Protein AF-A0AAD6X4V3-F1 (afdb_monomer_lite)

Structure (mmCIF, N/CA/C/O backbone):
data_AF-A0AAD6X4V3-F1
#
_entry.id   AF-A0AAD6X4V3-F1
#
loop_
_atom_site.group_PDB
_atom_site.id
_atom_site.type_symbol
_atom_site.label_atom_id
_atom_site.label_alt_id
_atom_site.label_comp_id
_atom_site.label_asym_id
_atom_site.label_entity_id
_atom_site.label_seq_id
_atom_site.pdbx_PDB_ins_code
_atom_site.Cartn_x
_atom_site.Cartn_y
_atom_site.Cartn_z
_atom_site.occupancy
_atom_site.B_iso_or_equiv
_atom_site.auth_seq_id
_atom_site.auth_comp_id
_atom_site.auth_asym_id
_atom_site.auth_atom_id
_atom_site.pdbx_PDB_model_num
ATOM 1 N N . MET A 1 1 ? 60.561 18.346 -1.976 1.00 30.02 1 MET A N 1
ATOM 2 C CA . MET A 1 1 ? 61.930 18.776 -1.607 1.00 30.02 1 MET A CA 1
ATOM 3 C C . MET A 1 1 ? 62.400 17.960 -0.408 1.00 30.02 1 MET A C 1
ATOM 5 O O . MET A 1 1 ? 61.565 17.385 0.275 1.00 30.02 1 MET A O 1
ATOM 9 N N . ASN A 1 2 ? 63.717 17.895 -0.213 1.00 27.02 2 ASN A N 1
ATOM 10 C CA . ASN A 1 2 ? 64.456 17.201 0.859 1.00 27.02 2 ASN A CA 1
ATOM 11 C C . ASN A 1 2 ? 64.181 17.833 2.267 1.00 27.02 2 ASN A C 1
ATOM 13 O O . ASN A 1 2 ? 63.636 18.933 2.294 1.00 27.02 2 ASN A O 1
ATOM 17 N N . VAL A 1 3 ? 64.532 17.274 3.449 1.00 28.23 3 VAL A N 1
ATOM 18 C CA . VAL A 1 3 ? 65.328 16.065 3.810 1.00 28.23 3 VAL A CA 1
ATOM 19 C C . VAL A 1 3 ? 65.101 15.593 5.278 1.00 28.23 3 VAL A C 1
ATOM 21 O O . VAL A 1 3 ? 64.844 16.445 6.117 1.00 28.23 3 VAL A O 1
ATOM 24 N N . ALA A 1 4 ? 65.333 14.290 5.559 1.00 31.70 4 ALA A N 1
ATOM 25 C CA . ALA A 1 4 ? 65.673 13.610 6.851 1.00 31.70 4 ALA A CA 1
ATOM 26 C C . ALA A 1 4 ? 64.777 13.818 8.113 1.00 31.70 4 ALA A C 1
ATOM 28 O O . ALA A 1 4 ? 63.951 14.718 8.149 1.00 31.70 4 ALA A O 1
ATOM 29 N N . SER A 1 5 ? 64.843 13.009 9.189 1.00 30.28 5 SER A N 1
ATOM 30 C CA . SER A 1 5 ? 65.692 11.854 9.600 1.00 30.28 5 SER A CA 1
ATOM 31 C C . SER A 1 5 ? 64.804 10.715 10.186 1.00 30.28 5 SER A C 1
ATOM 33 O O . SER A 1 5 ? 63.726 11.019 10.682 1.00 30.28 5 SER A O 1
ATOM 35 N N . VAL A 1 6 ? 65.068 9.394 10.088 1.00 31.92 6 VAL A N 1
ATOM 36 C CA . VAL A 1 6 ? 66.269 8.582 10.457 1.00 31.92 6 VAL A CA 1
ATOM 37 C C . VAL A 1 6 ? 66.492 8.622 11.988 1.00 31.92 6 VAL A C 1
ATOM 39 O O . VAL A 1 6 ? 66.452 9.714 12.542 1.00 31.92 6 VAL A O 1
ATOM 42 N N . ASP A 1 7 ? 66.666 7.538 12.768 1.00 31.48 7 ASP A N 1
ATOM 43 C CA . ASP A 1 7 ? 67.098 6.119 12.579 1.00 31.48 7 ASP A CA 1
ATOM 44 C C . ASP A 1 7 ? 66.450 5.221 13.703 1.00 31.48 7 ASP A C 1
ATOM 46 O O . ASP A 1 7 ? 65.829 5.797 14.591 1.00 31.48 7 ASP A O 1
ATOM 50 N N . LYS A 1 8 ? 66.530 3.873 13.859 1.00 29.19 8 LYS A N 1
ATOM 51 C CA . LYS A 1 8 ? 67.075 2.702 13.112 1.00 29.19 8 LYS A CA 1
ATOM 52 C C . LYS A 1 8 ? 66.494 1.368 13.673 1.00 29.19 8 LYS A C 1
ATOM 54 O O . LYS A 1 8 ? 66.186 1.312 14.858 1.00 29.19 8 LYS A O 1
ATOM 59 N N . GLY A 1 9 ? 66.543 0.267 12.902 1.00 25.58 9 GLY A N 1
ATOM 60 C CA . GLY A 1 9 ? 66.731 -1.115 13.419 1.00 25.58 9 GLY A CA 1
ATOM 61 C C . GLY A 1 9 ? 65.509 -2.061 13.418 1.00 25.58 9 GLY A C 1
ATOM 62 O O . GLY A 1 9 ? 64.401 -1.619 13.684 1.00 25.58 9 GLY A O 1
ATOM 63 N N . VAL A 1 10 ? 65.632 -3.373 13.144 1.00 26.92 10 VAL A N 1
ATOM 64 C CA . VAL A 1 10 ? 66.782 -4.207 12.699 1.00 26.92 10 VAL A CA 1
ATOM 65 C C . VAL A 1 10 ? 66.276 -5.271 11.698 1.00 26.92 10 VAL A C 1
ATOM 67 O O . VAL A 1 10 ? 65.112 -5.655 11.747 1.00 26.92 10 VAL A O 1
ATOM 70 N N . LEU A 1 11 ? 67.132 -5.716 10.768 1.00 25.59 11 LEU A N 1
ATOM 71 C CA . LEU A 1 11 ? 66.815 -6.730 9.750 1.00 25.59 11 LEU A CA 1
ATOM 72 C C . LEU A 1 11 ? 66.770 -8.157 10.328 1.00 25.59 11 LEU A C 1
ATOM 74 O O . LEU A 1 11 ? 67.469 -8.450 11.294 1.00 25.59 11 LEU A O 1
ATOM 78 N N . ASN A 1 12 ? 66.104 -9.066 9.610 1.00 26.00 12 ASN A N 1
ATOM 79 C CA . ASN A 1 12 ? 66.789 -10.253 9.086 1.00 26.00 12 ASN A CA 1
ATOM 80 C C . ASN A 1 12 ? 66.119 -10.778 7.799 1.00 26.00 12 ASN A C 1
ATOM 82 O O . ASN A 1 12 ? 64.951 -10.503 7.539 1.00 26.00 12 ASN A O 1
ATOM 86 N N . ASP A 1 13 ? 66.908 -11.511 7.012 1.00 26.05 13 ASP A N 1
ATOM 87 C CA . ASP A 1 13 ? 66.514 -12.488 5.986 1.00 26.05 13 ASP A CA 1
ATOM 88 C C . ASP A 1 13 ? 65.626 -12.032 4.808 1.00 26.05 13 ASP A C 1
ATOM 90 O O . ASP A 1 13 ? 64.474 -12.431 4.651 1.00 26.05 13 ASP A O 1
ATOM 94 N N . VAL A 1 14 ? 66.253 -11.322 3.858 1.00 25.69 14 VAL A N 1
ATOM 95 C CA . VAL A 1 14 ? 65.893 -11.405 2.428 1.00 25.69 14 VAL A CA 1
ATOM 96 C C . VAL A 1 14 ? 67.115 -11.854 1.629 1.00 25.69 14 VAL A C 1
ATOM 98 O O . VAL A 1 14 ? 67.981 -11.045 1.301 1.00 25.69 14 VAL A O 1
ATOM 101 N N . ALA A 1 15 ? 67.169 -13.145 1.293 1.00 25.55 15 ALA A N 1
ATOM 102 C CA . ALA A 1 15 ? 68.081 -13.684 0.287 1.00 25.55 15 ALA A CA 1
ATOM 103 C C . ALA A 1 15 ? 67.607 -15.058 -0.224 1.00 25.55 15 ALA A C 1
ATOM 105 O O . ALA A 1 15 ? 67.936 -16.072 0.380 1.00 25.55 15 ALA A O 1
ATOM 106 N N . LEU A 1 16 ? 66.893 -15.097 -1.358 1.00 26.66 16 LEU A N 1
ATOM 107 C CA . LEU A 1 16 ? 67.333 -15.863 -2.539 1.00 26.66 16 LEU A CA 1
ATOM 108 C C . LEU A 1 16 ? 66.459 -15.589 -3.787 1.00 26.66 16 LEU A C 1
ATOM 110 O O . LEU A 1 16 ? 65.265 -15.860 -3.790 1.00 26.66 16 LEU A O 1
ATOM 114 N N . LEU A 1 17 ? 67.143 -15.185 -4.865 1.00 27.05 17 LEU A N 1
ATOM 115 C CA . LEU A 1 17 ? 66.803 -15.358 -6.289 1.00 27.05 17 LEU A CA 1
ATOM 116 C C . LEU A 1 17 ? 65.582 -14.647 -6.908 1.00 27.05 17 LEU A C 1
ATOM 118 O O . LEU A 1 17 ? 64.655 -14.178 -6.259 1.00 27.05 17 LEU A O 1
ATOM 122 N N . ALA A 1 18 ? 65.668 -14.541 -8.236 1.00 29.20 18 ALA A N 1
ATOM 123 C CA . ALA A 1 18 ? 64.743 -13.860 -9.133 1.00 29.20 18 ALA A CA 1
ATOM 124 C C . ALA A 1 18 ? 64.279 -14.799 -10.272 1.00 29.20 18 ALA A C 1
ATOM 126 O O . ALA A 1 18 ? 64.683 -15.957 -10.347 1.00 29.20 18 ALA A O 1
ATOM 127 N N . ALA A 1 19 ? 63.427 -14.253 -11.143 1.00 28.80 19 ALA A N 1
ATOM 128 C CA . ALA A 1 19 ? 62.859 -14.807 -12.380 1.00 28.80 19 ALA A CA 1
ATOM 129 C C . ALA A 1 19 ? 63.896 -15.456 -13.353 1.00 28.80 19 ALA A C 1
ATOM 131 O O . ALA A 1 19 ? 65.084 -15.149 -13.220 1.00 28.80 19 ALA A O 1
ATOM 132 N N . PRO A 1 20 ? 63.490 -16.257 -14.380 1.00 41.62 20 PRO A N 1
ATOM 133 C CA . PRO A 1 20 ? 62.175 -16.214 -15.040 1.00 41.62 20 PRO A CA 1
ATOM 134 C C . PRO A 1 20 ? 61.508 -17.555 -15.430 1.00 41.62 20 PRO A C 1
ATOM 136 O O . PRO A 1 20 ? 61.985 -18.645 -15.140 1.00 41.62 20 PRO A O 1
ATOM 139 N N . ALA A 1 21 ? 60.353 -17.420 -16.090 1.00 37.34 21 ALA A N 1
ATOM 140 C CA . ALA A 1 21 ? 59.446 -18.478 -16.526 1.00 37.34 21 ALA A CA 1
ATOM 141 C C . ALA A 1 21 ? 60.021 -19.458 -17.569 1.00 37.34 21 ALA A C 1
ATOM 143 O O . ALA A 1 21 ? 60.767 -19.050 -18.458 1.00 37.34 21 ALA A O 1
ATOM 144 N N . ASN A 1 22 ? 59.541 -20.712 -17.522 1.00 30.36 22 ASN A N 1
ATOM 145 C CA . ASN A 1 22 ? 59.370 -21.564 -18.714 1.00 30.36 22 ASN A CA 1
ATOM 146 C C . ASN A 1 22 ? 58.399 -22.763 -18.543 1.00 30.36 22 ASN A C 1
ATOM 148 O O . ASN A 1 22 ? 57.960 -23.326 -19.542 1.00 30.36 22 ASN A O 1
ATOM 152 N N . ASP A 1 23 ? 57.995 -23.135 -17.321 1.00 29.81 23 ASP A N 1
ATOM 153 C CA . ASP A 1 23 ? 57.206 -24.358 -17.062 1.00 29.81 23 ASP A CA 1
ATOM 154 C C . ASP A 1 23 ? 55.689 -24.132 -16.880 1.00 29.81 23 ASP A C 1
ATOM 156 O O . ASP A 1 23 ? 55.131 -24.386 -15.814 1.00 29.81 23 ASP A O 1
ATOM 160 N N . PHE A 1 24 ? 54.990 -23.670 -17.927 1.00 28.22 24 PHE A N 1
ATOM 161 C CA . PHE A 1 24 ? 53.508 -23.658 -17.941 1.00 28.22 24 PHE A CA 1
ATOM 162 C C . PHE A 1 24 ? 52.859 -24.135 -19.256 1.00 28.22 24 PHE A C 1
ATOM 164 O O . PHE A 1 24 ? 51.661 -23.962 -19.461 1.00 28.22 24 PHE A O 1
ATOM 171 N N . ILE A 1 25 ? 53.625 -24.781 -20.146 1.00 30.27 25 ILE A N 1
ATOM 172 C CA . ILE A 1 25 ? 53.113 -25.398 -21.387 1.00 30.27 25 ILE A CA 1
ATOM 173 C C . ILE A 1 25 ? 53.470 -26.894 -21.406 1.00 30.27 25 ILE A C 1
ATOM 175 O O . ILE A 1 25 ? 54.191 -27.369 -22.283 1.00 30.27 25 ILE A O 1
ATOM 179 N N . ARG A 1 26 ? 53.004 -27.650 -20.395 1.00 29.88 26 ARG A N 1
ATOM 180 C CA . ARG A 1 26 ? 53.090 -29.127 -20.408 1.00 29.88 26 ARG A CA 1
ATOM 181 C C . ARG A 1 26 ? 52.125 -29.883 -19.476 1.00 29.88 26 ARG A C 1
ATOM 183 O O . ARG A 1 26 ? 52.500 -30.897 -18.898 1.00 29.88 26 ARG A O 1
ATOM 190 N N . ALA A 1 27 ? 50.886 -29.407 -19.333 1.00 29.30 27 ALA A N 1
ATOM 191 C CA . ALA A 1 27 ? 49.867 -30.044 -18.482 1.00 29.30 27 ALA A CA 1
ATOM 192 C C . ALA A 1 27 ? 48.422 -29.865 -19.011 1.00 29.30 27 ALA A C 1
ATOM 194 O O . ALA A 1 27 ? 47.518 -29.556 -18.240 1.00 29.30 27 ALA A O 1
ATOM 195 N N . ALA A 1 28 ? 48.209 -29.992 -20.329 1.00 28.55 28 ALA A N 1
ATOM 196 C CA . ALA A 1 28 ? 46.936 -29.629 -20.976 1.00 28.55 28 ALA A CA 1
ATOM 197 C C . ALA A 1 28 ? 46.446 -30.591 -22.088 1.00 28.55 28 ALA A C 1
ATOM 199 O O . ALA A 1 28 ? 45.557 -30.212 -22.841 1.00 28.55 28 ALA A O 1
ATOM 200 N N . ASP A 1 29 ? 46.997 -31.810 -22.194 1.00 32.09 29 ASP A N 1
ATOM 201 C CA . ASP A 1 29 ? 46.751 -32.730 -23.332 1.00 32.09 29 ASP A CA 1
ATOM 202 C C . ASP A 1 29 ? 46.179 -34.120 -22.961 1.00 32.09 29 ASP A C 1
ATOM 204 O O . ASP A 1 29 ? 45.909 -34.930 -23.843 1.00 32.09 29 ASP A O 1
ATOM 208 N N . GLU A 1 30 ? 45.932 -34.417 -21.679 1.00 31.09 30 GLU A N 1
ATOM 209 C CA . GLU A 1 30 ? 45.280 -35.671 -21.258 1.00 31.09 30 GLU A CA 1
ATOM 210 C C . GLU A 1 30 ? 44.139 -35.409 -20.266 1.00 31.09 30 GLU A C 1
ATOM 212 O O . GLU A 1 30 ? 44.394 -35.227 -19.081 1.00 31.09 30 GLU A O 1
ATOM 217 N N . PHE A 1 31 ? 42.887 -35.395 -20.753 1.00 28.67 31 PHE A N 1
ATOM 218 C CA . PHE A 1 31 ? 41.691 -35.960 -20.084 1.00 28.67 31 PHE A CA 1
ATOM 219 C C . PHE A 1 31 ? 40.414 -35.809 -20.951 1.00 28.67 31 PHE A C 1
ATOM 221 O O . PHE A 1 31 ? 39.407 -35.237 -20.534 1.00 28.67 31 PHE A O 1
ATOM 228 N N . ILE A 1 32 ? 40.417 -36.360 -22.171 1.00 31.22 32 ILE A N 1
ATOM 229 C CA . ILE A 1 32 ? 39.181 -36.525 -22.960 1.00 31.22 32 ILE A CA 1
ATOM 230 C C . ILE A 1 32 ? 38.590 -37.907 -22.656 1.00 31.22 32 ILE A C 1
ATOM 232 O O . ILE A 1 32 ? 39.078 -38.912 -23.160 1.00 31.22 32 ILE A O 1
ATOM 236 N N . TRP A 1 33 ? 37.521 -37.956 -21.856 1.00 37.94 33 TRP A N 1
ATOM 237 C CA . TRP A 1 33 ? 36.667 -39.147 -21.755 1.00 37.94 33 TRP A CA 1
ATOM 238 C C . TRP A 1 33 ? 35.661 -39.142 -22.900 1.00 37.94 33 TRP A C 1
ATOM 240 O O . TRP A 1 33 ? 34.906 -38.179 -23.062 1.00 37.94 33 TRP A O 1
ATOM 250 N N . THR A 1 34 ? 35.600 -40.216 -23.687 1.00 47.25 34 THR A N 1
ATOM 251 C CA . THR A 1 34 ? 34.557 -40.326 -24.709 1.00 47.25 34 THR A CA 1
ATOM 252 C C . THR A 1 34 ? 33.222 -40.699 -24.064 1.00 47.25 34 THR A C 1
ATOM 254 O O . THR A 1 34 ? 33.147 -41.437 -23.079 1.00 47.25 34 THR A O 1
ATOM 257 N N . ARG A 1 35 ? 32.117 -40.230 -24.660 1.00 32.88 35 ARG A N 1
ATOM 258 C CA . ARG A 1 35 ? 30.742 -40.435 -24.155 1.00 32.88 35 ARG A CA 1
ATOM 259 C C . ARG A 1 35 ? 30.341 -41.918 -24.011 1.00 32.88 35 ARG A C 1
ATOM 261 O O . ARG A 1 35 ? 29.328 -42.217 -23.390 1.00 32.88 35 ARG A O 1
ATOM 268 N N . LYS A 1 36 ? 31.133 -42.840 -24.576 1.00 34.53 36 LYS A N 1
ATOM 269 C CA . LYS A 1 36 ? 30.945 -44.296 -24.526 1.00 34.53 36 LYS A CA 1
ATOM 270 C C . LYS A 1 36 ? 31.571 -44.940 -23.280 1.00 34.53 36 LYS A C 1
ATOM 272 O O . LYS A 1 36 ? 31.006 -45.883 -22.737 1.00 34.53 36 LYS A O 1
ATOM 277 N N . GLU A 1 37 ? 32.690 -44.407 -22.794 1.00 44.19 37 GLU A N 1
ATOM 278 C CA . GLU A 1 37 ? 33.415 -44.940 -21.628 1.00 44.19 37 GLU A CA 1
ATOM 279 C C . GLU A 1 37 ? 32.732 -44.564 -20.306 1.00 44.19 37 GLU A C 1
ATOM 281 O O . GLU A 1 37 ? 32.749 -45.337 -19.349 1.00 44.19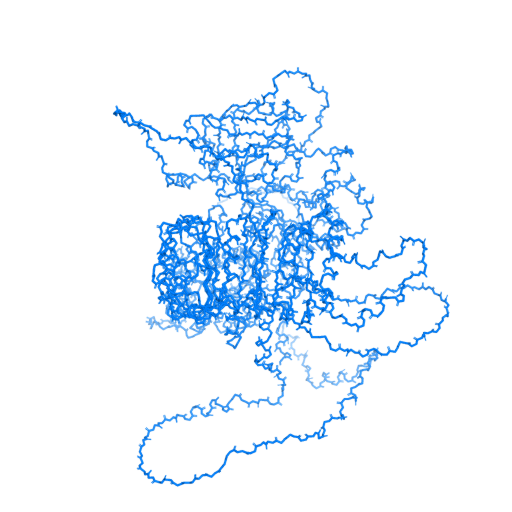 37 GLU A O 1
ATOM 286 N N . PHE A 1 38 ? 32.063 -43.405 -20.265 1.00 42.31 38 PHE A N 1
ATOM 287 C CA . PHE A 1 38 ? 31.224 -43.011 -19.129 1.00 42.31 38 PHE A CA 1
ATOM 288 C C . PHE A 1 38 ? 30.013 -43.946 -18.961 1.00 42.31 38 PHE A C 1
ATOM 290 O O . PHE A 1 38 ? 29.677 -44.321 -17.841 1.00 42.31 38 PHE A O 1
ATOM 297 N N . ALA A 1 39 ? 29.405 -44.393 -20.069 1.00 40.53 39 ALA A N 1
ATOM 298 C CA . ALA A 1 39 ? 28.301 -45.354 -20.042 1.00 40.53 39 ALA A CA 1
ATOM 299 C C . ALA A 1 39 ? 28.742 -46.721 -19.487 1.00 40.53 39 ALA A C 1
ATOM 301 O O . ALA A 1 39 ? 28.115 -47.236 -18.565 1.00 40.53 39 ALA A O 1
ATOM 302 N N . GLN A 1 40 ? 29.874 -47.261 -19.959 1.00 43.62 40 GLN A N 1
ATOM 303 C CA . GLN A 1 40 ? 30.394 -48.553 -19.480 1.00 43.62 40 GLN A CA 1
ATOM 304 C C . GLN A 1 40 ? 30.818 -48.549 -18.000 1.00 43.62 40 GLN A C 1
ATOM 306 O O . GLN A 1 40 ? 30.882 -49.611 -17.387 1.00 43.62 40 GLN A O 1
ATOM 311 N N . LYS A 1 41 ? 31.093 -47.381 -17.402 1.00 40.59 41 LYS A N 1
ATOM 312 C CA . LYS A 1 41 ? 31.338 -47.270 -15.954 1.00 40.59 41 LYS A CA 1
ATOM 313 C C . LYS A 1 41 ? 30.067 -47.163 -15.108 1.00 40.59 41 LYS A C 1
ATOM 315 O O . LYS A 1 41 ? 30.135 -47.481 -13.925 1.00 40.59 41 LYS A O 1
ATOM 320 N N . LEU A 1 42 ? 28.928 -46.769 -15.683 1.00 41.00 42 LEU A N 1
ATOM 321 C CA . LEU A 1 42 ? 27.644 -46.781 -14.971 1.00 41.00 42 LEU A CA 1
ATOM 322 C C . LEU A 1 42 ? 27.111 -48.210 -14.778 1.00 41.00 42 LEU A C 1
ATOM 324 O O . LEU A 1 42 ? 26.548 -48.516 -13.733 1.00 41.00 42 LEU A O 1
ATOM 328 N N . GLU A 1 43 ? 27.344 -49.099 -15.747 1.00 38.88 43 GLU A N 1
ATOM 329 C CA . GLU A 1 43 ? 26.911 -50.508 -15.707 1.00 38.88 43 GLU A CA 1
ATOM 330 C C . GLU A 1 43 ? 27.737 -51.395 -14.746 1.00 38.88 43 GLU A C 1
ATOM 332 O O . GLU A 1 43 ? 27.412 -52.564 -14.561 1.00 38.88 43 GLU A O 1
ATOM 337 N N . ALA A 1 44 ? 28.795 -50.858 -14.125 1.00 36.25 44 ALA A N 1
ATOM 338 C CA . ALA A 1 44 ? 29.760 -51.608 -13.309 1.00 36.25 44 ALA A CA 1
ATOM 339 C C . ALA A 1 44 ? 29.737 -51.246 -11.804 1.00 36.25 44 ALA A C 1
ATOM 341 O O . ALA A 1 44 ? 30.704 -51.516 -11.090 1.00 36.25 44 ALA A O 1
ATOM 342 N N . SER A 1 45 ? 28.670 -50.598 -11.319 1.00 31.36 45 SER A N 1
ATOM 343 C CA . SER A 1 45 ? 28.572 -50.069 -9.948 1.00 31.36 45 SER A CA 1
ATOM 344 C C . SER A 1 45 ? 27.559 -50.838 -9.085 1.00 31.36 45 SER A C 1
ATOM 346 O O . SER A 1 45 ? 26.449 -50.371 -8.841 1.00 31.36 45 SER A O 1
ATOM 348 N N . ASP A 1 46 ? 27.959 -52.007 -8.577 1.00 31.83 46 ASP A N 1
ATOM 349 C CA . ASP A 1 46 ? 27.192 -52.745 -7.562 1.00 31.83 46 ASP A CA 1
ATOM 350 C C . ASP A 1 46 ? 27.184 -51.992 -6.215 1.00 31.83 46 ASP A C 1
ATOM 352 O O . ASP A 1 46 ? 28.094 -52.132 -5.393 1.00 31.83 46 ASP A O 1
ATOM 356 N N . VAL A 1 47 ? 26.137 -51.197 -5.967 1.00 31.67 47 VAL A N 1
ATOM 357 C CA . VAL A 1 47 ? 25.856 -50.575 -4.660 1.00 31.67 47 VAL A CA 1
ATOM 358 C C . VAL A 1 47 ? 24.390 -50.805 -4.284 1.00 31.67 47 VAL A C 1
ATOM 360 O O . VAL A 1 47 ? 23.472 -50.271 -4.901 1.00 31.67 47 VAL A O 1
ATOM 363 N N . LEU A 1 48 ? 24.171 -51.621 -3.251 1.00 30.09 48 LEU A N 1
ATOM 364 C CA . LEU A 1 48 ? 22.852 -52.072 -2.798 1.00 30.09 48 LEU A CA 1
ATOM 365 C C . LEU A 1 48 ? 22.155 -51.046 -1.889 1.00 30.09 48 LEU A C 1
ATOM 367 O O . LEU A 1 48 ? 22.640 -50.778 -0.792 1.00 30.09 48 LEU A O 1
ATOM 371 N N . LEU A 1 49 ? 20.962 -50.583 -2.278 1.00 27.52 49 LEU A N 1
ATOM 372 C CA . LEU A 1 49 ? 19.962 -49.969 -1.387 1.00 27.52 49 LEU A CA 1
ATOM 373 C C . LEU A 1 49 ? 18.526 -50.414 -1.779 1.00 27.52 49 LEU A C 1
ATOM 375 O O . LEU A 1 49 ? 18.335 -50.944 -2.875 1.00 27.52 49 LEU A O 1
ATOM 379 N N . PRO A 1 50 ? 17.536 -50.339 -0.860 1.00 29.34 50 PRO A N 1
ATOM 380 C CA . PRO A 1 50 ? 16.405 -51.277 -0.845 1.00 29.34 50 PRO A CA 1
ATOM 381 C C . PRO A 1 50 ? 15.198 -50.896 -1.732 1.00 29.34 50 PRO A C 1
ATOM 383 O O . PRO A 1 50 ? 15.019 -49.731 -2.083 1.00 29.34 50 PRO A O 1
ATOM 386 N N . PRO A 1 51 ? 14.324 -51.871 -2.066 1.00 30.36 51 PRO A N 1
ATOM 387 C CA . PRO A 1 51 ? 13.236 -51.675 -3.020 1.00 30.36 51 PRO A CA 1
ATOM 388 C C . PRO A 1 51 ? 11.935 -51.156 -2.388 1.00 30.36 51 PRO A C 1
ATOM 390 O O . PRO A 1 51 ? 11.407 -51.752 -1.452 1.00 30.36 51 PRO A O 1
ATOM 393 N N . TYR A 1 52 ? 11.324 -50.159 -3.030 1.00 26.27 52 TYR A N 1
ATOM 394 C CA . TYR A 1 52 ? 9.873 -49.953 -2.997 1.00 26.27 52 TYR A CA 1
ATOM 395 C C . TYR A 1 52 ? 9.300 -50.193 -4.397 1.00 26.27 52 TYR A C 1
ATOM 397 O O . TYR A 1 52 ? 9.602 -49.464 -5.340 1.00 26.27 52 TYR A O 1
ATOM 405 N N . ARG A 1 53 ? 8.478 -51.239 -4.539 1.00 26.95 53 ARG A N 1
ATOM 406 C CA . ARG A 1 53 ? 7.667 -51.476 -5.741 1.00 26.95 53 ARG A CA 1
ATOM 407 C C . ARG A 1 53 ? 6.301 -50.822 -5.559 1.00 26.95 53 ARG A C 1
ATOM 409 O O . ARG A 1 53 ? 5.580 -51.200 -4.642 1.00 26.95 53 ARG A O 1
ATOM 416 N N . CYS A 1 54 ? 5.911 -49.961 -6.493 1.00 25.97 54 CYS A N 1
ATOM 417 C CA . CYS A 1 54 ? 4.502 -49.673 -6.758 1.00 25.97 54 CYS A CA 1
ATOM 418 C C . CYS A 1 54 ? 4.108 -50.406 -8.044 1.00 25.97 54 CYS A C 1
ATOM 420 O O . CYS A 1 54 ? 4.722 -50.193 -9.089 1.00 25.97 54 CYS A O 1
ATOM 422 N N . ASP A 1 55 ? 3.130 -51.306 -7.958 1.00 26.28 55 ASP A N 1
ATOM 423 C CA . ASP A 1 55 ? 2.693 -52.128 -9.089 1.00 26.28 55 ASP A CA 1
ATOM 424 C C . ASP A 1 55 ? 1.600 -51.401 -9.888 1.00 26.28 55 ASP A C 1
ATOM 426 O O . ASP A 1 55 ? 0.532 -51.092 -9.363 1.00 26.28 55 ASP A O 1
ATOM 430 N N . PHE A 1 56 ? 1.877 -51.109 -11.160 1.00 28.42 56 PHE A N 1
ATOM 431 C CA . PHE A 1 56 ? 0.996 -50.338 -12.046 1.00 28.42 56 PHE A CA 1
ATOM 432 C C . PHE A 1 56 ? 0.173 -51.211 -13.016 1.00 28.42 56 PHE A C 1
ATOM 434 O O . PHE A 1 56 ? -0.367 -50.716 -14.006 1.00 28.42 56 PHE A O 1
ATOM 441 N N . SER A 1 57 ? 0.058 -52.518 -12.753 1.00 26.05 57 SER A N 1
ATOM 442 C CA . SER A 1 57 ? -0.622 -53.476 -13.645 1.00 26.05 57 SER A CA 1
ATOM 443 C C . SER A 1 57 ? -2.163 -53.475 -13.580 1.00 26.05 57 SER A C 1
ATOM 445 O O . SER A 1 57 ? -2.808 -54.107 -14.418 1.00 26.05 57 SER A O 1
ATOM 447 N N . ALA A 1 58 ? -2.777 -52.745 -12.642 1.00 29.48 58 ALA A N 1
ATOM 448 C CA . ALA A 1 58 ? -4.192 -52.896 -12.274 1.00 29.48 58 ALA A CA 1
ATOM 449 C C . ALA A 1 58 ? -5.171 -51.817 -12.809 1.00 29.48 58 ALA A C 1
ATOM 451 O O . ALA A 1 58 ? -6.202 -51.574 -12.185 1.00 29.48 58 ALA A O 1
ATOM 452 N N . LEU A 1 59 ? -4.908 -51.172 -13.959 1.00 26.81 59 LEU A N 1
ATOM 453 C CA . LEU A 1 59 ? -5.850 -50.187 -14.539 1.00 26.81 59 LEU A CA 1
ATOM 454 C C . LEU A 1 59 ? -5.953 -50.202 -16.081 1.00 26.81 59 LEU A C 1
ATOM 456 O O . LEU A 1 59 ? -5.875 -49.159 -16.730 1.00 26.81 59 LEU A O 1
ATOM 460 N N . LYS A 1 60 ? -6.134 -51.379 -16.703 1.00 27.34 60 LYS A N 1
ATOM 461 C CA . LYS A 1 60 ? -6.278 -51.475 -18.175 1.00 27.34 60 LYS A CA 1
ATOM 462 C C . LYS A 1 60 ? -7.327 -52.478 -18.681 1.00 27.34 60 LYS A C 1
ATOM 464 O O . LYS A 1 60 ? -7.086 -53.186 -19.654 1.00 27.34 60 LYS A O 1
ATOM 469 N N . ALA A 1 61 ? -8.503 -52.524 -18.048 1.00 29.38 61 ALA A N 1
ATOM 470 C CA . ALA A 1 61 ? -9.616 -53.371 -18.498 1.00 29.38 61 ALA A CA 1
ATOM 471 C C . ALA A 1 61 ? -11.014 -52.848 -18.089 1.00 29.38 61 ALA A C 1
ATOM 473 O O . ALA A 1 61 ? -11.596 -53.394 -17.156 1.00 29.38 61 ALA A O 1
ATOM 474 N N . ARG A 1 62 ? -11.551 -51.815 -18.780 1.00 26.98 62 ARG A N 1
ATOM 475 C CA . ARG A 1 62 ? -13.007 -51.495 -18.911 1.00 26.98 62 ARG A CA 1
ATOM 476 C C . ARG A 1 62 ? -13.301 -50.178 -19.676 1.00 26.98 62 ARG A C 1
ATOM 478 O O . ARG A 1 62 ? -13.767 -49.219 -19.080 1.00 26.98 62 ARG A O 1
ATOM 485 N N . VAL A 1 63 ? -13.076 -50.133 -20.997 1.00 25.36 63 VAL A N 1
ATOM 486 C CA . VAL A 1 63 ? -13.784 -49.199 -21.916 1.00 25.36 63 VAL A CA 1
ATOM 487 C C . VAL A 1 63 ? -13.914 -49.841 -23.309 1.00 25.36 63 VAL A C 1
ATOM 489 O O . VAL A 1 63 ? -13.070 -49.624 -24.174 1.00 25.36 63 VAL A O 1
ATOM 492 N N . VAL A 1 64 ? -14.954 -50.651 -23.524 1.00 28.00 64 VAL A N 1
ATOM 493 C CA . VAL A 1 64 ? -15.470 -51.039 -24.854 1.00 28.00 64 VAL A CA 1
ATOM 494 C C . VAL A 1 64 ? -16.979 -51.243 -24.700 1.00 28.00 64 VAL A C 1
ATOM 496 O O . VAL A 1 64 ? -17.374 -51.958 -23.785 1.00 28.00 64 VAL A O 1
ATOM 499 N N . SER A 1 65 ? -17.766 -50.645 -25.606 1.00 26.69 65 SER A N 1
ATOM 500 C CA . SER A 1 65 ? -19.223 -50.417 -25.500 1.00 26.69 65 SER A CA 1
ATOM 501 C C . SER A 1 65 ? -19.598 -49.415 -24.380 1.00 26.69 65 SER A C 1
ATOM 503 O O . SER A 1 65 ? -18.878 -49.282 -23.394 1.00 26.69 65 SER A O 1
ATOM 505 N N . ASP A 1 66 ? -20.621 -48.564 -24.519 1.00 25.25 66 ASP A N 1
ATOM 506 C CA . ASP A 1 66 ? -21.782 -48.611 -25.426 1.00 25.25 66 ASP A CA 1
ATOM 507 C C . ASP A 1 66 ? -21.907 -47.437 -26.428 1.00 25.25 66 ASP A C 1
ATOM 509 O O . ASP A 1 66 ? -21.032 -46.583 -26.562 1.00 25.25 66 ASP A O 1
ATOM 513 N N . GLN A 1 67 ? -22.999 -47.458 -27.200 1.00 27.81 67 GLN A N 1
ATOM 514 C CA . GLN A 1 67 ? -23.329 -46.540 -28.293 1.00 27.81 67 GLN A CA 1
ATOM 515 C C . GLN A 1 67 ? -24.063 -45.282 -27.797 1.00 27.81 67 GLN A C 1
ATOM 517 O O . GLN A 1 67 ? -24.888 -45.361 -26.890 1.00 27.81 67 GLN A O 1
ATOM 522 N N . LEU A 1 68 ? -23.883 -44.153 -28.493 1.00 24.19 68 LEU A N 1
ATOM 523 C CA . LEU A 1 68 ? -24.842 -43.044 -28.478 1.00 24.19 68 LEU A CA 1
ATOM 524 C C . LEU A 1 68 ? -25.281 -42.704 -29.905 1.00 24.19 68 LEU A C 1
ATOM 526 O O . LEU A 1 68 ? -24.482 -42.698 -30.841 1.00 24.19 68 LEU A O 1
ATOM 530 N N . ILE A 1 69 ? -26.584 -42.475 -30.056 1.00 25.81 69 ILE A N 1
ATOM 531 C CA . ILE A 1 69 ? -27.284 -42.366 -31.338 1.00 25.81 69 ILE A CA 1
ATOM 532 C C . ILE A 1 69 ? -27.485 -40.886 -31.677 1.00 25.81 69 ILE A C 1
ATOM 534 O O . ILE A 1 69 ? -28.041 -40.137 -30.876 1.00 25.81 69 ILE A O 1
ATOM 538 N N . PHE A 1 70 ? -27.087 -40.475 -32.882 1.00 24.55 70 PHE A N 1
ATOM 539 C CA . PHE A 1 70 ? -27.455 -39.170 -33.435 1.00 24.55 70 PHE A CA 1
ATOM 540 C C . PHE A 1 70 ? -28.872 -39.211 -34.034 1.00 24.55 70 PHE A C 1
ATOM 542 O O . PHE A 1 70 ? -29.148 -40.096 -34.848 1.00 24.55 70 PHE A O 1
ATOM 549 N N . PRO A 1 71 ? -29.750 -38.237 -33.733 1.00 29.44 71 PRO A N 1
ATOM 550 C CA . PRO A 1 71 ? -30.935 -37.976 -34.538 1.00 29.44 71 PRO A CA 1
ATOM 551 C C . PRO A 1 71 ? -30.523 -37.253 -35.827 1.00 29.44 71 PRO A C 1
ATOM 553 O O . PRO A 1 71 ? -29.973 -36.154 -35.790 1.00 29.44 71 PRO A O 1
ATOM 556 N N . SER A 1 72 ? -30.803 -37.860 -36.975 1.00 25.39 72 SER A N 1
ATOM 557 C CA . SER A 1 72 ? -30.668 -37.222 -38.287 1.00 25.39 72 SER A CA 1
ATOM 558 C C . SER A 1 72 ? -31.821 -36.251 -38.564 1.00 25.39 72 SER A C 1
ATOM 560 O O . SER A 1 72 ? -32.963 -36.672 -38.427 1.00 25.39 72 SER A O 1
ATOM 562 N N . TRP A 1 73 ? -31.512 -35.042 -39.043 1.00 28.36 73 TRP A N 1
ATOM 563 C CA . TRP A 1 73 ? -32.249 -34.133 -39.956 1.00 28.36 73 TRP A CA 1
ATOM 564 C C . TRP A 1 73 ? -31.199 -33.064 -40.357 1.00 28.36 73 TRP A C 1
ATOM 566 O O . TRP A 1 73 ? -30.389 -32.693 -39.514 1.00 28.36 73 TRP A O 1
ATOM 576 N N . PHE A 1 74 ? -31.065 -32.548 -41.580 1.00 26.75 74 PHE A N 1
ATOM 577 C CA . PHE A 1 74 ? -31.911 -32.516 -42.780 1.00 26.75 74 PHE A CA 1
ATOM 578 C C . PHE A 1 74 ? -31.107 -32.962 -44.017 1.00 26.75 74 PHE A C 1
ATOM 580 O O . PHE A 1 74 ? -29.897 -32.759 -44.051 1.00 26.75 74 PHE A O 1
ATOM 587 N N . ASP A 1 75 ? -31.783 -33.441 -45.064 1.00 27.27 75 ASP A N 1
ATOM 588 C CA . ASP A 1 75 ? -31.258 -33.414 -46.440 1.00 27.27 75 ASP A CA 1
ATOM 589 C C . ASP A 1 75 ? -32.424 -33.354 -47.457 1.00 27.27 75 ASP A C 1
ATOM 591 O O . ASP A 1 75 ? -33.550 -33.728 -47.116 1.00 27.27 75 ASP A O 1
ATOM 595 N N . SER A 1 76 ? -32.142 -32.920 -48.693 1.00 31.44 76 SER A N 1
ATOM 596 C CA . SER A 1 76 ? -33.016 -32.716 -49.875 1.00 31.44 76 SER A CA 1
ATOM 597 C C . SER A 1 76 ? -33.657 -31.327 -50.109 1.00 31.44 76 SER A C 1
ATOM 599 O O . SER A 1 76 ? -34.694 -30.981 -49.552 1.00 31.44 76 SER A O 1
ATOM 601 N N . GLN A 1 77 ? -33.093 -30.569 -51.062 1.00 30.66 77 GLN A N 1
ATOM 602 C CA . GLN A 1 77 ? -33.674 -30.280 -52.397 1.00 30.66 77 GLN A CA 1
ATOM 603 C C . GLN A 1 77 ? -32.636 -29.515 -53.273 1.00 30.66 77 GLN A C 1
ATOM 605 O O . GLN A 1 77 ? -31.747 -28.881 -52.702 1.00 30.66 77 GLN A O 1
ATOM 610 N N . PRO A 1 78 ? -32.680 -29.594 -54.624 1.00 44.16 78 PRO A N 1
ATOM 611 C CA . PRO A 1 78 ? -31.566 -29.171 -55.488 1.00 44.16 78 PRO A CA 1
ATOM 612 C C . PRO A 1 78 ? -31.849 -27.942 -56.390 1.00 44.16 78 PRO A C 1
ATOM 614 O O . PRO A 1 78 ? -32.925 -27.354 -56.366 1.00 44.16 78 PRO A O 1
ATOM 617 N N . ASP A 1 79 ? -30.861 -27.639 -57.241 1.00 31.78 79 ASP A N 1
ATOM 618 C CA . ASP A 1 79 ? -30.941 -26.942 -58.538 1.00 31.78 79 ASP A CA 1
ATOM 619 C C . ASP A 1 79 ? -31.389 -25.466 -58.614 1.00 31.78 79 ASP A C 1
ATOM 621 O O . ASP A 1 79 ? -32.555 -25.131 -58.811 1.00 31.78 79 ASP A O 1
ATOM 625 N N . ALA A 1 80 ? -30.388 -24.580 -58.710 1.00 30.84 80 ALA A N 1
ATOM 626 C CA . ALA A 1 80 ? -30.463 -23.362 -59.522 1.00 30.84 80 ALA A CA 1
ATOM 627 C C . ALA A 1 80 ? -29.075 -23.005 -60.096 1.00 30.84 80 ALA A C 1
ATOM 629 O O . ALA A 1 80 ? -28.155 -22.668 -59.353 1.00 30.84 80 ALA A O 1
ATOM 630 N N . GLN A 1 81 ? -28.911 -23.060 -61.422 1.00 35.28 81 GLN A N 1
ATOM 631 C CA . GLN A 1 81 ? -27.710 -22.568 -62.114 1.00 35.28 81 GLN A CA 1
ATOM 632 C C . GLN A 1 81 ? -27.934 -21.144 -62.634 1.00 35.28 81 GLN A C 1
ATOM 634 O O . GLN A 1 81 ? -28.957 -20.905 -63.270 1.00 35.28 81 GLN A O 1
ATOM 639 N N . LEU A 1 82 ? -26.947 -20.251 -62.470 1.00 29.14 82 LEU A N 1
ATOM 640 C CA . LEU A 1 82 ? -26.499 -19.280 -63.489 1.00 29.14 82 LEU A CA 1
ATOM 641 C C . LEU A 1 82 ? -25.213 -18.544 -63.040 1.00 29.14 82 LEU A C 1
ATOM 643 O O . LEU A 1 82 ? -24.814 -18.598 -61.881 1.00 29.14 82 LEU A O 1
ATOM 647 N N . MET A 1 83 ? -24.524 -17.927 -64.001 1.00 26.86 83 MET A N 1
ATOM 648 C CA . MET A 1 83 ? -23.140 -17.409 -63.939 1.00 26.86 83 MET A CA 1
ATOM 649 C C . MET A 1 83 ? -23.094 -15.857 -63.929 1.00 26.86 83 MET A C 1
ATOM 651 O O . MET A 1 83 ? -24.127 -15.250 -64.206 1.00 26.86 83 MET A O 1
ATOM 655 N N . PRO A 1 84 ? -21.920 -15.182 -63.860 1.00 46.28 84 PRO A N 1
ATOM 656 C CA . PRO A 1 84 ? -20.721 -15.375 -63.020 1.00 46.28 84 PRO A CA 1
ATOM 657 C C . PRO A 1 84 ? -20.233 -14.022 -62.394 1.00 46.28 84 PRO A C 1
ATOM 659 O O . PRO A 1 84 ? -20.980 -13.051 -62.351 1.00 46.28 84 PRO A O 1
ATOM 662 N N . ASN A 1 85 ? -18.939 -13.938 -62.030 1.00 29.17 85 ASN A N 1
ATOM 663 C CA . ASN A 1 85 ? -18.116 -12.740 -61.725 1.00 29.17 85 ASN A CA 1
ATOM 664 C C . ASN A 1 85 ? -18.096 -12.196 -60.280 1.00 29.17 85 ASN A C 1
ATOM 666 O O . ASN A 1 85 ? -18.945 -11.399 -59.900 1.00 29.17 85 ASN A O 1
ATOM 670 N N . ALA A 1 86 ? -16.989 -12.451 -59.568 1.00 27.02 86 ALA A N 1
ATOM 671 C CA . ALA A 1 86 ? -16.146 -11.403 -58.962 1.00 27.02 86 ALA A CA 1
ATOM 672 C C . ALA A 1 86 ? -14.799 -11.993 -58.495 1.00 27.02 86 ALA A C 1
ATOM 674 O O . ALA A 1 86 ? -14.762 -13.031 -57.841 1.00 27.02 86 ALA A O 1
ATOM 675 N N . THR A 1 87 ? -13.683 -11.332 -58.810 1.00 30.48 87 THR A N 1
ATOM 676 C CA . THR A 1 87 ? -12.346 -11.697 -58.310 1.00 30.48 87 THR A CA 1
ATOM 677 C C . THR A 1 87 ? -12.052 -11.054 -56.958 1.00 30.48 87 THR A C 1
ATOM 679 O O . THR A 1 87 ? -12.091 -9.828 -56.850 1.00 30.48 87 THR A O 1
ATOM 682 N N . SER A 1 88 ? -11.599 -11.837 -55.979 1.00 31.41 88 SER A N 1
ATOM 683 C CA . SER A 1 88 ? -10.767 -11.334 -54.881 1.00 31.41 88 SER A CA 1
ATOM 684 C C . SER A 1 88 ? -9.663 -12.340 -54.543 1.00 31.41 88 SER A C 1
ATOM 686 O O . SER A 1 88 ? -9.884 -13.547 -54.480 1.00 31.41 88 SER A O 1
ATOM 688 N N . LEU A 1 89 ? -8.437 -11.838 -54.391 1.00 32.28 89 LEU A N 1
ATOM 689 C CA . LEU A 1 89 ? -7.269 -12.635 -54.022 1.00 32.28 89 LEU A CA 1
ATOM 690 C C . LEU A 1 89 ? -7.188 -12.734 -52.495 1.00 32.28 89 LEU A C 1
ATOM 692 O O . LEU A 1 89 ? -7.115 -11.709 -51.820 1.00 32.28 89 LEU A O 1
ATOM 696 N N . LEU A 1 90 ? -7.109 -13.955 -51.967 1.00 33.16 90 LEU A N 1
ATOM 697 C CA . LEU A 1 90 ? -6.570 -14.222 -50.633 1.00 33.16 90 LEU A CA 1
ATOM 698 C C . LEU A 1 90 ? -5.269 -15.014 -50.783 1.00 33.16 90 LEU A C 1
ATOM 700 O O . LEU A 1 90 ? -5.165 -15.919 -51.611 1.00 33.16 90 LEU A O 1
ATOM 704 N N . SER A 1 91 ? -4.245 -14.619 -50.033 1.00 35.91 91 SER A N 1
ATOM 705 C CA . SER A 1 91 ? -2.872 -15.085 -50.225 1.00 35.91 91 SER A CA 1
ATOM 706 C C . SER A 1 91 ? -2.596 -16.437 -49.561 1.00 35.91 91 SER A C 1
ATOM 708 O O . SER A 1 91 ? -3.066 -16.718 -48.458 1.00 35.91 91 SER A O 1
ATOM 710 N N . LEU A 1 92 ? -1.722 -17.238 -50.187 1.00 32.62 92 LEU A N 1
ATOM 711 C CA . LEU A 1 92 ? -1.250 -18.534 -49.664 1.00 32.62 92 LEU A CA 1
ATOM 712 C C . LEU A 1 92 ? -0.656 -18.465 -48.242 1.00 32.62 92 LEU A C 1
ATOM 714 O O . LEU A 1 92 ? -0.600 -19.483 -47.556 1.00 32.62 92 LEU A O 1
ATOM 718 N N . SER A 1 93 ? -0.242 -17.281 -47.780 1.00 33.19 93 SER A N 1
ATOM 719 C CA . SER A 1 93 ? 0.275 -17.054 -46.425 1.00 33.19 93 SER A CA 1
ATOM 720 C C . SER A 1 93 ? -0.685 -17.514 -45.321 1.00 33.19 93 SER A C 1
ATOM 722 O O . SER A 1 93 ? -0.223 -18.038 -44.312 1.00 33.19 93 SER A O 1
ATOM 724 N N . ALA A 1 94 ? -2.002 -17.377 -45.520 1.00 42.28 94 ALA A N 1
ATOM 725 C CA . ALA A 1 94 ? -3.001 -17.793 -44.532 1.00 42.28 94 ALA A CA 1
ATOM 726 C C . ALA A 1 94 ? -3.054 -19.321 -44.342 1.00 42.28 94 ALA A C 1
ATOM 728 O O . ALA A 1 94 ? -3.270 -19.795 -43.232 1.00 42.28 94 ALA A O 1
ATOM 729 N N . VAL A 1 95 ? -2.813 -20.092 -45.409 1.00 38.12 95 VAL A N 1
ATOM 730 C CA . VAL A 1 95 ? -2.810 -21.566 -45.365 1.00 38.12 95 VAL A CA 1
ATOM 731 C C . VAL A 1 95 ? -1.491 -22.095 -44.790 1.00 38.12 95 VAL A C 1
ATOM 733 O O . VAL A 1 95 ? -1.482 -23.083 -44.059 1.00 38.12 95 VAL A O 1
ATOM 736 N N . ILE A 1 96 ? -0.374 -21.416 -45.074 1.00 40.84 96 ILE A N 1
ATOM 737 C CA . ILE A 1 96 ? 0.955 -21.815 -44.590 1.00 40.84 96 ILE A CA 1
ATOM 738 C C . ILE A 1 96 ? 1.086 -21.597 -43.072 1.00 40.84 96 ILE A C 1
ATOM 740 O O . ILE A 1 96 ? 1.530 -22.512 -42.380 1.00 40.84 96 ILE A O 1
ATOM 744 N N . ASP A 1 97 ? 0.643 -20.455 -42.526 1.00 37.38 97 ASP A N 1
ATOM 745 C CA . ASP A 1 97 ? 0.743 -20.192 -41.073 1.00 37.38 97 ASP A CA 1
ATOM 746 C C . ASP A 1 97 ? -0.243 -21.021 -40.221 1.00 37.38 97 ASP A C 1
ATOM 748 O O . ASP A 1 97 ? -0.094 -21.127 -39.002 1.00 37.38 97 ASP A O 1
ATOM 752 N N . GLN A 1 98 ? -1.237 -21.654 -40.857 1.00 39.47 98 GLN A N 1
ATOM 753 C CA . GLN A 1 98 ? -2.163 -22.576 -40.194 1.00 39.47 98 GLN A CA 1
ATOM 754 C C . GLN A 1 98 ? -1.604 -24.010 -40.100 1.00 39.47 98 GLN A C 1
ATOM 756 O O . GLN A 1 98 ? -1.961 -24.741 -39.176 1.00 39.47 98 GLN A O 1
ATOM 761 N N . PHE A 1 99 ? -0.684 -24.404 -40.992 1.00 33.28 99 PHE A N 1
ATOM 762 C CA . PHE A 1 99 ? -0.036 -25.725 -40.970 1.00 33.28 99 PHE A CA 1
ATOM 763 C C . PHE A 1 99 ? 1.203 -25.800 -40.061 1.00 33.28 99 PHE A C 1
ATOM 765 O O . PHE A 1 99 ? 1.526 -26.873 -39.557 1.00 33.28 99 PHE A O 1
ATOM 772 N N . THR A 1 100 ? 1.888 -24.684 -39.801 1.00 39.25 100 THR A N 1
ATOM 773 C CA . THR A 1 100 ? 3.126 -24.645 -38.993 1.00 39.25 100 THR A CA 1
ATOM 774 C C . THR A 1 100 ? 2.912 -24.748 -37.478 1.00 39.25 100 THR A C 1
ATOM 776 O O . THR A 1 100 ? 3.883 -24.883 -36.737 1.00 39.25 100 THR A O 1
ATOM 779 N N . ARG A 1 101 ? 1.665 -24.692 -36.986 1.00 39.97 101 ARG A N 1
ATOM 780 C CA . ARG A 1 101 ? 1.346 -24.587 -35.545 1.00 39.97 101 ARG A CA 1
ATOM 781 C C . ARG A 1 101 ? 0.732 -25.848 -34.922 1.00 39.97 101 ARG A C 1
ATOM 783 O O . ARG A 1 101 ? 0.052 -25.748 -33.900 1.00 39.97 101 ARG A O 1
ATOM 790 N N . CYS A 1 102 ? 0.938 -27.031 -35.508 1.00 34.19 102 CYS A N 1
ATOM 791 C CA . CYS A 1 102 ? 0.325 -28.271 -35.020 1.00 34.19 102 CYS A CA 1
ATOM 792 C C . CYS A 1 102 ? 1.260 -29.497 -35.026 1.00 34.19 102 CYS A C 1
ATOM 794 O O . CYS A 1 102 ? 1.530 -30.079 -36.068 1.00 34.19 102 CYS A O 1
ATOM 796 N N . HIS A 1 103 ? 1.601 -29.943 -33.809 1.00 38.72 103 HIS A N 1
ATOM 797 C CA . HIS A 1 103 ? 2.112 -31.272 -33.430 1.00 38.72 103 HIS A CA 1
ATOM 798 C C . HIS A 1 103 ? 3.566 -31.650 -33.781 1.00 38.72 103 HIS A C 1
ATOM 800 O O . HIS A 1 103 ? 3.827 -32.393 -34.723 1.00 38.72 103 HIS A O 1
ATOM 806 N N . SER A 1 104 ? 4.478 -31.346 -32.849 1.00 35.03 104 SER A N 1
ATOM 807 C CA . SER A 1 104 ? 5.463 -32.351 -32.408 1.00 35.03 104 SER A CA 1
ATOM 808 C C . SER A 1 104 ? 4.748 -33.353 -31.479 1.00 35.03 104 SER A C 1
ATOM 810 O O . SER A 1 104 ? 4.231 -32.928 -30.442 1.00 35.03 104 SER A O 1
ATOM 812 N N . PRO A 1 105 ? 4.654 -34.655 -31.809 1.00 47.44 105 PRO A N 1
ATOM 813 C CA . PRO A 1 105 ? 3.767 -35.592 -31.112 1.00 47.44 105 PRO A CA 1
ATOM 814 C C . PRO A 1 105 ? 4.434 -36.301 -29.914 1.00 47.44 105 PRO A C 1
ATOM 816 O O . PRO A 1 105 ? 4.510 -37.528 -29.873 1.00 47.44 105 PRO A O 1
ATOM 819 N N . SER A 1 106 ? 4.899 -35.547 -28.913 1.00 47.94 106 SER A N 1
ATOM 820 C CA . SER A 1 106 ? 5.413 -36.113 -27.652 1.00 47.94 106 SER A CA 1
ATOM 821 C C . SER A 1 106 ? 5.340 -35.107 -26.496 1.00 47.94 106 SER A C 1
ATOM 823 O O . SER A 1 106 ? 6.302 -34.399 -26.214 1.00 47.94 106 SER A O 1
ATOM 825 N N . GLY A 1 107 ? 4.183 -35.031 -25.835 1.00 40.78 107 GLY A N 1
ATOM 826 C CA . GLY A 1 107 ? 3.950 -34.131 -24.700 1.00 40.78 107 GLY A CA 1
ATOM 827 C C . GLY A 1 107 ? 2.479 -33.745 -24.586 1.00 40.78 107 GLY A C 1
ATOM 828 O O . GLY A 1 107 ? 2.026 -32.808 -25.242 1.00 40.78 107 GLY A O 1
ATOM 829 N N . VAL A 1 108 ? 1.714 -34.476 -23.769 1.00 42.47 108 VAL A N 1
ATOM 830 C CA . VAL A 1 108 ? 0.281 -34.205 -23.562 1.00 42.47 108 VAL A CA 1
ATOM 831 C C . VAL A 1 108 ? 0.123 -33.017 -22.613 1.00 42.47 108 VAL A C 1
ATOM 833 O O . VAL A 1 108 ? -0.130 -33.173 -21.421 1.00 42.47 108 VAL A O 1
ATOM 836 N N . ASN A 1 109 ? 0.274 -31.811 -23.160 1.00 42.50 109 ASN A N 1
ATOM 837 C CA . ASN A 1 109 ? -0.111 -30.576 -22.488 1.00 42.50 109 ASN A CA 1
ATOM 838 C C . ASN A 1 109 ? -1.626 -30.594 -22.239 1.00 42.50 109 ASN A C 1
ATOM 840 O O . ASN A 1 109 ? -2.410 -30.290 -23.141 1.00 42.50 109 ASN A O 1
ATOM 844 N N . MET A 1 110 ? -2.033 -30.956 -21.018 1.00 43.81 110 MET A N 1
ATOM 845 C CA . MET A 1 110 ? -3.426 -30.910 -20.572 1.00 43.81 110 MET A CA 1
ATOM 846 C C . MET A 1 110 ? -3.912 -29.457 -20.528 1.00 43.81 110 MET A C 1
ATOM 848 O O . MET A 1 110 ? -3.837 -28.781 -19.504 1.00 43.81 110 MET A O 1
ATOM 852 N N . ARG A 1 111 ? -4.419 -28.960 -21.659 1.00 74.31 111 ARG A N 1
ATOM 853 C CA . ARG A 1 111 ? -5.147 -27.693 -21.697 1.00 74.31 111 ARG A CA 1
ATOM 854 C C . ARG A 1 111 ? -6.486 -27.888 -21.000 1.00 74.31 111 ARG A C 1
ATOM 856 O O . ARG A 1 111 ? -7.356 -28.585 -21.515 1.00 74.31 111 ARG A O 1
ATOM 863 N N . VAL A 1 112 ? -6.625 -27.271 -19.832 1.00 81.12 112 VAL A N 1
ATOM 864 C CA . VAL A 1 112 ? -7.895 -27.181 -19.108 1.00 81.12 112 VAL A CA 1
ATOM 865 C C . VAL A 1 112 ? -8.928 -26.496 -20.023 1.00 81.12 112 VAL A C 1
ATOM 867 O O . VAL A 1 112 ? -8.613 -25.431 -20.562 1.00 81.12 112 VAL A O 1
ATOM 870 N N . PRO A 1 113 ? -10.124 -27.081 -20.233 1.00 90.12 113 PRO A N 1
ATOM 871 C CA . PRO A 1 113 ? -11.205 -26.444 -20.985 1.00 90.12 113 PRO A CA 1
ATOM 872 C C . PRO A 1 113 ? -11.545 -25.054 -20.432 1.00 90.12 113 PRO A C 1
ATOM 874 O O . PRO A 1 113 ? -11.486 -24.831 -19.217 1.00 90.12 113 PRO A O 1
ATOM 877 N N . ILE A 1 114 ? -11.892 -24.113 -21.314 1.00 91.31 114 ILE A N 1
ATOM 878 C CA . ILE A 1 114 ? -12.121 -22.710 -20.932 1.00 91.31 114 ILE A CA 1
ATOM 879 C C . ILE A 1 114 ? -13.294 -22.580 -19.954 1.00 91.31 114 ILE A C 1
ATOM 881 O O . ILE A 1 114 ? -13.259 -21.758 -19.050 1.00 91.31 114 ILE A O 1
ATOM 885 N N . GLU A 1 115 ? -14.268 -23.476 -20.052 1.00 91.88 115 GLU A N 1
ATOM 886 C CA . GLU A 1 115 ? -15.427 -23.584 -19.176 1.00 91.88 115 GLU A CA 1
ATOM 887 C C . GLU A 1 115 ? -15.010 -23.913 -17.734 1.00 91.88 115 GLU A C 1
ATOM 889 O O . GLU A 1 115 ? -15.569 -23.368 -16.785 1.00 91.88 115 GLU A O 1
ATOM 894 N N . LEU A 1 116 ? -14.000 -24.770 -17.534 1.00 91.94 116 LEU A N 1
ATOM 895 C CA . LEU A 1 116 ? -13.472 -25.062 -16.194 1.00 91.94 116 LEU A CA 1
ATOM 896 C C . LEU A 1 116 ? -12.636 -23.896 -15.652 1.00 91.94 116 LEU A C 1
ATOM 898 O O . LEU A 1 116 ? -12.720 -23.589 -14.465 1.00 91.94 116 LEU A O 1
ATOM 902 N N . VAL A 1 117 ? -11.880 -23.214 -16.517 1.00 93.06 117 VAL A N 1
ATOM 903 C CA . VAL A 1 117 ? -11.163 -21.975 -16.169 1.00 93.06 117 VAL A CA 1
ATOM 904 C C . VAL A 1 117 ? -12.138 -20.884 -15.718 1.00 93.06 117 VAL A C 1
ATOM 906 O O . VAL A 1 117 ? -11.929 -20.275 -14.670 1.00 93.06 117 VAL A O 1
ATOM 909 N N . GLU A 1 118 ? -13.224 -20.657 -16.458 1.00 94.75 118 GLU A N 1
ATOM 910 C CA . GLU A 1 118 ? -14.240 -19.670 -16.092 1.00 94.75 118 GLU A CA 1
ATOM 911 C C . GLU A 1 118 ? -14.955 -20.056 -14.792 1.00 94.75 118 GLU A C 1
ATOM 913 O O . GLU A 1 118 ? -15.115 -19.195 -13.934 1.00 94.75 118 GLU A O 1
ATOM 918 N N . ASN A 1 119 ? -15.265 -21.338 -14.560 1.00 94.69 119 ASN A N 1
ATOM 919 C CA . ASN A 1 119 ? -15.809 -21.798 -13.273 1.00 94.69 119 ASN A CA 1
ATOM 920 C C . ASN A 1 119 ? -14.853 -21.558 -12.079 1.00 94.69 119 ASN A C 1
ATOM 922 O O . ASN A 1 119 ? -15.316 -21.253 -10.978 1.00 94.69 119 ASN A O 1
ATOM 926 N N . ILE A 1 120 ? -13.531 -21.655 -12.269 1.00 94.50 120 ILE A N 1
ATOM 927 C CA . ILE A 1 120 ? -12.527 -21.347 -11.227 1.00 94.50 120 ILE A CA 1
ATOM 928 C C . ILE A 1 120 ? -12.464 -19.833 -10.948 1.00 94.50 120 ILE A C 1
ATOM 930 O O . ILE A 1 120 ? -12.391 -19.407 -9.790 1.00 94.50 120 ILE A O 1
ATOM 934 N N . ILE A 1 121 ? -12.536 -19.011 -11.999 1.00 96.38 121 ILE A N 1
ATOM 935 C CA . ILE A 1 121 ? -12.595 -17.546 -11.887 1.00 96.38 121 ILE A CA 1
ATOM 936 C C . ILE A 1 121 ? -13.912 -17.114 -11.210 1.00 96.38 121 ILE A C 1
ATOM 938 O O . ILE A 1 121 ? -13.896 -16.253 -10.332 1.00 96.38 121 ILE A O 1
ATOM 942 N N . ASP A 1 122 ? -15.032 -17.763 -11.533 1.00 95.75 122 ASP A N 1
ATOM 943 C CA . ASP A 1 122 ? -16.350 -17.536 -10.927 1.00 95.75 122 ASP A CA 1
ATOM 944 C C . ASP A 1 122 ? -16.393 -17.931 -9.447 1.00 95.75 122 ASP A C 1
ATOM 946 O O . ASP A 1 122 ? -16.958 -17.205 -8.631 1.00 95.75 122 ASP A O 1
ATOM 950 N N . ALA A 1 123 ? -15.752 -19.039 -9.064 1.00 93.94 123 ALA A N 1
ATOM 951 C CA . ALA A 1 123 ? -15.570 -19.400 -7.656 1.00 93.94 123 ALA A CA 1
ATOM 952 C C . ALA A 1 123 ? -14.740 -18.354 -6.880 1.00 93.94 123 ALA A C 1
ATOM 954 O O . ALA A 1 123 ? -14.849 -18.260 -5.658 1.00 93.94 123 ALA A O 1
ATOM 955 N N . SER A 1 124 ? -13.954 -17.542 -7.593 1.00 92.19 124 SER A N 1
ATOM 956 C CA . SER A 1 124 ? -13.119 -16.463 -7.053 1.00 92.19 124 SER A CA 1
ATOM 957 C C . SER A 1 124 ? -13.782 -15.076 -7.120 1.00 92.19 124 SER A C 1
ATOM 959 O O . SER A 1 124 ? -13.120 -14.084 -6.817 1.00 92.19 124 SER A O 1
ATOM 961 N N . CYS A 1 125 ? -15.068 -14.969 -7.492 1.00 92.88 125 CYS A N 1
ATOM 962 C CA . CYS A 1 125 ? -15.737 -13.691 -7.791 1.00 92.88 125 CYS A CA 1
ATOM 963 C C . CYS A 1 125 ? -15.735 -12.658 -6.641 1.00 92.88 125 CYS A C 1
ATOM 965 O O . CYS A 1 125 ? -15.863 -11.464 -6.890 1.00 92.88 125 CYS A O 1
ATOM 967 N N . SER A 1 126 ? -15.572 -13.095 -5.388 1.00 90.06 126 SER A N 1
ATOM 968 C CA . SER A 1 126 ? -15.483 -12.236 -4.194 1.00 90.06 126 SER A CA 1
ATOM 969 C C . SER A 1 126 ? -14.055 -11.800 -3.827 1.00 90.06 126 SER A C 1
ATOM 971 O O . SER A 1 126 ? -13.876 -11.014 -2.897 1.00 90.06 126 SER A O 1
ATOM 973 N N . ASN A 1 127 ? -13.029 -12.301 -4.522 1.00 92.19 127 ASN A N 1
ATOM 974 C CA . ASN A 1 127 ? -11.620 -12.102 -4.182 1.00 92.19 127 ASN A CA 1
ATOM 975 C C . ASN A 1 127 ? -10.920 -11.239 -5.245 1.00 92.19 127 ASN A C 1
ATOM 977 O O . ASN A 1 127 ? -10.207 -11.737 -6.119 1.00 92.19 127 ASN A O 1
ATOM 981 N N . SER A 1 128 ? -11.117 -9.919 -5.162 1.00 90.56 128 SER A N 1
ATOM 982 C CA . SER A 1 128 ? -10.571 -8.952 -6.126 1.00 90.56 128 SER A CA 1
ATOM 983 C C . SER A 1 128 ? -9.051 -9.056 -6.344 1.00 90.56 128 SER A C 1
ATOM 985 O O . SER A 1 128 ? -8.644 -8.977 -7.500 1.00 90.56 128 SER A O 1
ATOM 987 N N . PRO A 1 129 ? -8.192 -9.296 -5.327 1.00 91.88 129 PRO A N 1
ATOM 988 C CA . PRO A 1 129 ? -6.766 -9.555 -5.554 1.00 91.88 129 PRO A CA 1
ATOM 989 C C . PRO A 1 129 ? -6.495 -10.785 -6.435 1.00 91.88 129 PRO A C 1
ATOM 991 O O . PRO A 1 129 ? -5.668 -10.721 -7.345 1.00 91.88 129 PRO A O 1
ATOM 994 N N . THR A 1 130 ? -7.224 -11.886 -6.220 1.00 92.00 130 THR A N 1
ATOM 995 C CA . THR A 1 130 ? -7.080 -13.115 -7.023 1.00 92.00 130 THR A CA 1
ATOM 996 C C . THR A 1 130 ? -7.577 -12.905 -8.450 1.00 92.00 130 THR A C 1
ATOM 998 O O . THR A 1 130 ? -6.897 -13.292 -9.399 1.00 92.00 130 THR A O 1
ATOM 1001 N N . LEU A 1 131 ? -8.714 -12.227 -8.629 1.00 94.50 131 LEU A N 1
ATOM 1002 C CA . LEU A 1 131 ? -9.226 -11.864 -9.953 1.00 94.50 131 LEU A CA 1
ATOM 1003 C C . LEU A 1 131 ? -8.278 -10.905 -10.694 1.00 94.50 131 LEU A C 1
ATOM 1005 O O . LEU A 1 131 ? -8.081 -11.043 -11.901 1.00 94.50 131 LEU A O 1
ATOM 1009 N N . ALA A 1 132 ? -7.658 -9.955 -9.985 1.00 92.25 132 ALA A N 1
ATOM 1010 C CA . ALA A 1 132 ? -6.670 -9.040 -10.549 1.00 92.25 132 ALA A CA 1
ATOM 1011 C C . ALA A 1 132 ? -5.445 -9.807 -11.059 1.00 92.25 132 ALA A C 1
ATOM 1013 O O . ALA A 1 132 ? -5.061 -9.616 -12.214 1.00 92.25 132 ALA A O 1
ATOM 1014 N N . ALA A 1 133 ? -4.910 -10.741 -10.265 1.00 93.38 133 ALA A N 1
ATOM 1015 C CA . ALA A 1 133 ? -3.853 -11.648 -10.708 1.00 93.38 133 ALA A CA 1
ATOM 1016 C C . ALA A 1 133 ? -4.291 -12.481 -11.930 1.00 93.38 133 ALA A C 1
ATOM 1018 O O . ALA A 1 133 ? -3.603 -12.471 -12.949 1.00 93.38 133 ALA A O 1
ATOM 1019 N N . CYS A 1 134 ? -5.474 -13.110 -11.893 1.00 93.75 134 CYS A N 1
ATOM 1020 C CA . CYS A 1 134 ? -6.029 -13.882 -13.017 1.00 93.75 134 CYS A CA 1
ATOM 1021 C C . CYS A 1 134 ? -6.158 -13.053 -14.307 1.00 93.75 134 CYS A C 1
ATOM 1023 O O . CYS A 1 134 ? -5.898 -13.563 -15.398 1.00 93.75 134 CYS A O 1
ATOM 1025 N N . SER A 1 135 ? -6.483 -11.761 -14.191 1.00 93.69 135 SER A N 1
ATOM 1026 C CA . SER A 1 135 ? -6.561 -10.841 -15.332 1.00 93.69 135 SER A CA 1
ATOM 1027 C C . SER A 1 135 ? -5.201 -10.560 -15.992 1.00 93.69 135 SER A C 1
ATOM 1029 O O . SER A 1 135 ? -5.165 -10.163 -17.155 1.00 93.69 135 SER A O 1
ATOM 1031 N N . LEU A 1 136 ? -4.090 -10.794 -15.284 1.00 92.00 136 LEU A N 1
ATOM 1032 C CA . LEU A 1 136 ? -2.726 -10.631 -15.795 1.00 92.00 136 LEU A CA 1
ATOM 1033 C C . LEU A 1 136 ? -2.125 -11.937 -16.347 1.00 92.00 136 LEU A C 1
ATOM 1035 O O . LEU A 1 136 ? -1.205 -11.864 -17.156 1.00 92.00 136 LEU A O 1
ATOM 1039 N N . VAL A 1 137 ? -2.656 -13.114 -15.975 1.00 92.00 137 VAL A N 1
ATOM 1040 C CA . VAL A 1 137 ? -2.121 -14.430 -16.393 1.00 92.00 137 VAL A CA 1
ATOM 1041 C C . VAL A 1 137 ? -2.145 -14.609 -17.914 1.00 92.00 137 VAL A C 1
ATOM 1043 O O . VAL A 1 137 ? -1.123 -14.937 -18.512 1.00 92.00 137 VAL A O 1
ATOM 1046 N N . CYS A 1 138 ? -3.300 -14.427 -18.568 1.00 91.12 138 CYS A N 1
ATOM 1047 C CA . CYS A 1 138 ? -3.374 -14.519 -20.029 1.00 91.12 138 CYS A CA 1
ATOM 1048 C C . CYS A 1 138 ? -4.609 -13.834 -20.641 1.00 91.12 138 CYS A C 1
ATOM 1050 O O . CYS A 1 138 ? -5.627 -13.596 -19.988 1.00 91.12 138 CYS A O 1
ATOM 1052 N N . LYS A 1 139 ? -4.553 -13.598 -21.960 1.00 90.56 139 LYS A N 1
ATOM 1053 C CA . LYS A 1 139 ? -5.628 -12.950 -22.737 1.00 90.56 139 LYS A CA 1
ATOM 1054 C C . LYS A 1 139 ? -6.969 -13.699 -22.719 1.00 90.56 139 LYS A C 1
ATOM 1056 O O . LYS A 1 139 ? -7.990 -13.060 -22.941 1.00 90.56 139 LYS A O 1
ATOM 1061 N N . GLN A 1 140 ? -6.982 -15.013 -22.474 1.00 92.50 140 GLN A N 1
ATOM 1062 C CA . GLN A 1 140 ? -8.220 -15.806 -22.400 1.00 92.50 140 GLN A CA 1
ATOM 1063 C C . GLN A 1 140 ? -8.953 -15.624 -21.064 1.00 92.50 140 GLN A C 1
ATOM 1065 O O . GLN A 1 140 ? -10.175 -15.639 -21.039 1.00 92.50 140 GLN A O 1
ATOM 1070 N N . TRP A 1 141 ? -8.224 -15.411 -19.964 1.00 94.06 141 TRP A N 1
ATOM 1071 C CA . TRP A 1 141 ? -8.805 -15.222 -18.627 1.00 94.06 141 TRP A CA 1
ATOM 1072 C C . TRP A 1 141 ? -9.274 -13.776 -18.404 1.00 94.06 141 TRP A C 1
ATOM 1074 O O . TRP A 1 141 ? -10.113 -13.505 -17.541 1.00 94.06 141 TRP A O 1
ATOM 1084 N N . LEU A 1 142 ? -8.730 -12.845 -19.197 1.00 93.38 142 LEU A N 1
ATOM 1085 C CA . LEU A 1 142 ? -8.968 -11.406 -19.120 1.00 93.38 142 LEU A CA 1
ATOM 1086 C C . LEU A 1 142 ? -10.462 -11.011 -19.133 1.00 93.38 142 LEU A C 1
ATOM 1088 O O . LEU A 1 142 ? -10.825 -10.206 -18.276 1.00 93.38 142 LEU A O 1
ATOM 1092 N N . PRO A 1 143 ? -11.348 -11.538 -20.011 1.00 95.25 143 PRO A N 1
ATOM 1093 C CA . PRO A 1 143 ? -12.749 -11.110 -20.052 1.00 95.25 143 PRO A CA 1
ATOM 1094 C C . PRO A 1 143 ? -13.525 -11.532 -18.801 1.00 95.25 143 PRO A C 1
ATOM 1096 O O . PRO A 1 143 ? -14.184 -10.699 -18.183 1.00 95.25 143 PRO A O 1
ATOM 1099 N N . ARG A 1 144 ? -13.400 -12.799 -18.374 1.00 96.25 144 ARG A N 1
ATOM 1100 C CA . ARG A 1 144 ? -14.111 -13.320 -17.195 1.00 96.25 144 ARG A CA 1
ATOM 1101 C C . ARG A 1 144 ? -13.599 -12.699 -15.896 1.00 96.25 144 ARG A C 1
ATOM 1103 O O . ARG A 1 144 ? -14.395 -12.279 -15.062 1.00 96.25 144 ARG A O 1
ATOM 1110 N N . SER A 1 145 ? -12.281 -12.536 -15.766 1.00 96.31 145 SER A N 1
ATOM 1111 C CA . SER A 1 145 ? -11.681 -11.853 -14.611 1.00 96.31 145 SER A CA 1
ATOM 1112 C C . SER A 1 145 ? -12.144 -10.394 -14.522 1.00 96.31 145 SER A C 1
ATOM 1114 O O . SER A 1 145 ? -12.484 -9.919 -13.441 1.00 96.31 145 SER A O 1
ATOM 1116 N N . ARG A 1 146 ? -12.217 -9.684 -15.660 1.00 94.12 146 ARG A N 1
ATOM 1117 C CA . ARG A 1 146 ? -12.705 -8.296 -15.715 1.00 94.12 146 ARG A CA 1
ATOM 1118 C C . ARG A 1 146 ? -14.196 -8.161 -15.457 1.00 94.12 146 ARG A C 1
ATOM 1120 O O . ARG A 1 146 ? -14.579 -7.195 -14.807 1.00 94.12 146 ARG A O 1
ATOM 1127 N N . HIS A 1 147 ? -15.008 -9.114 -15.912 1.00 95.19 147 HIS A N 1
ATOM 1128 C CA . HIS A 1 147 ? -16.427 -9.159 -15.578 1.00 95.19 147 HIS A CA 1
ATOM 1129 C C . HIS A 1 147 ? -16.617 -9.109 -14.059 1.00 95.19 147 HIS A C 1
ATOM 1131 O O . HIS A 1 147 ? -17.295 -8.215 -13.573 1.00 95.19 147 HIS A O 1
ATOM 1137 N N . HIS A 1 148 ? -15.937 -9.964 -13.291 1.00 94.81 148 HIS A N 1
ATOM 1138 C CA . HIS A 1 148 ? -16.070 -9.933 -11.829 1.00 94.81 148 HIS A CA 1
ATOM 1139 C C . HIS A 1 148 ? -15.437 -8.690 -11.192 1.00 94.81 148 HIS A C 1
ATOM 1141 O O . HIS A 1 148 ? -16.105 -8.031 -10.400 1.00 94.81 148 HIS A O 1
ATOM 1147 N N . LEU A 1 149 ? -14.214 -8.306 -11.591 1.00 93.31 149 LEU A N 1
ATOM 1148 C CA . LEU A 1 149 ? -13.509 -7.122 -11.057 1.00 93.31 149 LEU A CA 1
ATOM 1149 C C . LEU A 1 149 ? -14.272 -5.803 -11.219 1.00 93.31 149 LEU A C 1
ATOM 1151 O O . LEU A 1 149 ? -14.145 -4.925 -10.369 1.00 93.31 149 LEU A O 1
ATOM 1155 N N . PHE A 1 150 ? -14.986 -5.639 -12.334 1.00 93.94 150 PHE A N 1
ATOM 1156 C CA . PHE A 1 150 ? -15.571 -4.361 -12.745 1.00 93.94 150 PHE A CA 1
ATOM 1157 C C . PHE A 1 150 ? -17.097 -4.414 -12.903 1.00 93.94 150 PHE A C 1
ATOM 1159 O O . PHE A 1 150 ? -17.688 -3.402 -13.272 1.00 93.94 150 PHE A O 1
ATOM 1166 N N . SER A 1 151 ? -17.740 -5.544 -12.569 1.00 95.00 151 SER A N 1
ATOM 1167 C CA . SER A 1 151 ? -19.206 -5.707 -12.558 1.00 95.00 151 SER A CA 1
ATOM 1168 C C . SER A 1 151 ? -19.911 -4.612 -11.765 1.00 95.00 151 SER A C 1
ATOM 1170 O O . SER A 1 151 ? -20.940 -4.112 -12.217 1.00 95.00 151 SER A O 1
ATOM 1172 N N . SER A 1 152 ? -19.348 -4.228 -10.617 1.00 94.12 152 SER A N 1
ATOM 1173 C CA . SER A 1 152 ? -19.832 -3.164 -9.741 1.00 94.12 152 SER A CA 1
ATOM 1174 C C . SER A 1 152 ? -18.731 -2.132 -9.505 1.00 94.12 152 SER A C 1
ATOM 1176 O O . SER A 1 152 ? -17.733 -2.414 -8.844 1.00 94.12 152 SER A O 1
ATOM 1178 N N . LEU A 1 153 ? -18.927 -0.922 -10.023 1.00 92.31 153 LEU A N 1
ATOM 1179 C CA . LEU A 1 153 ? -18.040 0.221 -9.832 1.00 92.31 153 LEU A CA 1
ATOM 1180 C C . LEU A 1 153 ? -18.475 1.025 -8.598 1.00 92.31 153 LEU A C 1
ATOM 1182 O O . LEU A 1 153 ? -19.472 1.742 -8.664 1.00 92.31 153 LEU A O 1
ATOM 1186 N N . ASP A 1 154 ? -17.726 0.945 -7.497 1.00 91.38 154 ASP A N 1
ATOM 1187 C CA . ASP A 1 154 ? -17.941 1.810 -6.329 1.00 91.38 154 ASP A CA 1
ATOM 1188 C C . ASP A 1 154 ? -17.076 3.080 -6.395 1.00 91.38 154 ASP A C 1
ATOM 1190 O O . ASP A 1 154 ? -15.854 3.022 -6.547 1.00 91.38 154 ASP A O 1
ATOM 1194 N N . LEU A 1 155 ? -17.726 4.240 -6.278 1.00 88.12 155 LEU A N 1
ATOM 1195 C CA . LEU A 1 155 ? -17.124 5.576 -6.268 1.00 88.12 155 LEU A CA 1
ATOM 1196 C C . LEU A 1 155 ? -17.201 6.229 -4.868 1.00 88.12 155 LEU A C 1
ATOM 1198 O O . LEU A 1 155 ? -17.269 7.458 -4.751 1.00 88.12 155 LEU A O 1
ATOM 1202 N N . SER A 1 156 ? -17.157 5.406 -3.810 1.00 77.06 156 SER A N 1
ATOM 1203 C CA . SER A 1 156 ? -17.151 5.736 -2.369 1.00 77.06 156 SER A CA 1
ATOM 1204 C C . SER A 1 156 ? -15.935 6.534 -1.849 1.00 77.06 156 SER A C 1
ATOM 1206 O O . SER A 1 156 ? -15.434 6.284 -0.747 1.00 77.06 156 SER A O 1
ATOM 1208 N N . ALA A 1 157 ? -15.406 7.470 -2.634 1.00 63.28 157 ALA A N 1
ATOM 1209 C CA . ALA A 1 157 ? -14.328 8.366 -2.222 1.00 63.28 157 ALA A CA 1
ATOM 1210 C C . ALA A 1 157 ? -14.860 9.585 -1.440 1.00 63.28 157 ALA A C 1
ATOM 1212 O O . ALA A 1 157 ? -16.027 9.959 -1.550 1.00 63.28 157 ALA A O 1
ATOM 1213 N N . ASP A 1 158 ? -13.987 10.276 -0.705 1.00 61.38 158 ASP A N 1
ATOM 1214 C CA . ASP A 1 158 ? -14.276 11.636 -0.242 1.00 61.38 158 ASP A CA 1
ATOM 1215 C C . ASP A 1 158 ? -14.122 12.610 -1.421 1.00 61.38 158 ASP A C 1
ATOM 1217 O O . ASP A 1 158 ? -13.016 12.850 -1.897 1.00 61.38 158 ASP A O 1
ATOM 1221 N N . TRP A 1 159 ? -15.235 13.158 -1.928 1.00 61.84 159 TRP A N 1
ATOM 1222 C CA . TRP A 1 159 ? -15.267 14.013 -3.130 1.00 61.84 159 TRP A CA 1
ATOM 1223 C C . TRP A 1 159 ? -14.783 15.457 -2.848 1.00 61.84 159 TRP A C 1
ATOM 1225 O O . TRP A 1 159 ? -15.512 16.430 -3.060 1.00 61.84 159 TRP A O 1
ATOM 1235 N N . THR A 1 160 ? -13.560 15.597 -2.334 1.00 54.94 160 THR A N 1
ATOM 1236 C CA . THR A 1 160 ? -12.855 16.877 -2.124 1.00 54.94 160 THR A CA 1
ATOM 1237 C C . THR A 1 160 ? -12.439 17.551 -3.457 1.00 54.94 160 THR A C 1
ATOM 1239 O O . THR A 1 160 ? -12.627 16.966 -4.527 1.00 54.94 160 THR A O 1
ATOM 1242 N N . PRO A 1 161 ? -11.897 18.789 -3.440 1.00 48.50 161 PRO A N 1
ATOM 1243 C CA . PRO A 1 161 ? -11.475 19.500 -4.661 1.00 48.50 161 PRO A CA 1
ATOM 1244 C C . PRO A 1 161 ? -10.078 19.133 -5.203 1.00 48.50 161 PRO A C 1
ATOM 1246 O O . PRO A 1 161 ? -9.699 19.617 -6.266 1.00 48.50 161 PRO A O 1
ATOM 1249 N N . GLU A 1 162 ? -9.299 18.331 -4.472 1.00 57.53 162 GLU A N 1
ATOM 1250 C CA . GLU A 1 162 ? -7.982 17.827 -4.896 1.00 57.53 162 GLU A CA 1
ATOM 1251 C C . GLU A 1 162 ? -8.103 16.828 -6.076 1.00 57.53 162 GLU A C 1
ATOM 1253 O O . GLU A 1 162 ? -9.216 16.377 -6.367 1.00 57.53 162 GLU A O 1
ATOM 1258 N N . PRO A 1 163 ? -7.003 16.481 -6.790 1.00 54.12 163 PRO A N 1
ATOM 1259 C CA . PRO A 1 163 ? -7.016 15.510 -7.895 1.00 54.12 163 PRO A CA 1
ATOM 1260 C C . PRO A 1 163 ? -7.407 14.104 -7.413 1.00 54.12 163 PRO A C 1
ATOM 1262 O O . PRO A 1 163 ? -6.578 13.254 -7.093 1.00 54.12 163 PRO A O 1
ATOM 1265 N N . ASN A 1 164 ? -8.714 13.882 -7.333 1.00 62.97 164 ASN A N 1
ATOM 1266 C CA . ASN A 1 164 ? -9.308 12.733 -6.676 1.00 62.97 164 ASN A CA 1
ATOM 1267 C C . ASN A 1 164 ? -9.391 11.506 -7.576 1.00 62.97 164 ASN A C 1
ATOM 1269 O O . ASN A 1 164 ? -9.499 11.609 -8.801 1.00 62.97 164 ASN A O 1
ATOM 1273 N N . SER A 1 165 ? -9.458 10.337 -6.938 1.00 69.00 165 SER A N 1
ATOM 1274 C CA . SER A 1 165 ? -9.587 9.031 -7.595 1.00 69.00 165 SER A CA 1
ATOM 1275 C C . SER A 1 165 ? -10.724 8.977 -8.618 1.00 69.00 165 SER A C 1
ATOM 1277 O O . SER A 1 165 ? -10.538 8.402 -9.683 1.00 69.00 165 SER A O 1
ATOM 1279 N N . VAL A 1 166 ? -11.863 9.627 -8.354 1.00 79.62 166 VAL A N 1
ATOM 1280 C CA . VAL A 1 166 ? -13.003 9.706 -9.288 1.00 79.62 166 VAL A CA 1
ATOM 1281 C C . VAL A 1 166 ? -12.658 10.520 -10.546 1.00 79.62 166 VAL A C 1
ATOM 1283 O O . VAL A 1 166 ? -12.994 10.116 -11.655 1.00 79.62 166 VAL A O 1
ATOM 1286 N N . THR A 1 167 ? -11.948 11.643 -10.408 1.00 79.19 167 THR A N 1
ATOM 1287 C CA . THR A 1 167 ? -11.500 12.463 -11.549 1.00 79.19 167 THR A CA 1
ATOM 1288 C C . THR A 1 167 ? -10.378 11.808 -12.351 1.00 79.19 167 THR A C 1
ATOM 1290 O O . THR A 1 167 ? -10.393 11.898 -13.577 1.00 79.19 167 THR A O 1
ATOM 1293 N N . GLU A 1 168 ? -9.446 11.105 -11.704 1.00 83.06 168 GLU A N 1
ATOM 1294 C CA . GLU A 1 168 ? -8.429 10.314 -12.410 1.00 83.06 168 GLU A CA 1
ATOM 1295 C C . GLU A 1 168 ? -9.049 9.084 -13.094 1.00 83.06 168 GLU A C 1
ATOM 1297 O O . GLU A 1 168 ? -8.734 8.797 -14.247 1.00 83.06 168 GLU A O 1
ATOM 1302 N N . PHE A 1 169 ? -10.016 8.417 -12.452 1.00 86.06 169 PHE A N 1
ATOM 1303 C CA . PHE A 1 169 ? -10.812 7.352 -13.067 1.00 86.06 169 PHE A CA 1
ATOM 1304 C C . PHE A 1 169 ? -11.562 7.845 -14.312 1.00 86.06 169 PHE A C 1
ATOM 1306 O O . PHE A 1 169 ? -11.550 7.159 -15.332 1.00 86.06 169 PHE A O 1
ATOM 1313 N N . PHE A 1 170 ? -12.137 9.054 -14.284 1.00 88.12 170 PHE A N 1
ATOM 1314 C CA . PHE A 1 170 ? -12.741 9.652 -15.478 1.00 88.12 170 PHE A CA 1
ATOM 1315 C C . PHE A 1 170 ? -11.736 9.878 -16.611 1.00 88.12 170 PHE A C 1
ATOM 1317 O O . PHE A 1 170 ? -12.060 9.554 -17.750 1.00 88.12 170 PHE A O 1
ATOM 1324 N N . LYS A 1 171 ? -10.496 10.310 -16.329 1.00 88.06 171 LYS A N 1
ATOM 1325 C CA . LYS A 1 171 ? -9.444 10.359 -17.365 1.00 88.06 171 LYS A CA 1
ATOM 1326 C C . LYS A 1 171 ? -9.133 8.973 -17.937 1.00 88.06 171 LYS A C 1
ATOM 1328 O O . LYS A 1 171 ? -8.868 8.873 -19.128 1.00 88.06 171 LYS A O 1
ATOM 1333 N N . VAL A 1 172 ? -9.166 7.918 -17.114 1.00 88.56 172 VAL A N 1
ATOM 1334 C CA . VAL A 1 172 ? -8.933 6.531 -17.556 1.00 88.56 172 VAL A CA 1
ATOM 1335 C C . VAL A 1 172 ? -10.073 6.025 -18.446 1.00 88.56 172 VAL A C 1
ATOM 1337 O O . VAL A 1 172 ? -9.790 5.470 -19.510 1.00 88.56 172 VAL A O 1
ATOM 1340 N N . ILE A 1 173 ? -11.344 6.225 -18.069 1.00 90.81 173 ILE A N 1
ATOM 1341 C CA . ILE A 1 173 ? -12.470 5.742 -18.888 1.00 90.81 173 ILE A CA 1
ATOM 1342 C C . ILE A 1 173 ? -12.732 6.586 -20.138 1.00 90.81 173 ILE A C 1
ATOM 1344 O O . ILE A 1 173 ? -13.145 6.015 -21.141 1.00 90.81 173 ILE A O 1
ATOM 1348 N N . ASP A 1 174 ? -12.412 7.885 -20.130 1.00 88.75 174 ASP A N 1
ATOM 1349 C CA . ASP A 1 174 ? -12.457 8.734 -21.331 1.00 88.75 174 ASP A CA 1
ATOM 1350 C C . ASP A 1 174 ? -11.288 8.446 -22.309 1.00 88.75 174 ASP A C 1
ATOM 1352 O O . ASP A 1 174 ? -11.216 9.054 -23.380 1.00 88.75 174 ASP A O 1
ATOM 1356 N N . THR A 1 175 ? -10.377 7.502 -22.009 1.00 88.06 175 THR A N 1
ATOM 1357 C CA . THR A 1 175 ? -9.417 7.023 -23.021 1.00 88.06 175 THR A CA 1
ATOM 1358 C C . THR A 1 175 ? -10.110 6.149 -24.080 1.00 88.06 175 THR A C 1
ATOM 1360 O O . THR A 1 175 ? -10.864 5.237 -23.732 1.00 88.06 175 THR A O 1
ATOM 1363 N N . PRO A 1 176 ? -9.779 6.294 -25.381 1.00 85.94 176 PRO A N 1
ATOM 1364 C CA . PRO A 1 176 ? -10.360 5.484 -26.465 1.00 85.94 176 PRO A CA 1
ATOM 1365 C C . PRO A 1 176 ? -9.919 4.005 -26.446 1.00 85.94 176 PRO A C 1
ATOM 1367 O O . PRO A 1 176 ? -10.228 3.241 -27.360 1.00 85.94 176 PRO A O 1
ATOM 1370 N N . HIS A 1 177 ? -9.162 3.594 -25.427 1.00 84.88 177 HIS A N 1
ATOM 1371 C CA . HIS A 1 177 ? -8.692 2.226 -25.201 1.00 84.88 177 HIS A CA 1
ATOM 1372 C C . HIS A 1 177 ? -9.165 1.670 -23.844 1.00 84.88 177 HIS A C 1
ATOM 1374 O O . HIS A 1 177 ? -8.718 0.598 -23.419 1.00 84.88 177 HIS A O 1
ATOM 1380 N N . SER A 1 178 ? -10.088 2.372 -23.172 1.00 89.06 178 SER A N 1
ATOM 1381 C CA . SER A 1 178 ? -10.756 1.895 -21.964 1.00 89.06 178 SER A CA 1
ATOM 1382 C C . SER A 1 178 ? -11.517 0.603 -22.257 1.00 89.06 178 SER A C 1
ATOM 1384 O O . SER A 1 178 ? -12.579 0.576 -22.872 1.00 89.06 178 SER A O 1
ATOM 1386 N N . THR A 1 179 ? -10.954 -0.505 -21.788 1.00 90.12 179 THR A N 1
ATOM 1387 C CA . THR A 1 179 ? -11.510 -1.857 -21.945 1.00 90.12 179 THR A CA 1
ATOM 1388 C C . THR A 1 179 ? -12.206 -2.331 -20.663 1.00 90.12 179 THR A C 1
ATOM 1390 O O . THR A 1 179 ? -12.283 -3.533 -20.400 1.00 90.12 179 THR A O 1
ATOM 1393 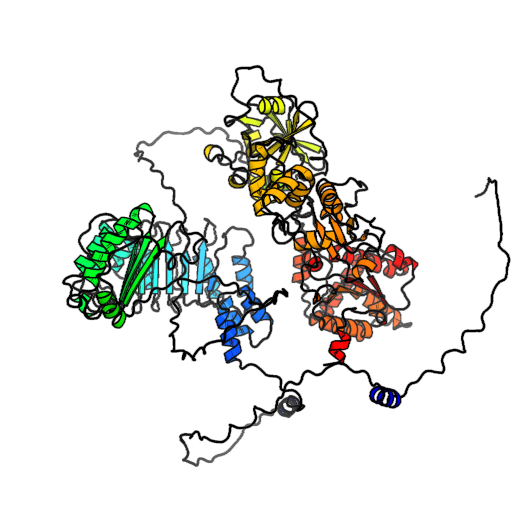N N . LEU A 1 180 ? -12.686 -1.370 -19.862 1.00 90.81 180 LEU A N 1
ATOM 1394 C CA . LEU A 1 180 ? -13.471 -1.568 -18.638 1.00 90.81 180 LEU A CA 1
ATOM 1395 C C . LEU A 1 180 ? -14.972 -1.351 -18.882 1.00 90.81 180 LEU A C 1
ATOM 1397 O O . LEU A 1 180 ? -15.783 -2.102 -18.353 1.00 90.81 180 LEU A O 1
ATOM 1401 N N . ILE A 1 181 ? -15.326 -0.365 -19.718 1.00 93.94 181 ILE A N 1
ATOM 1402 C CA . ILE A 1 181 ? -16.703 0.105 -19.964 1.00 93.94 181 ILE A CA 1
ATOM 1403 C C . ILE A 1 181 ? -17.720 -1.036 -20.193 1.00 93.94 181 ILE A C 1
ATOM 1405 O O . ILE A 1 181 ? -18.744 -1.023 -19.513 1.00 93.94 181 ILE A O 1
ATOM 1409 N N . PRO A 1 182 ? -17.463 -2.061 -21.041 1.00 93.69 182 PRO A N 1
ATOM 1410 C CA . PRO A 1 182 ? -18.451 -3.113 -21.320 1.00 93.69 182 PRO A CA 1
ATOM 1411 C C . PRO A 1 182 ? -18.756 -4.051 -20.142 1.00 93.69 182 PRO A C 1
ATOM 1413 O O . PRO A 1 182 ? -19.666 -4.868 -20.243 1.00 93.69 182 PRO A O 1
ATOM 1416 N N . TYR A 1 183 ? -17.979 -3.981 -19.057 1.00 94.88 183 TYR A N 1
ATOM 1417 C CA . TYR A 1 183 ? -18.124 -4.846 -17.885 1.00 94.88 183 TYR A CA 1
ATOM 1418 C C . TYR A 1 183 ? -18.862 -4.163 -16.722 1.00 94.88 183 TYR A C 1
ATOM 1420 O O . TYR A 1 183 ? -19.256 -4.852 -15.787 1.00 94.88 183 TYR A O 1
ATOM 1428 N N . VAL A 1 184 ? -19.080 -2.840 -16.768 1.00 95.50 184 VAL A N 1
ATOM 1429 C CA . VAL A 1 184 ? -19.684 -2.076 -15.659 1.00 95.50 184 VAL A CA 1
ATOM 1430 C C . VAL A 1 184 ? -21.209 -2.207 -15.667 1.00 95.50 184 VAL A C 1
ATOM 1432 O O . VAL A 1 184 ? -21.929 -1.387 -16.235 1.00 95.50 184 VAL A O 1
ATOM 1435 N N . THR A 1 185 ? -21.707 -3.262 -15.020 1.00 95.88 185 THR A N 1
ATOM 1436 C CA . THR A 1 185 ? -23.149 -3.551 -14.893 1.00 95.88 185 THR A CA 1
ATOM 1437 C C . THR A 1 185 ? -23.829 -2.814 -13.737 1.00 95.88 185 THR A C 1
ATOM 1439 O O . THR A 1 185 ? -25.039 -2.594 -13.774 1.00 95.88 185 THR A O 1
ATOM 1442 N N . GLY A 1 186 ? -23.066 -2.415 -12.721 1.00 96.31 186 GLY A N 1
ATOM 1443 C CA . GLY A 1 186 ? -23.535 -1.742 -11.519 1.00 96.31 186 GLY A CA 1
ATOM 1444 C C . GLY A 1 186 ? -22.657 -0.548 -11.160 1.00 96.31 186 GLY A C 1
ATOM 1445 O O . GLY A 1 186 ? -21.443 -0.581 -11.363 1.00 96.31 186 GLY A O 1
ATOM 1446 N N . VAL A 1 187 ? -23.265 0.503 -10.613 1.00 94.88 187 VAL A N 1
ATOM 1447 C CA . VAL A 1 187 ? -22.564 1.678 -10.079 1.00 94.88 187 VAL A CA 1
ATOM 1448 C C . VAL A 1 187 ? -23.058 1.956 -8.664 1.00 94.88 187 VAL A C 1
ATOM 1450 O O . VAL A 1 187 ? -24.259 2.119 -8.445 1.00 94.88 187 VAL A O 1
ATOM 1453 N N . VAL A 1 188 ? -22.128 2.057 -7.718 1.00 93.38 188 VAL A N 1
ATOM 1454 C CA . VAL A 1 188 ? -22.376 2.514 -6.349 1.00 93.38 188 VAL A CA 1
ATOM 1455 C C . VAL A 1 188 ? -21.763 3.902 -6.191 1.00 93.38 188 VAL A C 1
ATOM 1457 O O . VAL A 1 188 ? -20.577 4.116 -6.430 1.00 93.38 188 VAL A O 1
ATOM 1460 N N . LEU A 1 189 ? -22.582 4.870 -5.796 1.00 90.25 189 LEU A N 1
ATOM 1461 C CA . LEU A 1 189 ? -22.157 6.200 -5.388 1.00 90.25 189 LEU A CA 1
ATOM 1462 C C . LEU A 1 189 ? -22.412 6.334 -3.892 1.00 90.25 189 LEU A C 1
ATOM 1464 O O . LEU A 1 189 ? -23.566 6.376 -3.471 1.00 90.25 189 LEU A O 1
ATOM 1468 N N . SER A 1 190 ? -21.366 6.475 -3.082 1.00 86.75 190 SER A N 1
ATOM 1469 C CA . SER A 1 190 ? -21.527 6.948 -1.706 1.00 86.75 190 SER A CA 1
ATOM 1470 C C . SER A 1 190 ? -20.650 8.164 -1.428 1.00 86.75 190 SER A C 1
ATOM 1472 O O . SER A 1 190 ? -19.529 8.267 -1.918 1.00 86.75 190 SER A O 1
ATOM 1474 N N . LYS A 1 191 ? -21.197 9.133 -0.686 1.00 77.75 191 LYS A N 1
ATOM 1475 C CA . LYS A 1 191 ? -20.588 10.458 -0.492 1.00 77.75 191 LYS A CA 1
ATOM 1476 C C . LYS A 1 191 ? -20.647 10.831 0.987 1.00 77.75 191 LYS A C 1
ATOM 1478 O O . LYS A 1 191 ? -21.706 11.182 1.492 1.00 77.75 191 LYS A O 1
ATOM 1483 N N . ARG A 1 192 ? -19.514 10.748 1.691 1.00 69.69 192 ARG A N 1
ATOM 1484 C CA . ARG A 1 192 ? -19.440 10.972 3.153 1.00 69.69 192 ARG A CA 1
ATOM 1485 C C . ARG A 1 192 ? -19.448 12.445 3.565 1.00 69.69 192 ARG A C 1
ATOM 1487 O O . ARG A 1 192 ? -19.724 12.761 4.717 1.00 69.69 192 ARG A O 1
ATOM 1494 N N . SER A 1 193 ? -19.119 13.341 2.640 1.00 66.38 193 SER A N 1
ATOM 1495 C CA . SER A 1 193 ? -18.805 14.744 2.912 1.00 66.38 193 SER A CA 1
ATOM 1496 C C . SER A 1 193 ? -19.433 15.680 1.869 1.00 66.38 193 SER A C 1
ATOM 1498 O O . SER A 1 193 ? -19.717 15.290 0.733 1.00 66.38 193 SER A O 1
ATOM 1500 N N . TRP A 1 194 ? -19.689 16.934 2.254 1.00 54.84 194 TRP A N 1
ATOM 1501 C CA . TRP A 1 194 ? -20.412 17.929 1.444 1.00 54.84 194 TRP A CA 1
ATOM 1502 C C . TRP A 1 194 ? -19.503 18.561 0.363 1.00 54.84 194 TRP A C 1
ATOM 1504 O O . TRP A 1 194 ? -19.288 19.769 0.326 1.00 54.84 194 TRP A O 1
ATOM 1514 N N . GLY A 1 195 ? -18.922 17.724 -0.500 1.00 57.31 195 GLY A N 1
ATOM 1515 C CA . GLY A 1 195 ? -18.039 18.133 -1.597 1.00 57.31 195 GLY A CA 1
ATOM 1516 C C . GLY A 1 195 ? -18.774 18.717 -2.811 1.00 57.31 195 GLY A C 1
ATOM 1517 O O . GLY A 1 195 ? -19.913 18.337 -3.098 1.00 57.31 195 GLY A O 1
ATOM 1518 N N . MET A 1 196 ? -18.098 19.601 -3.555 1.00 52.66 196 MET A N 1
ATOM 1519 C CA . MET A 1 196 ? -18.667 20.380 -4.673 1.00 52.66 196 MET A CA 1
ATOM 1520 C C . MET A 1 196 ? -19.016 19.565 -5.929 1.00 52.66 196 MET A C 1
ATOM 1522 O O . MET A 1 196 ? -19.690 20.077 -6.820 1.00 52.66 196 MET A O 1
ATOM 1526 N N . THR A 1 197 ? -18.555 18.317 -6.050 1.00 62.12 197 THR A N 1
ATOM 1527 C CA . THR A 1 197 ? -18.874 17.482 -7.215 1.00 62.12 197 THR A CA 1
ATOM 1528 C C . THR A 1 197 ? -20.324 17.011 -7.143 1.00 62.12 197 THR A C 1
ATOM 1530 O O . THR A 1 197 ? -20.721 16.338 -6.183 1.00 62.12 197 THR A O 1
ATOM 1533 N N . SER A 1 198 ? -21.106 17.355 -8.165 1.00 77.75 198 SER A N 1
ATOM 1534 C CA . SER A 1 198 ? -22.503 16.948 -8.277 1.00 77.75 198 SER A CA 1
ATOM 1535 C C . SER A 1 198 ? -22.638 15.471 -8.648 1.00 77.75 198 SER A C 1
ATOM 1537 O O . SER A 1 198 ? -21.904 14.956 -9.499 1.00 77.75 198 SER A O 1
ATOM 1539 N N . VAL A 1 199 ? -23.615 14.794 -8.039 1.00 83.81 199 VAL A N 1
ATOM 1540 C CA . VAL A 1 199 ? -24.034 13.427 -8.399 1.00 83.81 199 VAL A CA 1
ATOM 1541 C C . VAL A 1 199 ? -24.413 13.413 -9.880 1.00 83.81 199 VAL A C 1
ATOM 1543 O O . VAL A 1 199 ? -23.963 12.558 -10.642 1.00 83.81 199 VAL A O 1
ATOM 1546 N N . HIS A 1 200 ? -25.146 14.442 -10.314 1.00 84.50 200 HIS A N 1
ATOM 1547 C CA . HIS A 1 200 ? -25.523 14.645 -11.709 1.00 84.50 200 HIS A CA 1
ATOM 1548 C C . HIS A 1 200 ? -24.318 14.663 -12.676 1.00 84.50 200 HIS A C 1
ATOM 1550 O O . HIS A 1 200 ? -24.361 14.007 -13.721 1.00 84.50 200 HIS A O 1
ATOM 1556 N N . LYS A 1 201 ? -23.225 15.371 -12.343 1.00 85.44 201 LYS A N 1
ATOM 1557 C CA . LYS A 1 201 ? -22.022 15.434 -13.197 1.00 85.44 201 LYS A CA 1
ATOM 1558 C C . LYS A 1 201 ? -21.330 14.077 -13.298 1.00 85.44 201 LYS A C 1
ATOM 1560 O O . LYS A 1 201 ? -20.857 13.735 -14.379 1.00 85.44 201 LYS A O 1
ATOM 1565 N N . ILE A 1 202 ? -21.293 13.302 -12.214 1.00 88.25 202 ILE A N 1
ATOM 1566 C CA . ILE A 1 202 ? -20.740 11.939 -12.215 1.00 88.25 202 ILE A CA 1
ATOM 1567 C C . ILE A 1 202 ? -21.553 11.031 -13.144 1.00 88.25 202 ILE A C 1
ATOM 1569 O O . ILE A 1 202 ? -20.981 10.441 -14.058 1.00 88.25 202 ILE A O 1
ATOM 1573 N N . LEU A 1 203 ? -22.880 10.994 -12.992 1.00 89.94 203 LEU A N 1
ATOM 1574 C CA . LEU A 1 203 ? -23.754 10.161 -13.828 1.00 89.94 203 LEU A CA 1
ATOM 1575 C C . LEU A 1 203 ? -23.708 10.560 -15.313 1.00 89.94 203 LEU A C 1
ATOM 1577 O O . LEU A 1 203 ? -23.585 9.701 -16.184 1.00 89.94 203 LEU A O 1
ATOM 1581 N N . THR A 1 204 ? -23.720 11.862 -15.607 1.00 90.06 204 THR A N 1
ATOM 1582 C CA . THR A 1 204 ? -23.606 12.379 -16.982 1.00 90.06 204 THR A CA 1
ATOM 1583 C C . THR A 1 204 ? -22.234 12.092 -17.598 1.00 90.06 204 THR A C 1
ATOM 1585 O O . THR A 1 204 ? -22.146 11.850 -18.800 1.00 90.06 204 THR A O 1
ATOM 1588 N N . THR A 1 205 ? -21.163 12.072 -16.794 1.00 90.44 205 THR A N 1
ATOM 1589 C CA . THR A 1 205 ? -19.825 11.686 -17.274 1.00 90.44 205 THR A CA 1
ATOM 1590 C C . THR A 1 205 ? -19.788 10.197 -17.609 1.00 90.44 205 THR A C 1
ATOM 1592 O O . THR A 1 205 ? -19.455 9.865 -18.740 1.00 90.44 205 THR A O 1
ATOM 1595 N N . LEU A 1 206 ? -20.227 9.319 -16.696 1.00 92.38 206 LEU A N 1
ATOM 1596 C CA . LEU A 1 206 ? -20.285 7.865 -16.920 1.00 92.38 206 LEU A CA 1
ATOM 1597 C C . LEU A 1 206 ? -21.025 7.507 -18.221 1.00 92.38 206 LEU A C 1
ATOM 1599 O O . LEU A 1 206 ? -20.503 6.752 -19.040 1.00 92.38 206 LEU A O 1
ATOM 1603 N N . ALA A 1 207 ? -22.196 8.106 -18.450 1.00 93.00 207 ALA A N 1
ATOM 1604 C CA . ALA A 1 207 ? -22.983 7.873 -19.660 1.00 93.00 207 ALA A CA 1
ATOM 1605 C C . ALA A 1 207 ? -22.322 8.414 -20.936 1.00 93.00 207 ALA A C 1
ATOM 1607 O O . ALA A 1 207 ? -22.399 7.780 -21.986 1.00 93.00 207 ALA A O 1
ATOM 1608 N N . ARG A 1 208 ? -21.633 9.562 -20.858 1.00 93.00 208 ARG A N 1
ATOM 1609 C CA . ARG A 1 208 ? -20.838 10.099 -21.976 1.00 93.00 208 ARG A CA 1
ATOM 1610 C C . ARG A 1 208 ? -19.667 9.177 -22.328 1.00 93.00 208 ARG A C 1
ATOM 1612 O O . ARG A 1 208 ? -19.347 9.041 -23.504 1.00 93.00 208 ARG A O 1
ATOM 1619 N N . SER A 1 209 ? -19.072 8.521 -21.333 1.00 92.19 209 SER A N 1
ATOM 1620 C CA . SER A 1 209 ? -18.057 7.473 -21.507 1.00 92.19 209 SER A CA 1
ATOM 1621 C C . SER A 1 209 ? -18.655 6.105 -21.899 1.00 92.19 209 SER A C 1
ATOM 1623 O O . SER A 1 209 ? -17.936 5.110 -21.915 1.00 92.19 209 SER A O 1
ATOM 1625 N N . GLY A 1 210 ? -19.960 6.017 -22.197 1.00 93.75 210 GLY A N 1
ATOM 1626 C CA . GLY A 1 210 ? -20.636 4.794 -22.650 1.00 93.75 210 GLY A CA 1
ATOM 1627 C C . GLY A 1 210 ? -20.967 3.769 -21.557 1.00 93.75 210 GLY A C 1
ATOM 1628 O O . GLY A 1 210 ? -21.328 2.637 -21.878 1.00 93.75 210 GLY A O 1
ATOM 1629 N N . ILE A 1 211 ? -20.846 4.125 -20.273 1.00 94.69 211 ILE A N 1
ATOM 1630 C CA . ILE A 1 211 ? -21.230 3.253 -19.154 1.00 94.69 211 ILE A CA 1
ATOM 1631 C C . ILE A 1 211 ? -22.737 3.396 -18.914 1.00 94.69 211 ILE A C 1
ATOM 1633 O O . ILE A 1 211 ? -23.205 4.439 -18.460 1.00 94.69 211 ILE A O 1
ATOM 1637 N N . HIS A 1 212 ? -23.486 2.328 -19.192 1.00 94.25 212 HIS A N 1
ATOM 1638 C CA . HIS A 1 212 ? -24.940 2.249 -19.026 1.00 94.25 212 HIS A CA 1
ATOM 1639 C C . HIS A 1 212 ? -25.293 1.104 -18.059 1.00 94.25 212 HIS A C 1
ATOM 1641 O O . HIS A 1 212 ? -25.553 -0.015 -18.506 1.00 94.25 212 HIS A O 1
ATOM 1647 N N . PRO A 1 213 ? -25.257 1.336 -16.734 1.00 95.62 213 PRO A N 1
ATOM 1648 C CA . PRO A 1 213 ? -25.447 0.275 -15.759 1.00 95.62 213 PRO A CA 1
ATOM 1649 C C . PRO A 1 213 ? -26.903 -0.207 -15.721 1.00 95.62 213 PRO A C 1
ATOM 1651 O O . PRO A 1 213 ? -27.845 0.555 -15.967 1.00 95.62 213 PRO A O 1
ATOM 1654 N N . ALA A 1 214 ? -27.066 -1.476 -15.353 1.00 96.62 214 ALA A N 1
ATOM 1655 C CA . ALA A 1 214 ? -28.342 -2.093 -15.010 1.00 96.62 214 ALA A CA 1
ATOM 1656 C C . ALA A 1 214 ? -28.705 -1.889 -13.529 1.00 96.62 214 ALA A C 1
ATOM 1658 O O . ALA A 1 214 ? -29.885 -1.896 -13.188 1.00 96.62 214 ALA A O 1
ATOM 1659 N N . SER A 1 215 ? -27.713 -1.670 -12.656 1.00 96.81 215 SER A N 1
ATOM 1660 C CA . SER A 1 215 ? -27.904 -1.381 -11.229 1.00 96.81 215 SER A CA 1
ATO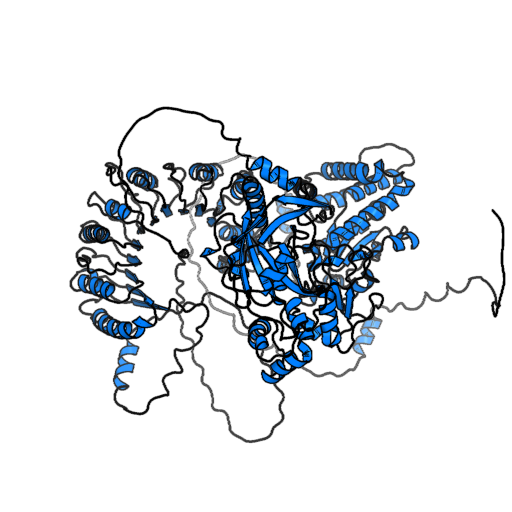M 1661 C C . SER A 1 215 ? -27.275 -0.042 -10.830 1.00 96.81 215 SER A C 1
ATOM 1663 O O . SER A 1 215 ? -26.112 0.216 -11.141 1.00 96.81 215 SER A O 1
ATOM 1665 N N . LEU A 1 216 ? -28.016 0.813 -10.125 1.00 94.94 216 LEU A N 1
ATOM 1666 C CA . LEU A 1 216 ? -27.524 2.100 -9.625 1.00 94.94 216 LEU A CA 1
ATOM 1667 C C . LEU A 1 216 ? -27.890 2.273 -8.152 1.00 94.94 216 LEU A C 1
ATOM 1669 O O . LEU A 1 216 ? -29.064 2.320 -7.793 1.00 94.94 216 LEU A O 1
ATOM 1673 N N . HIS A 1 217 ? -26.875 2.415 -7.305 1.00 93.88 217 HIS A N 1
ATOM 1674 C CA . HIS A 1 217 ? -27.009 2.641 -5.869 1.00 93.88 217 HIS A CA 1
ATOM 1675 C C . HIS A 1 217 ? -26.456 4.021 -5.520 1.00 93.88 217 HIS A C 1
ATOM 1677 O O . HIS A 1 217 ? -25.307 4.323 -5.823 1.00 93.88 217 HIS A O 1
ATOM 1683 N N . ILE A 1 218 ? -27.267 4.877 -4.900 1.00 90.94 218 ILE A N 1
ATOM 1684 C CA . ILE A 1 218 ? -26.897 6.239 -4.506 1.00 90.94 218 ILE A CA 1
ATOM 1685 C C . ILE A 1 218 ? -27.125 6.393 -3.005 1.00 90.94 218 ILE A C 1
ATOM 1687 O O . ILE A 1 218 ? -28.249 6.290 -2.522 1.00 90.94 218 ILE A O 1
ATOM 1691 N N . ASN A 1 219 ? -26.054 6.673 -2.270 1.00 89.62 219 ASN A N 1
ATOM 1692 C CA . ASN A 1 219 ? -26.033 6.934 -0.837 1.00 89.62 219 ASN A CA 1
ATOM 1693 C C . ASN A 1 219 ? -25.314 8.267 -0.588 1.00 89.62 219 ASN A C 1
ATOM 1695 O O . ASN A 1 219 ? -24.129 8.324 -0.242 1.00 89.62 219 ASN A O 1
ATOM 1699 N N . CYS A 1 220 ? -26.026 9.361 -0.860 1.00 77.75 220 CYS A N 1
ATOM 1700 C CA . CYS A 1 220 ? -25.480 10.714 -0.846 1.00 77.75 220 CYS A CA 1
ATOM 1701 C C . CYS A 1 220 ? -26.360 11.641 0.009 1.00 77.75 220 CYS A C 1
ATOM 1703 O O . CYS A 1 220 ? -27.582 11.609 -0.125 1.00 77.75 220 CYS A O 1
ATOM 1705 N N . PRO A 1 221 ? -25.770 12.512 0.848 1.00 69.56 221 PRO A N 1
ATOM 1706 C CA . PRO A 1 221 ? -26.530 13.460 1.655 1.00 69.56 221 PRO A CA 1
ATOM 1707 C C . PRO A 1 221 ? -26.981 14.696 0.865 1.00 69.56 221 PRO A C 1
ATOM 1709 O O . PRO A 1 221 ? -27.808 15.448 1.352 1.00 69.56 221 PRO A O 1
ATOM 1712 N N . THR A 1 222 ? -26.428 14.972 -0.321 1.00 61.41 222 THR A N 1
ATOM 1713 C CA . THR A 1 222 ? -26.594 16.277 -0.981 1.00 61.41 222 THR A CA 1
ATOM 1714 C C . THR A 1 222 ? -27.919 16.441 -1.728 1.00 61.41 222 THR A C 1
ATOM 1716 O O . THR A 1 222 ? -28.262 15.624 -2.580 1.00 61.41 222 THR A O 1
ATOM 1719 N N . TYR A 1 223 ? -28.592 17.569 -1.480 1.00 56.22 223 TYR A N 1
ATOM 1720 C CA . TYR A 1 223 ? -29.762 18.051 -2.218 1.00 56.22 223 TYR A CA 1
ATOM 1721 C C . TYR A 1 223 ? -29.394 18.403 -3.670 1.00 56.22 223 TYR A C 1
ATOM 1723 O O . TYR A 1 223 ? -28.979 19.519 -3.971 1.00 56.22 223 TYR A O 1
ATOM 1731 N N . GLU A 1 224 ? -29.545 17.443 -4.582 1.00 62.00 224 GLU A N 1
ATOM 1732 C CA . GLU A 1 224 ? -29.468 17.668 -6.029 1.00 62.00 224 GLU A CA 1
ATOM 1733 C C . GLU A 1 224 ? -30.657 16.981 -6.718 1.00 62.00 224 GLU A C 1
ATOM 1735 O O . GLU A 1 224 ? -30.602 15.782 -6.997 1.00 62.00 224 GLU A O 1
ATOM 1740 N N . PRO A 1 225 ? -31.753 17.712 -6.994 1.00 55.47 225 PRO A N 1
ATOM 1741 C CA . PRO A 1 225 ? -33.009 17.149 -7.495 1.00 55.47 225 PRO A CA 1
ATOM 1742 C C . PRO A 1 225 ? -32.959 16.782 -8.993 1.00 55.47 225 PRO A C 1
ATOM 1744 O O . PRO A 1 225 ? -33.912 17.030 -9.723 1.00 55.47 225 PRO A O 1
ATOM 1747 N N . VAL A 1 226 ? -31.854 16.207 -9.488 1.00 62.84 226 VAL A N 1
ATOM 1748 C CA . VAL A 1 226 ? -31.574 16.118 -10.936 1.00 62.84 226 VAL A CA 1
ATOM 1749 C C . VAL A 1 226 ? -30.937 14.785 -11.376 1.00 62.84 226 VAL A C 1
ATOM 1751 O O . VAL A 1 226 ? -29.906 14.744 -12.059 1.00 62.84 226 VAL A O 1
ATOM 1754 N N . LEU A 1 227 ? -31.593 13.668 -11.042 1.00 61.66 227 LEU A N 1
ATOM 1755 C CA . LEU A 1 227 ? -31.419 12.424 -11.797 1.00 61.66 227 LEU A CA 1
ATOM 1756 C C . LEU A 1 227 ? -32.192 12.561 -13.119 1.00 61.66 227 LEU A C 1
ATOM 1758 O O . LEU A 1 227 ? -33.349 12.171 -13.220 1.00 61.66 227 LEU A O 1
ATOM 1762 N N . PHE A 1 228 ? -31.560 13.141 -14.143 1.00 65.44 228 PHE A N 1
ATOM 1763 C CA . PHE A 1 228 ? -32.089 13.041 -15.508 1.00 65.44 228 PHE A CA 1
ATOM 1764 C C . PHE A 1 228 ? -32.239 11.553 -15.912 1.00 65.44 228 PHE A C 1
ATOM 1766 O O . PHE A 1 228 ? -31.501 10.709 -15.391 1.00 65.44 228 PHE A O 1
ATOM 1773 N N . PRO A 1 229 ? -33.093 11.223 -16.903 1.00 77.44 229 PRO A N 1
ATOM 1774 C CA . PRO A 1 229 ? -33.271 9.871 -17.463 1.00 77.44 229 PRO A CA 1
ATOM 1775 C C . PRO A 1 229 ? -32.053 9.326 -18.249 1.00 77.44 229 PRO A C 1
ATOM 1777 O O . PRO A 1 229 ? -32.207 8.591 -19.223 1.00 77.44 229 PRO A O 1
ATOM 1780 N N . VAL A 1 230 ? -30.830 9.647 -17.815 1.00 85.56 230 VAL A N 1
ATOM 1781 C CA . VAL A 1 230 ? -29.531 9.270 -18.403 1.00 85.56 230 VAL A CA 1
ATOM 1782 C C . VAL A 1 230 ? -29.399 7.752 -18.611 1.00 85.56 230 VAL A C 1
ATOM 1784 O O . VAL A 1 230 ? -28.794 7.312 -19.585 1.00 85.56 230 VAL A O 1
ATOM 1787 N N . PHE A 1 231 ? -30.010 6.958 -17.727 1.00 91.25 231 PHE A N 1
ATOM 1788 C CA . PHE A 1 231 ? -30.017 5.488 -17.770 1.00 91.25 231 PHE A CA 1
ATOM 1789 C C . PHE A 1 231 ? -31.425 4.896 -17.945 1.00 91.25 231 PHE A C 1
ATOM 1791 O O . PHE A 1 231 ? -31.644 3.721 -17.671 1.00 91.25 231 PHE A O 1
ATOM 1798 N N . SER A 1 232 ? -32.398 5.690 -18.409 1.00 91.75 232 SER A N 1
ATOM 1799 C CA . SER A 1 232 ? -33.792 5.246 -18.625 1.00 91.75 232 SER A CA 1
ATOM 1800 C C . SER A 1 232 ? -33.915 4.002 -19.516 1.00 91.75 232 SER A C 1
ATOM 1802 O O . SER A 1 232 ? -34.819 3.193 -19.321 1.00 91.75 232 SER A O 1
ATOM 1804 N N . ALA A 1 233 ? -32.981 3.827 -20.455 1.00 93.88 233 ALA A N 1
ATOM 1805 C CA . ALA A 1 233 ? -32.917 2.697 -21.377 1.00 93.88 233 ALA A CA 1
ATOM 1806 C C . ALA A 1 233 ? -32.068 1.500 -20.889 1.00 93.88 233 ALA A C 1
ATOM 1808 O O . ALA A 1 233 ? -31.971 0.516 -21.618 1.00 93.88 233 ALA A O 1
ATOM 1809 N N . SER A 1 234 ? -31.452 1.558 -19.699 1.00 95.50 234 SER A N 1
ATOM 1810 C CA . SER A 1 234 ? -30.623 0.461 -19.158 1.00 95.50 234 SER A CA 1
ATOM 1811 C C . SER A 1 234 ? -30.963 0.040 -17.729 1.00 95.50 234 SER A C 1
ATOM 1813 O O . SER A 1 234 ? -30.656 -1.089 -17.359 1.00 95.50 234 SER A O 1
ATOM 1815 N N . LEU A 1 235 ? -31.559 0.917 -16.915 1.00 96.12 235 LEU A N 1
ATOM 1816 C CA . LEU A 1 235 ? -31.653 0.698 -15.475 1.00 96.12 235 LEU A CA 1
ATOM 1817 C C . LEU A 1 235 ? -32.785 -0.265 -15.083 1.00 96.12 235 LEU A C 1
ATOM 1819 O O . LEU A 1 235 ? -33.959 -0.001 -15.340 1.00 96.12 235 LEU A O 1
ATOM 1823 N N . VAL A 1 236 ? -32.405 -1.348 -14.403 1.00 97.19 236 VAL A N 1
ATOM 1824 C CA . VAL A 1 236 ? -33.273 -2.442 -13.937 1.00 97.19 236 VAL A CA 1
ATOM 1825 C C . VAL A 1 236 ? -33.407 -2.431 -12.408 1.00 97.19 236 VAL A C 1
ATOM 1827 O O . VAL A 1 236 ? -34.486 -2.704 -11.879 1.00 97.19 236 VAL A O 1
ATOM 1830 N N . HIS A 1 237 ? -32.348 -2.046 -11.689 1.00 97.00 237 HIS A N 1
ATOM 1831 C CA . HIS A 1 237 ? -32.338 -1.917 -10.232 1.00 97.00 237 HIS A CA 1
ATOM 1832 C C . HIS A 1 237 ? -31.887 -0.508 -9.811 1.00 97.00 237 HIS A C 1
ATOM 1834 O O . HIS A 1 237 ? -30.828 -0.038 -10.226 1.00 97.00 237 HIS A O 1
ATOM 1840 N N . LEU A 1 238 ? -32.665 0.159 -8.957 1.00 95.12 238 LEU A N 1
ATOM 1841 C CA . LEU A 1 238 ? -32.357 1.485 -8.410 1.00 95.12 238 LEU A CA 1
ATOM 1842 C C . LEU A 1 238 ? -32.429 1.440 -6.886 1.00 95.12 238 LEU A C 1
ATOM 1844 O O . LEU A 1 238 ? -33.452 1.048 -6.333 1.00 95.12 238 LEU A O 1
ATOM 1848 N N . ALA A 1 239 ? -31.371 1.877 -6.207 1.00 94.38 239 ALA A N 1
ATOM 1849 C CA . ALA A 1 239 ? -31.319 1.982 -4.755 1.00 94.38 239 ALA A CA 1
ATOM 1850 C C . ALA A 1 239 ? -30.938 3.399 -4.316 1.00 94.38 239 ALA A C 1
ATOM 1852 O O . ALA A 1 239 ? -29.871 3.898 -4.666 1.00 94.38 239 ALA A O 1
ATOM 1853 N N . LEU A 1 240 ? -31.794 4.044 -3.526 1.00 91.94 240 LEU A N 1
ATOM 1854 C CA . LEU A 1 240 ? -31.622 5.414 -3.044 1.00 91.94 240 LEU A CA 1
ATOM 1855 C C . LEU A 1 240 ? -31.589 5.440 -1.510 1.00 91.94 240 LEU A C 1
ATOM 1857 O O . LEU A 1 240 ? -32.549 5.037 -0.860 1.00 91.94 240 LEU A O 1
ATOM 1861 N N . HIS A 1 241 ? -30.504 5.943 -0.922 1.00 89.88 241 HIS A N 1
ATOM 1862 C CA . HIS A 1 241 ? -30.418 6.308 0.493 1.00 89.88 241 HIS A CA 1
ATOM 1863 C C . HIS A 1 241 ? -30.297 7.829 0.581 1.00 89.88 241 HIS A C 1
ATOM 1865 O O . HIS A 1 241 ? -29.259 8.401 0.236 1.00 89.88 241 HIS A O 1
ATOM 1871 N N . LEU A 1 242 ? -31.381 8.474 1.006 1.00 83.25 242 LEU A N 1
ATOM 1872 C CA . LEU A 1 242 ? -31.536 9.925 1.009 1.00 83.25 242 LEU A CA 1
ATOM 1873 C C . LEU A 1 242 ? -31.572 10.431 2.455 1.00 83.25 242 LEU A C 1
ATOM 1875 O O . LEU A 1 242 ? -32.428 10.032 3.244 1.00 83.25 242 LEU A O 1
ATOM 1879 N N . HIS A 1 243 ? -30.626 11.307 2.798 1.00 79.06 243 HIS A N 1
ATOM 1880 C CA . HIS A 1 243 ? -30.421 11.824 4.164 1.00 79.06 243 HIS A CA 1
ATOM 1881 C C . HIS A 1 243 ? -30.806 13.304 4.327 1.00 79.06 243 HIS A C 1
ATOM 1883 O O . HIS A 1 243 ? -30.625 13.869 5.399 1.00 79.06 243 HIS A O 1
ATOM 1889 N N . ILE A 1 244 ? -31.314 13.942 3.266 1.00 73.19 244 ILE A N 1
ATOM 1890 C CA . ILE A 1 244 ? -31.844 15.313 3.276 1.00 73.19 244 ILE A CA 1
ATOM 1891 C C . ILE A 1 244 ? -33.197 15.346 2.566 1.00 73.19 244 ILE A C 1
ATOM 1893 O O . ILE A 1 244 ? -33.419 14.643 1.579 1.00 73.19 244 ILE A O 1
ATOM 1897 N N . ASP A 1 245 ? -34.073 16.194 3.093 1.00 73.31 245 ASP A N 1
ATOM 1898 C CA . ASP A 1 245 ? -35.444 16.492 2.688 1.00 73.31 245 ASP A CA 1
ATOM 1899 C C . ASP A 1 245 ? -35.570 16.805 1.181 1.00 73.31 245 ASP A C 1
ATOM 1901 O O . ASP A 1 245 ? -35.462 17.949 0.731 1.00 73.31 245 ASP A O 1
ATOM 1905 N N . MET A 1 246 ? -35.820 15.769 0.377 1.00 75.62 246 MET A N 1
ATOM 1906 C CA . MET A 1 246 ? -36.175 15.906 -1.036 1.00 75.62 246 MET A CA 1
ATOM 1907 C C . MET A 1 246 ? -37.695 16.125 -1.169 1.00 75.62 246 MET A C 1
ATOM 1909 O O . MET A 1 246 ? -38.468 15.394 -0.545 1.00 75.62 246 MET A O 1
ATOM 1913 N N . PRO A 1 247 ? -38.171 17.077 -1.995 1.00 82.62 247 PRO A N 1
ATOM 1914 C CA . PRO A 1 247 ? -39.595 17.213 -2.288 1.00 82.62 247 PRO A CA 1
ATOM 1915 C C . PRO A 1 247 ? -40.138 15.933 -2.927 1.00 82.62 247 PRO A C 1
ATOM 1917 O O . PRO A 1 247 ? -39.636 15.485 -3.958 1.00 82.62 247 PRO A O 1
ATOM 1920 N N . MET A 1 248 ? -41.182 15.355 -2.330 1.00 81.44 248 MET A N 1
ATOM 1921 C CA . MET A 1 248 ? -41.665 14.015 -2.680 1.00 81.44 248 MET A CA 1
ATOM 1922 C C . MET A 1 248 ? -42.040 13.861 -4.165 1.00 81.44 248 MET A C 1
ATOM 1924 O O . MET A 1 248 ? -41.733 12.841 -4.773 1.00 81.44 248 MET A O 1
ATOM 1928 N N . ALA A 1 249 ? -42.630 14.894 -4.778 1.00 82.50 249 ALA A N 1
ATOM 1929 C CA . ALA A 1 249 ? -42.951 14.896 -6.206 1.00 82.50 249 ALA A CA 1
ATOM 1930 C C . ALA A 1 249 ? -41.718 14.650 -7.100 1.00 82.50 249 ALA A C 1
ATOM 1932 O O . ALA A 1 249 ? -41.792 13.858 -8.029 1.00 82.50 249 ALA A O 1
ATOM 1933 N N . ILE A 1 250 ? -40.566 15.240 -6.764 1.00 82.94 250 ILE A N 1
ATOM 1934 C CA . ILE A 1 250 ? -39.323 15.091 -7.536 1.00 82.94 250 ILE A CA 1
ATOM 1935 C C . ILE A 1 250 ? -38.811 13.649 -7.461 1.00 82.94 250 ILE A C 1
ATOM 1937 O O . ILE A 1 250 ? -38.405 13.081 -8.470 1.00 82.94 250 ILE A O 1
ATOM 1941 N N . LEU A 1 251 ? -38.856 13.033 -6.275 1.00 85.94 251 LEU A N 1
ATOM 1942 C CA . LEU A 1 251 ? -38.451 11.636 -6.105 1.00 85.94 251 LEU A CA 1
ATOM 1943 C C . LEU A 1 251 ? -39.333 10.689 -6.934 1.00 85.94 251 LEU A C 1
ATOM 1945 O O . LEU A 1 251 ? -38.827 9.755 -7.555 1.00 85.94 251 LEU A O 1
ATOM 1949 N N . VAL A 1 252 ? -40.641 10.953 -6.967 1.00 86.50 252 VAL A N 1
ATOM 1950 C CA . VAL A 1 252 ? -41.608 10.208 -7.783 1.00 86.50 252 VAL A CA 1
ATOM 1951 C C . VAL A 1 252 ? -41.321 10.366 -9.274 1.00 86.50 252 VAL A C 1
ATOM 1953 O O . VAL A 1 252 ? -41.229 9.357 -9.974 1.00 86.50 252 VAL A O 1
ATOM 1956 N N . ASP A 1 253 ? -41.140 11.599 -9.751 1.00 85.56 253 ASP A N 1
ATOM 1957 C CA . ASP A 1 253 ? -40.846 11.891 -11.158 1.00 85.56 253 ASP A CA 1
ATOM 1958 C C . ASP A 1 253 ? -39.559 11.179 -11.612 1.00 85.56 253 ASP A C 1
ATOM 1960 O O . ASP A 1 253 ? -39.532 10.564 -12.681 1.00 85.56 253 ASP A O 1
ATOM 1964 N N . HIS A 1 254 ? -38.525 11.166 -10.759 1.00 86.31 254 HIS A N 1
ATOM 1965 C CA . HIS A 1 254 ? -37.270 10.450 -11.010 1.00 86.31 254 HIS A CA 1
ATOM 1966 C C . HIS A 1 254 ? -37.469 8.934 -11.077 1.00 86.31 254 HIS A C 1
ATOM 1968 O O . HIS A 1 254 ? -36.973 8.306 -12.007 1.00 86.31 254 HIS A O 1
ATOM 1974 N N . VAL A 1 255 ? -38.204 8.326 -10.138 1.00 89.62 255 VAL A N 1
ATOM 1975 C CA . VAL A 1 255 ? -38.490 6.874 -10.152 1.00 89.62 255 VAL A CA 1
ATOM 1976 C C . VAL A 1 255 ? -39.278 6.471 -11.402 1.00 89.62 255 VAL A C 1
ATOM 1978 O O . VAL A 1 255 ? -38.968 5.457 -12.030 1.00 89.62 255 VAL A O 1
ATOM 1981 N N . CYS A 1 256 ? -40.269 7.271 -11.800 1.00 90.06 256 CYS A N 1
ATOM 1982 C CA . CYS A 1 256 ? -41.117 6.982 -12.959 1.00 90.06 256 CYS A CA 1
ATOM 1983 C C . CYS A 1 256 ? -40.388 7.176 -14.306 1.00 90.06 256 CYS A C 1
ATOM 1985 O O . CYS A 1 256 ? -40.853 6.678 -15.330 1.00 90.06 256 CYS A O 1
ATOM 1987 N N . ALA A 1 257 ? -39.223 7.835 -14.318 1.00 91.19 257 ALA A N 1
ATOM 1988 C CA . ALA A 1 257 ? -38.402 8.045 -15.512 1.00 91.19 257 ALA A CA 1
ATOM 1989 C C . ALA A 1 257 ? -37.601 6.802 -15.974 1.00 91.19 257 ALA A C 1
ATOM 1991 O O . ALA A 1 257 ? -36.933 6.857 -17.011 1.00 91.19 257 ALA A O 1
ATOM 1992 N N . PHE A 1 258 ? -37.663 5.683 -15.239 1.00 93.88 258 PHE A N 1
ATOM 1993 C CA . PHE A 1 258 ? -36.966 4.428 -15.554 1.00 93.88 258 PHE A CA 1
ATOM 1994 C C . PHE A 1 258 ? -37.962 3.320 -15.961 1.00 93.88 258 PHE A C 1
ATOM 1996 O O . PHE A 1 258 ? -38.340 2.495 -15.130 1.00 93.88 258 PHE A O 1
ATOM 2003 N N . PRO A 1 259 ? -38.407 3.250 -17.233 1.00 94.44 259 PRO A N 1
ATOM 2004 C CA . PRO A 1 259 ? -39.447 2.307 -17.672 1.00 94.44 259 PRO A CA 1
ATOM 2005 C C . PRO A 1 259 ? -39.044 0.824 -17.600 1.00 94.44 259 PRO A C 1
ATOM 2007 O O . PRO A 1 259 ? -39.917 -0.042 -17.651 1.00 94.44 259 PRO A O 1
ATOM 2010 N N . LEU A 1 260 ? -37.745 0.523 -17.488 1.00 95.81 260 LEU A N 1
ATOM 2011 C CA . LEU A 1 260 ? -37.212 -0.836 -17.345 1.00 95.81 260 LEU A CA 1
ATOM 2012 C C . LEU A 1 260 ? -37.025 -1.285 -15.885 1.00 95.81 260 LEU A C 1
ATOM 2014 O O . LEU A 1 260 ? -36.561 -2.401 -15.665 1.00 95.81 260 LEU A O 1
ATOM 2018 N N . LEU A 1 261 ? -37.382 -0.449 -14.906 1.00 95.88 261 LEU A N 1
ATOM 2019 C CA . LEU A 1 261 ? -37.115 -0.709 -13.496 1.00 95.88 261 LEU A CA 1
ATOM 2020 C C . LEU A 1 261 ? -37.932 -1.898 -12.965 1.00 95.88 261 LEU A C 1
ATOM 2022 O O . LEU A 1 261 ? -39.158 -1.844 -12.901 1.00 95.88 261 LEU A O 1
ATOM 2026 N N . GLU A 1 262 ? -37.231 -2.947 -12.543 1.00 96.44 262 GLU A N 1
ATOM 2027 C CA . GLU A 1 262 ? -37.777 -4.186 -11.971 1.00 96.44 262 GLU A CA 1
ATOM 2028 C C . GLU A 1 262 ? -37.612 -4.216 -10.437 1.00 96.44 262 GLU A C 1
ATOM 2030 O O . GLU A 1 262 ? -38.420 -4.820 -9.728 1.00 96.44 262 GLU A O 1
ATOM 2035 N N . THR A 1 263 ? -36.599 -3.521 -9.895 1.00 96.38 263 THR A N 1
ATOM 2036 C CA . THR A 1 263 ? -36.346 -3.402 -8.446 1.00 96.38 263 THR A CA 1
ATOM 2037 C C . THR A 1 263 ? -36.102 -1.960 -8.007 1.00 96.38 263 THR A C 1
ATOM 2039 O O . THR A 1 263 ? -35.196 -1.300 -8.516 1.00 96.38 263 THR A O 1
ATOM 2042 N N . LEU A 1 264 ? -36.836 -1.504 -6.990 1.00 95.00 264 LEU A N 1
ATOM 2043 C CA . LEU A 1 264 ? -36.651 -0.200 -6.352 1.00 95.00 264 LEU A CA 1
ATOM 2044 C C . LEU A 1 264 ? -36.357 -0.363 -4.857 1.00 95.00 264 LEU A C 1
ATOM 2046 O O . LEU A 1 264 ? -37.154 -0.960 -4.141 1.00 95.00 264 LEU A O 1
ATOM 2050 N N . TYR A 1 265 ? -35.263 0.223 -4.376 1.00 94.62 265 TYR A N 1
ATOM 2051 C CA . TYR A 1 265 ? -34.975 0.437 -2.958 1.00 94.62 265 TYR A CA 1
ATOM 2052 C C . TYR A 1 265 ? -34.995 1.938 -2.649 1.00 94.62 265 TYR A C 1
ATOM 2054 O O . TYR A 1 265 ? -34.293 2.702 -3.314 1.00 94.62 265 TYR A O 1
ATOM 2062 N N . ILE A 1 266 ? -35.722 2.365 -1.611 1.00 92.06 266 ILE A N 1
ATOM 2063 C CA . ILE A 1 266 ? -35.649 3.734 -1.069 1.00 92.06 266 ILE A CA 1
ATOM 2064 C C . ILE A 1 266 ? -35.567 3.713 0.457 1.00 92.06 266 ILE A C 1
ATOM 2066 O O . ILE A 1 266 ? -36.447 3.186 1.133 1.00 92.06 266 ILE A O 1
ATOM 2070 N N . GLY A 1 267 ? -34.538 4.349 1.010 1.00 89.88 267 GLY A N 1
ATOM 2071 C CA . GLY A 1 267 ? -34.305 4.492 2.444 1.00 89.88 267 GLY A CA 1
ATOM 2072 C C . GLY A 1 267 ? -33.562 5.778 2.806 1.00 89.88 267 GLY A C 1
ATOM 2073 O O . GLY A 1 267 ? -33.445 6.697 1.996 1.00 89.88 267 GLY A O 1
ATOM 2074 N N . GLY A 1 268 ? -33.033 5.827 4.030 1.00 85.00 268 GLY A N 1
ATOM 2075 C CA . GLY A 1 268 ? -32.376 7.012 4.592 1.00 85.00 268 GLY A CA 1
ATOM 2076 C C . GLY A 1 268 ? -33.321 7.909 5.402 1.00 85.00 268 GLY A C 1
ATOM 2077 O O . GLY A 1 268 ? -34.543 7.729 5.401 1.00 85.00 268 GLY A O 1
ATOM 2078 N N . SER A 1 269 ? -32.726 8.850 6.136 1.00 77.12 269 SER A N 1
ATOM 2079 C CA . SER A 1 269 ? -33.355 9.649 7.200 1.00 77.12 269 SER A CA 1
ATOM 2080 C C . SER A 1 269 ? -34.111 10.905 6.738 1.00 77.12 269 SER A C 1
ATOM 2082 O O . SER A 1 269 ? -34.660 11.616 7.581 1.00 77.12 269 SER A O 1
ATOM 2084 N N . ALA A 1 270 ? -34.166 11.186 5.431 1.00 66.81 270 ALA A N 1
ATOM 2085 C CA . ALA A 1 270 ? -34.819 12.375 4.874 1.00 66.81 270 ALA A CA 1
ATOM 2086 C C . ALA A 1 270 ? -36.275 12.568 5.351 1.00 66.81 270 ALA A C 1
ATOM 2088 O O . ALA A 1 270 ? -37.080 11.625 5.353 1.00 66.81 270 ALA A O 1
ATOM 2089 N N . ARG A 1 271 ? -36.631 13.816 5.695 1.00 68.94 271 ARG A N 1
ATOM 2090 C CA . ARG A 1 271 ? -37.982 14.225 6.103 1.00 68.94 271 ARG A CA 1
ATOM 2091 C C . ARG A 1 271 ? -38.709 14.814 4.892 1.00 68.94 271 ARG A C 1
ATOM 2093 O O . ARG A 1 271 ? -38.527 15.964 4.512 1.00 68.94 271 ARG A O 1
ATOM 2100 N N . TYR A 1 272 ? -39.544 14.009 4.249 1.00 65.38 272 TYR A N 1
ATOM 2101 C CA . TYR A 1 272 ? -40.268 14.421 3.046 1.00 65.38 272 TYR A CA 1
ATOM 2102 C C . TYR A 1 272 ? -41.428 15.358 3.395 1.00 65.38 272 TYR A C 1
ATOM 2104 O O . TYR A 1 272 ? -42.338 14.993 4.140 1.00 65.38 272 TYR A O 1
ATOM 2112 N N . SER A 1 273 ? -41.439 16.562 2.823 1.00 64.56 273 SER A N 1
ATOM 2113 C CA . SER A 1 273 ? -42.544 17.500 3.005 1.00 64.56 273 SER A CA 1
ATOM 2114 C C . SER A 1 273 ? -43.726 17.126 2.096 1.00 64.56 273 SER A C 1
ATOM 2116 O O . SER A 1 273 ? -43.637 17.146 0.867 1.00 64.56 273 SER A O 1
ATOM 2118 N N . ILE A 1 274 ? -44.868 16.778 2.702 1.00 61.47 274 ILE A N 1
ATOM 2119 C CA . ILE A 1 274 ? -46.075 16.261 2.019 1.00 61.47 274 ILE A CA 1
ATOM 2120 C C . ILE A 1 274 ? -46.898 17.407 1.378 1.00 61.47 274 ILE A C 1
ATOM 2122 O O . ILE A 1 274 ? -48.124 17.437 1.426 1.00 61.47 274 ILE A O 1
ATOM 2126 N N . ILE A 1 275 ? -46.220 18.409 0.809 1.00 56.16 275 ILE A N 1
ATOM 2127 C CA . ILE A 1 275 ? -46.830 19.687 0.394 1.00 56.16 275 ILE A CA 1
ATOM 2128 C C . ILE A 1 275 ? -47.683 19.531 -0.878 1.00 56.16 275 ILE A C 1
ATOM 2130 O O . ILE A 1 275 ? -48.629 20.289 -1.088 1.00 56.16 275 ILE A O 1
ATOM 2134 N N . SER A 1 276 ? -47.411 18.523 -1.714 1.00 64.06 276 SER A N 1
ATOM 2135 C CA . SER A 1 276 ? -48.334 18.098 -2.775 1.00 64.06 276 SER A CA 1
ATOM 2136 C C . SER A 1 276 ? -48.096 16.647 -3.203 1.00 64.06 276 SER A C 1
ATOM 2138 O O . SER A 1 276 ? -46.958 16.183 -3.256 1.00 64.06 276 SER A O 1
ATOM 2140 N N . ARG A 1 277 ? -49.179 15.932 -3.540 1.00 64.44 277 ARG A N 1
ATOM 2141 C CA . ARG A 1 277 ? -49.101 14.668 -4.290 1.00 64.44 277 ARG A CA 1
ATOM 2142 C C . ARG A 1 277 ? -48.822 14.981 -5.772 1.00 64.44 277 ARG A C 1
ATOM 2144 O O . ARG A 1 277 ? -49.590 15.768 -6.336 1.00 64.44 277 ARG A O 1
ATOM 2151 N N . PRO A 1 278 ? -47.819 14.364 -6.426 1.00 66.44 278 PRO A N 1
ATOM 2152 C CA . PRO A 1 278 ? -47.692 14.413 -7.884 1.00 66.44 278 PRO A CA 1
ATOM 2153 C C . PRO A 1 278 ? -48.916 13.729 -8.515 1.00 66.44 278 PRO A C 1
ATOM 2155 O O . PRO A 1 278 ? -49.271 12.613 -8.143 1.00 66.44 278 PRO A O 1
ATOM 2158 N N . ARG A 1 279 ? -49.611 14.417 -9.430 1.00 63.16 279 ARG A N 1
ATOM 2159 C CA . ARG A 1 279 ? -50.956 14.018 -9.907 1.00 63.16 279 ARG A CA 1
ATOM 2160 C C . ARG A 1 279 ? -50.975 13.201 -11.207 1.00 63.16 279 ARG A C 1
ATOM 2162 O O . ARG A 1 279 ? -52.052 12.976 -11.748 1.00 63.16 279 ARG A O 1
ATOM 2169 N N . SER A 1 280 ? -49.818 12.811 -11.741 1.00 74.31 280 SER A N 1
ATOM 2170 C CA . SER A 1 280 ? -49.701 12.329 -13.130 1.00 74.31 280 SER A CA 1
ATOM 2171 C C . SER A 1 280 ? -48.709 11.185 -13.358 1.00 74.31 280 SER A C 1
ATOM 2173 O O . SER A 1 280 ? -48.542 10.766 -14.499 1.00 74.31 280 SER A O 1
ATOM 2175 N N . CYS A 1 281 ? -48.032 10.695 -12.318 1.00 77.56 281 CYS A N 1
ATOM 2176 C CA . CYS A 1 281 ? -46.875 9.813 -12.477 1.00 77.56 281 CYS A CA 1
ATOM 2177 C C . CYS A 1 281 ? -47.199 8.390 -12.014 1.00 77.56 281 CYS A C 1
ATOM 2179 O O . CYS A 1 281 ? -47.404 8.142 -10.827 1.00 77.56 281 CYS A O 1
ATOM 2181 N N . THR A 1 282 ? -47.261 7.464 -12.971 1.00 85.19 282 THR A N 1
ATOM 2182 C CA . THR A 1 282 ? -47.440 6.026 -12.737 1.00 85.19 282 THR A CA 1
ATOM 2183 C C . THR A 1 282 ? -46.091 5.350 -12.528 1.00 85.19 282 THR A C 1
ATOM 2185 O O . THR A 1 282 ? -45.178 5.558 -13.330 1.00 85.19 282 THR A O 1
ATOM 2188 N N . LEU A 1 283 ? -45.989 4.487 -11.514 1.00 88.19 283 LEU A N 1
ATOM 2189 C CA . LEU A 1 283 ? -44.801 3.662 -11.280 1.00 88.19 283 LEU A CA 1
ATOM 2190 C C . LEU A 1 283 ? -44.428 2.818 -12.521 1.00 88.19 283 LEU A C 1
ATOM 2192 O O . LEU A 1 283 ? -45.323 2.425 -13.277 1.00 88.19 283 LEU A O 1
ATOM 2196 N N . PRO A 1 284 ? -43.131 2.506 -12.734 1.00 91.94 284 PRO A N 1
ATOM 2197 C CA . PRO A 1 284 ? -42.684 1.712 -13.876 1.00 91.94 284 PRO A CA 1
ATOM 2198 C C . PRO A 1 284 ? -43.427 0.379 -13.994 1.00 91.94 284 PRO A C 1
ATOM 2200 O O . PRO A 1 284 ? -43.504 -0.389 -13.039 1.00 91.94 284 PRO A O 1
ATOM 2203 N N . SER A 1 285 ? -43.945 0.081 -15.189 1.00 91.56 285 SER A N 1
ATOM 2204 C CA . SER A 1 285 ? -44.823 -1.082 -15.417 1.00 91.56 285 SER A CA 1
ATOM 2205 C C . SER A 1 285 ? -44.193 -2.448 -15.116 1.00 91.56 285 SER A C 1
ATOM 2207 O O . SER A 1 285 ? -44.926 -3.413 -14.943 1.00 91.56 285 SER A O 1
ATOM 2209 N N . LYS A 1 286 ? -42.859 -2.523 -15.047 1.00 94.31 286 LYS A N 1
ATOM 2210 C CA . LYS A 1 286 ? -42.085 -3.723 -14.708 1.00 94.31 286 LYS A CA 1
ATOM 2211 C C . LYS A 1 286 ? -41.780 -3.892 -13.214 1.00 94.31 286 LYS A C 1
ATOM 2213 O O . LYS A 1 286 ? -41.214 -4.916 -12.833 1.00 94.31 286 LYS A O 1
ATOM 2218 N N . LEU A 1 287 ? -42.082 -2.896 -12.379 1.00 94.19 287 LEU A N 1
ATOM 2219 C CA . LEU A 1 287 ? -41.623 -2.859 -10.993 1.00 94.19 287 LEU A CA 1
ATOM 2220 C C . LEU A 1 287 ? -42.295 -3.965 -10.173 1.00 94.19 287 LEU A C 1
ATOM 2222 O O . LEU A 1 287 ? -43.452 -3.836 -9.778 1.00 94.19 287 LEU A O 1
ATOM 2226 N N . HIS A 1 288 ? -41.549 -5.037 -9.899 1.00 94.06 288 HIS A N 1
ATOM 2227 C CA . HIS A 1 288 ? -42.057 -6.212 -9.193 1.00 94.06 288 HIS A CA 1
ATOM 2228 C C . HIS A 1 288 ? -41.454 -6.410 -7.798 1.00 94.06 288 HIS A C 1
ATOM 2230 O O . HIS A 1 288 ? -42.008 -7.178 -7.009 1.00 94.06 288 HIS A O 1
ATOM 2236 N N . THR A 1 289 ? -40.340 -5.738 -7.485 1.00 95.25 289 THR A N 1
ATOM 2237 C CA . THR A 1 289 ? -39.686 -5.785 -6.169 1.00 95.25 289 THR A CA 1
ATOM 2238 C C . THR A 1 289 ? -39.493 -4.380 -5.609 1.00 95.25 289 THR A C 1
ATOM 2240 O O . THR A 1 289 ? -38.820 -3.541 -6.208 1.00 95.25 289 THR A O 1
ATOM 2243 N N . LEU A 1 290 ? -40.054 -4.142 -4.428 1.00 94.06 290 LEU A N 1
ATOM 2244 C CA . LEU A 1 290 ? -40.092 -2.847 -3.760 1.00 94.06 290 LEU A CA 1
ATOM 2245 C C . LEU A 1 290 ? -39.514 -2.969 -2.347 1.00 94.06 290 LEU A C 1
ATOM 2247 O O . LEU A 1 290 ? -40.007 -3.740 -1.528 1.00 94.06 290 LEU A O 1
ATOM 2251 N N . ILE A 1 291 ? -38.477 -2.192 -2.046 1.00 94.62 291 ILE A N 1
ATOM 2252 C CA . ILE A 1 291 ? -37.819 -2.159 -0.740 1.00 94.62 291 ILE A CA 1
ATOM 2253 C C . ILE A 1 291 ? -37.919 -0.743 -0.180 1.00 94.62 291 ILE A C 1
ATOM 2255 O O . ILE A 1 291 ? -37.428 0.207 -0.787 1.00 94.62 291 ILE A O 1
ATOM 2259 N N . ILE A 1 292 ? -38.564 -0.586 0.972 1.00 92.44 292 ILE A N 1
ATOM 2260 C CA . ILE A 1 292 ? -38.825 0.722 1.569 1.00 92.44 292 ILE A CA 1
ATOM 2261 C C . ILE A 1 292 ? -38.308 0.750 3.003 1.00 92.44 292 ILE A C 1
ATOM 2263 O O . ILE A 1 292 ? -38.861 0.103 3.890 1.00 92.44 292 ILE A O 1
ATOM 2267 N N . SER A 1 293 ? -37.281 1.568 3.220 1.00 89.94 293 SER A N 1
ATOM 2268 C CA . SER A 1 293 ? -36.791 1.971 4.541 1.00 89.94 293 SER A CA 1
ATOM 2269 C C . SER A 1 293 ? -37.229 3.387 4.936 1.00 89.94 293 SER A C 1
ATOM 2271 O O . SER A 1 293 ? -36.866 3.847 6.014 1.00 89.94 293 SER A O 1
ATOM 2273 N N . ASN A 1 294 ? -37.952 4.117 4.068 1.00 83.19 294 ASN A N 1
ATOM 2274 C CA . ASN A 1 294 ? -38.478 5.445 4.394 1.00 83.19 294 ASN A CA 1
ATOM 2275 C C . ASN A 1 294 ? -40.025 5.500 4.389 1.00 83.19 294 ASN A C 1
ATOM 2277 O O . ASN A 1 294 ? -40.661 5.227 3.369 1.00 83.19 294 ASN A O 1
ATOM 2281 N N . PRO A 1 295 ? -40.649 5.917 5.501 1.00 71.75 295 PRO A N 1
ATOM 2282 C CA . PRO A 1 295 ? -42.089 5.792 5.720 1.00 71.75 295 PRO A CA 1
ATOM 2283 C C . PRO A 1 295 ? -42.978 6.714 4.880 1.00 71.75 295 PRO A C 1
ATOM 2285 O O . PRO A 1 295 ? -44.131 6.373 4.626 1.00 71.75 295 PRO A O 1
ATOM 2288 N N . ILE A 1 296 ? -42.487 7.885 4.466 1.00 77.44 296 ILE A N 1
ATOM 2289 C CA . ILE A 1 296 ? -43.315 8.846 3.716 1.00 77.44 296 ILE A CA 1
ATOM 2290 C C . ILE A 1 296 ? -43.356 8.451 2.235 1.00 77.44 296 ILE A C 1
ATOM 2292 O O . ILE A 1 296 ? -44.381 8.614 1.574 1.00 77.44 296 ILE A O 1
ATOM 2296 N N . PHE A 1 297 ? -42.280 7.828 1.736 1.00 80.06 297 PHE A N 1
ATOM 2297 C CA . PHE A 1 297 ? -42.314 7.153 0.442 1.00 80.06 297 PHE A CA 1
ATOM 2298 C C . PHE A 1 297 ? -43.294 5.972 0.452 1.00 80.06 297 PHE A C 1
ATOM 2300 O O . PHE A 1 297 ? -44.030 5.796 -0.518 1.00 80.06 297 PHE A O 1
ATOM 2307 N N . ALA A 1 298 ? -43.364 5.225 1.567 1.00 78.62 298 ALA A N 1
ATOM 2308 C CA . ALA A 1 298 ? -44.336 4.148 1.734 1.00 78.62 298 ALA A CA 1
ATOM 2309 C C . ALA A 1 298 ? -45.768 4.644 1.494 1.00 78.62 298 ALA A C 1
ATOM 2311 O O . ALA A 1 298 ? -46.398 4.158 0.563 1.00 78.62 298 ALA A O 1
ATOM 2312 N N . GLU A 1 299 ? -46.259 5.647 2.239 1.00 79.56 299 GLU A N 1
ATOM 2313 C CA . GLU A 1 299 ? -47.651 6.127 2.110 1.00 79.56 299 GLU A CA 1
ATOM 2314 C C . GLU A 1 299 ? -48.032 6.588 0.689 1.00 79.56 299 GLU A C 1
ATOM 2316 O O . GLU A 1 299 ? -49.193 6.457 0.299 1.00 79.56 299 GLU A O 1
ATOM 2321 N N . TRP A 1 300 ? -47.087 7.089 -0.113 1.00 81.00 300 TRP A N 1
ATOM 2322 C CA . TRP A 1 300 ? -47.375 7.422 -1.510 1.00 81.00 300 TRP A CA 1
ATOM 2323 C C . TRP A 1 300 ? -47.517 6.184 -2.402 1.00 81.00 300 TRP A C 1
ATOM 2325 O O . TRP A 1 300 ? -48.534 6.077 -3.084 1.00 81.00 300 TRP A O 1
ATOM 2335 N N . VAL A 1 301 ? -46.556 5.248 -2.378 1.00 75.56 301 VAL A N 1
ATOM 2336 C CA . VAL A 1 301 ? -46.633 4.002 -3.179 1.00 75.56 301 VAL A CA 1
ATOM 2337 C C . VAL A 1 301 ? -47.858 3.167 -2.802 1.00 75.56 301 VAL A C 1
ATOM 2339 O O . VAL A 1 301 ? -48.387 2.425 -3.617 1.00 75.56 301 VAL A O 1
ATOM 2342 N N . ILE A 1 302 ? -48.298 3.305 -1.555 1.00 71.88 302 ILE A N 1
ATOM 2343 C CA . ILE A 1 302 ? -49.407 2.584 -0.930 1.00 71.88 302 ILE A CA 1
ATOM 2344 C C . ILE A 1 302 ? -50.756 3.308 -1.094 1.00 71.88 302 ILE A C 1
ATOM 2346 O O . ILE A 1 302 ? -51.807 2.753 -0.772 1.00 71.88 302 ILE A O 1
ATOM 2350 N N . SER A 1 303 ? -50.761 4.547 -1.595 1.00 72.94 303 SER A N 1
ATOM 2351 C CA . SER A 1 303 ? -52.001 5.286 -1.840 1.00 72.94 303 SER A CA 1
ATOM 2352 C C . SER A 1 303 ? -52.896 4.522 -2.826 1.00 72.94 303 SER A C 1
ATOM 2354 O O . SER A 1 303 ? -52.387 4.073 -3.846 1.00 72.94 303 SER A O 1
ATOM 2356 N N . PRO A 1 304 ? -54.224 4.432 -2.612 1.00 59.59 304 PRO A N 1
ATOM 2357 C CA . PRO A 1 304 ? -55.140 3.654 -3.461 1.00 59.59 304 PRO A CA 1
ATOM 2358 C C . PRO A 1 304 ? -55.397 4.240 -4.870 1.00 59.59 304 PRO A C 1
ATOM 2360 O O . PRO A 1 304 ? -56.343 3.838 -5.544 1.00 59.59 304 PRO A O 1
ATOM 2363 N N . ASP A 1 305 ? -54.567 5.179 -5.325 1.00 65.12 305 ASP A N 1
ATOM 2364 C CA . ASP A 1 305 ? -54.486 5.596 -6.728 1.00 65.12 305 ASP A CA 1
ATOM 2365 C C . ASP A 1 305 ? -53.602 4.564 -7.465 1.00 65.12 305 ASP A C 1
ATOM 2367 O O . ASP A 1 305 ? -52.636 4.093 -6.871 1.00 65.12 305 ASP A O 1
ATOM 2371 N N . PRO A 1 306 ? -53.908 4.150 -8.709 1.00 58.38 306 PRO A N 1
ATOM 2372 C CA . PRO A 1 306 ? -53.624 2.795 -9.201 1.00 58.38 306 PRO A CA 1
ATOM 2373 C C . PRO A 1 306 ? -52.145 2.370 -9.152 1.00 58.38 306 PRO A C 1
ATOM 2375 O O . PRO A 1 306 ? -51.370 2.589 -10.086 1.00 58.38 306 PRO A O 1
ATOM 2378 N N . VAL A 1 307 ? -51.793 1.685 -8.064 1.00 62.34 307 VAL A N 1
ATOM 2379 C CA . VAL A 1 307 ? -50.523 0.982 -7.871 1.00 62.34 307 VAL A CA 1
ATOM 2380 C C . VAL A 1 307 ? -50.443 -0.173 -8.878 1.00 62.34 307 VAL A C 1
ATOM 2382 O O . VAL A 1 307 ? -51.446 -0.869 -9.065 1.00 62.34 307 VAL A O 1
ATOM 2385 N N . PRO A 1 308 ? -49.300 -0.413 -9.553 1.00 66.25 308 PRO A N 1
ATOM 2386 C CA . PRO A 1 308 ? -49.189 -1.514 -10.502 1.00 66.25 308 PRO A CA 1
ATOM 2387 C C . PRO A 1 308 ? -49.477 -2.861 -9.834 1.00 66.25 308 PRO A C 1
ATOM 2389 O O . PRO A 1 308 ? -48.816 -3.234 -8.866 1.00 66.25 308 PRO A O 1
ATOM 2392 N N . SER A 1 309 ? -50.396 -3.639 -10.409 1.00 69.25 309 SER A N 1
ATOM 2393 C CA . SER A 1 309 ? -50.774 -4.988 -9.957 1.00 69.25 309 SER A CA 1
ATOM 2394 C C . SER A 1 309 ? -49.700 -6.053 -10.257 1.00 69.25 309 SER A C 1
ATOM 2396 O O . SER A 1 309 ? -50.016 -7.164 -10.675 1.00 69.25 309 SER A O 1
ATOM 2398 N N . GLN A 1 310 ? -48.424 -5.677 -10.148 1.00 82.62 310 GLN A N 1
ATOM 2399 C CA . GLN A 1 310 ? -47.245 -6.478 -10.496 1.00 82.62 310 GLN A CA 1
ATOM 2400 C C . GLN A 1 310 ? -46.193 -6.499 -9.372 1.00 82.62 310 GLN A C 1
ATOM 2402 O O . GLN A 1 310 ? -45.198 -7.213 -9.488 1.00 82.62 310 GLN A O 1
ATOM 2407 N N . ILE A 1 311 ? -46.405 -5.761 -8.270 1.00 91.38 311 ILE A N 1
ATOM 2408 C CA . ILE A 1 311 ? -45.491 -5.731 -7.117 1.00 91.38 311 ILE A CA 1
ATOM 2409 C C . ILE A 1 311 ? -45.596 -7.051 -6.336 1.00 91.38 311 ILE A C 1
ATOM 2411 O O . ILE A 1 311 ? -46.354 -7.185 -5.380 1.00 91.38 311 ILE A O 1
ATOM 2415 N N . SER A 1 312 ? -44.804 -8.030 -6.770 1.00 94.31 312 SER A N 1
ATOM 2416 C CA . SER A 1 312 ? -44.746 -9.383 -6.206 1.00 94.31 312 SER A CA 1
ATOM 2417 C C . SER A 1 312 ? -43.932 -9.513 -4.916 1.00 94.31 312 SER A C 1
ATOM 2419 O O . SER A 1 312 ? -44.101 -10.487 -4.188 1.00 94.31 312 SER A O 1
ATOM 2421 N N . THR A 1 313 ? -43.023 -8.577 -4.634 1.00 95.25 313 THR A N 1
ATOM 2422 C CA . THR A 1 313 ? -42.125 -8.645 -3.474 1.00 95.25 313 THR A CA 1
ATOM 2423 C C . THR A 1 313 ? -42.046 -7.288 -2.785 1.00 95.25 313 THR A C 1
ATOM 2425 O O . THR A 1 313 ? -41.687 -6.295 -3.423 1.00 95.25 313 THR A O 1
ATOM 2428 N N . ILE A 1 314 ? -42.336 -7.247 -1.482 1.00 93.75 314 ILE A N 1
ATOM 2429 C CA . ILE A 1 314 ? -42.257 -6.035 -0.658 1.00 93.75 314 ILE A CA 1
ATOM 2430 C C . ILE A 1 314 ? -41.369 -6.289 0.560 1.00 93.75 314 ILE A C 1
ATOM 2432 O O . ILE A 1 314 ? -41.584 -7.231 1.318 1.00 93.75 314 ILE A O 1
ATOM 2436 N N . VAL A 1 315 ? -40.376 -5.425 0.764 1.00 94.38 315 VAL A N 1
ATOM 2437 C CA . VAL A 1 315 ? -39.427 -5.488 1.882 1.00 94.38 315 VAL A CA 1
ATOM 2438 C C . VAL A 1 315 ? -39.462 -4.162 2.638 1.00 94.38 315 VAL A C 1
ATOM 2440 O O . VAL A 1 315 ? -39.072 -3.121 2.116 1.00 94.38 315 VAL A O 1
ATOM 2443 N N . LEU A 1 316 ? -39.926 -4.187 3.879 1.00 92.31 316 LEU A N 1
ATOM 2444 C CA . LEU A 1 316 ? -40.132 -3.015 4.726 1.00 92.31 316 LEU A CA 1
ATOM 2445 C C . LEU A 1 316 ? -39.041 -2.955 5.796 1.00 92.31 316 LEU A C 1
ATOM 2447 O O . LEU A 1 316 ? -38.756 -3.964 6.435 1.00 92.31 316 LEU A O 1
ATOM 2451 N N . ARG A 1 317 ? -38.402 -1.797 5.978 1.00 91.31 317 ARG A N 1
ATOM 2452 C CA . ARG A 1 317 ? -37.248 -1.601 6.875 1.00 91.31 317 ARG A CA 1
ATOM 2453 C C . ARG A 1 317 ? -37.444 -0.371 7.761 1.00 91.31 317 ARG A C 1
ATOM 2455 O O . ARG A 1 317 ? -37.982 0.630 7.307 1.00 91.31 317 ARG A O 1
ATOM 2462 N N . ASP A 1 318 ? -36.998 -0.433 9.014 1.00 84.31 318 ASP A N 1
ATOM 2463 C CA . ASP A 1 318 ? -36.929 0.721 9.933 1.00 84.31 318 ASP A CA 1
ATOM 2464 C C . ASP A 1 318 ? -38.244 1.510 10.126 1.00 84.31 318 ASP A C 1
ATOM 2466 O O . ASP A 1 318 ? -38.245 2.710 10.420 1.00 84.31 318 ASP A O 1
ATOM 2470 N N . ILE A 1 319 ? -39.392 0.837 10.015 1.00 82.06 319 ILE A N 1
ATOM 2471 C CA . ILE A 1 319 ? -40.716 1.474 10.073 1.00 82.06 319 ILE A CA 1
ATOM 2472 C C . ILE A 1 319 ? -41.150 1.660 11.535 1.00 82.06 319 ILE A C 1
ATOM 2474 O O . ILE A 1 319 ? -41.928 0.893 12.101 1.00 82.06 319 ILE A O 1
ATOM 2478 N N . ARG A 1 320 ? -40.580 2.682 12.178 1.00 81.38 320 ARG A N 1
ATOM 2479 C CA . ARG A 1 320 ? -40.608 2.875 13.639 1.00 81.38 320 ARG A CA 1
ATOM 2480 C C . ARG A 1 320 ? -41.842 3.606 14.201 1.00 81.38 320 ARG A C 1
ATOM 2482 O O . ARG A 1 320 ? -42.021 3.556 15.414 1.00 81.38 320 ARG A O 1
ATOM 2489 N N . GLN A 1 321 ? -42.668 4.300 13.402 1.00 82.19 321 GLN A N 1
ATOM 2490 C CA . GLN A 1 321 ? -43.747 5.175 13.927 1.00 82.19 321 GLN A CA 1
ATOM 2491 C C . GLN A 1 321 ? -45.180 4.671 13.630 1.00 82.19 321 GLN A C 1
ATOM 2493 O O . GLN A 1 321 ? -45.433 4.166 12.535 1.00 82.19 321 GLN A O 1
ATOM 2498 N N . PRO A 1 322 ? -46.159 4.915 14.529 1.00 79.00 322 PRO A N 1
ATOM 2499 C CA . PRO A 1 322 ? -47.551 4.457 14.405 1.00 79.00 322 PRO A CA 1
ATOM 2500 C C . PRO A 1 322 ? -48.262 4.703 13.067 1.00 79.00 322 PRO A C 1
ATOM 2502 O O . PRO A 1 322 ? -48.855 3.794 12.489 1.00 79.00 322 PRO A O 1
ATOM 2505 N N . TYR A 1 323 ? -48.212 5.934 12.552 1.00 78.88 323 TYR A N 1
ATOM 2506 C CA . TYR A 1 323 ? -48.968 6.335 11.357 1.00 78.88 323 TYR A CA 1
ATOM 2507 C C . TYR A 1 323 ? -48.515 5.596 10.086 1.00 78.88 323 TYR A C 1
ATOM 2509 O O . TYR A 1 323 ? -49.290 5.446 9.144 1.00 78.88 323 TYR A O 1
ATOM 2517 N N . GLN A 1 324 ? -47.286 5.087 10.081 1.00 78.25 324 GLN A N 1
ATOM 2518 C CA . GLN A 1 324 ? -46.645 4.420 8.949 1.00 78.25 324 GLN A CA 1
ATOM 2519 C C . GLN A 1 324 ? -47.309 3.059 8.692 1.00 78.25 324 GLN A C 1
ATOM 2521 O O . GLN A 1 324 ? -47.669 2.730 7.564 1.00 78.25 324 GLN A O 1
ATOM 2526 N N . TRP A 1 325 ? -47.599 2.330 9.771 1.00 81.69 325 TRP A N 1
ATOM 2527 C CA . TRP A 1 325 ? -48.357 1.080 9.746 1.00 81.69 325 TRP A CA 1
ATOM 2528 C C . TRP A 1 325 ? -49.820 1.293 9.354 1.00 81.69 325 TRP A C 1
ATOM 2530 O O . TRP A 1 325 ? -50.386 0.470 8.645 1.00 81.69 325 TRP A O 1
ATOM 2540 N N . SER A 1 326 ? -50.410 2.449 9.679 1.00 84.06 326 SER A N 1
ATOM 2541 C CA . SER A 1 326 ? -51.750 2.799 9.177 1.00 84.06 326 SER A CA 1
ATOM 2542 C C . SER A 1 326 ? -51.797 3.006 7.657 1.00 84.06 326 SER A C 1
ATOM 2544 O O . SER A 1 326 ? -52.858 2.852 7.055 1.00 84.06 326 SER A O 1
ATOM 2546 N N . ALA A 1 327 ? -50.677 3.358 7.012 1.00 81.50 327 ALA A N 1
ATOM 2547 C CA . ALA A 1 327 ? -50.572 3.314 5.556 1.00 81.50 327 ALA A CA 1
ATOM 2548 C C . ALA A 1 327 ? -50.421 1.863 5.085 1.00 81.50 327 ALA A C 1
ATOM 2550 O O . ALA A 1 327 ? -51.234 1.407 4.292 1.00 81.50 327 ALA A O 1
ATOM 2551 N N . ILE A 1 328 ? -49.459 1.112 5.626 1.00 85.62 328 ILE A N 1
ATOM 2552 C CA . ILE A 1 328 ? -49.185 -0.280 5.223 1.00 85.62 328 ILE A CA 1
ATOM 2553 C C . ILE A 1 328 ? -50.432 -1.167 5.321 1.00 85.62 328 ILE A C 1
ATOM 2555 O O . ILE A 1 328 ? -50.755 -1.847 4.353 1.00 85.62 328 ILE A O 1
ATOM 2559 N N . ASN A 1 329 ? -51.207 -1.089 6.403 1.00 86.25 329 ASN A N 1
ATOM 2560 C CA . ASN A 1 329 ? -52.448 -1.860 6.524 1.00 86.25 329 ASN A CA 1
ATOM 2561 C C . ASN A 1 329 ? -53.492 -1.434 5.474 1.00 86.25 329 ASN A C 1
ATOM 2563 O O . ASN A 1 329 ? -54.166 -2.293 4.921 1.00 86.25 329 ASN A O 1
ATOM 2567 N N . ARG A 1 330 ? -53.577 -0.140 5.112 1.00 85.00 330 ARG A N 1
ATOM 2568 C CA . ARG A 1 330 ? -54.401 0.319 3.972 1.00 85.00 330 ARG A CA 1
ATOM 2569 C C . ARG A 1 330 ? -53.907 -0.225 2.625 1.00 85.00 330 ARG A C 1
ATOM 2571 O O . ARG A 1 330 ? -54.726 -0.329 1.719 1.00 85.00 330 ARG A O 1
ATOM 2578 N N . TYR A 1 331 ? -52.624 -0.577 2.484 1.00 84.38 331 TYR A N 1
ATOM 2579 C CA . TYR A 1 331 ? -52.135 -1.284 1.296 1.00 84.38 331 TYR A CA 1
ATOM 2580 C C . TYR A 1 331 ? -52.624 -2.724 1.266 1.00 84.38 331 TYR A C 1
ATOM 2582 O O . TYR A 1 331 ? -53.227 -3.142 0.284 1.00 84.38 331 TYR A O 1
ATOM 2590 N N . LEU A 1 332 ? -52.358 -3.472 2.340 1.00 86.00 332 LEU A N 1
ATOM 2591 C CA . LEU A 1 332 ? -52.605 -4.914 2.403 1.00 86.00 332 LEU A CA 1
ATOM 2592 C C . LEU A 1 332 ? -54.113 -5.237 2.418 1.00 86.00 332 LEU A C 1
ATOM 2594 O O . LEU A 1 332 ? -54.519 -6.274 1.907 1.00 86.00 332 LEU A O 1
ATOM 2598 N N . ALA A 1 333 ? -54.940 -4.295 2.885 1.00 85.56 333 ALA A N 1
ATOM 2599 C CA . ALA A 1 333 ? -56.400 -4.296 2.768 1.00 85.56 333 ALA A CA 1
ATOM 2600 C C . ALA A 1 333 ? -56.943 -3.851 1.385 1.00 85.56 333 ALA A C 1
ATOM 2602 O O . ALA A 1 333 ? -58.155 -3.705 1.216 1.00 85.56 333 ALA A O 1
ATOM 2603 N N . SER A 1 334 ? -56.083 -3.546 0.403 1.00 84.56 334 SER A N 1
ATOM 2604 C CA . SER A 1 334 ? -56.499 -3.022 -0.908 1.00 84.56 334 SER A CA 1
ATOM 2605 C C . SER A 1 334 ? -56.528 -4.090 -2.001 1.00 84.56 334 SER A C 1
ATOM 2607 O O . SER A 1 334 ? -55.717 -5.013 -2.027 1.00 84.56 334 SER A O 1
ATOM 2609 N N . ALA A 1 335 ? -57.389 -3.888 -3.001 1.00 76.25 335 ALA A N 1
ATOM 2610 C CA . ALA A 1 335 ? -57.498 -4.761 -4.172 1.00 76.25 335 ALA A CA 1
ATOM 2611 C C . ALA A 1 335 ? -56.253 -4.775 -5.096 1.00 76.25 335 ALA A C 1
ATOM 2613 O O . ALA A 1 335 ? -56.245 -5.503 -6.085 1.00 76.25 335 ALA A O 1
ATOM 2614 N N . ALA A 1 336 ? -55.208 -3.987 -4.802 1.00 72.69 336 ALA A N 1
ATOM 2615 C CA . ALA A 1 336 ? -53.912 -4.056 -5.490 1.00 72.69 336 ALA A CA 1
ATOM 2616 C C . ALA A 1 336 ? -52.934 -5.055 -4.834 1.00 72.69 336 ALA A C 1
ATOM 2618 O O . ALA A 1 336 ? -51.965 -5.476 -5.466 1.00 72.69 336 ALA A O 1
ATOM 2619 N N . ALA A 1 337 ? -53.193 -5.455 -3.586 1.00 77.69 337 ALA A N 1
ATOM 2620 C CA . ALA A 1 337 ? -52.336 -6.337 -2.800 1.00 77.69 337 ALA A CA 1
ATOM 2621 C C . ALA A 1 337 ? -52.331 -7.846 -3.157 1.00 77.69 337 ALA A C 1
ATOM 2623 O O . ALA A 1 337 ? -51.326 -8.482 -2.832 1.00 77.69 337 ALA A O 1
ATOM 2624 N N . PRO A 1 338 ? -53.334 -8.447 -3.846 1.00 76.25 338 PRO A N 1
ATOM 2625 C CA . PRO A 1 338 ? -53.331 -9.888 -4.136 1.00 76.25 338 PRO A CA 1
ATOM 2626 C C . PRO A 1 338 ? -52.105 -10.419 -4.886 1.00 76.25 338 PRO A C 1
ATOM 2628 O O . PRO A 1 338 ? -51.801 -11.598 -4.771 1.00 76.25 338 PRO A O 1
ATOM 2631 N N . ALA A 1 339 ? -51.377 -9.570 -5.621 1.00 86.00 339 ALA A N 1
ATOM 2632 C CA . ALA A 1 339 ? -50.180 -9.962 -6.368 1.00 86.00 339 ALA A CA 1
ATOM 2633 C C . ALA A 1 339 ? -48.915 -10.173 -5.501 1.00 86.00 339 ALA A C 1
ATOM 2635 O O . ALA A 1 339 ? -47.894 -10.621 -6.029 1.00 86.00 339 ALA A O 1
ATOM 2636 N N . ILE A 1 340 ? -48.934 -9.832 -4.204 1.00 92.88 340 ILE A N 1
ATOM 2637 C CA . ILE A 1 340 ? -47.759 -9.947 -3.322 1.00 92.88 340 ILE A CA 1
ATOM 2638 C C . ILE A 1 340 ? -47.499 -11.424 -2.995 1.00 92.88 340 ILE A C 1
ATOM 2640 O O . ILE A 1 340 ? -48.293 -12.068 -2.318 1.00 92.88 340 ILE A O 1
ATOM 2644 N N . ARG A 1 341 ? -46.335 -11.936 -3.410 1.00 95.31 341 ARG A N 1
ATOM 2645 C CA . ARG A 1 341 ? -45.871 -13.313 -3.166 1.00 95.31 341 ARG A CA 1
ATOM 2646 C C . ARG A 1 341 ? -44.845 -13.423 -2.046 1.00 95.31 341 ARG A C 1
ATOM 2648 O O . ARG A 1 341 ? -44.813 -14.447 -1.369 1.00 95.31 341 ARG A O 1
ATOM 2655 N N . SER A 1 342 ? -44.031 -12.390 -1.833 1.00 96.31 342 SER A N 1
ATOM 2656 C CA . SER A 1 342 ? -43.062 -12.322 -0.731 1.00 96.31 342 SER A CA 1
ATOM 2657 C C . SER A 1 342 ? -43.180 -10.996 0.021 1.00 96.31 342 SER A C 1
ATOM 2659 O O . SER A 1 342 ? -43.148 -9.918 -0.580 1.00 96.31 342 SER A O 1
ATOM 2661 N N . LEU A 1 343 ? -43.330 -11.075 1.343 1.00 94.50 343 LEU A N 1
ATOM 2662 C CA . LEU A 1 343 ? -43.456 -9.927 2.238 1.00 94.50 343 LEU A CA 1
ATOM 2663 C C . LEU A 1 343 ? -42.426 -10.047 3.363 1.00 94.50 343 LEU A C 1
ATOM 2665 O O . LEU A 1 343 ? -42.429 -11.008 4.127 1.00 94.50 343 LEU A O 1
ATOM 2669 N N . THR A 1 344 ? -41.528 -9.072 3.469 1.00 94.00 344 THR A N 1
ATOM 2670 C CA . THR A 1 344 ? -40.464 -9.040 4.479 1.00 94.00 344 THR A CA 1
ATOM 2671 C C . THR A 1 344 ? -40.582 -7.795 5.348 1.00 94.00 344 THR A C 1
ATOM 2673 O O . THR A 1 344 ? -40.707 -6.687 4.832 1.00 94.00 344 THR A O 1
ATOM 2676 N N . PHE A 1 345 ? -40.464 -7.957 6.662 1.00 91.31 345 PHE A N 1
ATOM 2677 C CA . PHE A 1 345 ? -40.394 -6.871 7.638 1.00 91.31 345 PHE A CA 1
ATOM 2678 C C . PHE A 1 345 ? -39.053 -6.919 8.376 1.00 91.31 345 PHE A C 1
ATOM 2680 O O . PHE A 1 345 ? -38.716 -7.949 8.946 1.00 91.31 345 PHE A O 1
ATOM 2687 N N . HIS A 1 346 ? -38.319 -5.808 8.432 1.00 89.19 346 HIS A N 1
ATOM 2688 C CA . HIS A 1 346 ? -37.151 -5.626 9.294 1.00 89.19 346 HIS A CA 1
ATOM 2689 C C . HIS A 1 346 ? -37.411 -4.463 10.265 1.00 89.19 346 HIS A C 1
ATOM 2691 O O . HIS A 1 346 ? -37.576 -3.317 9.840 1.00 89.19 346 HIS A O 1
ATOM 2697 N N . GLY A 1 347 ? -37.412 -4.732 11.573 1.00 77.50 347 GLY A N 1
ATOM 2698 C CA . GLY A 1 347 ? -37.552 -3.683 12.593 1.00 77.50 347 GLY A CA 1
ATOM 2699 C C . GLY A 1 347 ? -38.992 -3.208 12.826 1.00 77.50 347 GLY A C 1
ATOM 2700 O O . GLY A 1 347 ? -39.270 -2.014 12.735 1.00 77.50 347 GLY A O 1
ATOM 2701 N N . TYR A 1 348 ? -39.895 -4.142 13.142 1.00 73.75 348 TYR A N 1
ATOM 2702 C CA . TYR A 1 348 ? -41.253 -3.851 13.626 1.00 73.75 348 TYR A CA 1
ATOM 2703 C C . TYR A 1 348 ? -41.224 -2.932 14.883 1.00 73.75 348 TYR A C 1
ATOM 2705 O O . TYR A 1 348 ? -40.269 -2.973 15.661 1.00 73.75 348 TYR A O 1
ATOM 2713 N N . PRO A 1 349 ? -42.226 -2.068 15.112 1.00 72.81 349 PRO A N 1
ATOM 2714 C CA . PRO A 1 349 ? -42.298 -1.202 16.297 1.00 72.81 349 PRO A CA 1
ATOM 2715 C C . PRO A 1 349 ? -42.727 -1.953 17.577 1.00 72.81 349 PRO A C 1
ATOM 2717 O O . PRO A 1 349 ? -43.363 -2.997 17.523 1.00 72.81 349 PRO A O 1
ATOM 2720 N N . GLN A 1 350 ? -42.417 -1.413 18.764 1.00 67.19 350 GLN A N 1
ATOM 2721 C CA . GLN A 1 350 ? -42.681 -2.097 20.051 1.00 67.19 350 GLN A CA 1
ATOM 2722 C C . GLN A 1 350 ? -44.057 -1.824 20.693 1.00 67.19 350 GLN A C 1
ATOM 2724 O O . GLN A 1 350 ? -44.357 -2.392 21.742 1.00 67.19 350 GLN A O 1
ATOM 2729 N N . GLN A 1 351 ? -44.873 -0.935 20.128 1.00 69.38 351 GLN A N 1
ATOM 2730 C CA . GLN A 1 351 ? -46.221 -0.649 20.640 1.00 69.38 351 GLN A CA 1
ATOM 2731 C C . GLN A 1 351 ? -47.260 -1.583 19.989 1.00 69.38 351 GLN A C 1
ATOM 2733 O O . GLN A 1 351 ? -47.006 -2.081 18.895 1.00 69.38 351 GLN A O 1
ATOM 2738 N N . PRO A 1 352 ? -48.418 -1.836 20.627 1.00 55.34 352 PRO A N 1
ATOM 2739 C CA . PRO A 1 352 ? -49.507 -2.570 19.991 1.00 55.34 352 PRO A CA 1
ATOM 2740 C C . PRO A 1 352 ? -50.165 -1.708 18.907 1.00 55.34 352 PRO A C 1
ATOM 2742 O O . PRO A 1 352 ? -50.517 -0.550 19.152 1.00 55.34 352 PRO A O 1
ATOM 2745 N N . PHE A 1 353 ? -50.361 -2.282 17.723 1.00 68.94 353 PHE A N 1
ATOM 2746 C CA . PHE A 1 353 ? -51.011 -1.625 16.585 1.00 68.94 353 PHE A CA 1
ATOM 2747 C C . PHE A 1 353 ? -52.328 -2.303 16.221 1.00 68.94 353 PHE A C 1
ATOM 2749 O O . PHE A 1 353 ? -52.664 -3.369 16.733 1.00 68.94 353 PHE A O 1
ATOM 2756 N N . SER A 1 354 ? -53.090 -1.685 15.316 1.00 76.69 354 SER A N 1
ATOM 2757 C CA . SER A 1 354 ? -54.105 -2.429 14.570 1.00 76.69 354 SER A CA 1
ATOM 2758 C C . SER A 1 354 ? -53.417 -3.626 13.897 1.00 76.69 354 SER A C 1
ATOM 2760 O O . SER A 1 354 ? -52.384 -3.406 13.254 1.00 76.69 354 SER A O 1
ATOM 2762 N N . PRO A 1 355 ? -53.938 -4.860 14.039 1.00 80.88 355 PRO A N 1
ATOM 2763 C CA . PRO A 1 355 ? -53.316 -6.035 13.439 1.00 80.88 355 PRO A CA 1
ATOM 2764 C C . PRO A 1 355 ? -53.160 -5.831 11.932 1.00 80.88 355 PRO A C 1
ATOM 2766 O O . PRO A 1 355 ? -53.960 -5.124 11.309 1.00 80.88 355 PRO A O 1
ATOM 2769 N N . LEU A 1 356 ? -52.107 -6.416 11.359 1.00 84.88 356 LEU A N 1
ATOM 2770 C CA . LEU A 1 356 ? -51.904 -6.378 9.915 1.00 84.88 356 LEU A CA 1
ATOM 2771 C C . LEU A 1 356 ? -53.096 -7.055 9.234 1.00 84.88 356 LEU A C 1
ATOM 2773 O O . LEU A 1 356 ? -53.445 -8.186 9.572 1.00 84.88 356 LEU A O 1
ATOM 2777 N N . ASP A 1 357 ? -53.710 -6.351 8.288 1.00 86.94 357 ASP A N 1
ATOM 2778 C CA . ASP A 1 357 ? -54.766 -6.917 7.461 1.00 86.94 357 ASP A CA 1
ATOM 2779 C C . ASP A 1 357 ? -54.124 -7.834 6.416 1.00 86.94 357 ASP A C 1
ATOM 2781 O O . ASP A 1 357 ? -53.328 -7.391 5.588 1.00 86.94 357 ASP A O 1
ATOM 2785 N N . PHE A 1 358 ? -54.440 -9.123 6.498 1.00 90.25 358 PHE A N 1
ATOM 2786 C CA . PHE A 1 358 ? -53.990 -10.140 5.557 1.00 90.25 358 PHE A CA 1
ATOM 2787 C C . PHE A 1 358 ? -55.133 -10.642 4.663 1.00 90.25 358 PHE A C 1
ATOM 2789 O O . PHE A 1 358 ? -54.925 -11.622 3.950 1.00 90.25 358 PHE A O 1
ATOM 2796 N N . GLU A 1 359 ? -56.344 -10.075 4.703 1.00 88.75 359 GLU A N 1
ATOM 2797 C CA . GLU A 1 359 ? -57.517 -10.666 4.032 1.00 88.75 359 GLU A CA 1
ATOM 2798 C C . GLU A 1 359 ? -57.385 -10.722 2.502 1.00 88.75 359 GLU A C 1
ATOM 2800 O O . GLU A 1 359 ? -57.953 -11.616 1.885 1.00 88.75 359 GLU A O 1
ATOM 2805 N N . ASN A 1 360 ? -56.587 -9.836 1.893 1.00 88.50 360 ASN A N 1
ATOM 2806 C CA . ASN A 1 360 ? -56.466 -9.715 0.435 1.00 88.50 360 ASN A CA 1
ATOM 2807 C C . ASN A 1 360 ? -55.140 -10.262 -0.143 1.00 88.50 360 ASN A C 1
ATOM 2809 O O . ASN A 1 360 ? -54.873 -10.045 -1.322 1.00 88.50 360 ASN A O 1
ATOM 2813 N N . LEU A 1 361 ? -54.283 -10.944 0.633 1.00 91.44 361 LEU A N 1
ATOM 2814 C CA . LEU A 1 361 ? -52.953 -11.394 0.162 1.00 91.44 361 LEU A CA 1
ATOM 2815 C C . LEU A 1 361 ? -52.955 -12.826 -0.410 1.00 91.44 361 LEU A C 1
ATOM 2817 O O . LEU A 1 361 ? -52.106 -13.647 -0.065 1.00 91.44 361 LEU A O 1
ATOM 2821 N N . GLU A 1 362 ? -53.910 -13.129 -1.294 1.00 90.88 362 GLU A N 1
ATOM 2822 C CA . GLU A 1 362 ? -54.179 -14.497 -1.772 1.00 90.88 362 GLU A CA 1
ATOM 2823 C C . GLU A 1 362 ? -53.010 -15.196 -2.498 1.00 90.88 362 GLU A C 1
ATOM 2825 O O . GLU A 1 362 ? -53.009 -16.421 -2.548 1.00 90.88 362 GLU A O 1
ATOM 2830 N N . GLU A 1 363 ? -52.008 -14.486 -3.040 1.00 93.62 363 GLU A N 1
ATOM 2831 C CA . GLU A 1 363 ? -50.807 -15.124 -3.617 1.00 93.62 363 GLU A CA 1
ATOM 2832 C C . GLU A 1 363 ? -49.589 -15.194 -2.669 1.00 93.62 363 GLU A C 1
ATOM 2834 O O . GLU A 1 363 ? -48.522 -15.645 -3.100 1.00 93.62 363 GLU A O 1
ATOM 2839 N N . LEU A 1 364 ? -49.691 -14.790 -1.394 1.00 95.38 364 LEU A N 1
ATOM 2840 C CA . LEU A 1 364 ? -48.522 -14.752 -0.502 1.00 95.38 364 LEU A CA 1
ATOM 2841 C C . LEU A 1 364 ? -47.986 -16.166 -0.234 1.00 95.38 364 LEU A C 1
ATOM 2843 O O . LEU A 1 364 ? -48.672 -17.014 0.337 1.00 95.38 364 LEU A O 1
ATOM 2847 N N . GLN A 1 365 ? -46.733 -16.394 -0.625 1.00 96.31 365 GLN A N 1
ATOM 2848 C CA . GLN A 1 365 ? -45.999 -17.658 -0.505 1.00 96.31 365 GLN A CA 1
ATOM 2849 C C . GLN A 1 365 ? -44.870 -17.576 0.530 1.00 96.31 365 GLN A C 1
ATOM 2851 O O . GLN A 1 365 ? -44.482 -18.601 1.093 1.00 96.31 365 GLN A O 1
ATOM 2856 N N . GLU A 1 366 ? -44.348 -16.380 0.801 1.00 96.00 366 GLU A N 1
ATOM 2857 C CA . GLU A 1 366 ? -43.235 -16.148 1.720 1.00 96.00 366 GLU A CA 1
ATOM 2858 C C . GLU A 1 366 ? -43.504 -14.949 2.641 1.00 96.00 366 GLU A C 1
ATOM 2860 O O . GLU A 1 366 ? -43.790 -13.842 2.184 1.00 96.00 366 GLU A O 1
ATOM 2865 N N . LEU A 1 367 ? -43.366 -15.165 3.950 1.00 94.81 367 LEU A N 1
ATOM 2866 C CA . LEU A 1 367 ? -43.398 -14.117 4.969 1.00 94.81 367 LEU A CA 1
ATOM 2867 C C . LEU A 1 367 ? -42.115 -14.168 5.799 1.00 94.81 367 LEU A C 1
ATOM 2869 O O . LEU A 1 367 ? -41.831 -15.176 6.446 1.00 94.81 367 LEU A O 1
ATOM 2873 N N . ILE A 1 368 ? -41.356 -13.075 5.827 1.00 93.50 368 ILE A N 1
ATOM 2874 C CA . ILE A 1 368 ? -40.138 -12.951 6.634 1.00 93.50 368 ILE A CA 1
ATOM 2875 C C . ILE A 1 368 ? -40.307 -11.824 7.654 1.00 93.50 368 ILE A C 1
ATOM 2877 O O . ILE A 1 368 ? -40.712 -10.714 7.315 1.00 93.50 368 ILE A O 1
ATOM 2881 N N . VAL A 1 369 ? -39.961 -12.092 8.912 1.00 90.75 369 VAL A N 1
ATOM 2882 C CA . VAL A 1 369 ? -39.920 -11.093 9.984 1.00 90.75 369 VAL A CA 1
ATOM 2883 C C . VAL A 1 369 ? -38.548 -11.131 10.653 1.00 90.75 369 VAL A C 1
ATOM 2885 O O . VAL A 1 369 ? -38.200 -12.095 11.335 1.00 90.75 369 VAL A O 1
ATOM 2888 N N . GLU A 1 370 ? -37.773 -10.067 10.460 1.00 88.94 370 GLU A N 1
ATOM 2889 C CA . GLU A 1 370 ? -36.529 -9.778 11.166 1.00 88.94 370 GLU A CA 1
ATOM 2890 C C . GLU A 1 370 ? -36.769 -8.723 12.250 1.00 88.94 370 GLU A C 1
ATOM 2892 O O . GLU A 1 370 ? -37.252 -7.617 11.981 1.00 88.94 370 GLU A O 1
ATOM 2897 N N . HIS A 1 371 ? -36.436 -9.043 13.501 1.00 83.56 371 HIS A N 1
ATOM 2898 C CA . HIS A 1 371 ? -36.756 -8.157 14.610 1.00 83.56 371 HIS A CA 1
ATOM 2899 C C . HIS A 1 371 ? -35.765 -8.198 15.785 1.00 83.56 371 HIS A C 1
ATOM 2901 O O . HIS A 1 371 ? -35.208 -9.234 16.140 1.00 83.56 371 HIS A O 1
ATOM 2907 N N . ARG A 1 372 ? -35.571 -7.034 16.426 1.00 78.88 372 ARG A N 1
ATOM 2908 C CA . ARG A 1 372 ? -34.668 -6.829 17.576 1.00 78.88 372 ARG A CA 1
ATOM 2909 C C . ARG A 1 372 ? -35.369 -6.957 18.947 1.00 78.88 372 ARG A C 1
ATOM 2911 O O . ARG A 1 372 ? -34.727 -6.731 19.966 1.00 78.88 372 ARG A O 1
ATOM 2918 N N . SER A 1 373 ? -36.670 -7.286 19.002 1.00 74.56 373 SER A N 1
ATOM 2919 C CA . SER A 1 373 ? -37.422 -7.494 20.260 1.00 74.56 373 SER A CA 1
ATOM 2920 C C . SER A 1 373 ? -38.456 -8.639 20.132 1.00 74.56 373 SER A C 1
ATOM 2922 O O . SER A 1 373 ? -39.473 -8.467 19.467 1.00 74.56 373 SER A O 1
ATOM 2924 N N . PRO A 1 374 ? -38.240 -9.832 20.719 1.00 60.31 374 PRO A N 1
ATOM 2925 C CA . PRO A 1 374 ? -38.801 -11.084 20.185 1.00 60.31 374 PRO A CA 1
ATOM 2926 C C . PRO A 1 374 ? -40.325 -11.254 20.125 1.00 60.31 374 PRO A C 1
ATOM 2928 O O . PRO A 1 374 ? -40.800 -12.010 19.288 1.00 60.31 374 PRO A O 1
ATOM 2931 N N . ALA A 1 375 ? -41.075 -10.667 21.061 1.00 66.19 375 ALA A N 1
ATOM 2932 C CA . ALA A 1 375 ? -42.375 -11.213 21.459 1.00 66.19 375 ALA A CA 1
ATOM 2933 C C . ALA A 1 375 ? -43.576 -10.614 20.706 1.00 66.19 375 ALA A C 1
ATOM 2935 O O . ALA A 1 375 ? -44.004 -11.165 19.697 1.00 66.19 375 ALA A O 1
ATOM 2936 N N . VAL A 1 376 ? -44.125 -9.502 21.213 1.00 68.81 376 VAL A N 1
ATOM 2937 C CA . VAL A 1 376 ? -45.462 -8.970 20.866 1.00 68.81 376 VAL A CA 1
ATOM 2938 C C . VAL A 1 376 ? -45.687 -8.878 19.352 1.00 68.81 376 VAL A C 1
ATOM 2940 O O . VAL A 1 376 ? -46.664 -9.417 18.846 1.00 68.81 376 VAL A O 1
ATOM 2943 N N . ALA A 1 377 ? -44.712 -8.320 18.628 1.00 70.00 377 ALA A N 1
ATOM 2944 C CA . ALA A 1 377 ? -44.718 -8.191 17.172 1.00 70.00 377 ALA A CA 1
ATOM 2945 C C . ALA A 1 377 ? -45.042 -9.497 16.419 1.00 70.00 377 ALA A C 1
ATOM 2947 O O . ALA A 1 377 ? -45.801 -9.480 15.455 1.00 70.00 377 ALA A O 1
ATOM 2948 N N . LEU A 1 378 ? -44.477 -10.634 16.845 1.00 77.94 378 LEU A N 1
ATOM 2949 C CA . LEU A 1 378 ? -44.705 -11.916 16.174 1.00 77.94 378 LEU A CA 1
ATOM 2950 C C . LEU A 1 378 ? -46.104 -12.468 16.457 1.00 77.94 378 LEU A C 1
ATOM 2952 O O . LEU A 1 378 ? -46.702 -13.071 15.569 1.00 77.94 378 LEU A O 1
ATOM 2956 N N . PHE A 1 379 ? -46.645 -12.230 17.654 1.00 81.62 379 PHE A N 1
ATOM 2957 C CA . PHE A 1 379 ? -48.014 -12.627 17.981 1.00 81.62 379 PHE A CA 1
ATOM 2958 C C . PHE A 1 379 ? -49.038 -11.781 17.232 1.00 81.62 379 PHE A C 1
ATOM 2960 O O . PHE A 1 379 ? -49.953 -12.360 16.659 1.00 81.62 379 PHE A O 1
ATOM 2967 N N . ASP A 1 380 ? -48.861 -10.460 17.142 1.00 80.56 380 ASP A N 1
ATOM 2968 C CA . ASP A 1 380 ? -49.766 -9.586 16.380 1.00 80.56 380 ASP A CA 1
ATOM 2969 C C . ASP A 1 380 ? -49.839 -10.002 14.896 1.00 80.56 380 ASP A C 1
ATOM 2971 O O . ASP A 1 380 ? -50.926 -10.108 14.324 1.00 80.56 380 ASP A O 1
ATOM 2975 N N . ILE A 1 381 ? -48.686 -10.318 14.289 1.00 85.50 381 ILE A N 1
ATOM 2976 C CA . ILE A 1 381 ? -48.586 -10.806 12.903 1.00 85.50 381 ILE A CA 1
ATOM 2977 C C . ILE A 1 381 ? -49.273 -12.174 12.742 1.00 85.50 381 ILE A C 1
ATOM 2979 O O . ILE A 1 381 ? -50.081 -12.357 11.830 1.00 85.50 381 ILE A O 1
ATOM 2983 N N . LEU A 1 382 ? -48.994 -13.137 13.628 1.00 83.81 382 LEU A N 1
ATOM 2984 C CA . LEU A 1 382 ? -49.579 -14.483 13.553 1.00 83.81 382 LEU A CA 1
ATOM 2985 C C . LEU A 1 382 ? -51.078 -14.508 13.893 1.00 83.81 382 LEU A C 1
ATOM 2987 O O . LEU A 1 382 ? -51.812 -15.327 13.340 1.00 83.81 382 LEU A O 1
ATOM 2991 N N . HIS A 1 383 ? -51.555 -13.603 14.749 1.00 84.12 383 HIS A N 1
ATOM 2992 C CA . HIS A 1 383 ? -52.982 -13.420 15.010 1.00 84.12 383 HIS A CA 1
ATOM 2993 C C . HIS A 1 383 ? -53.710 -12.778 13.826 1.00 84.12 383 HIS A C 1
ATOM 2995 O O . HIS A 1 383 ? -54.813 -13.221 13.520 1.00 84.12 383 HIS A O 1
ATOM 3001 N N . GLY A 1 384 ? -53.099 -11.809 13.130 1.00 83.44 384 GLY A N 1
ATOM 3002 C CA . GLY A 1 384 ? -53.651 -11.250 11.886 1.00 83.44 384 GLY A CA 1
ATOM 3003 C C . GLY A 1 384 ? -53.755 -12.284 10.758 1.00 83.44 384 GLY A C 1
ATOM 3004 O O . GLY A 1 384 ? -54.722 -12.291 10.001 1.00 83.44 384 GLY A O 1
ATOM 3005 N N . LEU A 1 385 ? -52.797 -13.214 10.678 1.00 87.00 385 LEU A N 1
ATOM 3006 C CA . LEU A 1 385 ? -52.870 -14.352 9.755 1.00 87.00 385 LEU A CA 1
ATOM 3007 C C . LEU A 1 385 ? -53.994 -15.338 10.116 1.00 87.00 385 LEU A C 1
ATOM 3009 O O . LEU A 1 385 ? -54.636 -15.890 9.221 1.00 87.00 385 LEU A O 1
ATOM 3013 N N . ARG A 1 386 ? -54.252 -15.580 11.410 1.00 84.94 386 ARG A N 1
ATOM 3014 C CA . ARG A 1 386 ? -55.149 -16.647 11.888 1.00 84.94 386 ARG A CA 1
ATOM 3015 C C . ARG A 1 386 ? -56.631 -16.380 11.580 1.00 84.94 386 ARG A C 1
ATOM 3017 O O . ARG A 1 386 ? -57.396 -15.945 12.437 1.00 84.94 386 ARG A O 1
ATOM 3024 N N . GLY A 1 387 ? -57.038 -16.746 10.369 1.00 83.38 387 GLY A N 1
ATOM 3025 C CA . GLY A 1 387 ? -58.393 -16.576 9.833 1.00 83.38 387 GLY A CA 1
ATOM 3026 C C . GLY A 1 387 ? -58.411 -15.991 8.419 1.00 83.38 387 GLY A C 1
ATOM 3027 O O . GLY A 1 387 ? -59.418 -16.113 7.730 1.00 83.38 387 GLY A O 1
ATOM 3028 N N . SER A 1 388 ? -57.292 -15.418 7.968 1.00 88.88 388 SER A N 1
ATOM 3029 C CA . SER A 1 388 ? -57.121 -14.912 6.606 1.00 88.88 388 SER A CA 1
ATOM 3030 C C . SER A 1 388 ? -56.994 -16.055 5.576 1.00 88.88 388 SER A C 1
ATOM 3032 O O . SER A 1 388 ? -56.347 -17.071 5.867 1.00 88.88 388 SER A O 1
ATOM 3034 N N . PRO A 1 389 ? -57.524 -15.889 4.342 1.00 86.06 389 PRO A N 1
ATOM 3035 C CA . PRO A 1 389 ? -57.328 -16.841 3.245 1.00 86.06 389 PRO A CA 1
ATOM 3036 C C . PRO A 1 389 ? -55.849 -17.052 2.882 1.00 86.06 389 PRO A C 1
ATOM 3038 O O . PRO A 1 389 ? -55.494 -18.137 2.423 1.00 86.06 389 PRO A O 1
ATOM 3041 N N . THR A 1 390 ? -54.984 -16.075 3.163 1.00 85.75 390 THR A N 1
ATOM 3042 C CA . THR A 1 390 ? -53.531 -16.074 2.917 1.00 85.75 390 THR A CA 1
ATOM 3043 C C . THR A 1 390 ? -52.797 -17.282 3.511 1.00 85.75 390 THR A C 1
ATOM 3045 O O . THR A 1 390 ? -51.806 -17.758 2.955 1.00 85.75 390 THR A O 1
ATOM 3048 N N . CYS A 1 391 ? -53.291 -17.859 4.612 1.00 86.81 391 CYS A N 1
ATOM 3049 C CA . CYS A 1 391 ? -52.659 -19.046 5.198 1.00 86.81 391 CYS A CA 1
ATOM 3050 C C . CYS A 1 391 ? -52.745 -20.295 4.296 1.00 86.81 391 CYS A C 1
ATOM 3052 O O . CYS A 1 391 ? -51.975 -21.240 4.482 1.00 86.81 391 CYS A O 1
ATOM 3054 N N . ASN A 1 392 ? -53.632 -20.295 3.291 1.00 88.81 392 ASN A N 1
ATOM 3055 C CA . ASN A 1 392 ? -53.772 -21.391 2.331 1.00 88.81 392 ASN A CA 1
ATOM 3056 C C . ASN A 1 392 ? -52.646 -21.450 1.287 1.00 88.81 392 ASN A C 1
ATOM 3058 O O . ASN A 1 392 ? -52.452 -22.510 0.695 1.00 88.81 392 ASN A O 1
ATOM 3062 N N . THR A 1 393 ? -51.907 -20.360 1.056 1.00 93.00 393 THR A N 1
ATOM 3063 C CA . THR A 1 393 ? -50.841 -20.265 0.034 1.00 93.00 393 THR A CA 1
ATOM 3064 C C . THR A 1 393 ? -49.439 -20.090 0.608 1.00 93.00 393 THR A C 1
ATOM 3066 O O . THR A 1 393 ? -48.458 -20.337 -0.094 1.00 93.00 393 THR A O 1
ATOM 3069 N N . LEU A 1 394 ? -49.336 -19.714 1.883 1.00 94.62 394 LEU A N 1
ATOM 3070 C CA . LEU A 1 394 ? -48.081 -19.416 2.566 1.00 94.62 394 LEU A CA 1
ATOM 3071 C C . LEU A 1 394 ? -47.195 -20.670 2.717 1.00 94.62 394 LEU A C 1
ATOM 3073 O O . LEU A 1 394 ? -47.405 -21.498 3.604 1.00 94.62 394 LEU A O 1
ATOM 3077 N N . GLU A 1 395 ? -46.184 -20.812 1.853 1.00 95.62 395 GLU A N 1
ATOM 3078 C CA . GLU A 1 395 ? -45.255 -21.951 1.845 1.00 95.62 395 GLU A CA 1
ATOM 3079 C C . GLU A 1 395 ? -44.069 -21.786 2.809 1.00 95.62 395 GLU A C 1
ATOM 3081 O O . GLU A 1 395 ? -43.553 -22.788 3.319 1.00 95.62 395 GLU A O 1
ATOM 3086 N N . THR A 1 396 ? -43.617 -20.550 3.048 1.00 95.06 396 THR A N 1
ATOM 3087 C CA . THR A 1 396 ? -42.421 -20.236 3.849 1.00 95.06 396 THR A CA 1
ATOM 3088 C C . THR A 1 396 ? -42.685 -19.141 4.881 1.00 95.06 396 THR A C 1
ATOM 3090 O O . THR A 1 396 ? -43.156 -18.059 4.542 1.00 95.06 396 THR A O 1
ATOM 3093 N N . ILE A 1 397 ? -42.289 -19.393 6.133 1.00 93.94 397 ILE A N 1
ATOM 3094 C CA . ILE A 1 397 ? -42.212 -18.382 7.197 1.00 93.94 397 ILE A CA 1
ATOM 3095 C C . ILE A 1 397 ? -40.770 -18.307 7.716 1.00 93.94 397 ILE A C 1
ATOM 3097 O O . ILE A 1 397 ? -40.214 -19.308 8.172 1.00 93.94 397 ILE A O 1
ATOM 3101 N N . GLY A 1 398 ? -40.149 -17.129 7.646 1.00 92.12 398 GLY A N 1
ATOM 3102 C CA . GLY A 1 398 ? -38.794 -16.868 8.138 1.00 92.12 398 GLY A CA 1
ATOM 3103 C C . GLY A 1 398 ? -38.792 -15.939 9.348 1.00 92.12 398 GLY A C 1
ATOM 3104 O O . GLY A 1 398 ? -39.250 -14.808 9.253 1.00 92.12 398 GLY A O 1
ATOM 3105 N N . LEU A 1 399 ? -38.258 -16.396 10.481 1.00 90.00 399 LEU A N 1
ATOM 3106 C CA . LEU A 1 399 ? -38.234 -15.646 11.738 1.00 90.00 399 LEU A CA 1
ATOM 3107 C C . LEU A 1 399 ? -36.790 -15.426 12.199 1.00 90.00 399 LEU A C 1
ATOM 3109 O O . LEU A 1 399 ? -36.107 -16.351 12.645 1.00 90.00 399 LEU A O 1
ATOM 3113 N N . TYR A 1 400 ? -36.335 -14.183 12.082 1.00 88.38 400 TYR A N 1
ATOM 3114 C CA . TYR A 1 400 ? -34.976 -13.752 12.391 1.00 88.38 400 TYR A CA 1
ATOM 3115 C C . TYR A 1 400 ? -35.032 -12.846 13.620 1.00 88.38 400 TYR A C 1
ATOM 3117 O O . TYR A 1 400 ? -35.655 -11.787 13.597 1.00 88.38 400 TYR A O 1
ATOM 3125 N N . VAL A 1 401 ? -34.428 -13.272 14.727 1.00 83.50 401 VAL A N 1
ATOM 3126 C CA . VAL A 1 401 ? -34.556 -12.579 16.013 1.00 83.50 401 VAL A CA 1
ATOM 3127 C C . VAL A 1 401 ? -33.177 -12.292 16.589 1.00 83.50 401 VAL A C 1
ATOM 3129 O O . VAL A 1 401 ? -32.439 -13.207 16.952 1.00 83.50 401 VAL A O 1
ATOM 3132 N N . CYS A 1 402 ? -32.834 -11.012 16.710 1.00 80.56 402 CYS A N 1
ATOM 3133 C CA . CYS A 1 402 ? -31.615 -10.592 17.396 1.00 80.56 402 CYS A CA 1
ATOM 3134 C C . CYS A 1 402 ? -31.876 -10.553 18.904 1.00 80.56 402 CYS A C 1
ATOM 3136 O O . CYS A 1 402 ? -32.831 -9.919 19.360 1.00 80.56 402 CYS A O 1
ATOM 3138 N N . THR A 1 403 ? -31.045 -11.250 19.678 1.00 72.88 403 THR A N 1
ATOM 3139 C CA . THR A 1 403 ? -31.300 -11.544 21.092 1.00 72.88 403 THR A CA 1
ATOM 3140 C C . THR A 1 403 ? -30.205 -10.997 22.004 1.00 72.88 403 THR A C 1
ATOM 3142 O O . THR A 1 403 ? -29.018 -10.995 21.675 1.00 72.88 403 THR A O 1
ATOM 3145 N N . CYS A 1 404 ? -30.620 -10.522 23.180 1.00 69.06 404 CYS A N 1
ATOM 3146 C CA . CYS A 1 404 ? -29.747 -10.229 24.312 1.00 69.06 404 CYS A CA 1
ATOM 3147 C C . CYS A 1 404 ? -30.035 -11.221 25.449 1.00 69.06 404 CYS A C 1
ATOM 3149 O O . CYS A 1 404 ? -31.166 -11.693 25.603 1.00 69.06 404 CYS A O 1
ATOM 3151 N N . ASP A 1 405 ? -29.018 -11.545 26.252 1.00 66.56 405 ASP A N 1
ATOM 3152 C CA . ASP A 1 405 ? -29.073 -12.668 27.201 1.00 66.56 405 ASP A CA 1
ATOM 3153 C C . ASP A 1 405 ? -30.208 -12.577 28.231 1.00 66.56 405 ASP A C 1
ATOM 3155 O O . ASP A 1 405 ? -30.760 -13.598 28.642 1.00 66.56 405 ASP A O 1
ATOM 3159 N N . SER A 1 406 ? -30.622 -11.361 28.600 1.00 66.56 406 SER A N 1
ATOM 3160 C CA . SER A 1 406 ? -31.723 -11.117 29.540 1.00 66.56 406 SER A CA 1
ATOM 3161 C C . SER A 1 406 ? -33.099 -11.572 29.036 1.00 66.56 406 SER A C 1
ATOM 3163 O O . SER A 1 406 ? -33.993 -11.783 29.853 1.00 66.56 406 SER A O 1
ATOM 3165 N N . LEU A 1 407 ? -33.288 -11.754 27.724 1.00 66.19 407 LEU A N 1
ATOM 3166 C CA . LEU A 1 407 ? -34.564 -12.190 27.136 1.00 66.19 407 LEU A CA 1
ATOM 3167 C C . LEU A 1 407 ? -34.634 -13.701 26.871 1.00 66.19 407 LEU A C 1
ATOM 3169 O O . LEU A 1 407 ? -35.716 -14.220 26.584 1.00 66.19 407 LEU A O 1
ATOM 3173 N N . ARG A 1 408 ? -33.505 -14.418 26.969 1.00 73.19 408 ARG A N 1
ATOM 3174 C CA . ARG A 1 408 ? -33.328 -15.803 26.486 1.00 73.19 408 ARG A CA 1
ATOM 3175 C C . ARG A 1 408 ? -34.331 -16.802 27.080 1.00 73.19 408 ARG A C 1
ATOM 3177 O O . ARG A 1 408 ? -34.784 -17.707 26.387 1.00 73.19 408 ARG A O 1
ATOM 3184 N N . GLN A 1 409 ? -34.730 -16.612 28.340 1.00 71.50 409 GLN A N 1
ATOM 3185 C CA . GLN A 1 409 ? -35.733 -17.457 29.004 1.00 71.50 409 GLN A CA 1
ATOM 3186 C C . GLN A 1 409 ? -37.161 -17.178 28.508 1.00 71.50 409 GLN A C 1
ATOM 3188 O O . GLN A 1 409 ? -37.890 -18.116 28.190 1.00 71.50 409 GLN A O 1
ATOM 3193 N N . SER A 1 410 ? -37.546 -15.904 28.372 1.00 71.81 410 SER A N 1
ATOM 3194 C CA . SER A 1 410 ? -38.860 -15.504 27.848 1.00 71.81 410 SER A CA 1
ATOM 3195 C C . SER A 1 410 ? -39.049 -15.953 26.396 1.00 71.81 410 SER A C 1
ATOM 3197 O O . SER A 1 410 ? -40.108 -16.461 26.039 1.00 71.81 410 SER A O 1
ATOM 3199 N N . LEU A 1 411 ? -37.993 -15.851 25.580 1.00 76.88 411 LEU A N 1
ATOM 3200 C CA . LEU A 1 411 ? -37.932 -16.402 24.220 1.00 76.88 411 LEU A CA 1
ATOM 3201 C C . LEU A 1 411 ? -38.358 -17.874 24.163 1.00 76.88 411 LEU A C 1
ATOM 3203 O O . LEU A 1 411 ? -39.180 -18.227 23.327 1.00 76.88 411 LEU A O 1
ATOM 3207 N N . HIS A 1 412 ? -37.849 -18.732 25.052 1.00 78.88 412 HIS A N 1
ATOM 3208 C CA . HIS A 1 412 ? -38.207 -20.156 25.054 1.00 78.88 412 HIS A CA 1
ATOM 3209 C C . HIS A 1 412 ? -39.674 -20.434 25.411 1.00 78.88 412 HIS A C 1
ATOM 3211 O O . HIS A 1 412 ? -40.200 -21.465 24.990 1.00 78.88 412 HIS A O 1
ATOM 3217 N N . ALA A 1 413 ? -40.343 -19.550 26.159 1.00 78.75 413 ALA A N 1
ATOM 3218 C CA . ALA A 1 413 ? -41.787 -19.645 26.369 1.00 78.75 413 ALA A CA 1
ATOM 3219 C C . ALA A 1 413 ? -42.545 -19.277 25.084 1.00 78.75 413 ALA A C 1
ATOM 3221 O O . ALA A 1 413 ? -43.319 -20.091 24.584 1.00 78.75 413 ALA A O 1
ATOM 3222 N N . TYR A 1 414 ? -42.243 -18.112 24.500 1.00 79.62 414 TYR A N 1
ATOM 3223 C CA . TYR A 1 414 ? -42.891 -17.644 23.272 1.00 79.62 414 TYR A CA 1
ATOM 3224 C C . TYR A 1 414 ? -42.674 -18.588 22.083 1.00 79.62 414 TYR A C 1
ATOM 3226 O O . TYR A 1 414 ? -43.621 -18.864 21.353 1.00 79.62 414 TYR A O 1
ATOM 3234 N N . TRP A 1 415 ? -41.472 -19.156 21.916 1.00 83.88 415 TRP A N 1
ATOM 3235 C CA . TRP A 1 415 ? -41.199 -20.122 20.846 1.00 83.88 415 TRP A CA 1
ATOM 3236 C C . TRP A 1 415 ? -42.116 -21.349 20.902 1.00 83.88 415 TRP A C 1
ATOM 3238 O O . TRP A 1 415 ? -42.543 -21.800 19.849 1.00 83.88 415 TRP A O 1
ATOM 3248 N N . ARG A 1 416 ? -42.489 -21.851 22.089 1.00 83.88 416 ARG A N 1
ATOM 3249 C CA . ARG A 1 416 ? -43.418 -22.995 22.216 1.00 83.88 416 ARG A CA 1
ATOM 3250 C C . ARG A 1 416 ? -44.848 -22.657 21.794 1.00 83.88 416 ARG A C 1
ATOM 3252 O O . ARG A 1 416 ? -45.571 -23.528 21.322 1.00 83.88 416 ARG A O 1
ATOM 3259 N N . GLU A 1 417 ? -45.265 -21.411 21.985 1.00 82.75 417 GLU A N 1
ATOM 3260 C CA . GLU A 1 417 ? -46.591 -20.935 21.587 1.00 82.75 417 GLU A CA 1
ATOM 3261 C C . GLU A 1 417 ? -46.637 -20.649 20.077 1.00 82.75 417 GLU A C 1
ATOM 3263 O O . GLU A 1 417 ? -47.556 -21.095 19.391 1.00 82.75 417 GLU A O 1
ATOM 3268 N N . LEU A 1 418 ? -45.571 -20.045 19.537 1.00 82.50 418 LEU A N 1
ATOM 3269 C CA . LEU A 1 418 ? -45.291 -19.991 18.098 1.00 82.50 418 LEU A CA 1
ATOM 3270 C C . LEU A 1 418 ? -45.279 -21.391 17.459 1.00 82.50 418 LEU A C 1
ATOM 3272 O O . LEU A 1 418 ? -45.853 -21.568 16.389 1.00 82.50 418 LEU A O 1
ATOM 3276 N N . ASP A 1 419 ? -44.665 -22.387 18.104 1.00 83.88 419 ASP A N 1
ATOM 3277 C CA . ASP A 1 419 ? -44.633 -23.775 17.622 1.00 83.88 419 ASP A CA 1
ATOM 3278 C C . ASP A 1 419 ? -46.036 -24.376 17.534 1.00 83.88 419 ASP A C 1
ATOM 3280 O O . ASP A 1 419 ? -46.371 -24.988 16.523 1.00 83.88 419 ASP A O 1
ATOM 3284 N N . ALA A 1 420 ? -46.875 -24.162 18.551 1.00 86.62 420 ALA A N 1
ATOM 3285 C CA . ALA A 1 420 ? -48.260 -24.624 18.545 1.00 86.62 420 ALA A CA 1
ATOM 3286 C C . ALA A 1 420 ? -49.100 -23.960 17.436 1.00 86.62 420 ALA A C 1
ATOM 3288 O O . ALA A 1 420 ? -49.921 -24.631 16.814 1.00 86.62 420 ALA A O 1
ATOM 3289 N N . ILE A 1 421 ? -48.875 -22.670 17.157 1.00 83.81 421 ILE A N 1
ATOM 3290 C CA . ILE A 1 421 ? -49.556 -21.934 16.078 1.00 83.81 421 ILE A CA 1
ATOM 3291 C C . ILE A 1 421 ? -49.078 -22.411 14.696 1.00 83.81 421 ILE A C 1
ATOM 3293 O O . ILE A 1 421 ? -49.896 -22.689 13.823 1.00 83.81 421 ILE A O 1
ATOM 3297 N N . LEU A 1 422 ? -47.764 -22.533 14.489 1.00 85.00 422 LEU A N 1
ATOM 3298 C CA . LEU A 1 422 ? -47.168 -22.896 13.196 1.00 85.00 422 LEU A CA 1
ATOM 3299 C C . LEU A 1 422 ? -47.277 -24.396 12.864 1.00 85.00 422 LEU A C 1
ATOM 3301 O O . LEU A 1 422 ? -47.140 -24.776 11.701 1.00 85.00 422 LEU A O 1
ATOM 3305 N N . ALA A 1 423 ? -47.521 -25.251 13.860 1.00 86.44 423 ALA A N 1
ATOM 3306 C CA . ALA A 1 423 ? -47.824 -26.668 13.661 1.00 86.44 423 ALA A CA 1
ATOM 3307 C C . ALA A 1 423 ? -49.299 -26.933 13.300 1.00 86.44 423 ALA A C 1
ATOM 3309 O O . ALA A 1 423 ? -49.621 -28.048 12.878 1.00 86.44 423 ALA A O 1
ATOM 3310 N N . ASP A 1 424 ? -50.195 -25.947 13.440 1.00 89.25 424 ASP A N 1
ATOM 3311 C CA . ASP A 1 424 ? -51.612 -26.104 13.107 1.00 89.25 424 ASP A CA 1
ATOM 3312 C C . ASP A 1 424 ? -51.813 -26.181 11.584 1.00 89.25 424 ASP A C 1
ATOM 3314 O O . ASP A 1 424 ? -51.939 -25.181 10.875 1.00 89.25 424 ASP A O 1
ATOM 3318 N N . ARG A 1 425 ? -51.864 -27.416 11.077 1.00 86.31 425 ARG A N 1
ATOM 3319 C CA . ARG A 1 425 ? -52.103 -27.740 9.662 1.00 86.31 425 ARG A CA 1
ATOM 3320 C C . ARG A 1 425 ? -53.512 -27.415 9.168 1.00 86.31 425 ARG A C 1
ATOM 3322 O O . ARG A 1 425 ? -53.722 -27.454 7.958 1.00 86.31 425 ARG A O 1
ATOM 3329 N N . VAL A 1 426 ? -54.455 -27.104 10.061 1.00 85.56 426 VAL A N 1
ATOM 3330 C CA . VAL A 1 426 ? -55.785 -26.599 9.685 1.00 85.56 426 VAL A CA 1
ATOM 3331 C C . VAL A 1 426 ? -55.711 -25.104 9.372 1.00 85.56 426 VAL A C 1
ATOM 3333 O O . VAL A 1 426 ? -56.413 -24.641 8.479 1.00 85.56 426 VAL A O 1
ATOM 3336 N N . VAL A 1 427 ? -54.827 -24.363 10.053 1.00 84.19 427 VAL A N 1
ATOM 3337 C CA . VAL A 1 427 ? -54.535 -22.957 9.731 1.00 84.19 427 VAL A CA 1
ATOM 3338 C C . VAL A 1 427 ? -53.572 -22.856 8.543 1.00 84.19 427 VAL A C 1
ATOM 3340 O O . VAL A 1 427 ? -53.869 -22.138 7.597 1.00 84.19 427 VAL A O 1
ATOM 3343 N N . PHE A 1 428 ? -52.453 -23.590 8.557 1.00 90.94 428 PHE A N 1
ATOM 3344 C CA . PHE A 1 428 ? -51.364 -23.471 7.575 1.00 90.94 428 PHE A CA 1
ATOM 3345 C C . PHE A 1 428 ? -51.167 -24.753 6.728 1.00 90.94 428 PHE A C 1
ATOM 3347 O O . PHE A 1 428 ? -50.179 -25.481 6.908 1.00 90.94 428 PHE A O 1
ATOM 3354 N N . PRO A 1 429 ? -52.071 -25.071 5.780 1.00 89.88 429 PRO A N 1
ATOM 3355 C CA . PRO A 1 429 ? -51.993 -26.310 5.004 1.00 89.88 429 PRO A CA 1
ATOM 3356 C C . PRO A 1 429 ? -50.741 -26.395 4.112 1.00 89.88 429 PRO A C 1
ATOM 3358 O O . PRO A 1 429 ? -50.112 -27.453 4.067 1.00 89.88 429 PRO A O 1
ATOM 3361 N N . GLN A 1 430 ? -50.327 -25.304 3.450 1.00 93.00 430 GLN A N 1
ATOM 3362 C CA . GLN A 1 430 ? -49.197 -25.311 2.498 1.00 93.00 430 GLN A CA 1
ATOM 3363 C C . GLN A 1 430 ? -47.820 -24.997 3.106 1.00 93.00 430 GLN A C 1
ATOM 3365 O O . GLN A 1 430 ? -46.823 -25.086 2.393 1.00 93.00 430 GLN A O 1
ATOM 3370 N N . LEU A 1 431 ? -47.720 -24.690 4.405 1.00 92.94 431 LEU A N 1
ATOM 3371 C CA . LEU A 1 431 ? -46.464 -24.274 5.043 1.00 92.94 431 LEU A CA 1
ATOM 3372 C C . LEU A 1 431 ? -45.415 -25.401 5.037 1.00 92.94 431 LEU A C 1
ATOM 3374 O O . LEU A 1 431 ? -45.458 -26.328 5.851 1.00 92.94 431 LEU A O 1
ATOM 3378 N N . ARG A 1 432 ? -44.465 -25.344 4.103 1.00 91.31 432 ARG A N 1
ATOM 3379 C CA . ARG A 1 432 ? -43.410 -26.354 3.903 1.00 91.31 432 ARG A CA 1
ATOM 3380 C C . ARG A 1 432 ? -42.131 -26.017 4.655 1.00 91.31 432 ARG A C 1
ATOM 3382 O O . ARG A 1 432 ? -41.396 -26.933 5.020 1.00 91.31 432 ARG A O 1
ATOM 3389 N N . ARG A 1 433 ? -41.854 -24.729 4.879 1.00 89.25 433 ARG A N 1
ATOM 3390 C CA . ARG A 1 433 ? -40.582 -24.256 5.431 1.00 89.25 433 ARG A CA 1
ATOM 3391 C C . ARG A 1 433 ? -40.794 -23.248 6.556 1.00 89.25 433 ARG A C 1
ATOM 3393 O O . ARG A 1 433 ? -41.402 -22.204 6.361 1.00 89.25 433 ARG A O 1
ATOM 3400 N N . ILE A 1 434 ? -40.208 -23.535 7.715 1.00 88.56 434 ILE A N 1
ATOM 3401 C CA . ILE A 1 434 ? -40.047 -22.566 8.802 1.00 88.56 434 ILE A CA 1
ATOM 3402 C C . ILE A 1 434 ? -38.545 -22.349 8.983 1.00 88.56 434 ILE A C 1
ATOM 3404 O O . ILE A 1 434 ? -37.826 -23.289 9.323 1.00 88.56 434 ILE A O 1
ATOM 3408 N N . VAL A 1 435 ? -38.062 -21.133 8.731 1.00 87.94 435 VAL A N 1
ATOM 3409 C CA . VAL A 1 435 ? -36.665 -20.738 8.978 1.00 87.94 435 VAL A CA 1
ATOM 3410 C C . VAL A 1 435 ? -36.602 -19.988 10.301 1.00 87.94 435 VAL A C 1
ATOM 3412 O O . VAL A 1 435 ? -37.442 -19.131 10.566 1.00 87.94 435 VAL A O 1
ATOM 3415 N N . ARG A 1 436 ? -35.611 -20.306 11.138 1.00 84.81 436 ARG A N 1
ATOM 3416 C CA . ARG A 1 436 ? -35.373 -19.623 12.414 1.00 84.81 436 ARG A CA 1
ATOM 3417 C C . ARG A 1 436 ? -33.903 -19.293 12.551 1.00 84.81 436 ARG A C 1
ATOM 3419 O O . ARG A 1 436 ? -33.068 -20.181 12.398 1.00 84.81 436 ARG A O 1
ATOM 3426 N N . VAL A 1 437 ? -33.607 -18.042 12.876 1.00 82.25 437 VAL A N 1
ATOM 3427 C CA . VAL A 1 437 ? -32.251 -17.582 13.183 1.00 82.25 437 VAL A CA 1
ATOM 3428 C C . VAL A 1 437 ? -32.314 -16.729 14.443 1.00 82.25 437 VAL A C 1
ATOM 3430 O O . VAL A 1 437 ? -32.997 -15.710 14.470 1.00 82.25 437 VAL A O 1
ATOM 3433 N N . THR A 1 438 ? -31.605 -17.146 15.489 1.00 77.06 438 THR A N 1
ATOM 3434 C CA . THR A 1 438 ? -31.406 -16.357 16.713 1.00 77.06 438 THR A CA 1
ATOM 3435 C C . THR A 1 438 ? -29.973 -15.849 16.747 1.00 77.06 438 THR A C 1
ATOM 3437 O O . THR A 1 438 ? -29.050 -16.662 16.819 1.00 77.06 438 THR A O 1
ATOM 3440 N N . GLN A 1 439 ? -29.778 -14.532 16.683 1.00 71.69 439 GLN A N 1
ATOM 3441 C CA . GLN A 1 439 ? -28.447 -13.921 16.628 1.00 71.69 439 GLN A CA 1
ATOM 3442 C C . GLN A 1 439 ? -28.117 -13.209 17.947 1.00 71.69 439 GLN A C 1
ATOM 3444 O O . GLN A 1 439 ? -28.711 -12.181 18.275 1.00 71.69 439 GLN A O 1
ATOM 3449 N N . ASP A 1 440 ? -27.145 -13.738 18.693 1.00 64.62 440 ASP A N 1
ATOM 3450 C CA . ASP A 1 440 ? -26.686 -13.140 19.951 1.00 64.62 440 ASP A CA 1
ATOM 3451 C C . ASP A 1 440 ? -25.801 -11.913 19.684 1.00 64.62 440 ASP A C 1
ATOM 3453 O O . ASP A 1 440 ? -24.677 -12.025 19.187 1.00 64.62 440 ASP A O 1
ATOM 3457 N N . MET A 1 441 ? -26.285 -10.724 20.061 1.00 46.31 441 MET A N 1
ATOM 3458 C CA . MET A 1 441 ? -25.682 -9.437 19.661 1.00 46.31 441 MET A CA 1
ATOM 3459 C C . MET A 1 441 ? -24.289 -9.132 20.255 1.00 46.31 441 MET A C 1
ATOM 3461 O O . MET A 1 441 ? -23.702 -8.099 19.937 1.00 46.31 441 MET A O 1
ATOM 3465 N N . PHE A 1 442 ? -23.737 -10.013 21.094 1.00 43.56 442 PHE A N 1
ATOM 3466 C CA . PHE A 1 442 ? -22.404 -9.873 21.697 1.00 43.56 442 PHE A CA 1
ATOM 3467 C C . PHE A 1 442 ? -21.387 -10.934 21.220 1.00 43.56 442 PHE A C 1
ATOM 3469 O O . PHE A 1 442 ? -20.228 -10.900 21.634 1.00 43.56 442 PHE A O 1
ATOM 3476 N N . GLY A 1 443 ? -21.784 -11.853 20.328 1.00 36.75 443 GLY A N 1
ATOM 3477 C CA . GLY A 1 443 ? -21.014 -13.034 19.897 1.00 36.75 443 GLY A CA 1
ATOM 3478 C C . GLY A 1 443 ? -19.843 -12.793 18.928 1.00 36.75 443 GLY A C 1
ATOM 3479 O O . GLY A 1 443 ? -19.622 -13.592 18.019 1.00 36.75 443 GLY A O 1
ATOM 3480 N N . GLY A 1 444 ? -19.082 -11.707 19.084 1.00 38.84 444 GLY A N 1
ATOM 3481 C CA . GLY A 1 444 ? -17.968 -11.365 18.191 1.00 38.84 444 GLY A CA 1
ATOM 3482 C C . GLY A 1 444 ? -16.787 -12.347 18.253 1.00 38.84 444 GLY A C 1
ATOM 3483 O O . GLY A 1 444 ? -15.876 -12.164 19.057 1.00 38.84 444 GLY A O 1
ATOM 3484 N N . VAL A 1 445 ? -16.762 -13.332 17.344 1.00 35.53 445 VAL A N 1
ATOM 3485 C CA . VAL A 1 445 ? -15.641 -14.272 17.092 1.00 35.53 445 VAL A CA 1
ATOM 3486 C C . VAL A 1 445 ? -15.344 -15.243 18.257 1.00 35.53 445 VAL A C 1
ATOM 3488 O O . VAL A 1 445 ? -14.189 -15.560 18.537 1.00 35.53 445 VAL A O 1
ATOM 3491 N N . ALA A 1 446 ? -16.373 -15.748 18.954 1.00 33.09 446 ALA A N 1
ATOM 3492 C CA . ALA A 1 446 ? -16.173 -16.686 20.071 1.00 33.09 446 ALA A CA 1
ATOM 3493 C C . ALA A 1 446 ? -17.314 -17.703 20.309 1.00 33.09 446 ALA A C 1
ATOM 3495 O O . ALA A 1 446 ? -17.854 -17.785 21.413 1.00 33.09 446 ALA A O 1
ATOM 3496 N N . THR A 1 447 ? -17.667 -18.537 19.321 1.00 29.33 447 THR A N 1
ATOM 3497 C CA . THR A 1 447 ? -18.471 -19.753 19.586 1.00 29.33 447 THR A CA 1
ATOM 3498 C C . THR A 1 447 ? -18.140 -20.895 18.617 1.00 29.33 447 THR A C 1
ATOM 3500 O O . THR A 1 447 ? -18.687 -20.980 17.525 1.00 29.33 447 THR A O 1
ATOM 3503 N N . ARG A 1 448 ? -17.255 -21.812 19.032 1.00 29.48 448 ARG A N 1
ATOM 3504 C CA . ARG A 1 448 ? -17.200 -23.182 18.489 1.00 29.48 448 ARG A CA 1
ATOM 3505 C C . ARG A 1 448 ? -17.972 -24.102 19.435 1.00 29.48 448 ARG A C 1
ATOM 3507 O O . ARG A 1 448 ? -17.825 -23.945 20.640 1.00 29.48 448 ARG A O 1
ATOM 3514 N N . LEU A 1 449 ? -18.723 -25.053 18.871 1.00 32.31 449 LEU A N 1
ATOM 3515 C CA . LEU A 1 449 ? -19.204 -26.293 19.507 1.00 32.31 449 LEU A CA 1
ATOM 3516 C C . LEU A 1 449 ? -19.627 -26.171 20.988 1.00 32.31 449 LEU A C 1
ATOM 3518 O O . LEU A 1 449 ? -18.868 -26.496 21.892 1.00 32.31 449 LEU A O 1
ATOM 3522 N N . ALA A 1 450 ? -20.876 -25.757 21.221 1.00 29.52 450 ALA A N 1
ATOM 3523 C CA . ALA A 1 450 ? -21.503 -25.743 22.552 1.00 29.52 450 ALA A CA 1
ATOM 3524 C C . ALA A 1 450 ? -22.942 -26.313 22.557 1.00 29.52 450 ALA A C 1
ATOM 3526 O O . ALA A 1 450 ? -23.712 -26.054 23.475 1.00 29.52 450 ALA A O 1
ATOM 3527 N N . ALA A 1 451 ? -23.319 -27.067 21.515 1.00 28.42 451 ALA A N 1
ATOM 3528 C CA . ALA A 1 451 ? -24.683 -27.565 21.288 1.00 28.42 451 ALA A CA 1
ATOM 3529 C C . ALA A 1 451 ? -24.832 -29.098 21.414 1.00 28.42 451 ALA A C 1
ATOM 3531 O O . ALA A 1 451 ? -25.889 -29.631 21.089 1.00 28.42 451 ALA A O 1
ATOM 3532 N N . VAL A 1 452 ? -23.782 -29.804 21.855 1.00 30.17 452 VAL A N 1
ATOM 3533 C CA . VAL A 1 452 ? -23.751 -31.279 21.961 1.00 30.17 452 VAL A CA 1
ATOM 3534 C C . VAL A 1 452 ? -23.400 -31.731 23.387 1.00 30.17 452 VAL A C 1
ATOM 3536 O O . VAL A 1 452 ? -24.112 -32.548 23.964 1.00 30.17 452 VAL A O 1
ATOM 3539 N N . ASP A 1 453 ? -22.381 -31.133 24.007 1.00 26.56 453 ASP A N 1
ATOM 3540 C CA . ASP A 1 453 ? -21.762 -31.641 25.246 1.00 26.56 453 ASP A CA 1
ATOM 3541 C C . ASP A 1 453 ? -22.450 -31.195 26.560 1.00 26.56 453 ASP A C 1
ATOM 3543 O O . ASP A 1 453 ? -21.778 -30.903 27.549 1.00 26.56 453 ASP A O 1
ATOM 3547 N N . TYR A 1 454 ? -23.787 -31.095 26.593 1.00 25.98 454 TYR A N 1
ATOM 3548 C CA . TYR A 1 454 ? -24.528 -30.635 27.789 1.00 25.98 454 TYR A CA 1
ATOM 3549 C C . TYR A 1 454 ? -25.803 -31.434 28.131 1.00 25.98 454 TYR A C 1
ATOM 3551 O O . TYR A 1 454 ? -26.754 -30.892 28.695 1.00 25.98 454 TYR A O 1
ATOM 3559 N N . LEU A 1 455 ? -25.814 -32.739 27.834 1.00 27.66 455 LEU A N 1
ATOM 3560 C CA . LEU A 1 455 ? -26.882 -33.665 28.257 1.00 27.66 455 LEU A CA 1
ATOM 3561 C C . LEU A 1 455 ? -26.520 -34.568 29.456 1.00 27.66 455 LEU A C 1
ATOM 3563 O O . LEU A 1 455 ? -27.425 -35.083 30.109 1.00 27.66 455 LEU A O 1
ATOM 3567 N N . ASP A 1 456 ? -25.240 -34.696 29.820 1.00 27.44 456 ASP A N 1
ATOM 3568 C CA . ASP A 1 456 ? -24.766 -35.623 30.866 1.00 27.44 456 ASP A CA 1
ATOM 3569 C C . ASP A 1 456 ? -24.671 -35.015 32.285 1.00 27.44 456 ASP A C 1
ATOM 3571 O O . ASP A 1 456 ? -23.723 -35.280 33.023 1.00 27.44 456 ASP A O 1
ATOM 3575 N N . PHE A 1 457 ? -25.652 -34.210 32.721 1.00 29.14 457 PHE A N 1
ATOM 3576 C CA . PHE A 1 457 ? -25.753 -33.824 34.143 1.00 29.14 457 PHE A CA 1
ATOM 3577 C C . PHE A 1 457 ? -27.176 -33.466 34.620 1.00 29.14 457 PHE A C 1
ATOM 3579 O O . PHE A 1 457 ? -27.520 -32.295 34.750 1.00 29.14 457 PHE A O 1
ATOM 3586 N N . LEU A 1 458 ? -27.985 -34.484 34.953 1.00 25.50 458 LEU A N 1
ATOM 3587 C CA . LEU A 1 458 ? -28.910 -34.526 36.112 1.00 25.50 458 LEU A CA 1
ATOM 3588 C C . LEU A 1 458 ? -29.636 -35.897 36.165 1.00 25.50 458 LEU A C 1
ATOM 3590 O O . LEU A 1 458 ? -30.146 -36.346 35.139 1.00 25.50 458 LEU A O 1
ATOM 3594 N N . PRO A 1 459 ? -29.716 -36.591 37.320 1.00 29.67 459 PRO A N 1
ATOM 3595 C CA . PRO A 1 459 ? -30.225 -37.963 37.357 1.00 29.67 459 PRO A CA 1
ATOM 3596 C C . PRO A 1 459 ? -31.749 -38.077 37.569 1.00 29.67 459 PRO A C 1
ATOM 3598 O O . PRO A 1 459 ? -32.262 -37.742 38.634 1.00 29.67 459 PRO A O 1
ATOM 3601 N N . GLY A 1 460 ? -32.429 -38.719 36.610 1.00 29.41 460 GLY A N 1
ATOM 3602 C CA . GLY A 1 460 ? -33.572 -39.608 36.876 1.00 29.41 460 GLY A CA 1
ATOM 3603 C C . GLY A 1 460 ? -34.992 -39.103 36.578 1.00 29.41 460 GLY A C 1
ATOM 3604 O O . GLY A 1 460 ? -35.598 -38.448 37.418 1.00 29.41 460 GLY A O 1
ATOM 3605 N N . LEU A 1 461 ? -35.571 -39.559 35.452 1.00 26.08 461 LEU A N 1
ATOM 3606 C CA . LEU A 1 461 ? -36.985 -39.984 35.310 1.00 26.08 461 LEU A CA 1
ATOM 3607 C C . LEU A 1 461 ? -37.247 -40.574 33.895 1.00 26.08 461 LEU A C 1
ATOM 3609 O O . LEU A 1 461 ? -37.340 -39.817 32.930 1.00 26.08 461 LEU A O 1
ATOM 3613 N N . PRO A 1 462 ? -37.360 -41.908 33.721 1.00 27.86 462 PRO A N 1
ATOM 3614 C CA . PRO A 1 462 ? -37.324 -42.542 32.396 1.00 27.86 462 PRO A CA 1
ATOM 3615 C C . PRO A 1 462 ? -38.714 -42.791 31.769 1.00 27.86 462 PRO A C 1
ATOM 3617 O O . PRO A 1 462 ? -39.063 -43.931 31.472 1.00 27.86 462 PRO A O 1
ATOM 3620 N N . ILE A 1 463 ? -39.520 -41.744 31.541 1.00 31.91 463 ILE A N 1
ATOM 3621 C CA . ILE A 1 463 ? -40.770 -41.845 30.749 1.00 31.91 463 ILE A CA 1
ATOM 3622 C C . ILE A 1 463 ? -40.966 -40.588 29.880 1.00 31.91 463 ILE A C 1
ATOM 3624 O O . ILE A 1 463 ? -41.648 -39.665 30.310 1.00 31.91 463 ILE A O 1
ATOM 3628 N N . LEU A 1 464 ? -40.388 -40.557 28.663 1.00 28.09 464 LEU A N 1
ATOM 3629 C CA . LEU A 1 464 ? -40.884 -39.729 27.532 1.00 28.09 464 LEU A CA 1
ATOM 3630 C C . LEU A 1 464 ? -40.195 -39.936 26.160 1.00 28.09 464 LEU A C 1
ATOM 3632 O O . LEU A 1 464 ? -40.694 -39.418 25.164 1.00 28.09 464 LEU A O 1
ATOM 3636 N N . MET A 1 465 ? -39.101 -40.706 26.046 1.00 25.55 465 MET A N 1
ATOM 3637 C CA . MET A 1 465 ? -38.368 -40.828 24.764 1.00 25.55 465 MET A CA 1
ATOM 3638 C C . MET A 1 465 ? -39.198 -41.403 23.597 1.00 25.55 465 MET A C 1
ATOM 3640 O O . MET A 1 465 ? -38.994 -41.005 22.456 1.00 25.55 465 MET A O 1
ATOM 3644 N N . ALA A 1 466 ? -40.195 -42.252 23.870 1.00 28.02 466 ALA A N 1
ATOM 3645 C CA . ALA A 1 466 ? -41.022 -42.895 22.839 1.00 28.02 466 ALA A CA 1
ATOM 3646 C C . ALA A 1 466 ? -41.876 -41.931 21.982 1.00 28.02 466 ALA A C 1
ATOM 3648 O O . ALA A 1 466 ? -42.443 -42.354 20.979 1.00 28.02 466 ALA A O 1
ATOM 3649 N N . SER A 1 467 ? -42.008 -40.655 22.369 1.00 30.45 467 SER A N 1
ATOM 3650 C CA . SER A 1 467 ? -42.773 -39.650 21.607 1.00 30.45 467 SER A CA 1
ATOM 3651 C C . SER A 1 467 ? -41.920 -38.815 20.643 1.00 30.45 467 SER A C 1
ATOM 3653 O O . SER A 1 467 ? -42.482 -38.078 19.837 1.00 30.45 467 SER A O 1
ATOM 3655 N N . PHE A 1 468 ? -40.586 -38.897 20.713 1.00 27.55 468 PHE A N 1
ATOM 3656 C CA . PHE A 1 468 ? -39.701 -38.008 19.950 1.00 27.55 468 PHE A CA 1
ATOM 3657 C C . PHE A 1 468 ? -39.412 -38.539 18.537 1.00 27.55 468 PHE A C 1
ATOM 3659 O O . PHE A 1 468 ? -39.552 -37.808 17.554 1.00 27.55 468 PHE A O 1
ATOM 3666 N N . ASP A 1 469 ? -39.121 -39.839 18.421 1.00 29.47 469 ASP A N 1
ATOM 3667 C CA . ASP A 1 469 ? -38.777 -40.498 17.149 1.00 29.47 469 ASP A CA 1
ATOM 3668 C C . ASP A 1 469 ? -39.902 -40.419 16.099 1.00 29.47 469 ASP A C 1
ATOM 3670 O O . ASP A 1 469 ? -39.643 -40.448 14.896 1.00 29.47 469 ASP A O 1
ATOM 3674 N N . HIS A 1 470 ? -41.161 -40.272 16.532 1.00 29.73 470 HIS A N 1
ATOM 3675 C CA . HIS A 1 470 ? -42.304 -40.190 15.621 1.00 29.73 470 HIS A CA 1
ATOM 3676 C C . HIS A 1 470 ? -42.471 -38.810 14.955 1.00 29.73 470 HIS A C 1
ATOM 3678 O O . HIS A 1 470 ? -42.975 -38.749 13.835 1.00 29.73 470 HIS A O 1
ATOM 3684 N N . LEU A 1 471 ? -42.016 -37.713 15.585 1.00 31.06 471 LEU A N 1
ATOM 3685 C CA . LEU A 1 471 ? -42.046 -36.376 14.965 1.00 31.06 471 LEU A CA 1
ATOM 3686 C C . LEU A 1 471 ? -40.867 -36.146 14.011 1.00 31.06 471 LEU A C 1
ATOM 3688 O O . LEU A 1 471 ? -41.047 -35.580 12.931 1.00 31.06 471 LEU A O 1
ATOM 3692 N N . VAL A 1 472 ? -39.663 -36.602 14.373 1.00 34.31 472 VAL A N 1
ATOM 3693 C CA . VAL A 1 472 ? -38.457 -36.391 13.546 1.00 34.31 472 VAL A CA 1
ATOM 3694 C C . VAL A 1 472 ? -38.601 -37.053 12.165 1.00 34.31 472 VAL A C 1
ATOM 3696 O O . VAL A 1 472 ? -38.130 -36.511 11.167 1.00 34.31 472 VAL A O 1
ATOM 3699 N N . GLY A 1 473 ? -39.343 -38.162 12.073 1.00 30.52 473 GLY A N 1
ATOM 3700 C CA . GLY A 1 473 ? -39.619 -38.865 10.816 1.00 30.52 473 GLY A CA 1
ATOM 3701 C C . GLY A 1 473 ? -40.476 -38.115 9.780 1.00 30.52 473 GLY A C 1
ATOM 3702 O O . GLY A 1 473 ? -40.604 -38.614 8.663 1.00 30.52 473 GLY A O 1
ATOM 3703 N N . GLN A 1 474 ? -41.065 -36.952 10.100 1.00 30.69 474 GLN A N 1
ATOM 3704 C CA . GLN A 1 474 ? -41.962 -36.217 9.184 1.00 30.69 474 GLN A CA 1
ATOM 3705 C C . GLN A 1 474 ? -41.556 -34.761 8.888 1.00 30.69 474 GLN A C 1
ATOM 3707 O O . GLN A 1 474 ? -42.289 -34.061 8.183 1.00 30.69 474 GLN A O 1
ATOM 3712 N N . HIS A 1 475 ? -40.433 -34.252 9.408 1.00 35.72 475 HIS A N 1
ATOM 3713 C CA . HIS A 1 475 ? -40.153 -32.807 9.384 1.00 35.72 475 HIS A CA 1
ATOM 3714 C C . HIS A 1 475 ? -38.768 -32.449 8.816 1.00 35.72 475 HIS A C 1
ATOM 3716 O O . HIS A 1 475 ? -37.742 -32.643 9.462 1.00 35.72 475 HIS A O 1
ATOM 3722 N N . LYS A 1 476 ? -38.736 -31.816 7.629 1.00 30.66 476 LYS A N 1
ATOM 3723 C CA . LYS A 1 476 ? -37.536 -31.143 7.088 1.00 30.66 476 LYS A CA 1
ATOM 3724 C C . LYS A 1 476 ? -37.286 -29.806 7.809 1.00 30.66 476 LYS A C 1
ATOM 3726 O O . LYS A 1 476 ? -37.506 -28.736 7.245 1.00 30.66 476 LYS A O 1
ATOM 3731 N N . ILE A 1 477 ? -36.820 -29.858 9.057 1.00 32.06 477 ILE A N 1
ATOM 3732 C CA . ILE A 1 477 ? -36.343 -28.669 9.781 1.00 32.06 477 ILE A CA 1
ATOM 3733 C C . ILE A 1 477 ? -34.903 -28.380 9.340 1.00 32.06 477 ILE A C 1
ATOM 3735 O O . ILE A 1 477 ? -33.986 -29.129 9.662 1.00 32.06 477 ILE A O 1
ATOM 3739 N N . ALA A 1 478 ? -34.705 -27.290 8.598 1.00 29.94 478 ALA A N 1
ATOM 3740 C CA . ALA A 1 478 ? -33.388 -26.853 8.142 1.00 29.94 478 ALA A CA 1
ATOM 3741 C C . ALA A 1 478 ? -32.823 -25.775 9.080 1.00 29.94 478 ALA A C 1
ATOM 3743 O O . ALA A 1 478 ? -33.129 -24.591 8.930 1.00 29.94 478 ALA A O 1
ATOM 3744 N N . VAL A 1 479 ? -31.986 -26.184 10.037 1.00 29.25 479 VAL A N 1
ATOM 3745 C CA . VAL A 1 479 ? -31.152 -25.256 10.817 1.00 29.25 479 VAL A CA 1
ATOM 3746 C C . VAL A 1 479 ? -29.951 -24.869 9.958 1.00 29.25 479 VAL A C 1
ATOM 3748 O O . VAL A 1 479 ? -29.148 -25.726 9.599 1.00 29.25 479 VAL A O 1
ATOM 3751 N N . VAL A 1 480 ? -29.838 -23.587 9.612 1.00 30.00 480 VAL A N 1
ATOM 3752 C CA . VAL A 1 480 ? -28.706 -23.052 8.843 1.00 30.00 480 VAL A CA 1
ATOM 3753 C C . VAL A 1 480 ? -27.754 -22.351 9.806 1.00 30.00 480 VAL A C 1
ATOM 3755 O O . VAL A 1 480 ? -28.146 -21.402 10.481 1.00 30.00 480 VAL A O 1
ATOM 3758 N N . ILE A 1 481 ? -26.513 -22.829 9.860 1.00 28.45 481 ILE A N 1
ATOM 3759 C CA . ILE A 1 481 ? -25.393 -22.171 10.542 1.00 28.45 481 ILE A CA 1
ATOM 3760 C C . ILE A 1 481 ? -24.552 -21.495 9.455 1.00 28.45 481 ILE A C 1
ATOM 3762 O O . ILE A 1 481 ? -24.300 -22.097 8.413 1.00 28.45 481 ILE A O 1
ATOM 3766 N N . ASP A 1 482 ? -24.167 -20.241 9.677 1.00 24.84 482 ASP A N 1
ATOM 3767 C CA . ASP A 1 482 ? -23.433 -19.437 8.699 1.00 24.84 482 ASP A CA 1
ATOM 3768 C C . ASP A 1 482 ? -21.913 -19.604 8.875 1.00 24.84 482 ASP A C 1
ATOM 3770 O O . ASP A 1 482 ? -21.351 -19.213 9.899 1.00 24.84 482 ASP A O 1
ATOM 3774 N N . GLU A 1 483 ? -21.247 -20.201 7.882 1.00 27.55 483 GLU A N 1
ATOM 3775 C CA . GLU A 1 483 ? -19.794 -20.423 7.859 1.00 27.55 483 GLU A CA 1
ATOM 3776 C C . GLU A 1 483 ? -19.121 -19.692 6.683 1.00 27.55 483 GLU A C 1
ATOM 3778 O O . GLU A 1 483 ? -18.591 -20.305 5.753 1.00 27.55 483 GLU A O 1
ATOM 3783 N N . THR A 1 484 ? -19.075 -18.357 6.732 1.00 25.73 484 THR A N 1
ATOM 3784 C CA . THR A 1 484 ? -18.228 -17.558 5.827 1.00 25.73 484 THR A CA 1
ATOM 3785 C C . THR A 1 484 ? -17.022 -16.948 6.545 1.00 25.73 484 THR A C 1
ATOM 3787 O O . THR A 1 484 ? -17.073 -15.796 6.967 1.00 25.73 484 THR A O 1
ATOM 3790 N N . LEU A 1 485 ? -15.918 -17.702 6.653 1.00 25.72 485 LEU A N 1
ATOM 3791 C CA . LEU A 1 485 ? -14.530 -17.195 6.731 1.00 25.72 485 LEU A CA 1
ATOM 3792 C C . LEU A 1 485 ? -13.543 -18.380 6.703 1.00 25.72 485 LEU A C 1
ATOM 3794 O O . LEU A 1 485 ? -13.307 -19.038 7.714 1.00 25.72 485 LEU A O 1
ATOM 3798 N N . GLY A 1 486 ? -12.986 -18.683 5.528 1.00 25.28 486 GLY A N 1
ATOM 3799 C CA . GLY A 1 486 ? -12.161 -19.878 5.324 1.00 25.28 486 GLY A CA 1
ATOM 3800 C C . GLY A 1 486 ? -10.679 -19.698 5.668 1.00 25.28 486 GLY A C 1
ATOM 3801 O O . GLY A 1 486 ? -10.031 -18.781 5.171 1.00 25.28 486 GLY A O 1
ATOM 3802 N N . ILE A 1 487 ? -10.122 -20.648 6.426 1.00 24.94 487 ILE A N 1
ATOM 3803 C CA . ILE A 1 487 ? -8.690 -20.988 6.425 1.00 24.94 487 ILE A CA 1
ATOM 3804 C C . ILE A 1 487 ? -8.594 -22.515 6.349 1.00 24.94 487 ILE A C 1
ATOM 3806 O O . ILE A 1 487 ? -9.132 -23.213 7.208 1.00 24.94 487 ILE A O 1
ATOM 3810 N N . GLY A 1 488 ? -7.925 -23.040 5.321 1.00 27.61 488 GLY A N 1
ATOM 3811 C CA . GLY A 1 488 ? -7.694 -24.477 5.177 1.00 27.61 488 GLY A CA 1
ATOM 3812 C C . GLY A 1 488 ? -6.604 -24.967 6.132 1.00 27.61 488 GLY A C 1
ATOM 3813 O O . GLY A 1 488 ? -5.514 -24.402 6.159 1.00 27.61 488 GLY A O 1
ATOM 3814 N N . ALA A 1 489 ? -6.884 -26.029 6.888 1.00 23.31 489 ALA A N 1
ATOM 3815 C CA . ALA A 1 489 ? -5.911 -26.696 7.750 1.00 23.31 489 ALA A CA 1
ATOM 3816 C C . ALA A 1 489 ? -5.607 -28.100 7.209 1.00 23.31 489 ALA A C 1
ATOM 3818 O O . ALA A 1 489 ? -6.413 -29.020 7.346 1.00 23.31 489 ALA A O 1
ATOM 3819 N N . THR A 1 490 ? -4.441 -28.267 6.585 1.00 24.97 490 THR A N 1
ATOM 3820 C CA . THR A 1 490 ? -3.971 -29.568 6.092 1.00 24.97 490 THR A CA 1
ATOM 3821 C C . THR A 1 490 ? -3.573 -30.452 7.274 1.00 24.97 490 THR A C 1
ATOM 3823 O O . THR A 1 490 ? -2.622 -30.136 7.985 1.00 24.97 490 THR A O 1
ATOM 3826 N N . ILE A 1 491 ? -4.280 -31.564 7.492 1.00 23.36 491 ILE A N 1
ATOM 3827 C CA . ILE A 1 491 ? -3.959 -32.503 8.576 1.00 23.36 491 ILE A CA 1
ATOM 3828 C C . ILE A 1 491 ? -2.819 -33.425 8.127 1.00 23.36 491 ILE A C 1
ATOM 3830 O O . ILE A 1 491 ? -3.039 -34.397 7.406 1.00 23.36 491 ILE A O 1
ATOM 3834 N N . THR A 1 492 ? -1.597 -33.136 8.572 1.00 24.03 492 THR A N 1
ATOM 3835 C CA . THR A 1 492 ? -0.469 -34.074 8.512 1.00 24.03 492 THR A CA 1
ATOM 3836 C C . THR A 1 492 ? -0.482 -35.002 9.734 1.00 24.03 492 THR A C 1
ATOM 3838 O O . THR A 1 492 ? -0.491 -34.516 10.866 1.00 24.03 492 THR A O 1
ATOM 3841 N N . PRO A 1 493 ? -0.452 -36.336 9.559 1.00 25.47 493 PRO A N 1
ATOM 3842 C CA . PRO A 1 493 ? -0.323 -37.260 10.681 1.00 25.47 493 PRO A CA 1
ATOM 3843 C C . PRO A 1 493 ? 1.139 -37.329 11.146 1.00 25.47 493 PRO A C 1
ATOM 3845 O O . PRO A 1 493 ? 1.991 -37.880 10.449 1.00 25.47 493 PRO A O 1
ATOM 3848 N N . GLN A 1 494 ? 1.442 -36.798 12.333 1.00 25.80 494 GLN A N 1
ATOM 3849 C CA . GLN A 1 494 ? 2.704 -37.113 13.010 1.00 25.80 494 GLN A CA 1
ATOM 3850 C C . GLN A 1 494 ? 2.609 -38.494 13.672 1.00 25.80 494 GLN A C 1
ATOM 3852 O O . GLN A 1 494 ? 1.693 -38.765 14.445 1.00 25.80 494 GLN A O 1
ATOM 3857 N N . LEU A 1 495 ? 3.573 -39.359 13.359 1.00 26.00 495 LEU A N 1
ATOM 3858 C CA . LEU A 1 495 ? 3.800 -40.632 14.037 1.00 26.00 495 LEU A CA 1
ATOM 3859 C C . LEU A 1 495 ? 4.812 -40.417 15.167 1.00 26.00 495 LEU A C 1
ATOM 3861 O O . LEU A 1 495 ? 6.005 -40.276 14.900 1.00 26.00 495 LEU A O 1
ATOM 3865 N N . ASP A 1 496 ? 4.344 -40.418 16.415 1.00 26.86 496 ASP A N 1
ATOM 3866 C CA . ASP A 1 496 ? 5.228 -40.487 17.581 1.00 26.86 496 ASP A CA 1
ATOM 3867 C C . ASP A 1 496 ? 5.765 -41.914 17.769 1.00 26.86 496 ASP A C 1
ATOM 3869 O O . ASP A 1 496 ? 5.009 -42.888 17.806 1.00 26.86 496 ASP A O 1
ATOM 3873 N N . PHE A 1 497 ? 7.082 -42.037 17.935 1.00 30.12 497 PHE A N 1
ATOM 3874 C CA . PHE A 1 497 ? 7.731 -43.288 18.329 1.00 30.12 497 PHE A CA 1
ATOM 3875 C C . PHE A 1 497 ? 7.813 -43.382 19.858 1.00 30.12 497 PHE A C 1
ATOM 3877 O O . PHE A 1 497 ? 8.613 -42.692 20.487 1.00 30.12 497 PHE A O 1
ATOM 3884 N N . GLY A 1 498 ? 7.021 -44.282 20.448 1.00 27.31 498 GLY A N 1
ATOM 3885 C CA . GLY A 1 498 ? 7.097 -44.651 21.864 1.00 27.31 498 GLY A CA 1
ATOM 3886 C C . GLY A 1 498 ? 7.121 -46.171 22.050 1.00 27.31 498 GLY A C 1
ATOM 3887 O O . GLY A 1 498 ? 6.167 -46.859 21.693 1.00 27.31 498 GLY A O 1
ATOM 3888 N N . GLU A 1 499 ? 8.206 -46.707 22.609 1.00 28.88 499 GLU A N 1
ATOM 3889 C CA . GLU A 1 499 ? 8.342 -48.135 22.935 1.00 28.88 499 GLU A CA 1
ATOM 3890 C C . GLU A 1 499 ? 7.579 -48.475 24.234 1.00 28.88 499 GLU A C 1
ATOM 3892 O O . GLU A 1 499 ? 7.722 -47.747 25.217 1.00 28.88 499 GLU A O 1
ATOM 3897 N N . GLY A 1 500 ? 6.792 -49.569 24.298 1.00 27.39 500 GLY A N 1
ATOM 3898 C CA . GLY A 1 500 ? 5.983 -49.789 25.517 1.00 27.39 500 GLY A CA 1
ATOM 3899 C C . GLY A 1 500 ? 5.052 -51.005 25.700 1.00 27.39 500 GLY A C 1
ATOM 3900 O O . GLY A 1 500 ? 4.102 -50.863 26.449 1.00 27.39 500 GLY A O 1
ATOM 3901 N N . GLN A 1 501 ? 5.313 -52.176 25.099 1.00 27.58 501 GLN A N 1
ATOM 3902 C CA . GLN A 1 501 ? 4.846 -53.520 25.554 1.00 27.58 501 GLN A CA 1
ATOM 3903 C C . GLN A 1 501 ? 3.335 -53.825 25.843 1.00 27.58 501 GLN A C 1
ATOM 3905 O O . GLN A 1 501 ? 2.767 -53.360 26.818 1.00 27.58 501 GLN A O 1
ATOM 3910 N N . TYR A 1 502 ? 2.785 -54.810 25.102 1.00 29.72 502 TYR A N 1
ATOM 3911 C CA . TYR A 1 502 ? 1.777 -55.840 25.497 1.00 29.72 502 TYR A CA 1
ATOM 3912 C C . TYR A 1 502 ? 0.497 -55.419 26.288 1.00 29.72 502 TYR A C 1
ATOM 3914 O O . TYR A 1 502 ? 0.563 -55.057 27.454 1.00 29.72 502 TYR A O 1
ATOM 3922 N N . LEU A 1 503 ? -0.737 -55.610 25.780 1.00 29.36 503 LEU A N 1
ATOM 3923 C CA . LEU A 1 503 ? -1.374 -56.931 25.567 1.00 29.36 503 LEU A CA 1
ATOM 3924 C C . LEU A 1 503 ? -2.634 -56.900 24.652 1.00 29.36 503 LEU A C 1
ATOM 3926 O O . LEU A 1 503 ? -3.446 -55.985 24.714 1.00 29.36 503 LEU A O 1
ATOM 3930 N N . ASN A 1 504 ? -2.806 -57.984 23.887 1.00 27.81 504 ASN A N 1
ATOM 3931 C CA . ASN A 1 504 ? -3.967 -58.508 23.135 1.00 27.81 504 ASN A CA 1
ATOM 3932 C C . ASN A 1 504 ? -5.365 -57.836 23.227 1.00 27.81 504 ASN A C 1
ATOM 3934 O O . ASN A 1 504 ? -6.013 -57.890 24.270 1.00 27.81 504 ASN A O 1
ATOM 3938 N N . ASN A 1 505 ? -5.933 -57.481 22.061 1.00 28.20 505 ASN A N 1
ATOM 3939 C CA . ASN A 1 505 ? -7.301 -57.863 21.638 1.00 28.20 505 ASN A CA 1
ATOM 3940 C C . ASN A 1 505 ? -7.496 -57.660 20.109 1.00 28.20 505 ASN A C 1
ATOM 3942 O O . ASN A 1 505 ? -6.771 -56.857 19.520 1.00 28.20 505 ASN A O 1
ATOM 3946 N N . PRO A 1 506 ? -8.417 -58.387 19.436 1.00 30.59 506 PRO A N 1
ATOM 3947 C CA . PRO A 1 506 ? -8.609 -58.310 17.981 1.00 30.59 506 PRO A CA 1
ATOM 3948 C C . PRO A 1 506 ? -9.590 -57.195 17.549 1.00 30.59 506 PRO A C 1
ATOM 3950 O O . PRO A 1 506 ? -10.529 -56.893 18.288 1.00 30.59 506 PRO A O 1
ATOM 3953 N N . PRO A 1 507 ? -9.440 -56.616 16.340 1.00 32.94 507 PRO A N 1
ATOM 3954 C CA . PRO A 1 507 ? -10.345 -55.588 15.829 1.00 32.94 507 PRO A CA 1
ATOM 3955 C C . PRO A 1 507 ? -11.654 -56.172 15.271 1.00 32.94 507 PRO A C 1
ATOM 3957 O O . PRO A 1 507 ? -11.656 -57.180 14.563 1.00 32.94 507 PRO A O 1
ATOM 3960 N N . LEU A 1 508 ? -12.768 -55.486 15.539 1.00 27.58 508 LEU A N 1
ATOM 3961 C CA . LEU A 1 508 ? -14.043 -55.692 14.846 1.00 27.58 508 LEU A CA 1
ATOM 3962 C C . LEU A 1 508 ? -14.051 -54.953 13.497 1.00 27.58 508 LEU A C 1
ATOM 3964 O O . LEU A 1 508 ? -13.344 -53.964 13.312 1.00 27.58 508 LEU A O 1
ATOM 3968 N N . ARG A 1 509 ? -14.859 -55.441 12.550 1.00 26.81 509 ARG A N 1
ATOM 3969 C CA . ARG A 1 509 ? -15.035 -54.813 11.232 1.00 26.81 509 ARG A CA 1
ATOM 3970 C C . ARG A 1 509 ? -15.881 -53.544 11.349 1.00 26.81 509 ARG A C 1
ATOM 3972 O O . ARG A 1 509 ? -16.951 -53.585 11.947 1.00 26.81 509 ARG A O 1
ATOM 3979 N N . SER A 1 510 ? -15.443 -52.468 10.704 1.00 27.58 510 SER A N 1
ATOM 3980 C CA . SER A 1 510 ? -16.305 -51.352 10.308 1.00 27.58 510 SER A CA 1
ATOM 3981 C C . SER A 1 510 ? -16.931 -51.665 8.948 1.00 27.58 510 SER A C 1
ATOM 3983 O O . SER A 1 510 ? -16.197 -51.922 7.993 1.00 27.58 510 SER A O 1
ATOM 3985 N N . GLU A 1 511 ? -18.258 -51.652 8.858 1.00 25.83 511 GLU A N 1
ATOM 3986 C CA . GLU A 1 511 ? -18.978 -51.779 7.585 1.00 25.83 511 GLU A CA 1
ATOM 3987 C C . GLU A 1 511 ? -19.070 -50.424 6.862 1.00 25.83 511 GLU A C 1
ATOM 3989 O O . GLU A 1 511 ? -18.944 -49.361 7.473 1.00 25.83 511 GLU A O 1
ATOM 3994 N N . GLU A 1 512 ? -19.237 -50.469 5.542 1.00 25.98 512 GLU A N 1
ATOM 3995 C CA . GLU A 1 512 ? -19.262 -49.290 4.673 1.00 25.98 512 GLU A CA 1
ATOM 3996 C C . GLU A 1 512 ? -20.603 -48.548 4.794 1.00 25.98 512 GLU A C 1
ATOM 3998 O O . GLU A 1 512 ? -21.668 -49.161 4.734 1.00 25.98 512 GLU A O 1
ATOM 4003 N N . PHE A 1 513 ? -20.565 -47.217 4.925 1.00 25.56 513 PHE A N 1
ATOM 4004 C CA . PHE A 1 513 ? -21.763 -46.372 4.898 1.00 25.56 513 PHE A CA 1
ATOM 4005 C C . PHE A 1 513 ? -21.859 -45.626 3.563 1.00 25.56 513 PHE A C 1
ATOM 4007 O O . PHE A 1 513 ? -21.011 -44.792 3.246 1.00 25.56 513 PHE A O 1
ATOM 4014 N N . GLU A 1 514 ? -22.906 -45.913 2.788 1.00 25.06 514 GLU A N 1
ATOM 4015 C CA . GLU A 1 514 ? -23.176 -45.235 1.516 1.00 25.06 514 GLU A CA 1
ATOM 4016 C C . GLU A 1 514 ? -23.499 -43.747 1.725 1.00 25.06 514 GLU A C 1
ATOM 4018 O O . GLU A 1 514 ? -24.381 -43.381 2.509 1.00 25.06 514 GLU A O 1
ATOM 4023 N N . SER A 1 515 ? -22.838 -42.874 0.967 1.00 23.83 515 SER A N 1
ATOM 4024 C CA . SER A 1 515 ? -23.145 -41.446 0.940 1.00 23.83 515 SER A CA 1
ATOM 4025 C C . SER A 1 515 ? -24.429 -41.172 0.147 1.00 23.83 515 SER A C 1
ATOM 4027 O O . SER A 1 515 ? -24.536 -41.484 -1.039 1.00 23.83 515 SER A O 1
ATOM 4029 N N . ARG A 1 516 ? -25.418 -40.541 0.792 1.00 23.86 516 ARG A N 1
ATOM 4030 C CA . ARG A 1 516 ? -26.627 -40.028 0.125 1.00 23.86 516 ARG A CA 1
ATOM 4031 C C . ARG A 1 516 ? -26.508 -38.528 -0.132 1.00 23.86 516 ARG A C 1
ATOM 4033 O O . ARG A 1 516 ? -25.976 -37.792 0.694 1.00 23.86 516 ARG A O 1
ATOM 4040 N N . ASN A 1 517 ? -27.007 -38.095 -1.288 1.00 23.38 517 ASN A N 1
ATOM 4041 C CA . ASN A 1 517 ? -26.844 -36.732 -1.795 1.00 23.38 517 ASN A CA 1
ATOM 4042 C C . ASN A 1 517 ? -27.418 -35.664 -0.849 1.00 23.38 517 ASN A C 1
ATOM 4044 O O . ASN A 1 517 ? -28.558 -35.774 -0.397 1.00 23.38 517 ASN A O 1
ATOM 4048 N N . ILE A 1 518 ? -26.651 -34.591 -0.644 1.00 24.31 518 ILE A N 1
ATOM 4049 C CA . ILE A 1 518 ? -27.087 -33.349 0.005 1.00 24.31 518 ILE A CA 1
ATOM 4050 C C . ILE A 1 518 ? -27.185 -32.270 -1.079 1.00 24.31 518 ILE A C 1
ATOM 4052 O O . ILE A 1 518 ? -26.195 -31.969 -1.745 1.00 24.31 518 ILE A O 1
ATOM 4056 N N . GLU A 1 519 ? -28.365 -31.678 -1.260 1.00 22.19 519 GLU A N 1
ATOM 4057 C CA . GLU A 1 519 ? -28.548 -30.534 -2.159 1.00 22.19 519 GLU A CA 1
ATOM 4058 C C . GLU A 1 519 ? -28.001 -29.250 -1.515 1.00 22.19 519 GLU A C 1
ATOM 4060 O O . GLU A 1 519 ? -28.576 -28.719 -0.564 1.00 22.19 519 GLU A O 1
ATOM 4065 N N . TYR A 1 520 ? -26.900 -28.723 -2.055 1.00 22.69 520 TYR A N 1
ATOM 4066 C CA . TYR A 1 520 ? -26.371 -27.413 -1.670 1.00 22.69 520 TYR A CA 1
ATOM 4067 C C . TYR A 1 520 ? -27.172 -26.284 -2.335 1.00 22.69 520 TYR A C 1
ATOM 4069 O O . TYR A 1 520 ? -27.012 -26.006 -3.524 1.00 22.69 520 TYR A O 1
ATOM 4077 N N . VAL A 1 521 ? -27.994 -25.580 -1.555 1.00 24.91 521 VAL A N 1
ATOM 4078 C CA . VAL A 1 521 ? -28.701 -24.370 -2.004 1.00 24.91 521 VAL A CA 1
ATOM 4079 C C . VAL A 1 521 ? -27.903 -23.130 -1.593 1.00 24.91 521 VAL A C 1
ATOM 4081 O O . VAL A 1 521 ? -27.848 -22.788 -0.413 1.00 24.91 521 VAL A O 1
ATOM 4084 N N . LYS A 1 522 ? -27.295 -22.431 -2.562 1.00 22.42 522 LYS A N 1
ATOM 4085 C CA . LYS A 1 522 ? -26.630 -21.137 -2.317 1.00 22.42 522 LYS A CA 1
ATOM 4086 C C . LYS A 1 522 ? -27.656 -20.082 -1.857 1.00 22.42 522 LYS A C 1
ATOM 4088 O O . LYS A 1 522 ? -28.624 -19.854 -2.586 1.00 22.42 522 LYS A O 1
ATOM 4093 N N . PRO A 1 523 ? -27.439 -19.368 -0.736 1.00 24.55 523 PRO A N 1
ATOM 4094 C CA . PRO A 1 523 ? -28.180 -18.144 -0.459 1.00 24.55 523 PRO A CA 1
ATOM 4095 C C . PRO A 1 523 ? -27.768 -17.040 -1.448 1.00 24.55 523 PRO A C 1
ATOM 4097 O O . PRO A 1 523 ? -26.605 -16.941 -1.845 1.00 24.55 523 PRO A O 1
ATOM 4100 N N . ARG A 1 524 ? -28.718 -16.183 -1.845 1.00 27.48 524 ARG A N 1
ATOM 4101 C CA . ARG A 1 524 ? -28.402 -14.935 -2.558 1.00 27.48 524 ARG A CA 1
ATOM 4102 C C . ARG A 1 524 ? -27.790 -13.956 -1.554 1.00 27.48 524 ARG A C 1
ATOM 4104 O O . ARG A 1 524 ? -28.436 -13.630 -0.564 1.00 27.48 524 ARG A O 1
ATOM 4111 N N . LEU A 1 525 ? -26.567 -13.495 -1.805 1.00 25.55 525 LEU A N 1
ATOM 4112 C CA . LEU A 1 525 ? -25.896 -12.504 -0.960 1.00 25.55 525 LEU A CA 1
ATOM 4113 C C . LEU A 1 525 ? -26.513 -11.114 -1.171 1.00 25.55 525 LEU A C 1
ATOM 4115 O O . LEU A 1 525 ? -26.524 -10.604 -2.290 1.00 25.55 525 LEU A O 1
ATOM 4119 N N . TRP A 1 526 ? -26.978 -10.495 -0.085 1.00 33.75 526 TRP A N 1
ATOM 4120 C CA . TRP A 1 526 ? -27.367 -9.084 -0.028 1.00 33.75 526 TRP A CA 1
ATOM 4121 C C . TRP A 1 526 ? -26.441 -8.371 0.963 1.00 33.75 526 TRP A C 1
ATOM 4123 O O . TRP A 1 526 ? -26.161 -8.896 2.040 1.00 33.75 526 TRP A O 1
ATOM 4133 N N . TRP A 1 527 ? -25.949 -7.184 0.608 1.00 27.92 527 TRP A N 1
ATOM 4134 C CA . TRP A 1 527 ? -24.996 -6.449 1.440 1.00 27.92 527 TRP A CA 1
ATOM 4135 C C . TRP A 1 527 ? -25.701 -5.732 2.598 1.00 27.92 527 TRP A C 1
ATOM 4137 O O . TRP A 1 527 ? -26.480 -4.804 2.379 1.00 27.92 527 TRP A O 1
ATOM 4147 N N . ASN A 1 528 ? -25.375 -6.112 3.835 1.00 26.25 528 ASN A N 1
ATOM 4148 C CA . ASN A 1 528 ? -25.728 -5.332 5.018 1.00 26.25 528 ASN A CA 1
ATOM 4149 C C . ASN A 1 528 ? -24.694 -4.219 5.236 1.00 26.25 528 ASN A C 1
ATOM 4151 O O . ASN A 1 528 ? -23.506 -4.485 5.423 1.00 26.25 528 ASN A O 1
ATOM 4155 N N . ALA A 1 529 ? -25.150 -2.965 5.238 1.00 28.08 529 ALA A N 1
ATOM 4156 C CA . ALA A 1 529 ? -24.349 -1.842 5.711 1.00 28.08 529 ALA A CA 1
ATOM 4157 C C . ALA A 1 529 ? -24.215 -1.906 7.244 1.00 28.08 529 ALA A C 1
ATOM 4159 O O . ALA A 1 529 ? -25.153 -2.304 7.930 1.00 28.08 529 ALA A O 1
ATOM 4160 N N . MET A 1 530 ? -23.062 -1.508 7.789 1.00 24.23 530 MET A N 1
ATOM 4161 C CA . MET A 1 530 ? -22.886 -1.417 9.243 1.00 24.23 530 MET A CA 1
ATOM 4162 C C . MET A 1 530 ? -23.638 -0.207 9.810 1.00 24.23 530 MET A C 1
ATOM 4164 O O . MET A 1 530 ? -23.383 0.923 9.388 1.00 24.23 530 MET A O 1
ATOM 4168 N N . ASP A 1 531 ? -24.501 -0.447 10.800 1.00 29.23 531 ASP A N 1
ATOM 4169 C CA . ASP A 1 531 ? -25.143 0.597 11.606 1.00 29.23 531 ASP A CA 1
ATOM 4170 C C . ASP A 1 531 ? -24.077 1.488 12.274 1.00 29.23 531 ASP A C 1
ATOM 4172 O O . ASP A 1 531 ? -23.233 1.008 13.038 1.00 29.23 531 ASP A O 1
ATOM 4176 N N . PHE A 1 532 ? -24.149 2.800 12.044 1.00 28.66 532 PHE A N 1
ATOM 4177 C CA . PHE A 1 532 ? -23.496 3.790 12.901 1.00 28.66 532 PHE A CA 1
ATOM 4178 C C . PHE A 1 532 ? -24.480 4.256 13.979 1.00 28.66 532 PHE A C 1
ATOM 4180 O O . PHE A 1 532 ? -25.670 4.417 13.719 1.00 28.66 532 PHE A O 1
ATOM 4187 N N . VAL A 1 533 ? -23.982 4.468 15.200 1.00 26.83 533 VAL A N 1
ATOM 4188 C CA . VAL A 1 533 ? -24.794 4.961 16.322 1.00 26.83 533 VAL A CA 1
ATOM 4189 C C . VAL A 1 533 ? -25.051 6.457 16.147 1.00 26.83 533 VAL A C 1
ATOM 4191 O O . VAL A 1 533 ? -24.102 7.243 16.128 1.00 26.83 533 VAL A O 1
ATOM 4194 N N . ASP A 1 534 ? -26.325 6.825 16.040 1.00 28.98 534 ASP A N 1
ATOM 4195 C CA . ASP A 1 534 ? -26.789 8.198 15.830 1.00 28.98 534 ASP A CA 1
ATOM 4196 C C . ASP A 1 534 ? -26.965 8.944 17.176 1.00 28.98 534 ASP A C 1
ATOM 4198 O O . ASP A 1 534 ? -27.565 8.371 18.093 1.00 28.98 534 ASP A O 1
ATOM 4202 N N . PRO A 1 535 ? -26.442 10.176 17.346 1.00 30.16 535 PRO A N 1
ATOM 4203 C CA . PRO A 1 535 ? -26.566 10.945 18.584 1.00 30.16 535 PRO A CA 1
ATOM 4204 C C . PRO A 1 535 ? -27.497 12.168 18.434 1.00 30.16 535 PRO A C 1
ATOM 4206 O O . PRO A 1 535 ? -27.025 13.297 18.286 1.00 30.16 535 PRO A O 1
ATOM 4209 N N . ASP A 1 536 ? -28.812 11.958 18.528 1.00 30.75 536 ASP A N 1
ATOM 4210 C CA . ASP A 1 536 ? -29.784 13.049 18.705 1.00 30.75 536 ASP A CA 1
ATOM 4211 C C . ASP A 1 536 ? -29.774 13.553 20.168 1.00 30.75 536 ASP A C 1
ATOM 4213 O O . ASP A 1 536 ? -30.075 12.798 21.094 1.00 30.75 536 ASP A O 1
ATOM 4217 N N . GLU A 1 537 ? -29.486 14.844 20.378 1.00 29.09 537 GLU A N 1
ATOM 4218 C CA . GLU A 1 537 ? -29.837 15.589 21.601 1.00 29.09 537 GLU A CA 1
ATOM 4219 C C . GLU A 1 537 ? -30.852 16.689 21.251 1.00 29.09 537 GLU A C 1
ATOM 4221 O O . GLU A 1 537 ? -30.675 17.447 20.294 1.00 29.09 537 GLU A O 1
ATOM 4226 N N . GLU A 1 538 ? -31.935 16.776 22.026 1.00 30.33 538 GLU A N 1
ATOM 4227 C CA . GLU A 1 538 ? -33.053 17.686 21.764 1.00 30.33 538 GLU A CA 1
ATOM 4228 C C . GLU A 1 538 ? -32.714 19.149 22.107 1.00 30.33 538 GLU A C 1
ATOM 4230 O O . GLU A 1 538 ? -32.238 19.453 23.202 1.00 30.33 538 GLU A O 1
ATOM 4235 N N . PHE A 1 539 ? -33.061 20.082 21.212 1.00 27.41 539 PHE A N 1
ATOM 4236 C CA . PHE A 1 539 ? -33.100 21.519 21.507 1.00 27.41 539 PHE A CA 1
ATOM 4237 C C . PHE A 1 539 ? -34.551 22.037 21.509 1.00 27.41 539 PHE A C 1
ATOM 4239 O O . PHE A 1 539 ? -35.309 21.721 20.589 1.00 27.41 539 PHE A O 1
ATOM 4246 N N . PRO A 1 540 ? -34.958 22.855 22.501 1.00 31.52 540 PRO A N 1
ATOM 4247 C CA . PRO A 1 540 ? -36.304 23.419 22.566 1.00 31.52 540 PRO A CA 1
ATOM 4248 C C . PRO A 1 540 ? -36.491 24.588 21.575 1.00 31.52 540 PRO A C 1
ATOM 4250 O O . PRO A 1 540 ? -35.525 25.282 21.247 1.00 31.52 540 PRO A O 1
ATOM 4253 N N . PRO A 1 541 ? -37.729 24.868 21.126 1.00 33.12 541 PRO A N 1
ATOM 4254 C CA . PRO A 1 541 ? -37.998 25.939 20.171 1.00 33.12 541 PRO A CA 1
ATOM 4255 C C . PRO A 1 541 ? -37.956 27.330 20.827 1.00 33.12 541 PRO A C 1
ATOM 4257 O O . PRO A 1 541 ? -38.827 27.682 21.623 1.00 33.12 541 PRO A O 1
ATOM 4260 N N . SER A 1 542 ? -36.989 28.164 20.439 1.00 29.00 542 SER A N 1
ATOM 4261 C CA . SER A 1 542 ? -37.042 29.616 20.661 1.00 29.00 542 SER A CA 1
ATOM 4262 C C . SER A 1 542 ? -37.893 30.278 19.574 1.00 29.00 542 SER A C 1
ATOM 4264 O O . SER A 1 542 ? -37.597 30.125 18.389 1.00 29.00 542 SER A O 1
ATOM 4266 N N . GLY A 1 543 ? -38.947 30.997 19.965 1.00 27.98 543 GLY A N 1
ATOM 4267 C CA . GLY A 1 543 ? -39.872 31.642 19.028 1.00 27.98 543 GLY A CA 1
ATOM 4268 C C . GLY A 1 543 ? -39.290 32.855 18.293 1.00 27.98 543 GLY A C 1
ATOM 4269 O O . GLY A 1 543 ? -38.315 33.460 18.735 1.00 27.98 543 GLY A O 1
ATOM 4270 N N . ASN A 1 544 ? -39.937 33.228 17.185 1.00 33.03 544 ASN A N 1
ATOM 4271 C CA . ASN A 1 544 ? -39.722 34.517 16.526 1.00 33.03 544 ASN A CA 1
ATOM 4272 C C . ASN A 1 544 ? -40.175 35.659 17.445 1.00 33.03 544 ASN A C 1
ATOM 4274 O O . ASN A 1 544 ? -41.273 35.557 17.988 1.00 33.03 544 ASN A O 1
ATOM 4278 N N . ASP A 1 545 ? -39.422 36.763 17.500 1.00 29.83 545 ASP A N 1
ATOM 4279 C CA . ASP A 1 545 ? -40.014 38.103 17.379 1.00 29.83 545 ASP A CA 1
ATOM 4280 C C . ASP A 1 545 ? -38.970 39.227 17.180 1.00 29.83 545 ASP A C 1
ATOM 4282 O O . ASP A 1 545 ? -37.793 39.074 17.501 1.00 29.83 545 ASP A O 1
ATOM 4286 N N . PHE A 1 546 ? -39.469 40.369 16.690 1.00 27.92 546 PHE A N 1
ATOM 4287 C CA . PHE A 1 546 ? -38.828 41.686 16.498 1.00 27.92 546 PHE A CA 1
ATOM 4288 C C . PHE A 1 546 ? -37.833 41.944 15.343 1.00 27.92 546 PHE A C 1
ATOM 4290 O O . PHE A 1 546 ? -37.047 41.112 14.901 1.00 27.92 546 PHE A O 1
ATOM 4297 N N . LEU A 1 547 ? -37.932 43.188 14.854 1.00 31.41 547 LEU A N 1
ATOM 4298 C CA . LEU A 1 547 ? -37.209 43.841 13.757 1.00 31.41 547 LEU A CA 1
ATOM 4299 C C . LEU A 1 547 ? -36.626 45.174 14.261 1.00 31.41 547 LEU A C 1
ATOM 4301 O O . LEU A 1 547 ? -37.153 45.735 15.221 1.00 31.41 547 LEU A O 1
ATOM 4305 N N . HIS A 1 548 ? -35.651 45.722 13.521 1.00 29.19 548 HIS A N 1
ATOM 4306 C CA . HIS A 1 548 ? -34.909 46.966 13.814 1.00 29.19 548 HIS A CA 1
ATOM 4307 C C . HIS A 1 548 ? -33.979 46.856 15.054 1.00 29.19 548 HIS A C 1
ATOM 4309 O O . HIS A 1 548 ? -34.192 46.031 15.932 1.00 29.19 548 HIS A O 1
ATOM 4315 N N . GLU A 1 549 ? -32.866 47.593 15.159 1.00 27.38 549 GLU A N 1
ATOM 4316 C CA . GLU A 1 549 ? -32.503 48.839 14.463 1.00 27.38 549 GLU A CA 1
ATOM 4317 C C . GLU A 1 549 ? -31.020 48.896 14.001 1.00 27.38 549 GLU A C 1
ATOM 4319 O O . GLU A 1 549 ? -30.359 47.875 13.834 1.00 27.38 549 GLU A O 1
ATOM 4324 N N . SER A 1 550 ? -30.534 50.092 13.664 1.00 28.02 550 SER A N 1
ATOM 4325 C CA . SER A 1 550 ? -29.423 50.371 12.747 1.00 28.02 550 SER A CA 1
ATOM 4326 C C . SER A 1 550 ? -28.001 50.360 13.330 1.00 28.02 550 SER A C 1
ATOM 4328 O O . SER A 1 550 ? -27.770 50.850 14.428 1.00 28.02 550 SER A O 1
ATOM 4330 N N . SER A 1 551 ? -27.047 49.969 12.474 1.00 29.94 551 SER A N 1
ATOM 4331 C CA . SER A 1 551 ? -25.680 50.515 12.324 1.00 29.94 551 SER A CA 1
ATOM 4332 C C . SER A 1 551 ? -24.822 50.832 13.564 1.00 29.94 551 SER A C 1
ATOM 4334 O O . SER A 1 551 ? -25.025 51.840 14.236 1.00 29.94 551 SER A O 1
ATOM 4336 N N . ASN A 1 552 ? -23.679 50.150 13.657 1.00 27.14 552 ASN A N 1
ATOM 4337 C CA . ASN A 1 552 ? -22.378 50.816 13.506 1.00 27.14 552 ASN A CA 1
ATOM 4338 C C . ASN A 1 552 ? -21.329 49.810 13.007 1.00 27.14 552 ASN A C 1
ATOM 4340 O O . ASN A 1 552 ? -21.492 48.605 13.192 1.00 27.14 552 ASN A O 1
ATOM 4344 N N . ALA A 1 553 ? -20.285 50.307 12.344 1.00 33.44 553 ALA A N 1
ATOM 4345 C CA . ALA A 1 553 ? -19.159 49.507 11.877 1.00 33.44 553 ALA A CA 1
ATOM 4346 C C . ALA A 1 553 ? -17.884 49.955 12.599 1.00 33.44 553 ALA A C 1
ATOM 4348 O O . ALA A 1 553 ? -17.549 51.137 12.569 1.00 33.44 553 ALA A O 1
ATOM 4349 N N . GLU A 1 554 ? -17.181 49.004 13.209 1.00 28.36 554 GLU A N 1
ATOM 4350 C CA . GLU A 1 554 ? -15.802 49.150 13.682 1.00 28.36 554 GLU A CA 1
ATOM 4351 C C . GLU A 1 554 ? -14.988 47.953 13.168 1.00 28.36 554 GLU A C 1
ATOM 4353 O O . GLU A 1 554 ? -15.538 46.876 12.913 1.00 28.36 554 GLU A O 1
ATOM 4358 N N . ASP A 1 555 ? -13.692 48.163 12.941 1.00 29.64 555 ASP A N 1
ATOM 4359 C CA . ASP A 1 555 ? -12.866 47.262 12.138 1.00 29.64 555 ASP A CA 1
ATOM 4360 C C . ASP A 1 555 ? -12.555 45.925 12.831 1.00 29.64 555 ASP A C 1
ATOM 4362 O O . ASP A 1 555 ? -11.917 45.872 13.885 1.00 29.64 555 ASP A O 1
ATOM 4366 N N . PHE A 1 556 ? -12.910 44.819 12.173 1.00 26.11 556 PHE A N 1
ATOM 4367 C CA . PHE A 1 556 ? -12.369 43.498 12.497 1.00 26.11 556 PHE A CA 1
ATOM 4368 C C . PHE A 1 556 ? -11.068 43.251 11.715 1.00 26.11 556 PHE A C 1
ATOM 4370 O O . PHE A 1 556 ? -11.040 43.472 10.501 1.00 26.11 556 PHE A O 1
ATOM 4377 N N . PRO A 1 557 ? -9.996 42.742 12.356 1.00 31.81 557 PRO A N 1
ATOM 4378 C CA . PRO A 1 557 ? -8.777 42.365 11.649 1.00 31.81 557 PRO A CA 1
ATOM 4379 C C . PRO A 1 557 ? -9.048 41.201 10.690 1.00 31.81 557 PRO A C 1
ATOM 4381 O O . PRO A 1 557 ? -9.793 40.270 11.004 1.00 31.81 557 PRO A O 1
ATOM 4384 N N . THR A 1 558 ? -8.425 41.251 9.514 1.00 30.53 558 THR A N 1
ATOM 4385 C CA . THR A 1 558 ? -8.628 40.286 8.429 1.00 30.53 558 THR A CA 1
ATOM 4386 C C . THR A 1 558 ? -8.300 38.864 8.886 1.00 30.53 558 THR A C 1
ATOM 4388 O O . THR A 1 558 ? -7.208 38.591 9.383 1.00 30.53 558 THR A O 1
ATOM 4391 N N . THR A 1 559 ? -9.235 37.930 8.702 1.00 33.25 559 THR A N 1
ATOM 4392 C CA . THR A 1 559 ? -9.006 36.514 9.011 1.00 33.25 559 THR A CA 1
ATOM 4393 C C . THR A 1 559 ? -7.987 35.921 8.044 1.00 33.25 559 THR A C 1
ATOM 4395 O O . THR A 1 559 ? -8.297 35.777 6.860 1.00 33.25 559 THR A O 1
ATOM 4398 N N . ALA A 1 560 ? -6.815 35.532 8.553 1.00 36.19 560 ALA A N 1
ATOM 4399 C CA . ALA A 1 560 ? -5.815 34.793 7.785 1.00 36.19 560 ALA A CA 1
ATOM 4400 C C . ALA A 1 560 ? -6.442 33.549 7.133 1.00 36.19 560 ALA A C 1
ATOM 4402 O O . ALA A 1 560 ? -7.179 32.783 7.769 1.00 36.19 560 ALA A O 1
ATOM 4403 N N . THR A 1 561 ? -6.176 33.370 5.846 1.00 39.06 561 THR A N 1
ATOM 4404 C CA . THR A 1 561 ? -6.777 32.323 5.026 1.00 39.06 561 THR A CA 1
ATOM 4405 C C . THR A 1 561 ? -6.135 30.964 5.295 1.00 39.06 561 THR A C 1
ATOM 4407 O O . THR A 1 561 ? -5.002 30.848 5.758 1.00 39.06 561 THR A O 1
ATOM 4410 N N . ALA A 1 562 ? -6.849 29.885 4.961 1.00 41.47 562 ALA A N 1
ATOM 4411 C CA . ALA A 1 562 ? -6.300 28.532 5.077 1.00 41.47 562 ALA A CA 1
ATOM 4412 C C . ALA A 1 562 ? -5.076 28.291 4.164 1.00 41.47 562 ALA A C 1
ATOM 4414 O O . ALA A 1 562 ? -4.304 27.375 4.428 1.00 41.47 562 ALA A O 1
ATOM 4415 N N . ILE A 1 563 ? -4.900 29.116 3.124 1.00 41.41 563 ILE A N 1
ATOM 4416 C CA . ILE A 1 563 ? -3.784 29.045 2.173 1.00 41.41 563 ILE A CA 1
ATOM 4417 C C . ILE A 1 563 ? -2.504 29.561 2.837 1.00 41.41 563 ILE A C 1
ATOM 4419 O O . ILE A 1 563 ? -1.539 28.812 2.923 1.00 41.41 563 ILE A O 1
ATOM 4423 N N . GLU A 1 564 ? -2.534 30.769 3.414 1.00 45.06 564 GLU A N 1
ATOM 4424 C CA . GLU A 1 564 ? -1.403 31.356 4.160 1.00 45.06 564 GLU A CA 1
ATOM 4425 C C . GLU A 1 564 ? -0.942 30.456 5.324 1.00 45.06 564 GLU A C 1
ATOM 4427 O O . GLU A 1 564 ? 0.232 30.434 5.685 1.00 45.06 564 GLU A O 1
ATOM 4432 N N . VAL A 1 565 ? -1.864 29.678 5.904 1.00 47.22 565 VAL A N 1
ATOM 4433 C CA . VAL A 1 565 ? -1.587 28.720 6.985 1.00 47.22 565 VAL A CA 1
ATOM 4434 C C . VAL A 1 565 ? -0.816 27.485 6.507 1.00 47.22 565 VAL A C 1
ATOM 4436 O O . VAL A 1 565 ? 0.158 27.099 7.156 1.00 47.22 565 VAL A O 1
ATOM 4439 N N . ASP A 1 566 ? -1.237 26.844 5.411 1.00 44.72 566 ASP A N 1
ATOM 4440 C CA . ASP A 1 566 ? -0.484 25.719 4.835 1.00 44.72 566 ASP A CA 1
ATOM 4441 C C . ASP A 1 566 ? 0.828 26.212 4.185 1.00 44.72 566 ASP A C 1
ATOM 4443 O O . ASP A 1 566 ? 1.836 25.514 4.269 1.00 44.72 566 ASP A O 1
ATOM 4447 N N . GLU A 1 567 ? 0.863 27.431 3.631 1.00 48.34 567 GLU A N 1
ATOM 4448 C CA . GLU A 1 567 ? 2.078 28.073 3.109 1.00 48.34 567 GLU A CA 1
ATOM 4449 C C . GLU A 1 567 ? 3.106 28.315 4.227 1.00 48.34 567 GLU A C 1
ATOM 4451 O O . GLU A 1 567 ? 4.221 27.791 4.149 1.00 48.34 567 GLU A O 1
ATOM 4456 N N . PHE A 1 568 ? 2.715 28.982 5.322 1.00 52.12 568 PHE A N 1
ATOM 4457 C CA . PHE A 1 568 ? 3.563 29.171 6.506 1.00 52.12 568 PHE A CA 1
ATOM 4458 C C . PHE A 1 568 ? 4.108 27.835 7.028 1.00 52.12 568 PHE A C 1
ATOM 4460 O O . PHE A 1 568 ? 5.321 27.675 7.168 1.00 52.12 568 PHE A O 1
ATOM 4467 N N . LEU A 1 569 ? 3.240 26.838 7.233 1.00 53.06 569 LEU A N 1
ATOM 4468 C CA . LEU A 1 569 ? 3.648 25.516 7.723 1.00 53.06 569 LEU A CA 1
ATOM 4469 C C . LEU A 1 569 ? 4.472 24.693 6.718 1.00 53.06 569 LEU A C 1
ATOM 4471 O O . LEU A 1 569 ? 5.153 23.761 7.139 1.00 53.06 569 LEU A O 1
ATOM 4475 N N . SER A 1 570 ? 4.432 25.016 5.422 1.00 49.72 570 SER A N 1
ATOM 4476 C CA . SER A 1 570 ? 5.319 24.423 4.408 1.00 49.72 570 SER A CA 1
ATOM 4477 C C . SER A 1 570 ? 6.690 25.108 4.340 1.00 49.72 570 SER A C 1
ATOM 4479 O O . SER A 1 570 ? 7.680 24.456 4.019 1.00 49.72 570 SER A O 1
ATOM 4481 N N . SER A 1 571 ? 6.760 26.399 4.685 1.00 45.88 571 SER A N 1
ATOM 4482 C CA . SER A 1 571 ? 8.007 27.179 4.735 1.00 45.88 571 SER A CA 1
ATOM 4483 C C . SER A 1 571 ? 8.837 26.937 6.005 1.00 45.88 571 SER A C 1
ATOM 4485 O O . SER A 1 571 ? 10.043 27.181 6.022 1.00 45.88 571 SER A O 1
ATOM 4487 N N . VAL A 1 572 ? 8.204 26.436 7.070 1.00 47.59 572 VAL A N 1
ATOM 4488 C CA . VAL A 1 572 ? 8.850 26.086 8.341 1.00 47.59 572 VAL A CA 1
ATOM 4489 C C . VAL A 1 572 ? 9.349 24.637 8.279 1.00 47.59 572 VAL A C 1
ATOM 4491 O O . VAL A 1 572 ? 8.571 23.700 8.455 1.00 47.59 572 VAL A O 1
ATOM 4494 N N . GLU A 1 573 ? 10.656 24.430 8.074 1.00 47.44 573 GLU A N 1
ATOM 4495 C CA . GLU A 1 573 ? 11.277 23.096 8.166 1.00 47.44 573 GLU A CA 1
ATOM 4496 C C . GLU A 1 573 ? 11.277 22.570 9.613 1.00 47.44 573 GLU A C 1
ATOM 4498 O O . GLU A 1 573 ? 12.212 22.774 10.396 1.00 47.44 573 GLU A O 1
ATOM 4503 N N . LEU A 1 574 ? 10.191 21.877 9.958 1.00 51.66 574 LEU A N 1
ATOM 4504 C CA . LEU A 1 574 ? 9.955 21.250 11.257 1.00 51.66 574 LEU A CA 1
ATOM 4505 C C . LEU A 1 574 ? 11.037 20.217 11.630 1.00 51.66 574 LEU A C 1
ATOM 4507 O O . LEU A 1 574 ? 11.676 19.621 10.758 1.00 51.66 574 LEU A O 1
ATOM 4511 N N . PRO A 1 575 ? 11.261 19.972 12.934 1.00 42.06 575 PRO A N 1
ATOM 4512 C CA . PRO A 1 575 ? 12.511 19.394 13.385 1.00 42.06 575 PRO A CA 1
ATOM 4513 C C . PRO A 1 575 ? 12.486 17.869 13.332 1.00 42.06 575 PRO A C 1
ATOM 4515 O O . PRO A 1 575 ? 11.559 17.205 13.811 1.00 42.06 575 PRO A O 1
ATOM 4518 N N . LYS A 1 576 ? 13.560 17.316 12.773 1.00 44.12 576 LYS A N 1
ATOM 4519 C CA . LYS A 1 576 ? 13.749 15.876 12.593 1.00 44.12 576 LYS A CA 1
ATOM 4520 C C . LYS A 1 576 ? 14.148 15.229 13.942 1.00 44.12 576 LYS A C 1
ATOM 4522 O O . LYS A 1 576 ? 14.968 15.817 14.658 1.00 44.12 576 LYS A O 1
ATOM 4527 N N . PRO A 1 577 ? 13.532 14.107 14.370 1.00 39.78 577 PRO A N 1
ATOM 4528 C CA . PRO A 1 577 ? 13.842 13.423 15.632 1.00 39.78 577 PRO A CA 1
ATOM 4529 C C . PRO A 1 577 ? 15.314 13.007 15.846 1.00 39.78 577 PRO A C 1
ATOM 4531 O O . PRO A 1 577 ? 15.716 11.874 15.579 1.00 39.78 577 PRO A O 1
ATOM 4534 N N . THR A 1 578 ? 16.122 13.890 16.445 1.00 38.88 578 THR A N 1
ATOM 4535 C CA . THR A 1 578 ? 17.508 13.561 16.811 1.00 38.88 578 THR A CA 1
ATOM 4536 C C . THR A 1 578 ? 17.581 12.506 17.928 1.00 38.88 578 THR A C 1
ATOM 4538 O O . THR A 1 578 ? 16.729 12.428 18.815 1.00 38.88 578 THR A O 1
ATOM 4541 N N . LYS A 1 579 ? 18.627 11.667 17.885 1.00 43.56 579 LYS A N 1
ATOM 4542 C CA . LYS A 1 579 ? 18.712 10.381 18.611 1.00 43.56 579 LYS A CA 1
ATOM 4543 C C . LYS A 1 579 ? 18.558 10.448 20.143 1.00 43.56 579 LYS A C 1
ATOM 4545 O O . LYS A 1 579 ? 18.241 9.439 20.764 1.00 43.56 579 LYS A O 1
ATOM 4550 N N . HIS A 1 580 ? 18.812 11.594 20.772 1.00 44.97 580 HIS A N 1
ATOM 4551 C CA . HIS A 1 580 ? 19.187 11.655 22.194 1.00 44.97 580 HIS A CA 1
ATOM 4552 C C . HIS A 1 580 ? 18.029 11.738 23.196 1.00 44.97 580 HIS A C 1
ATOM 4554 O O . HIS A 1 580 ? 18.262 11.727 24.404 1.00 44.97 580 HIS A O 1
ATOM 4560 N N . ALA A 1 581 ? 16.774 11.776 22.740 1.00 44.31 581 ALA A N 1
ATOM 4561 C CA . ALA A 1 581 ? 15.612 11.964 23.614 1.00 44.31 581 ALA A CA 1
ATOM 4562 C C . ALA A 1 581 ? 15.346 10.818 24.622 1.00 44.31 581 ALA A C 1
ATOM 4564 O O . ALA A 1 581 ? 14.388 10.916 25.393 1.00 44.31 581 ALA A O 1
ATOM 4565 N N . PHE A 1 582 ? 16.135 9.729 24.631 1.00 50.75 582 PHE A N 1
ATOM 4566 C CA . PHE A 1 582 ? 15.915 8.536 25.470 1.00 50.75 582 PHE A CA 1
ATOM 4567 C C . PHE A 1 582 ? 17.153 7.960 26.203 1.00 50.75 582 PHE A C 1
ATOM 4569 O O . PHE A 1 582 ? 16.990 7.020 26.980 1.00 50.75 582 PHE A O 1
ATOM 4576 N N . ASP A 1 583 ? 18.351 8.542 26.075 1.00 42.50 583 ASP A N 1
ATOM 4577 C CA . ASP A 1 583 ? 19.633 7.925 26.499 1.00 42.50 583 ASP A CA 1
ATOM 4578 C C . ASP A 1 583 ? 19.940 7.897 28.026 1.00 42.50 583 ASP A C 1
ATOM 4580 O O . ASP A 1 583 ? 21.059 7.574 28.437 1.00 42.50 583 ASP A O 1
ATOM 4584 N N . HIS A 1 584 ? 18.991 8.223 28.911 1.00 44.16 584 HIS A N 1
ATOM 4585 C CA . HIS A 1 584 ? 19.247 8.347 30.358 1.00 44.16 584 HIS A CA 1
ATOM 4586 C C . HIS A 1 584 ? 18.674 7.195 31.198 1.00 44.16 584 HIS A C 1
ATOM 4588 O O . HIS A 1 584 ? 17.497 6.846 31.107 1.00 44.16 584 HIS A O 1
ATOM 4594 N N . ARG A 1 585 ? 19.521 6.623 32.068 1.00 39.78 585 ARG A N 1
ATOM 4595 C CA . ARG A 1 585 ? 19.121 5.619 33.069 1.00 39.78 585 ARG A CA 1
ATOM 4596 C C . ARG A 1 585 ? 18.369 6.297 34.226 1.00 39.78 585 ARG A C 1
ATOM 4598 O O . ARG A 1 585 ? 18.851 7.323 34.695 1.00 39.78 585 ARG A O 1
ATOM 4605 N N . PRO A 1 586 ? 17.270 5.719 34.739 1.00 39.38 586 PRO A N 1
ATOM 4606 C CA . PRO A 1 586 ? 16.672 6.154 35.998 1.00 39.38 586 PRO A CA 1
ATOM 4607 C C . PRO A 1 586 ? 17.438 5.573 37.198 1.00 39.38 586 PRO A C 1
ATOM 4609 O O . PRO A 1 586 ? 17.770 4.380 37.197 1.00 39.38 586 PRO A O 1
ATOM 4612 N N . SER A 1 587 ? 17.658 6.370 38.245 1.00 42.53 587 SER A N 1
ATOM 4613 C CA . SER A 1 587 ? 18.056 5.876 39.567 1.00 42.53 587 SER A CA 1
ATOM 4614 C C . SER A 1 587 ? 16.836 5.728 40.486 1.00 42.53 587 SER A C 1
ATOM 4616 O O . SER A 1 587 ? 15.676 5.801 40.076 1.00 42.53 587 SER A O 1
ATOM 4618 N N . ARG A 1 588 ? 17.088 5.406 41.759 1.00 46.59 588 ARG A N 1
ATOM 4619 C CA . ARG A 1 588 ? 16.046 5.074 42.736 1.00 46.59 588 ARG A CA 1
ATOM 4620 C C . ARG A 1 588 ? 15.554 6.321 43.466 1.00 46.59 588 ARG A C 1
ATOM 4622 O O . ARG A 1 588 ? 16.157 6.728 44.456 1.00 46.59 588 ARG A O 1
ATOM 4629 N N . LEU A 1 589 ? 14.408 6.853 43.041 1.00 47.59 589 LEU A N 1
ATOM 4630 C CA . LEU A 1 589 ? 13.635 7.814 43.835 1.00 47.59 589 LEU A CA 1
ATOM 4631 C C . LEU A 1 589 ? 13.320 7.219 45.221 1.00 47.59 589 LEU A C 1
ATOM 4633 O O . LEU A 1 589 ? 12.694 6.163 45.327 1.00 47.59 589 LEU A O 1
ATOM 4637 N N . ALA A 1 590 ? 13.747 7.890 46.292 1.00 40.88 590 ALA A N 1
ATOM 4638 C CA . ALA A 1 590 ? 13.484 7.439 47.656 1.00 40.88 590 ALA A CA 1
ATOM 4639 C C . ALA A 1 590 ? 12.050 7.784 48.102 1.00 40.88 590 ALA A C 1
ATOM 4641 O O . ALA A 1 590 ? 11.542 8.877 47.858 1.00 40.88 590 ALA A O 1
ATOM 4642 N N . SER A 1 591 ? 11.399 6.865 48.815 1.00 45.84 591 SER A N 1
ATOM 4643 C CA . SER A 1 591 ? 9.948 6.856 49.077 1.00 45.84 591 SER A CA 1
ATOM 4644 C C . SER A 1 591 ? 9.392 7.951 50.007 1.00 45.84 591 SER A C 1
ATOM 4646 O O . SER A 1 591 ? 8.189 7.979 50.257 1.00 45.84 591 SER A O 1
ATOM 4648 N N . ASN A 1 592 ? 10.226 8.835 50.562 1.00 41.88 592 ASN A N 1
ATOM 4649 C CA . ASN A 1 592 ? 9.917 9.527 51.825 1.00 41.88 592 ASN A CA 1
ATOM 4650 C C . ASN A 1 592 ? 9.546 11.025 51.693 1.00 41.88 592 ASN A C 1
ATOM 4652 O O . ASN A 1 592 ? 9.418 11.713 52.704 1.00 41.88 592 ASN A O 1
ATOM 4656 N N . PHE A 1 593 ? 9.373 11.559 50.478 1.00 46.81 593 PHE A N 1
ATOM 4657 C CA . PHE A 1 593 ? 9.434 13.012 50.224 1.00 46.81 59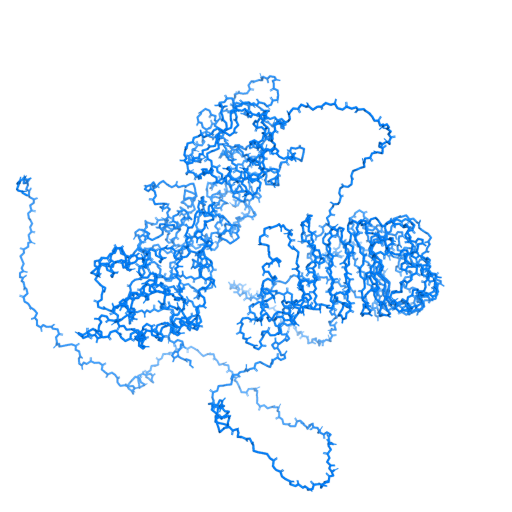3 PHE A CA 1
ATOM 4658 C C . PHE A 1 593 ? 8.103 13.806 50.210 1.00 46.81 593 PHE A C 1
ATOM 4660 O O . PHE A 1 593 ? 8.092 14.987 49.867 1.00 46.81 593 PHE A O 1
ATOM 4667 N N . PHE A 1 594 ? 6.965 13.230 50.613 1.00 45.53 594 PHE A N 1
ATOM 4668 C CA . PHE A 1 594 ? 5.638 13.816 50.330 1.00 45.53 594 PHE A CA 1
ATOM 4669 C C . PHE A 1 594 ? 4.902 14.509 51.505 1.00 45.53 594 PHE A C 1
ATOM 4671 O O . PHE A 1 594 ? 3.793 14.104 51.864 1.00 45.53 594 PHE A O 1
ATOM 4678 N N . ARG A 1 595 ? 5.390 15.658 52.007 1.00 43.41 595 ARG A N 1
ATOM 4679 C CA . ARG A 1 595 ? 4.597 16.538 52.916 1.00 43.41 595 ARG A CA 1
ATOM 4680 C C . ARG A 1 595 ? 3.466 17.315 52.193 1.00 43.41 595 ARG A C 1
ATOM 4682 O O . ARG A 1 595 ? 3.697 17.756 51.067 1.00 43.41 595 ARG A O 1
ATOM 4689 N N . PRO A 1 596 ? 2.261 17.491 52.786 1.00 38.03 596 PRO A N 1
ATOM 4690 C CA . PRO A 1 596 ? 1.134 18.185 52.141 1.00 38.03 596 PRO A CA 1
ATOM 4691 C C . PRO A 1 596 ? 1.338 19.683 51.868 1.00 38.03 596 PRO A C 1
ATOM 4693 O O . PRO A 1 596 ? 1.862 20.410 52.706 1.00 38.03 596 PRO A O 1
ATOM 4696 N N . VAL A 1 597 ? 0.818 20.129 50.720 1.00 46.72 597 VAL A N 1
ATOM 4697 C CA . VAL A 1 597 ? 0.548 21.524 50.324 1.00 46.72 597 VAL A CA 1
ATOM 4698 C C . VAL A 1 597 ? -0.825 21.513 49.628 1.00 46.72 597 VAL A C 1
ATOM 4700 O O . VAL A 1 597 ? -1.178 20.501 49.022 1.00 46.72 597 VAL A O 1
ATOM 4703 N N . SER A 1 598 ? -1.626 22.573 49.772 1.00 47.38 598 SER A N 1
ATOM 4704 C CA . SER A 1 598 ? -3.097 22.531 49.626 1.00 47.38 598 SER A CA 1
ATOM 4705 C C . SER A 1 598 ? -3.686 22.911 48.254 1.00 47.38 598 SER A C 1
ATOM 4707 O O . SER A 1 598 ? -4.904 22.866 48.086 1.00 47.38 598 SER A O 1
ATOM 4709 N N . SER A 1 599 ? -2.875 23.273 47.258 1.00 51.25 599 SER A N 1
ATOM 4710 C CA . SER A 1 599 ? -3.351 23.642 45.914 1.00 51.25 599 SER A CA 1
ATOM 4711 C C . SER A 1 599 ? -3.463 22.423 44.983 1.00 51.25 599 SER A C 1
ATOM 4713 O O . SER A 1 599 ? -2.518 22.085 44.274 1.00 51.25 599 SER A O 1
ATOM 4715 N N . ASN A 1 600 ? -4.633 21.774 44.957 1.00 57.50 600 ASN A N 1
ATOM 4716 C CA . ASN A 1 600 ? -4.874 20.543 44.179 1.00 57.50 600 ASN A CA 1
ATOM 4717 C C . ASN A 1 600 ? -4.995 20.726 42.648 1.00 57.50 600 ASN A C 1
ATOM 4719 O O . ASN A 1 600 ? -5.096 19.731 41.933 1.00 57.50 600 ASN A O 1
ATOM 4723 N N . LYS A 1 601 ? -5.017 21.959 42.120 1.00 65.12 601 LYS A N 1
ATOM 4724 C CA . LYS A 1 601 ? -5.222 22.219 40.683 1.00 65.12 601 LYS A CA 1
ATOM 4725 C C . LYS A 1 601 ? -3.890 22.463 39.971 1.00 65.12 601 LYS A C 1
ATOM 4727 O O . LYS A 1 601 ? -3.248 23.485 40.189 1.00 65.12 601 LYS A O 1
ATOM 4732 N N . TRP A 1 602 ? -3.500 21.516 39.117 1.00 70.62 602 TRP A N 1
ATOM 4733 C CA . TRP A 1 602 ? -2.335 21.619 38.234 1.00 70.62 602 TRP A CA 1
ATOM 4734 C C . TRP A 1 602 ? -2.610 22.681 37.161 1.00 70.62 602 TRP A C 1
ATOM 4736 O O . TRP A 1 602 ? -3.534 22.539 36.363 1.00 70.62 602 TRP A O 1
ATOM 4746 N N . ALA A 1 603 ? -1.832 23.761 37.192 1.00 80.75 603 ALA A N 1
ATOM 4747 C CA . ALA A 1 603 ? -1.868 24.841 36.216 1.00 80.75 603 ALA A CA 1
ATOM 4748 C C . ALA A 1 603 ? -0.438 25.339 35.980 1.00 80.75 603 ALA A C 1
ATOM 4750 O O . ALA A 1 603 ? 0.306 25.581 36.932 1.00 80.75 603 ALA A O 1
ATOM 4751 N N . TRP A 1 604 ? -0.055 25.493 34.717 1.00 92.94 604 TRP A N 1
ATOM 4752 C CA . TRP A 1 604 ? 1.265 25.976 34.306 1.00 92.94 604 TRP A CA 1
ATOM 4753 C C . TRP A 1 604 ? 1.116 26.978 33.165 1.00 92.94 604 TRP A C 1
ATOM 4755 O O . TRP A 1 604 ? 0.167 26.877 32.390 1.00 92.94 604 TRP A O 1
ATOM 4765 N N . ASN A 1 605 ? 2.039 27.936 33.075 1.00 93.81 605 ASN A N 1
ATOM 4766 C CA . ASN A 1 605 ? 2.084 28.961 32.034 1.00 93.81 605 ASN A CA 1
ATOM 4767 C C . ASN A 1 605 ? 3.529 29.142 31.553 1.00 93.81 605 ASN A C 1
ATOM 4769 O O . ASN A 1 605 ? 4.431 29.219 32.386 1.00 93.81 605 ASN A O 1
ATOM 4773 N N . GLY A 1 606 ? 3.727 29.297 30.245 1.00 95.44 606 GLY A N 1
ATOM 4774 C CA . GLY A 1 606 ? 5.032 29.577 29.640 1.00 95.44 606 GLY A CA 1
ATOM 4775 C C . GLY A 1 606 ? 4.943 29.689 28.119 1.00 95.44 606 GLY A C 1
ATOM 4776 O O . GLY A 1 606 ? 3.844 29.691 27.564 1.00 95.44 606 GLY A O 1
ATOM 4777 N N . GLY A 1 607 ? 6.083 29.788 27.438 1.00 96.12 607 GLY A N 1
ATOM 4778 C CA . GLY A 1 607 ? 6.124 29.827 25.972 1.00 96.12 607 GLY A CA 1
ATOM 4779 C C . GLY A 1 607 ? 5.993 28.442 25.332 1.00 96.12 607 GLY A C 1
ATOM 4780 O O . GLY A 1 607 ? 6.337 27.426 25.943 1.00 96.12 607 GLY A O 1
ATOM 4781 N N . LEU A 1 608 ? 5.534 28.399 24.080 1.00 96.44 608 LEU A N 1
ATOM 4782 C CA . LEU A 1 608 ? 5.600 27.220 23.212 1.00 96.44 608 LEU A CA 1
ATOM 4783 C C . LEU A 1 608 ? 6.642 27.480 22.123 1.00 96.44 608 LEU A C 1
ATOM 4785 O O . LEU A 1 608 ? 6.492 28.418 21.337 1.00 96.44 608 LEU A O 1
ATOM 4789 N N . ARG A 1 609 ? 7.688 26.658 22.064 1.00 96.31 609 ARG A N 1
ATOM 4790 C CA . ARG A 1 609 ? 8.774 26.780 21.083 1.00 96.31 609 ARG A CA 1
ATOM 4791 C C . ARG A 1 609 ? 8.893 25.521 20.255 1.00 96.31 609 ARG A C 1
ATOM 4793 O O . ARG A 1 609 ? 8.684 24.435 20.777 1.00 96.31 609 ARG A O 1
ATOM 4800 N N . ILE A 1 610 ? 9.277 25.657 18.996 1.00 93.31 610 ILE A N 1
ATOM 4801 C CA . ILE A 1 610 ? 9.540 24.544 18.088 1.00 93.31 610 ILE A CA 1
ATOM 4802 C C . ILE A 1 610 ? 10.932 24.710 17.499 1.00 93.31 610 ILE A C 1
ATOM 4804 O O . ILE A 1 610 ? 11.343 25.825 17.183 1.00 93.31 610 ILE A O 1
ATOM 4808 N N . SER A 1 611 ? 11.685 23.618 17.404 1.00 88.19 611 SER A N 1
ATOM 4809 C CA . SER A 1 611 ? 12.948 23.659 16.671 1.00 88.19 611 SER A CA 1
ATOM 4810 C C . SER A 1 611 ? 12.644 23.713 15.167 1.00 88.19 611 SER A C 1
ATOM 4812 O O . SER A 1 611 ? 11.743 23.026 14.699 1.00 88.19 611 SER A O 1
ATOM 4814 N N . VAL A 1 612 ? 13.353 24.549 14.416 1.00 82.81 612 VAL A N 1
ATOM 4815 C CA . VAL A 1 612 ? 13.207 24.734 12.965 1.00 82.81 612 VAL A CA 1
ATOM 4816 C C . VAL A 1 612 ? 14.613 24.811 12.397 1.00 82.81 612 VAL A C 1
ATOM 4818 O O . VAL A 1 612 ? 15.400 25.651 12.830 1.00 82.81 612 VAL A O 1
ATOM 4821 N N . SER A 1 613 ? 14.982 23.865 11.531 1.00 79.06 613 SER A N 1
ATOM 4822 C CA . SER A 1 613 ? 16.374 23.681 11.064 1.00 79.06 613 SER A CA 1
ATOM 4823 C C . SER A 1 613 ? 17.439 23.631 12.192 1.00 79.06 613 SER A C 1
ATOM 4825 O O . SER A 1 613 ? 18.622 23.848 11.943 1.00 79.06 613 SER A O 1
ATOM 4827 N N . GLY A 1 614 ? 17.037 23.323 13.435 1.00 80.12 614 GLY A N 1
ATOM 4828 C CA . GLY A 1 614 ? 17.886 23.302 14.635 1.00 80.12 614 GLY A CA 1
ATOM 4829 C C . GLY A 1 614 ? 17.723 24.503 15.582 1.00 80.12 614 GLY A C 1
ATOM 4830 O O . GLY A 1 614 ? 18.002 24.365 16.773 1.00 80.12 614 GLY A O 1
ATOM 4831 N N . GLU A 1 615 ? 17.202 25.644 15.124 1.00 88.94 615 GLU A N 1
ATOM 4832 C CA . GLU A 1 615 ? 16.985 26.841 15.955 1.00 88.94 615 GLU A CA 1
ATOM 4833 C C . GLU A 1 615 ? 15.614 26.825 16.649 1.00 88.94 615 GLU A C 1
ATOM 4835 O O . GLU A 1 615 ? 14.625 26.393 16.067 1.00 88.94 615 GLU A O 1
ATOM 4840 N N . LEU A 1 616 ? 15.515 27.299 17.897 1.00 92.06 616 LEU A N 1
ATOM 4841 C CA . LEU A 1 616 ? 14.253 27.316 18.654 1.00 92.06 616 LEU A CA 1
ATOM 4842 C C . LEU A 1 616 ? 13.422 28.576 18.362 1.00 92.06 616 LEU A C 1
ATOM 4844 O O . LEU A 1 616 ? 13.614 29.622 18.985 1.00 92.06 616 LEU A O 1
ATOM 4848 N N . GLN A 1 617 ? 12.447 28.455 17.464 1.00 94.69 617 GLN A N 1
ATOM 4849 C CA . GLN A 1 617 ? 11.470 29.503 17.160 1.00 94.69 617 GLN A CA 1
ATOM 4850 C C . GLN A 1 617 ? 10.289 29.459 18.144 1.00 94.69 617 GLN A C 1
ATOM 4852 O O . GLN A 1 617 ? 9.906 28.395 18.628 1.00 94.69 617 GLN A O 1
ATOM 4857 N N . THR A 1 618 ? 9.686 30.609 18.465 1.00 95.38 618 THR A N 1
ATOM 4858 C CA . THR A 1 618 ? 8.529 30.681 19.382 1.00 95.38 618 THR A CA 1
ATOM 4859 C C . THR A 1 618 ? 7.222 30.664 18.588 1.00 95.38 618 THR A C 1
ATOM 4861 O O . THR A 1 618 ? 6.977 31.571 17.802 1.00 95.38 618 THR A O 1
ATOM 4864 N N . VAL A 1 619 ? 6.391 29.639 18.803 1.00 94.25 619 VAL A N 1
ATOM 4865 C CA . VAL A 1 619 ? 5.091 29.433 18.127 1.00 94.25 619 VAL A CA 1
ATOM 4866 C C . VAL A 1 619 ? 3.961 30.154 18.860 1.00 94.25 619 VAL A C 1
ATOM 4868 O O . VAL A 1 619 ? 3.054 30.698 18.233 1.00 94.25 619 VAL A O 1
ATOM 4871 N N . CYS A 1 620 ? 4.024 30.148 20.194 1.00 96.19 620 CYS A N 1
ATOM 4872 C CA . CYS A 1 620 ? 3.106 30.875 21.061 1.00 96.19 620 CYS A CA 1
ATOM 4873 C C . CYS A 1 620 ? 3.904 31.554 22.175 1.00 96.19 620 CYS A C 1
ATOM 4875 O O . CYS A 1 620 ? 4.670 30.887 22.879 1.00 96.19 620 CYS A O 1
ATOM 4877 N N . SER A 1 621 ? 3.705 32.855 22.371 1.00 96.00 621 SER A N 1
ATOM 4878 C CA . SER A 1 621 ? 4.330 33.604 23.469 1.00 96.00 621 SER A CA 1
ATOM 4879 C C . SER A 1 621 ? 3.858 33.127 24.849 1.00 96.00 621 SER A C 1
ATOM 4881 O O . SER A 1 621 ? 4.649 33.078 25.794 1.00 96.00 621 SER A O 1
ATOM 4883 N N . LYS A 1 622 ? 2.581 32.736 24.957 1.00 95.88 622 LYS A N 1
ATOM 4884 C CA . LYS A 1 622 ? 1.949 32.288 26.196 1.00 95.88 622 LYS A CA 1
ATOM 4885 C C . LYS A 1 622 ? 0.915 31.189 25.945 1.00 95.88 622 LYS A C 1
ATOM 4887 O O . LYS A 1 622 ? -0.209 31.433 25.504 1.00 95.88 622 LYS A O 1
ATOM 4892 N N . VAL A 1 623 ? 1.283 29.979 26.346 1.00 96.31 623 VAL A N 1
ATOM 4893 C CA . VAL A 1 623 ? 0.379 28.840 26.524 1.00 96.31 623 VAL A CA 1
ATOM 4894 C C . VAL A 1 623 ? 0.151 28.547 28.004 1.00 96.31 623 VAL A C 1
ATOM 4896 O O . VAL A 1 623 ? 1.007 28.803 28.854 1.00 96.31 623 VAL A O 1
ATOM 4899 N N . THR A 1 624 ? -1.011 27.973 28.301 1.00 95.06 624 THR A N 1
ATOM 4900 C CA . THR A 1 624 ? -1.420 27.516 29.628 1.00 95.06 624 THR A CA 1
ATOM 4901 C C . THR A 1 624 ? -1.834 26.049 29.547 1.00 95.06 624 THR A C 1
ATOM 4903 O O . THR A 1 624 ? -2.523 25.643 28.612 1.00 95.06 624 THR A O 1
ATOM 4906 N N . LEU A 1 625 ? -1.447 25.250 30.541 1.00 94.75 625 LEU A N 1
ATOM 4907 C CA . LEU A 1 625 ? -2.021 23.920 30.757 1.00 94.75 625 LEU A CA 1
ATOM 4908 C C . LEU A 1 625 ? -3.169 24.029 31.765 1.00 94.75 625 LEU A C 1
ATOM 4910 O O . LEU A 1 625 ? -2.949 24.421 32.913 1.00 94.75 625 LEU A O 1
ATOM 4914 N N . THR A 1 626 ? -4.387 23.717 31.316 1.00 92.88 626 THR A N 1
ATOM 4915 C CA . THR A 1 626 ? -5.640 23.828 32.081 1.00 92.88 626 THR A CA 1
ATOM 4916 C C . THR A 1 626 ? -6.395 22.503 32.138 1.00 92.88 626 THR A C 1
ATOM 4918 O O . THR A 1 626 ? -6.012 21.515 31.512 1.00 92.88 626 THR A O 1
ATOM 4921 N N . ASP A 1 627 ? -7.494 22.487 32.901 1.00 91.50 627 ASP A N 1
ATOM 4922 C CA . ASP A 1 627 ? -8.452 21.370 32.946 1.00 91.50 627 ASP A CA 1
ATOM 4923 C C . ASP A 1 627 ? -7.809 20.032 33.331 1.00 91.50 627 ASP A C 1
ATOM 4925 O O . ASP A 1 627 ? -8.192 18.964 32.868 1.00 91.50 627 ASP A O 1
ATOM 4929 N N . ALA A 1 628 ? -6.796 20.117 34.189 1.00 91.62 628 ALA A N 1
ATOM 4930 C CA . ALA A 1 628 ? -6.100 18.982 34.751 1.00 91.62 628 ALA A CA 1
ATOM 4931 C C . ALA A 1 628 ? -7.073 17.964 35.363 1.00 91.62 628 ALA A C 1
ATOM 4933 O O . ALA A 1 628 ? -7.780 18.284 36.322 1.00 91.62 628 ALA A O 1
ATOM 4934 N N . THR A 1 629 ? -7.047 16.723 34.874 1.00 91.81 629 THR A N 1
ATOM 4935 C CA . THR A 1 629 ? -7.744 15.614 35.540 1.00 91.81 629 THR A CA 1
ATOM 4936 C C . THR A 1 629 ? -7.167 15.413 36.941 1.00 91.81 629 THR A C 1
ATOM 4938 O O . THR A 1 629 ? -5.980 15.678 37.172 1.00 91.81 629 THR A O 1
ATOM 4941 N N . GLU A 1 630 ? -7.962 14.908 37.883 1.00 85.81 630 GLU A N 1
ATOM 4942 C CA . GLU A 1 630 ? -7.440 14.577 39.211 1.00 85.81 630 GLU A CA 1
ATOM 4943 C C . GLU A 1 630 ? -6.361 13.492 39.098 1.00 85.81 630 GLU A C 1
ATOM 4945 O O . GLU A 1 630 ? -6.585 12.414 38.548 1.00 85.81 630 GLU A O 1
ATOM 4950 N N . ALA A 1 631 ? -5.156 13.798 39.576 1.00 72.31 631 ALA A N 1
ATOM 4951 C CA . ALA A 1 631 ? -4.028 12.881 39.514 1.00 72.31 631 ALA A CA 1
ATOM 4952 C C . ALA A 1 631 ? -3.978 11.983 40.747 1.00 72.31 631 ALA A C 1
ATOM 4954 O O . ALA A 1 631 ? -4.086 12.458 41.876 1.00 72.31 631 ALA A O 1
ATOM 4955 N N . ALA A 1 632 ? -3.627 10.713 40.541 1.00 68.62 632 ALA A N 1
ATOM 4956 C CA . ALA A 1 632 ? -3.277 9.801 41.632 1.00 68.62 632 ALA A CA 1
ATOM 4957 C C . ALA A 1 632 ? -2.031 10.254 42.437 1.00 68.62 632 ALA A C 1
ATOM 4959 O O . ALA A 1 632 ? -1.814 9.790 43.554 1.00 68.62 632 ALA A O 1
ATOM 4960 N N . ALA A 1 633 ? -1.207 11.160 41.887 1.00 69.12 633 ALA A N 1
ATOM 4961 C CA . ALA A 1 633 ? 0.008 11.694 42.514 1.00 69.12 633 ALA A CA 1
ATOM 4962 C C . ALA A 1 633 ? 0.212 13.202 42.197 1.00 69.12 633 ALA A C 1
ATOM 4964 O O . ALA A 1 633 ? 1.132 13.568 41.460 1.00 69.12 633 ALA A O 1
ATOM 4965 N N . PRO A 1 634 ? -0.625 14.112 42.736 1.00 62.12 634 PRO A N 1
ATOM 4966 C CA . PRO A 1 634 ? -0.820 15.459 42.178 1.00 62.12 634 PRO A CA 1
ATOM 4967 C C . PRO A 1 634 ? 0.375 16.420 42.277 1.00 62.12 634 PRO A C 1
ATOM 4969 O O . PRO A 1 634 ? 0.455 17.375 41.510 1.00 62.12 634 PRO A O 1
ATOM 4972 N N . ARG A 1 635 ? 1.332 16.193 43.186 1.00 71.75 635 ARG A N 1
ATOM 4973 C CA . ARG A 1 635 ? 2.469 17.121 43.372 1.00 71.75 635 ARG A CA 1
ATOM 4974 C C . ARG A 1 635 ? 3.550 16.977 42.303 1.00 71.75 635 ARG A C 1
ATOM 4976 O O . ARG A 1 635 ? 4.259 17.937 42.018 1.00 71.75 635 ARG A O 1
ATOM 4983 N N . LEU A 1 636 ? 3.684 15.787 41.719 1.00 73.81 636 LEU A N 1
ATOM 4984 C CA . LEU A 1 636 ? 4.832 15.442 40.882 1.00 73.81 636 LEU A CA 1
ATOM 4985 C C . LEU A 1 636 ? 4.726 16.102 39.493 1.00 73.81 636 LEU A C 1
ATOM 4987 O O . LEU A 1 636 ? 5.684 16.713 39.028 1.00 73.81 636 LEU A O 1
ATOM 4991 N N . ALA A 1 637 ? 3.524 16.112 38.905 1.00 77.62 637 ALA A N 1
ATOM 4992 C CA . ALA A 1 637 ? 3.213 16.850 37.676 1.00 77.62 637 ALA A CA 1
ATOM 4993 C C . ALA A 1 637 ? 3.460 18.365 37.806 1.00 77.62 637 ALA A C 1
ATOM 4995 O O . ALA A 1 637 ? 4.020 18.993 36.906 1.00 77.62 637 ALA A O 1
ATOM 4996 N N . SER A 1 638 ? 3.085 18.952 38.949 1.00 79.88 638 SER A N 1
ATOM 4997 C CA . SER A 1 638 ? 3.321 20.373 39.227 1.00 79.88 638 SER A CA 1
ATOM 4998 C C . SER A 1 638 ? 4.810 20.707 39.336 1.00 79.88 638 SER A C 1
ATOM 5000 O O . SER A 1 638 ? 5.217 21.777 38.894 1.00 79.88 638 SER A O 1
ATOM 5002 N N . PHE A 1 639 ? 5.622 19.810 39.904 1.00 82.19 639 PHE A N 1
ATOM 5003 C CA . PHE A 1 639 ? 7.059 20.036 40.059 1.00 82.19 639 PHE A CA 1
ATOM 5004 C C . PHE A 1 639 ? 7.808 19.939 38.724 1.00 82.19 639 PHE A C 1
ATOM 5006 O O . PHE A 1 639 ? 8.571 20.850 38.412 1.00 82.19 639 PHE A O 1
ATOM 5013 N N . ILE A 1 640 ? 7.528 18.910 37.904 1.00 84.25 640 ILE A N 1
ATOM 5014 C CA . ILE A 1 640 ? 8.100 18.765 36.547 1.00 84.25 640 ILE A CA 1
ATOM 5015 C C . ILE A 1 640 ? 7.890 20.054 35.747 1.00 84.25 640 ILE A C 1
ATOM 5017 O O . ILE A 1 640 ? 8.825 20.602 35.170 1.00 84.25 640 ILE A O 1
ATOM 5021 N N . LEU A 1 641 ? 6.657 20.568 35.737 1.00 84.94 641 LEU A N 1
ATOM 5022 C CA . LEU A 1 641 ? 6.357 21.788 34.996 1.00 84.94 641 LEU A CA 1
ATOM 5023 C C . LEU A 1 641 ? 6.954 23.046 35.638 1.00 84.94 641 LEU A C 1
ATOM 5025 O O . LEU A 1 641 ? 7.302 23.972 34.916 1.00 84.94 641 LEU A O 1
ATOM 5029 N N . SER A 1 642 ? 7.143 23.092 36.962 1.00 86.56 642 SER A N 1
ATOM 5030 C CA . SER A 1 642 ? 7.792 24.241 37.616 1.00 86.56 642 SER A CA 1
ATOM 5031 C C . SER A 1 642 ? 9.261 24.434 37.214 1.00 86.56 642 SER A C 1
ATOM 5033 O O . SER A 1 642 ? 9.769 25.547 37.322 1.00 86.56 642 SER A O 1
ATOM 5035 N N . THR A 1 643 ? 9.929 23.394 36.693 1.00 87.31 643 THR A N 1
ATOM 5036 C CA . THR A 1 643 ? 11.280 23.516 36.116 1.00 87.31 643 THR A CA 1
ATOM 5037 C C . THR A 1 643 ? 11.278 23.937 34.641 1.00 87.31 643 THR A C 1
ATOM 5039 O O . THR A 1 643 ? 12.330 24.272 34.104 1.00 87.31 643 THR A O 1
ATOM 5042 N N . MET A 1 644 ? 10.123 23.924 33.966 1.00 89.44 644 MET A N 1
ATOM 5043 C CA . MET A 1 644 ? 9.987 24.245 32.541 1.00 89.44 644 MET A CA 1
ATOM 5044 C C . MET A 1 644 ? 9.509 25.692 32.359 1.00 89.44 644 MET A C 1
ATOM 5046 O O . MET A 1 644 ? 8.372 26.019 32.685 1.00 89.44 644 MET A O 1
ATOM 5050 N N . GLN A 1 645 ? 10.355 26.566 31.803 1.00 91.81 645 GLN A N 1
ATOM 5051 C CA . GLN A 1 645 ? 9.947 27.933 31.423 1.00 91.81 645 GLN A CA 1
ATOM 5052 C C . GLN A 1 645 ? 9.216 27.975 30.071 1.00 91.81 645 GLN A C 1
ATOM 5054 O O . GLN A 1 645 ? 8.363 28.830 29.843 1.00 91.81 645 GLN A O 1
ATOM 5059 N N . ASN A 1 646 ? 9.550 27.044 29.176 1.00 94.88 646 ASN A N 1
ATOM 5060 C CA . ASN A 1 646 ? 8.943 26.879 27.860 1.00 94.88 646 ASN A CA 1
ATOM 5061 C C . ASN A 1 646 ? 8.712 25.384 27.609 1.00 94.88 646 ASN A C 1
ATOM 5063 O O . ASN A 1 646 ? 9.460 24.546 28.116 1.00 94.88 646 ASN A O 1
ATOM 5067 N N . LEU A 1 647 ? 7.703 25.059 26.806 1.00 94.88 647 LEU A N 1
ATOM 5068 C CA . LEU A 1 647 ? 7.539 23.735 26.212 1.00 94.88 647 LEU A CA 1
ATOM 5069 C C . LEU A 1 647 ? 8.253 23.746 24.859 1.00 94.88 647 LEU A C 1
ATOM 5071 O O . LEU A 1 647 ? 7.837 24.462 23.948 1.00 94.88 647 LEU A O 1
ATOM 5075 N N . GLU A 1 648 ? 9.339 22.985 24.746 1.00 94.62 648 GLU A N 1
ATOM 5076 C CA . GLU A 1 648 ? 10.210 22.989 23.568 1.00 94.62 648 GLU A CA 1
ATOM 5077 C C . GLU A 1 648 ? 9.980 21.712 22.740 1.00 94.62 648 GLU A C 1
ATOM 5079 O O . GLU A 1 648 ? 10.347 20.602 23.129 1.00 94.62 648 GLU A O 1
ATOM 5084 N N . LEU A 1 649 ? 9.311 21.874 21.596 1.00 90.81 649 LEU A N 1
ATOM 5085 C CA . LEU A 1 649 ? 9.040 20.839 20.605 1.00 90.81 649 LEU A CA 1
ATOM 5086 C C . LEU A 1 649 ? 10.310 20.584 19.790 1.00 90.81 649 LEU A C 1
ATOM 5088 O O . LEU A 1 649 ? 10.532 21.196 18.743 1.00 90.81 649 LEU A O 1
ATOM 5092 N N . THR A 1 650 ? 11.150 19.673 20.269 1.00 84.69 650 THR A N 1
ATOM 5093 C CA . THR A 1 650 ? 12.357 19.264 19.542 1.00 84.69 650 THR A CA 1
ATOM 5094 C C . THR A 1 650 ? 12.077 18.214 18.467 1.00 84.69 650 THR A C 1
ATOM 5096 O O . THR A 1 650 ? 12.819 18.160 17.493 1.00 84.69 650 THR A O 1
ATOM 5099 N N . HIS A 1 651 ? 11.046 17.369 18.620 1.00 82.69 651 HIS A N 1
ATOM 5100 C CA . HIS A 1 651 ? 10.815 16.195 17.761 1.00 82.69 651 HIS A CA 1
ATOM 5101 C C . HIS A 1 651 ? 9.317 15.885 17.570 1.00 82.69 651 HIS A C 1
ATOM 5103 O O . HIS A 1 651 ? 8.541 15.948 18.531 1.00 82.69 651 HIS A O 1
ATOM 5109 N N . LEU A 1 652 ? 8.931 15.463 16.359 1.00 86.81 652 LEU A N 1
ATOM 5110 C CA . LEU A 1 652 ? 7.582 14.987 16.012 1.00 86.81 652 LEU A CA 1
ATOM 5111 C C . LEU A 1 652 ? 7.577 13.477 15.708 1.00 86.81 652 LEU A C 1
ATOM 5113 O O . LEU A 1 652 ? 8.516 12.955 15.116 1.00 86.81 652 LEU A O 1
ATOM 5117 N N . TYR A 1 653 ? 6.501 12.780 16.078 1.00 85.88 653 TYR A N 1
ATOM 5118 C CA . TYR A 1 653 ? 6.348 11.322 15.958 1.00 85.88 653 TYR A CA 1
ATOM 5119 C C . TYR A 1 653 ? 4.977 10.986 15.351 1.00 85.88 653 TYR A C 1
ATOM 5121 O O . TYR A 1 653 ? 3.993 11.630 15.712 1.00 85.88 653 TYR A O 1
ATOM 5129 N N . ASP A 1 654 ? 4.864 9.978 14.474 1.00 84.56 654 ASP A N 1
ATOM 5130 C CA . ASP A 1 654 ? 3.548 9.485 14.018 1.00 84.56 654 ASP A CA 1
ATOM 5131 C C . ASP A 1 654 ? 2.801 8.825 15.197 1.00 84.56 654 ASP A C 1
ATOM 5133 O O . ASP A 1 654 ? 3.385 8.127 16.033 1.00 84.56 654 ASP A O 1
ATOM 5137 N N . ILE A 1 655 ? 1.486 9.025 15.270 1.00 85.44 655 ILE A N 1
ATOM 5138 C CA . ILE A 1 655 ? 0.607 8.420 16.283 1.00 85.44 655 ILE A CA 1
ATOM 5139 C C . ILE A 1 655 ? 0.638 6.876 16.209 1.00 85.44 655 ILE A C 1
ATOM 5141 O O . ILE A 1 655 ? 0.428 6.209 17.221 1.00 85.44 655 ILE A O 1
ATOM 5145 N N . ALA A 1 656 ? 0.958 6.286 15.054 1.00 77.25 656 ALA A N 1
ATOM 5146 C CA . ALA A 1 656 ? 1.216 4.851 14.924 1.00 77.25 656 ALA A CA 1
ATOM 5147 C C . ALA A 1 656 ? 2.462 4.396 15.711 1.00 77.25 656 ALA A C 1
ATOM 5149 O O . ALA A 1 656 ? 2.461 3.307 16.286 1.00 77.25 656 ALA A O 1
ATOM 5150 N N . ASP A 1 657 ? 3.500 5.231 15.782 1.00 74.62 657 ASP A N 1
ATOM 5151 C CA . ASP A 1 657 ? 4.758 4.917 16.465 1.00 74.62 657 ASP A CA 1
ATOM 5152 C C . ASP A 1 657 ? 4.703 5.173 17.970 1.00 74.62 657 ASP A C 1
ATOM 5154 O O . ASP A 1 657 ? 5.336 4.442 18.743 1.00 74.62 657 ASP A O 1
ATOM 5158 N N . LEU A 1 658 ? 3.864 6.129 18.398 1.00 82.75 658 LEU A N 1
ATOM 5159 C CA . LEU A 1 658 ? 3.554 6.360 19.809 1.00 82.75 658 LEU A CA 1
ATOM 5160 C C . LEU A 1 658 ? 3.211 5.059 20.544 1.00 82.75 658 LEU A C 1
ATOM 5162 O O . LEU A 1 658 ? 3.654 4.899 21.675 1.00 82.75 658 LEU A O 1
ATOM 5166 N N . HIS A 1 659 ? 2.474 4.116 19.936 1.00 79.06 659 HIS A N 1
ATOM 5167 C CA . HIS A 1 659 ? 2.059 2.877 20.612 1.00 79.06 659 HIS A CA 1
ATOM 5168 C C . HIS A 1 659 ? 3.228 2.153 21.297 1.00 79.06 659 HIS A C 1
ATOM 5170 O O . HIS A 1 659 ? 3.112 1.735 22.447 1.00 79.06 659 HIS A O 1
ATOM 5176 N N . THR A 1 660 ? 4.350 1.965 20.602 1.00 68.88 660 THR A N 1
ATOM 5177 C CA . THR A 1 660 ? 5.501 1.216 21.135 1.00 68.88 660 THR A CA 1
ATOM 5178 C C . THR A 1 660 ? 6.439 2.085 21.967 1.00 68.88 660 THR A C 1
ATOM 5180 O O . THR A 1 660 ? 7.026 1.563 22.911 1.00 68.88 660 THR A O 1
ATOM 5183 N N . VAL A 1 661 ? 6.479 3.406 21.751 1.00 75.94 661 VAL A N 1
ATOM 5184 C CA . VAL A 1 661 ? 7.074 4.325 22.741 1.00 75.94 661 VAL A CA 1
ATOM 5185 C C . VAL A 1 661 ? 6.340 4.176 24.082 1.00 75.94 661 VAL A C 1
ATOM 5187 O O . VAL A 1 661 ? 6.967 3.952 25.115 1.00 75.94 661 VAL A O 1
ATOM 5190 N N . LEU A 1 662 ? 5.003 4.186 24.054 1.00 82.56 662 LEU A N 1
ATOM 5191 C CA . LEU A 1 662 ? 4.118 4.041 25.214 1.00 82.56 662 LEU A CA 1
ATOM 5192 C C . LEU A 1 662 ? 4.243 2.683 25.930 1.00 82.56 662 LEU A C 1
ATOM 5194 O O . LEU A 1 662 ? 3.935 2.618 27.117 1.00 82.56 662 LEU A O 1
ATOM 5198 N N . LEU A 1 663 ? 4.750 1.621 25.282 1.00 76.75 663 LEU A N 1
ATOM 5199 C CA . LEU A 1 663 ? 4.999 0.325 25.941 1.00 76.75 663 LEU A CA 1
ATOM 5200 C C . LEU A 1 663 ? 6.060 0.400 27.052 1.00 76.75 663 LEU A C 1
ATOM 5202 O O . LEU A 1 663 ? 6.046 -0.454 27.937 1.00 76.75 663 LEU A O 1
ATOM 5206 N N . GLY A 1 664 ? 6.956 1.397 27.029 1.00 77.25 664 GLY A N 1
ATOM 5207 C CA . GLY A 1 664 ? 7.938 1.647 28.095 1.00 77.25 664 GLY A CA 1
ATOM 5208 C C . GLY A 1 664 ? 7.397 2.446 29.291 1.00 77.25 664 GLY A C 1
ATOM 5209 O O . GLY A 1 664 ? 8.070 2.558 30.318 1.00 77.25 664 GLY A O 1
ATOM 5210 N N . PHE A 1 665 ? 6.184 2.993 29.182 1.00 84.75 665 PHE A N 1
ATOM 5211 C CA . PHE A 1 665 ? 5.566 3.852 30.193 1.00 84.75 665 PHE A CA 1
ATOM 5212 C C . PHE A 1 665 ? 4.358 3.169 30.837 1.00 84.75 665 PHE A C 1
ATOM 5214 O O . PHE A 1 665 ? 3.806 2.189 30.331 1.00 84.75 665 PHE A O 1
ATOM 5221 N N . LYS A 1 666 ? 3.951 3.667 32.003 1.00 84.81 666 LYS A N 1
ATOM 5222 C CA . LYS A 1 666 ? 2.656 3.324 32.602 1.00 84.81 666 LYS A CA 1
ATOM 5223 C C . LYS A 1 666 ? 1.541 4.012 31.801 1.00 84.81 666 LYS A C 1
ATOM 5225 O O . LYS A 1 666 ? 1.807 4.934 31.034 1.00 84.81 666 LYS A O 1
ATOM 5230 N N . SER A 1 667 ? 0.282 3.614 32.000 1.00 85.88 667 SER A N 1
ATOM 5231 C CA . SER A 1 667 ? -0.864 4.370 31.467 1.00 85.88 667 SER A CA 1
ATOM 5232 C C . SER A 1 667 ? -0.804 5.840 31.897 1.00 85.88 667 SER A C 1
ATOM 5234 O O . SER A 1 667 ? -0.272 6.139 32.968 1.00 85.88 667 SER A O 1
ATOM 5236 N N . ALA A 1 668 ? -1.360 6.752 31.095 1.00 90.94 668 ALA A N 1
ATOM 5237 C CA . ALA A 1 668 ? -1.379 8.177 31.422 1.00 90.94 668 ALA A CA 1
ATOM 5238 C C . ALA A 1 668 ? -1.970 8.408 32.825 1.00 90.94 668 ALA A C 1
ATOM 5240 O O . ALA A 1 668 ? -3.057 7.926 33.137 1.00 90.94 668 ALA A O 1
ATOM 5241 N N . HIS A 1 669 ? -1.208 9.086 33.686 1.00 88.62 669 HIS A N 1
ATOM 5242 C CA . HIS A 1 669 ? -1.567 9.333 35.089 1.00 88.62 669 HIS A CA 1
ATOM 5243 C C . HIS A 1 669 ? -2.382 10.615 35.268 1.00 88.62 669 HIS A C 1
ATOM 5245 O O . HIS A 1 669 ? -3.063 10.776 36.280 1.00 88.62 669 HIS A O 1
ATOM 5251 N N . GLN A 1 670 ? -2.264 11.538 34.315 1.00 91.38 670 GLN A N 1
ATOM 5252 C CA . GLN A 1 670 ? -2.967 12.811 34.301 1.00 91.38 670 GLN A CA 1
ATOM 5253 C C . GLN A 1 670 ? -3.063 13.329 32.865 1.00 91.38 670 GLN A C 1
ATOM 5255 O O . GLN A 1 670 ? -2.114 13.175 32.090 1.00 91.38 670 GLN A O 1
ATOM 5260 N N . PHE A 1 671 ? -4.181 13.974 32.541 1.00 94.12 671 PHE A N 1
ATOM 5261 C CA . PHE A 1 671 ? -4.368 14.731 31.306 1.00 94.12 671 PHE A CA 1
ATOM 5262 C C . PHE A 1 671 ? -4.571 16.215 31.627 1.00 94.12 671 PHE A C 1
ATOM 5264 O O . PHE A 1 671 ? -5.128 16.549 32.671 1.00 94.12 671 PHE A O 1
ATOM 5271 N N . ALA A 1 672 ? -4.154 17.093 30.721 1.00 95.06 672 ALA A N 1
ATOM 5272 C CA . ALA A 1 672 ? -4.489 18.517 30.702 1.00 95.06 672 ALA A CA 1
ATOM 5273 C C . ALA A 1 672 ? -4.746 18.970 29.258 1.00 95.06 672 ALA A C 1
ATOM 5275 O O . ALA A 1 672 ? -4.291 18.332 28.304 1.00 95.06 672 ALA A O 1
ATOM 5276 N N . ARG A 1 673 ? -5.457 20.085 29.091 1.00 95.25 673 ARG A N 1
ATOM 5277 C CA . ARG A 1 673 ? -5.580 20.775 27.803 1.00 95.25 673 ARG A CA 1
ATOM 5278 C C . ARG A 1 673 ? -4.493 21.833 27.706 1.00 95.25 673 ARG A C 1
ATOM 5280 O O . ARG A 1 673 ? -4.348 22.648 28.613 1.00 95.25 673 ARG A O 1
ATOM 5287 N N . LEU A 1 674 ? -3.739 21.823 26.613 1.00 95.88 674 LEU A N 1
ATOM 5288 C CA . LEU A 1 674 ? -2.884 22.939 26.234 1.00 95.88 674 LEU A CA 1
ATOM 5289 C C . LEU A 1 674 ? -3.760 23.949 25.489 1.00 95.88 674 LEU A C 1
ATOM 5291 O O . LEU A 1 674 ? -4.322 23.631 24.437 1.00 95.88 674 LEU A O 1
ATOM 5295 N N . ILE A 1 675 ? -3.878 25.146 26.056 1.00 95.12 675 ILE A N 1
ATOM 5296 C CA . ILE A 1 675 ? -4.566 26.296 25.466 1.00 95.12 675 ILE A CA 1
ATOM 5297 C C . ILE A 1 675 ? -3.581 27.458 25.313 1.00 95.12 675 ILE A C 1
ATOM 5299 O O . ILE A 1 675 ? -2.561 27.514 25.998 1.00 95.12 675 ILE A O 1
ATOM 5303 N N . ALA A 1 676 ? -3.890 28.399 24.432 1.00 95.50 676 ALA A N 1
ATOM 5304 C CA . ALA A 1 676 ? -3.182 29.669 24.300 1.00 95.50 676 ALA A CA 1
ATOM 5305 C C . ALA A 1 676 ? -4.108 30.822 24.723 1.00 95.50 676 ALA A C 1
ATOM 5307 O O . ALA A 1 676 ? -5.291 30.605 24.984 1.00 95.50 676 ALA A O 1
ATOM 5308 N N . SER A 1 677 ? -3.575 32.037 24.860 1.00 92.44 677 SER A N 1
ATOM 5309 C CA . SER A 1 677 ? -4.351 33.224 25.252 1.00 92.44 677 SER A CA 1
ATOM 5310 C C . SER A 1 677 ? -4.168 34.361 24.252 1.00 92.44 677 SER A C 1
ATOM 5312 O O . SER A 1 677 ? -3.040 34.761 23.977 1.00 92.44 677 SER A O 1
ATOM 5314 N N . GLY A 1 678 ? -5.269 34.936 23.764 1.00 93.31 678 GLY A N 1
ATOM 5315 C CA . GLY A 1 678 ? -5.218 36.056 22.822 1.00 93.31 678 GLY A CA 1
ATOM 5316 C C . GLY A 1 678 ? -4.680 35.631 21.444 1.00 93.31 678 GLY A C 1
ATOM 5317 O O . GLY A 1 678 ? -5.110 34.593 20.941 1.00 93.31 678 GLY A O 1
ATOM 5318 N N . PRO A 1 679 ? -3.762 36.391 20.813 1.00 92.94 679 PRO A N 1
ATOM 5319 C CA . PRO A 1 679 ? -3.362 36.152 19.420 1.00 92.94 679 PRO A CA 1
ATOM 5320 C C . PRO A 1 679 ? -2.715 34.775 19.194 1.00 92.94 679 PRO A C 1
ATOM 5322 O O . PRO A 1 679 ? -2.875 34.189 18.125 1.00 92.94 679 PRO A O 1
ATOM 5325 N N . ASP A 1 680 ? -2.056 34.218 20.215 1.00 94.75 680 ASP A N 1
ATOM 5326 C CA . ASP A 1 680 ? -1.429 32.891 20.169 1.00 94.75 680 ASP A CA 1
ATOM 5327 C C . ASP A 1 680 ? -2.435 31.739 19.935 1.00 94.75 680 ASP A C 1
ATOM 5329 O O . ASP A 1 680 ? -2.030 30.634 19.565 1.00 94.75 680 ASP A O 1
ATOM 5333 N N . GLU A 1 681 ? -3.743 31.960 20.140 1.00 95.12 681 GLU A N 1
ATOM 5334 C CA . GLU A 1 681 ? -4.770 30.932 19.922 1.00 95.12 681 GLU A CA 1
ATOM 5335 C C . GLU A 1 681 ? -4.855 30.499 18.454 1.00 95.12 681 GLU A C 1
ATOM 5337 O O . GLU A 1 681 ? -5.018 29.310 18.170 1.00 95.12 681 GLU A O 1
ATOM 5342 N N . ALA A 1 682 ? -4.656 31.428 17.512 1.00 92.88 682 ALA A N 1
ATOM 5343 C CA . ALA A 1 682 ? -4.583 31.100 16.092 1.00 92.88 682 ALA A CA 1
ATOM 5344 C C . ALA A 1 682 ? -3.417 30.135 15.813 1.00 92.88 682 ALA A C 1
ATOM 5346 O O . ALA A 1 682 ? -3.636 29.062 15.247 1.00 92.88 682 ALA A O 1
ATOM 5347 N N . SER A 1 683 ? -2.211 30.457 16.291 1.00 93.69 683 SER A N 1
ATOM 5348 C CA . SER A 1 683 ? -1.000 29.638 16.129 1.00 93.69 683 SER A CA 1
ATOM 5349 C C . SER A 1 683 ? -1.146 28.237 16.732 1.00 93.69 683 SER A C 1
ATOM 5351 O O . SER A 1 683 ? -0.777 27.242 16.102 1.00 93.69 683 SER A O 1
ATOM 5353 N N . LEU A 1 684 ? -1.741 28.124 17.926 1.00 94.88 684 LEU A N 1
ATOM 5354 C CA . LEU A 1 684 ? -1.965 26.826 18.569 1.00 94.88 684 LEU A CA 1
ATOM 5355 C C . LEU A 1 684 ? -3.024 25.991 17.831 1.00 94.88 684 LEU A C 1
ATOM 5357 O O . LEU A 1 684 ? -2.836 24.788 17.632 1.00 94.88 684 LEU A O 1
ATOM 5361 N N . ASN A 1 685 ? -4.111 26.622 17.376 1.00 93.31 685 ASN A N 1
ATOM 5362 C CA . ASN A 1 685 ? -5.143 25.971 16.566 1.00 93.31 685 ASN A CA 1
ATOM 5363 C C . ASN A 1 685 ? -4.582 25.504 15.205 1.00 93.31 685 ASN A C 1
ATOM 5365 O O . ASN A 1 685 ? -4.968 24.441 14.713 1.00 93.31 685 ASN A O 1
ATOM 5369 N N . VAL A 1 686 ? -3.644 26.255 14.616 1.00 93.25 686 VAL A N 1
ATOM 5370 C CA . VAL A 1 686 ? -2.893 25.888 13.403 1.00 93.25 686 VAL A CA 1
ATOM 5371 C C . VAL A 1 686 ? -1.999 24.665 13.646 1.00 93.25 686 VAL A C 1
ATOM 5373 O O . VAL A 1 686 ? -2.124 23.673 12.926 1.00 93.25 686 VAL A O 1
ATOM 5376 N N . LEU A 1 687 ? -1.184 24.663 14.707 1.00 94.12 687 LEU A N 1
ATOM 5377 C CA . LEU A 1 687 ? -0.352 23.511 15.085 1.00 94.12 687 LEU A CA 1
ATOM 5378 C C . LEU A 1 687 ? -1.198 22.256 15.378 1.00 94.12 687 LEU A C 1
ATOM 5380 O O . LEU A 1 687 ? -0.860 21.152 14.952 1.00 94.12 687 LEU A O 1
ATOM 5384 N N . SER A 1 688 ? -2.336 22.420 16.054 1.00 94.31 688 SER A N 1
ATOM 5385 C CA . SER A 1 688 ? -3.283 21.336 16.346 1.00 94.31 688 SER A CA 1
ATOM 5386 C C . SER A 1 688 ? -3.907 20.735 15.078 1.00 94.31 688 SER A C 1
ATOM 5388 O O . SER A 1 688 ? -3.994 19.508 14.936 1.00 94.31 688 SER A O 1
ATOM 5390 N N . LYS A 1 689 ? -4.270 21.581 14.099 1.00 92.12 689 LYS A N 1
ATOM 5391 C CA . LYS A 1 689 ? -4.702 21.144 12.760 1.00 92.12 689 LYS A CA 1
ATOM 5392 C C . LYS A 1 689 ? -3.582 20.416 12.014 1.00 92.12 689 LYS A C 1
ATOM 5394 O O . LYS A 1 689 ? -3.849 19.352 11.462 1.00 92.12 689 LYS A O 1
ATOM 5399 N N . TYR A 1 690 ? -2.348 20.924 12.038 1.00 91.62 690 TYR A N 1
ATOM 5400 C CA . TYR A 1 690 ? -1.194 20.282 11.395 1.00 91.62 690 TYR A CA 1
ATOM 5401 C C . TYR A 1 690 ? -0.932 18.877 11.953 1.00 91.62 690 TYR A C 1
ATOM 5403 O O . TYR A 1 690 ? -0.910 17.902 11.200 1.00 91.62 690 TYR A O 1
ATOM 5411 N N . LEU A 1 691 ? -0.831 18.751 13.280 1.00 93.19 691 LEU A N 1
ATOM 5412 C CA . LEU A 1 691 ? -0.634 17.466 13.958 1.00 93.19 691 LEU A CA 1
ATOM 5413 C C . LEU A 1 691 ? -1.798 16.497 13.684 1.00 93.19 691 LEU A C 1
ATOM 5415 O O . LEU A 1 691 ? -1.573 15.303 13.496 1.00 93.19 691 LEU A O 1
ATOM 5419 N N . SER A 1 692 ? -3.032 17.001 13.559 1.00 90.88 692 SER A N 1
ATOM 5420 C CA . SER A 1 692 ? -4.186 16.199 13.121 1.00 90.88 692 SER A CA 1
ATOM 5421 C C . SER A 1 692 ? -4.055 15.721 11.665 1.00 90.88 692 SER A C 1
ATOM 5423 O O . SER A 1 692 ? -4.242 14.533 11.399 1.00 90.88 692 SER A O 1
ATOM 5425 N N . LYS A 1 693 ? -3.705 16.624 10.735 1.00 87.94 693 LYS A N 1
ATOM 5426 C CA . LYS A 1 693 ? -3.555 16.392 9.281 1.00 87.94 693 LYS A CA 1
ATOM 5427 C C . LYS A 1 693 ? -2.443 15.377 8.984 1.00 87.94 693 LYS A C 1
ATOM 5429 O O . LYS A 1 693 ? -2.654 14.438 8.222 1.00 87.94 693 LYS A O 1
ATOM 5434 N N . LYS A 1 694 ? -1.290 15.516 9.646 1.00 85.56 694 LYS A N 1
ATOM 5435 C CA . LYS A 1 694 ? -0.118 14.627 9.516 1.00 85.56 694 LYS A CA 1
ATOM 5436 C C . LYS A 1 694 ? -0.168 13.386 10.423 1.00 85.56 694 LYS A C 1
ATOM 5438 O O . LYS A 1 694 ? 0.721 12.547 10.331 1.00 85.56 694 LYS A O 1
ATOM 5443 N N . LYS A 1 695 ? -1.185 13.252 11.288 1.00 88.75 695 LYS A N 1
ATOM 5444 C CA . LYS A 1 695 ? -1.311 12.190 12.312 1.00 88.75 695 LYS A CA 1
ATOM 5445 C C . LYS A 1 695 ? -0.076 12.095 13.224 1.00 88.75 695 LYS A C 1
ATOM 5447 O O . LYS A 1 695 ? 0.430 11.006 13.487 1.00 88.75 695 LYS A O 1
ATOM 5452 N N . GLN A 1 696 ? 0.391 13.242 13.710 1.00 92.69 696 GLN A N 1
ATOM 5453 C CA . GLN A 1 696 ? 1.588 13.375 14.541 1.00 92.69 696 GLN A CA 1
ATOM 5454 C C . GLN A 1 696 ? 1.278 13.785 15.990 1.00 92.69 696 GLN A C 1
ATOM 5456 O O . GLN A 1 696 ? 0.207 14.295 16.317 1.00 92.69 696 GLN A O 1
ATOM 5461 N N . ALA A 1 697 ? 2.259 13.566 16.859 1.00 94.56 697 ALA A N 1
ATOM 5462 C CA . ALA A 1 697 ? 2.309 13.977 18.256 1.00 94.56 697 ALA A CA 1
ATOM 5463 C C . ALA A 1 697 ? 3.750 14.375 18.625 1.00 94.56 697 ALA A C 1
ATOM 5465 O O . ALA A 1 697 ? 4.689 14.044 17.899 1.00 94.56 697 ALA A O 1
ATOM 5466 N N . PHE A 1 698 ? 3.945 15.045 19.761 1.00 93.25 698 PHE A N 1
ATOM 5467 C CA . PHE A 1 698 ? 5.280 15.349 20.290 1.00 93.25 698 PHE A CA 1
ATOM 5468 C C . PHE A 1 698 ? 5.440 14.891 21.738 1.00 93.25 698 PHE A C 1
ATOM 5470 O O . PHE A 1 698 ? 4.463 14.720 22.470 1.00 93.25 698 PHE A O 1
ATOM 5477 N N . LEU A 1 699 ? 6.688 14.645 22.137 1.00 92.94 699 LEU A N 1
ATOM 5478 C CA . LEU A 1 699 ? 7.042 14.088 23.439 1.00 92.94 699 LEU A CA 1
ATOM 5479 C C . LEU A 1 699 ? 8.099 14.958 24.114 1.00 92.94 699 LEU A C 1
ATOM 5481 O O . LEU A 1 699 ? 9.195 15.115 23.585 1.00 92.94 699 LEU A O 1
ATOM 5485 N N . ILE A 1 700 ? 7.785 15.463 25.306 1.00 92.00 700 ILE A N 1
ATOM 5486 C CA . ILE A 1 700 ? 8.713 16.238 26.138 1.00 92.00 700 ILE A CA 1
ATOM 5487 C C . ILE A 1 700 ? 9.161 15.353 27.314 1.00 92.00 700 ILE A C 1
ATOM 5489 O O . ILE A 1 700 ? 8.315 14.939 28.115 1.00 92.00 700 ILE A O 1
ATOM 5493 N N . PRO A 1 701 ? 10.457 15.002 27.434 1.00 89.62 701 PRO A N 1
ATOM 5494 C CA . PRO A 1 701 ? 10.967 14.210 28.551 1.00 89.62 701 PRO A CA 1
ATOM 5495 C C . PRO A 1 701 ? 10.705 14.878 29.909 1.00 89.62 701 PRO A C 1
ATOM 5497 O O . PRO A 1 701 ? 11.105 16.018 30.147 1.00 89.62 701 PRO A O 1
ATOM 5500 N N . ALA A 1 702 ? 10.051 14.153 30.818 1.00 89.75 702 ALA A N 1
ATOM 5501 C CA . ALA A 1 702 ? 9.808 14.630 32.174 1.00 89.75 702 ALA A CA 1
ATOM 5502 C C . ALA A 1 702 ? 11.020 14.304 33.055 1.00 89.75 702 ALA A C 1
ATOM 5504 O O . ALA A 1 702 ? 11.345 13.127 33.252 1.00 89.75 702 ALA A O 1
ATOM 5505 N N . HIS A 1 703 ? 11.659 15.345 33.588 1.00 86.75 703 HIS A N 1
ATOM 5506 C CA . HIS A 1 703 ? 12.821 15.239 34.464 1.00 86.75 703 HIS A CA 1
ATOM 5507 C C . HIS A 1 703 ? 12.487 15.630 35.911 1.00 86.75 703 HIS A C 1
ATOM 5509 O O . HIS A 1 703 ? 11.590 16.435 36.163 1.00 86.75 703 HIS A O 1
ATOM 5515 N N . TRP A 1 704 ? 13.228 15.055 36.855 1.00 84.06 704 TRP A N 1
ATOM 5516 C CA . TRP A 1 704 ? 13.233 15.385 38.277 1.00 84.06 704 TRP A CA 1
ATOM 5517 C C . TRP A 1 704 ? 14.663 15.211 38.796 1.00 84.06 704 TRP A C 1
ATOM 5519 O O . TRP A 1 704 ? 15.239 14.145 38.616 1.00 84.06 704 TRP A O 1
ATOM 5529 N N . ASP A 1 705 ? 15.229 16.235 39.442 1.00 84.50 705 ASP A N 1
ATOM 5530 C CA . ASP A 1 705 ? 16.588 16.199 40.025 1.00 84.50 705 ASP A CA 1
ATOM 5531 C C . ASP A 1 705 ? 17.675 15.733 39.025 1.00 84.50 705 ASP A C 1
ATOM 5533 O O . ASP A 1 705 ? 18.548 14.925 39.325 1.00 84.50 705 ASP A O 1
ATOM 5537 N N . GLY A 1 706 ? 17.559 16.194 37.773 1.00 83.00 706 GLY A N 1
ATOM 5538 C CA . GLY A 1 706 ? 18.410 15.791 36.644 1.00 83.00 706 GLY A CA 1
ATOM 5539 C C . GLY A 1 706 ? 18.046 14.448 35.991 1.00 83.00 706 GLY A C 1
ATOM 5540 O O . GLY A 1 706 ? 18.432 14.207 34.850 1.00 83.00 706 GLY A O 1
ATOM 5541 N N . GLU A 1 707 ? 17.265 13.591 36.648 1.00 80.75 707 GLU A N 1
ATOM 5542 C CA . GLU A 1 707 ? 16.923 12.259 36.143 1.00 80.75 707 GLU A CA 1
ATOM 5543 C C . GLU A 1 707 ? 15.618 12.228 35.348 1.00 80.75 707 GLU A C 1
ATOM 5545 O O . GLU A 1 707 ? 14.640 12.896 35.688 1.00 80.75 707 GLU A O 1
ATOM 5550 N N . ARG A 1 708 ? 15.554 11.398 34.300 1.00 83.12 708 ARG A N 1
ATOM 5551 C CA . ARG A 1 708 ? 14.310 11.203 33.547 1.00 83.12 708 ARG A CA 1
ATOM 5552 C C . ARG A 1 708 ? 13.388 10.218 34.260 1.00 83.12 708 ARG A C 1
ATOM 5554 O O . ARG A 1 708 ? 13.674 9.026 34.353 1.00 83.12 708 ARG A O 1
ATOM 5561 N N . ILE A 1 709 ? 12.218 10.710 34.643 1.00 87.00 709 ILE A N 1
ATOM 5562 C CA . ILE A 1 709 ? 11.175 9.968 35.365 1.00 87.00 709 ILE A CA 1
ATOM 5563 C C . ILE A 1 709 ? 9.955 9.618 34.497 1.00 87.00 709 ILE A C 1
ATOM 5565 O O . ILE A 1 709 ? 9.125 8.794 34.889 1.00 87.00 709 ILE A O 1
ATOM 5569 N N . GLY A 1 710 ? 9.827 10.225 33.316 1.00 90.44 710 GLY A N 1
ATOM 5570 C CA . GLY A 1 710 ? 8.698 9.982 32.423 1.00 90.44 710 GLY A CA 1
ATOM 5571 C C . GLY A 1 710 ? 8.745 10.774 31.122 1.00 90.44 710 GLY A C 1
ATOM 5572 O O . GLY A 1 710 ? 9.807 11.160 30.619 1.00 90.44 710 GLY A O 1
ATOM 5573 N N . VAL A 1 711 ? 7.562 11.030 30.573 1.00 92.69 711 VAL A N 1
ATOM 5574 C CA . VAL A 1 711 ? 7.350 11.826 29.366 1.00 92.69 711 VAL A CA 1
ATOM 5575 C C . VAL A 1 711 ? 5.969 12.485 29.393 1.00 92.69 711 VAL A C 1
ATOM 5577 O O . VAL A 1 711 ? 5.013 11.922 29.930 1.00 92.69 711 VAL A O 1
ATOM 5580 N N . ILE A 1 712 ? 5.860 13.672 28.805 1.00 94.50 712 ILE A N 1
ATOM 5581 C CA . ILE A 1 712 ? 4.584 14.327 28.515 1.00 94.50 712 ILE A CA 1
ATOM 5582 C C . ILE A 1 712 ? 4.336 14.185 27.014 1.00 94.50 712 ILE A C 1
ATOM 5584 O O . ILE A 1 712 ? 5.118 14.693 26.210 1.00 94.50 712 ILE A O 1
ATOM 5588 N N . VAL A 1 713 ? 3.274 13.473 26.639 1.00 95.31 713 VAL A N 1
ATOM 5589 C CA . VAL A 1 713 ? 2.839 13.324 25.243 1.00 95.31 713 VAL A CA 1
ATOM 5590 C C . VAL A 1 713 ? 1.804 14.395 24.943 1.00 95.31 713 VAL A C 1
ATOM 5592 O O . VAL A 1 713 ? 0.770 14.448 25.604 1.00 95.31 713 VAL A O 1
ATOM 5595 N N . PHE A 1 714 ? 2.057 15.214 23.930 1.00 95.75 714 PHE A N 1
ATOM 5596 C CA . PHE A 1 714 ? 1.112 16.197 23.414 1.00 95.75 714 PHE A CA 1
ATOM 5597 C C . PHE A 1 714 ? 0.543 15.703 22.089 1.00 95.75 714 PHE A C 1
ATOM 5599 O O . PHE A 1 714 ? 1.291 15.351 21.173 1.00 95.75 714 PHE A O 1
ATOM 5606 N N . THR A 1 715 ? -0.783 15.641 21.988 1.00 95.38 715 THR A N 1
ATOM 5607 C CA . THR A 1 715 ? -1.454 14.957 20.880 1.00 95.38 715 THR A CA 1
ATOM 5608 C C . THR A 1 715 ? -2.775 15.637 20.491 1.00 95.38 715 THR A C 1
ATOM 5610 O O . THR A 1 715 ? -3.446 16.207 21.360 1.00 95.38 715 THR A O 1
ATOM 5613 N N . PRO A 1 716 ? -3.178 15.604 19.207 1.00 94.69 716 PRO A N 1
ATOM 5614 C CA . PRO A 1 716 ? -4.491 16.081 18.782 1.00 94.69 716 PRO A CA 1
ATOM 5615 C C . PRO A 1 716 ? -5.635 15.175 19.290 1.00 94.69 716 PRO A C 1
ATOM 5617 O O . PRO A 1 716 ? -5.425 13.978 19.504 1.00 94.69 716 PRO A O 1
ATOM 5620 N N . PRO A 1 717 ? -6.882 15.679 19.405 1.00 89.81 717 PRO A N 1
ATOM 5621 C CA . PRO A 1 717 ? -8.034 14.891 19.870 1.00 89.81 717 PRO A CA 1
ATOM 5622 C C . PRO A 1 717 ? -8.345 13.642 19.029 1.00 89.81 717 PRO A C 1
ATOM 5624 O O . PRO A 1 717 ? -8.957 12.694 19.523 1.00 89.81 717 PRO A O 1
ATOM 5627 N N . THR A 1 718 ? -7.884 13.594 17.776 1.00 87.31 718 THR A N 1
ATOM 5628 C CA . THR A 1 718 ? -7.968 12.413 16.900 1.00 87.31 718 THR A CA 1
ATOM 5629 C C . THR A 1 718 ? -7.210 11.198 17.454 1.00 87.31 718 THR A C 1
ATOM 5631 O O . THR A 1 718 ? -7.599 10.062 17.186 1.00 87.31 718 THR A O 1
ATOM 5634 N N . ALA A 1 719 ? -6.184 11.409 18.286 1.00 87.94 719 ALA A N 1
ATOM 5635 C CA . ALA A 1 719 ? -5.381 10.353 18.904 1.00 87.94 719 ALA A CA 1
ATOM 5636 C C . ALA A 1 719 ? -6.001 9.739 20.177 1.00 87.94 719 ALA A C 1
ATOM 5638 O O . ALA A 1 719 ? -5.409 8.825 20.760 1.00 87.94 719 ALA A O 1
ATOM 5639 N N . ARG A 1 720 ? -7.172 10.223 20.631 1.00 88.00 720 ARG A N 1
ATOM 5640 C CA . ARG A 1 720 ? -7.759 9.925 21.958 1.00 88.00 720 ARG A CA 1
ATOM 5641 C C . ARG A 1 720 ? -7.761 8.446 22.358 1.00 88.00 720 ARG A C 1
ATOM 5643 O O . ARG A 1 720 ? -7.522 8.121 23.520 1.00 88.00 720 ARG A O 1
ATOM 5650 N N . TYR A 1 721 ? -7.977 7.557 21.391 1.00 87.88 721 TYR A N 1
ATOM 5651 C CA . TYR A 1 721 ? -8.047 6.106 21.572 1.00 87.88 721 TYR A CA 1
ATOM 5652 C C . TYR A 1 721 ? -6.737 5.485 22.079 1.00 87.88 721 TYR A C 1
ATOM 5654 O O . TYR A 1 721 ? -6.776 4.518 22.838 1.00 87.88 721 TYR A O 1
ATOM 5662 N N . LEU A 1 722 ? -5.583 6.044 21.695 1.00 86.44 722 LEU A N 1
ATOM 5663 C CA . LEU A 1 722 ? -4.271 5.475 22.006 1.00 86.44 722 LEU A CA 1
ATOM 5664 C C . LEU A 1 722 ? -3.861 5.715 23.464 1.00 86.44 722 LEU A C 1
ATOM 5666 O O . LEU A 1 722 ? -3.371 4.809 24.133 1.00 86.44 722 LEU A O 1
ATOM 5670 N N . LEU A 1 723 ? -4.100 6.930 23.966 1.00 91.12 723 LEU A N 1
ATOM 5671 C CA . LEU A 1 723 ? -3.796 7.317 25.350 1.00 91.12 723 LEU A CA 1
ATOM 5672 C C . LEU A 1 723 ? -4.968 7.069 26.315 1.00 91.12 723 LEU A C 1
ATOM 5674 O O . LEU A 1 723 ? -4.786 7.209 27.521 1.00 91.12 723 LEU A O 1
ATOM 5678 N N . ARG A 1 724 ? -6.150 6.698 25.796 1.00 92.62 724 ARG A N 1
ATOM 5679 C CA . ARG A 1 724 ? -7.434 6.636 26.524 1.00 92.62 724 ARG A CA 1
ATOM 5680 C C . ARG A 1 724 ? -7.819 7.984 27.146 1.00 92.62 724 ARG A C 1
ATOM 5682 O O . ARG A 1 724 ? -8.149 8.062 28.326 1.00 92.62 724 ARG A O 1
ATOM 5689 N N . VAL A 1 725 ? -7.749 9.045 26.342 1.00 93.00 725 VAL A N 1
ATOM 5690 C CA . VAL A 1 725 ? -8.110 10.407 26.769 1.00 93.00 725 VAL A CA 1
ATOM 5691 C C . VAL A 1 725 ? -9.600 10.461 27.156 1.00 93.00 725 VAL A C 1
ATOM 5693 O O . VAL A 1 725 ? -10.426 9.979 26.375 1.00 93.00 725 VAL A O 1
ATOM 5696 N N . PRO A 1 726 ? -9.963 11.059 28.308 1.00 93.56 726 PRO A N 1
ATOM 5697 C CA . PRO A 1 726 ? -11.355 11.287 28.694 1.00 93.56 726 PRO A CA 1
ATOM 5698 C C . PRO A 1 726 ? -12.159 12.079 27.638 1.00 93.56 726 PRO A C 1
ATOM 5700 O O . PRO A 1 726 ? -11.608 12.963 26.971 1.00 93.56 726 PRO A O 1
ATOM 5703 N N . PRO A 1 727 ? -13.456 11.779 27.434 1.00 90.19 727 PRO A N 1
ATOM 5704 C CA . PRO A 1 727 ? -14.245 12.368 26.347 1.00 90.19 727 PRO A CA 1
ATOM 5705 C C . PRO A 1 727 ? -14.489 13.877 26.520 1.00 90.19 727 PRO A C 1
ATOM 5707 O O . PRO A 1 727 ? -14.488 14.613 25.537 1.00 90.19 727 PRO A O 1
ATOM 5710 N N . ASP A 1 728 ? -14.613 14.350 27.758 1.00 91.19 728 ASP A N 1
ATOM 5711 C CA . ASP A 1 728 ? -14.740 15.755 28.171 1.00 91.19 728 ASP A CA 1
ATOM 5712 C C . ASP A 1 728 ? -13.497 16.609 27.843 1.00 91.19 728 ASP A C 1
ATOM 5714 O O . ASP A 1 728 ? -13.593 17.816 27.582 1.00 91.19 728 ASP A O 1
ATOM 5718 N N . MET A 1 729 ? -12.327 15.969 27.777 1.00 90.75 729 MET A N 1
ATOM 5719 C CA . MET A 1 729 ? -11.069 16.592 27.359 1.00 90.75 729 MET A CA 1
ATOM 5720 C C . MET A 1 729 ? -10.960 16.732 25.834 1.00 90.75 729 MET A C 1
ATOM 5722 O O . MET A 1 729 ? -10.190 17.559 25.350 1.00 90.75 729 MET A O 1
ATOM 5726 N N . CYS A 1 730 ? -11.757 15.984 25.063 1.00 88.25 730 CYS A N 1
ATOM 5727 C CA . CYS A 1 730 ? -11.709 15.938 23.599 1.00 88.25 730 CYS A CA 1
ATOM 5728 C C . CYS A 1 730 ? -12.474 17.097 22.922 1.00 88.25 730 CYS A C 1
ATOM 5730 O O . CYS A 1 730 ? -13.229 16.877 21.971 1.00 88.25 730 CYS A O 1
ATOM 5732 N N . ARG A 1 731 ? -12.289 18.342 23.385 1.00 83.38 731 ARG A N 1
ATOM 5733 C CA . ARG A 1 731 ? -12.838 19.517 22.685 1.00 83.38 731 ARG A CA 1
ATOM 5734 C C . ARG A 1 731 ? -12.163 19.691 21.321 1.00 83.38 731 ARG A C 1
ATOM 5736 O O . ARG A 1 731 ? -11.001 19.335 21.135 1.00 83.38 731 ARG A O 1
ATOM 5743 N N . LYS A 1 732 ? -12.902 20.242 20.353 1.00 70.69 732 LYS A N 1
ATOM 5744 C CA . LYS A 1 732 ? -12.340 20.603 19.042 1.00 70.69 732 LYS A CA 1
ATOM 5745 C C . LYS A 1 732 ? -11.213 21.639 19.239 1.00 70.69 732 LYS A C 1
ATOM 5747 O O . LYS A 1 732 ? -11.259 22.428 20.174 1.00 70.69 732 LYS A O 1
ATOM 5752 N N . THR A 1 733 ? -10.215 21.573 18.357 1.00 75.94 733 THR A N 1
ATOM 5753 C CA . THR A 1 733 ? -8.997 22.411 18.255 1.00 75.94 733 THR A CA 1
ATOM 5754 C C . THR A 1 733 ? -7.956 22.383 19.389 1.00 75.94 733 THR A C 1
ATOM 5756 O O . THR A 1 733 ? -6.781 22.560 19.072 1.00 75.94 733 THR A O 1
ATOM 5759 N N . CYS A 1 734 ? -8.271 22.084 20.654 1.00 88.69 734 CYS A N 1
ATOM 5760 C CA . CYS A 1 734 ? -7.236 22.034 21.706 1.00 88.69 734 CYS A CA 1
ATOM 5761 C C . CYS A 1 734 ? -6.257 20.847 21.553 1.00 88.69 734 CYS A C 1
ATOM 5763 O O . CYS A 1 734 ? -6.654 19.763 21.121 1.00 88.69 734 CYS A O 1
ATOM 5765 N N . LEU A 1 735 ? -4.997 21.018 21.974 1.00 95.50 735 LEU A N 1
ATOM 5766 C CA . LEU A 1 735 ? -4.047 19.906 22.135 1.00 95.50 735 LEU A CA 1
ATOM 5767 C C . LEU A 1 735 ? -4.180 19.284 23.531 1.00 95.50 735 LEU A C 1
ATOM 5769 O O . LEU A 1 735 ? -4.330 19.992 24.527 1.00 95.50 735 LEU A O 1
ATOM 5773 N N . ILE A 1 736 ? -4.087 17.957 23.617 1.00 95.94 736 ILE A N 1
ATOM 5774 C CA . ILE A 1 736 ? -4.140 17.216 24.883 1.00 95.94 736 ILE A CA 1
ATOM 5775 C C . ILE A 1 736 ? -2.721 16.852 25.308 1.00 95.94 736 ILE A C 1
ATOM 5777 O O . ILE A 1 736 ? -2.009 16.177 24.566 1.00 95.94 736 ILE A O 1
ATOM 5781 N N . ALA A 1 737 ? -2.337 17.256 26.516 1.00 95.81 737 ALA A N 1
ATOM 5782 C CA . ALA A 1 737 ? -1.130 16.803 27.192 1.00 95.81 737 ALA A CA 1
ATOM 5783 C C . ALA A 1 737 ? -1.463 15.610 28.100 1.00 95.81 737 ALA A C 1
ATOM 5785 O O . ALA A 1 737 ? -2.380 15.694 28.916 1.00 95.81 737 ALA A O 1
ATOM 5786 N N . ALA A 1 738 ? -0.708 14.520 27.994 1.00 94.94 738 ALA A N 1
ATOM 5787 C CA . ALA A 1 738 ? -0.816 13.343 28.852 1.00 94.94 738 ALA A CA 1
ATOM 5788 C C . ALA A 1 738 ? 0.529 13.065 29.532 1.00 94.94 738 ALA A C 1
ATOM 5790 O O . ALA A 1 738 ? 1.535 12.848 28.854 1.00 94.94 738 ALA A O 1
ATOM 5791 N N . LEU A 1 739 ? 0.554 13.053 30.865 1.00 93.62 739 LEU A N 1
ATOM 5792 C CA . LEU A 1 739 ? 1.748 12.717 31.644 1.00 93.62 739 LEU A CA 1
ATOM 5793 C C . LEU A 1 739 ? 1.815 11.203 31.875 1.00 93.62 739 LEU A C 1
ATOM 5795 O O . LEU A 1 739 ? 0.907 10.617 32.474 1.00 93.62 739 LEU A O 1
ATOM 5799 N N . LEU A 1 740 ? 2.908 10.578 31.436 1.00 92.44 740 LEU A N 1
ATOM 5800 C CA . LEU A 1 740 ? 3.178 9.157 31.645 1.00 92.44 740 LEU A CA 1
ATOM 5801 C C . LEU A 1 740 ? 4.528 8.976 32.341 1.00 92.44 740 LEU A C 1
ATOM 5803 O O . LEU A 1 740 ? 5.546 9.511 31.905 1.00 92.44 740 LEU A O 1
ATOM 5807 N N . PHE A 1 741 ? 4.550 8.194 33.416 1.00 88.56 741 PHE A N 1
ATOM 5808 C CA . PHE A 1 741 ? 5.791 7.834 34.102 1.00 88.56 741 PHE A CA 1
ATOM 5809 C C . PHE A 1 741 ? 6.420 6.594 33.480 1.00 88.56 741 PHE A C 1
ATOM 5811 O O . PHE A 1 741 ? 5.711 5.726 32.959 1.00 88.56 741 PHE A O 1
ATOM 5818 N N . ASN A 1 742 ? 7.748 6.500 33.562 1.00 82.81 742 ASN A N 1
ATOM 5819 C CA . ASN A 1 742 ? 8.475 5.283 33.211 1.00 82.81 742 ASN A CA 1
ATOM 5820 C C . ASN A 1 742 ? 7.866 4.088 33.968 1.00 82.81 742 ASN A C 1
ATOM 5822 O O . ASN A 1 742 ? 7.455 4.223 35.128 1.00 82.81 742 ASN A O 1
ATOM 5826 N N . GLN A 1 743 ? 7.827 2.904 33.352 1.00 74.00 743 GLN A N 1
ATOM 5827 C CA . GLN A 1 743 ? 7.646 1.683 34.139 1.00 74.00 743 GLN A CA 1
ATOM 5828 C C . GLN A 1 743 ? 8.878 1.528 35.035 1.00 74.00 743 GLN A C 1
ATOM 5830 O O . GLN A 1 743 ? 10.001 1.438 34.539 1.00 74.00 743 GLN A O 1
ATOM 5835 N N . ASP A 1 744 ? 8.672 1.565 36.352 1.00 64.06 744 ASP A N 1
ATOM 5836 C CA . ASP A 1 744 ? 9.752 1.435 37.326 1.00 64.06 744 ASP A CA 1
ATOM 5837 C C . ASP A 1 744 ? 10.337 0.014 37.217 1.00 64.06 744 ASP A C 1
ATOM 5839 O O . ASP A 1 744 ? 9.596 -0.952 37.405 1.00 64.06 744 ASP A O 1
ATOM 5843 N N . PRO A 1 745 ? 11.640 -0.152 36.915 1.00 54.03 745 PRO A N 1
ATOM 5844 C CA . PRO A 1 745 ? 12.269 -1.466 36.848 1.00 54.03 745 PRO A CA 1
ATOM 5845 C C . PRO A 1 745 ? 12.466 -2.114 38.231 1.00 54.03 745 PRO A C 1
ATOM 5847 O O . PRO A 1 745 ? 13.090 -3.175 38.317 1.00 54.03 745 PRO A O 1
ATOM 5850 N N . SER A 1 746 ? 11.990 -1.508 39.329 1.00 53.66 746 SER A N 1
ATOM 5851 C CA . SER A 1 746 ? 12.022 -2.155 40.640 1.00 53.66 746 SER A CA 1
ATOM 5852 C C . SER A 1 746 ? 11.224 -3.475 40.631 1.00 53.66 746 SER A C 1
ATOM 5854 O O . SER A 1 746 ? 10.123 -3.552 40.081 1.00 53.66 746 SER A O 1
ATOM 5856 N N . PRO A 1 747 ? 11.731 -4.550 41.268 1.00 50.00 747 PRO A N 1
ATOM 5857 C CA . PRO A 1 747 ? 11.100 -5.876 41.251 1.00 50.00 747 PRO A CA 1
ATOM 5858 C C . PRO A 1 747 ? 9.842 -5.970 42.145 1.00 50.00 747 PRO A C 1
ATOM 5860 O O . PRO A 1 747 ? 9.516 -7.031 42.687 1.00 50.00 747 PRO A O 1
ATOM 5863 N N . ASN A 1 748 ? 9.122 -4.859 42.332 1.00 53.00 748 ASN A N 1
ATOM 5864 C CA . ASN A 1 748 ? 7.910 -4.803 43.132 1.00 53.00 748 ASN A CA 1
ATOM 5865 C C . ASN A 1 748 ? 6.783 -5.608 42.470 1.00 53.00 748 ASN A C 1
ATOM 5867 O O . ASN A 1 748 ? 6.381 -5.393 41.323 1.00 53.00 748 ASN A O 1
ATOM 5871 N N . LYS A 1 749 ? 6.243 -6.563 43.235 1.00 53.03 749 LYS A N 1
ATOM 5872 C CA . LYS A 1 749 ? 5.356 -7.635 42.743 1.00 53.03 749 LYS A CA 1
ATOM 5873 C C . LYS A 1 749 ? 3.975 -7.154 42.264 1.00 53.03 749 LYS A C 1
ATOM 5875 O O . LYS A 1 749 ? 3.214 -7.958 41.731 1.00 53.03 749 LYS A O 1
ATOM 5880 N N . ALA A 1 750 ? 3.634 -5.882 42.477 1.00 52.12 750 ALA A N 1
ATOM 5881 C CA . ALA A 1 750 ? 2.338 -5.308 42.124 1.00 52.12 750 ALA A CA 1
ATOM 5882 C C . ALA A 1 750 ? 2.238 -4.946 40.631 1.00 52.12 750 ALA A C 1
ATOM 5884 O O . ALA A 1 750 ? 1.361 -5.459 39.935 1.00 52.12 750 ALA A O 1
ATOM 5885 N N . GLU A 1 751 ? 3.146 -4.107 40.123 1.00 51.41 751 GLU A N 1
ATOM 5886 C CA . GLU A 1 751 ? 2.998 -3.474 38.799 1.00 51.41 751 GLU A CA 1
ATOM 5887 C C . GLU A 1 751 ? 3.164 -4.461 37.633 1.00 51.41 751 GLU A C 1
ATOM 5889 O O . GLU A 1 751 ? 2.494 -4.338 36.606 1.00 51.41 751 GLU A O 1
ATOM 5894 N N . HIS A 1 752 ? 3.939 -5.530 37.847 1.00 55.50 752 HIS A N 1
ATOM 5895 C CA . HIS A 1 752 ? 4.101 -6.664 36.931 1.00 55.50 752 HIS A CA 1
ATOM 5896 C C . HIS A 1 752 ? 2.762 -7.248 36.424 1.00 55.50 752 HIS A C 1
ATOM 5898 O O . HIS A 1 752 ? 2.702 -7.783 35.314 1.00 55.50 752 HIS A O 1
ATOM 5904 N N . LYS A 1 753 ? 1.669 -7.126 37.198 1.00 58.84 753 LYS A N 1
ATOM 5905 C CA . LYS A 1 753 ? 0.326 -7.578 36.793 1.00 58.84 753 LYS A CA 1
ATOM 5906 C C . LYS A 1 753 ? -0.218 -6.865 35.548 1.00 58.84 753 LYS A C 1
ATOM 5908 O O . LYS A 1 753 ? -0.995 -7.479 34.824 1.00 58.84 753 LYS A O 1
ATOM 5913 N N . HIS A 1 754 ? 0.181 -5.619 35.285 1.00 58.59 754 HIS A N 1
ATOM 5914 C CA . HIS A 1 754 ? -0.317 -4.836 34.145 1.00 58.59 754 HIS A CA 1
ATOM 5915 C C . HIS A 1 754 ? 0.493 -5.047 32.857 1.00 58.59 754 HIS A C 1
ATOM 5917 O O . HIS A 1 754 ? -0.057 -4.903 31.768 1.00 58.59 754 HIS A O 1
ATOM 5923 N N . PHE A 1 755 ? 1.765 -5.448 32.962 1.00 58.59 755 PHE A N 1
ATOM 5924 C CA . PHE A 1 755 ? 2.618 -5.741 31.802 1.00 58.59 755 PHE A CA 1
ATOM 5925 C C . PHE A 1 755 ? 2.409 -7.171 31.263 1.00 58.59 755 PHE A C 1
ATOM 5927 O O . PHE A 1 755 ? 2.443 -7.404 30.053 1.00 58.59 755 PHE A O 1
ATOM 5934 N N . LEU A 1 756 ? 2.102 -8.133 32.146 1.00 62.16 756 LEU A N 1
ATOM 5935 C CA . LEU A 1 756 ? 1.863 -9.542 31.793 1.00 62.16 756 LEU A CA 1
ATOM 5936 C C . LEU A 1 756 ? 0.816 -9.780 30.674 1.00 62.16 756 LEU A C 1
ATOM 5938 O O . LEU A 1 756 ? 1.074 -10.641 29.832 1.00 62.16 756 LEU A O 1
ATOM 5942 N N . PRO A 1 757 ? -0.330 -9.068 30.602 1.00 64.12 757 PRO A N 1
ATOM 5943 C CA . PRO A 1 757 ? -1.290 -9.210 29.501 1.00 64.12 757 PRO A CA 1
ATOM 5944 C C . PRO A 1 757 ? -0.775 -8.710 28.145 1.00 64.12 757 PRO A C 1
ATOM 5946 O O . PRO A 1 757 ? -1.178 -9.248 27.117 1.00 64.12 757 PRO A O 1
ATOM 5949 N N . LEU A 1 758 ? 0.107 -7.702 28.129 1.00 61.09 758 LEU A N 1
ATOM 5950 C CA . LEU A 1 758 ? 0.712 -7.178 26.898 1.00 61.09 758 LEU A CA 1
ATOM 5951 C C . LEU A 1 758 ? 1.775 -8.147 26.369 1.00 61.09 758 LEU A C 1
ATOM 5953 O O . LEU A 1 758 ? 1.720 -8.518 25.199 1.00 61.09 758 LEU A O 1
ATOM 5957 N N . LEU A 1 759 ? 2.648 -8.645 27.256 1.00 63.19 759 LEU A N 1
ATOM 5958 C CA . LEU A 1 759 ? 3.580 -9.744 26.965 1.00 63.19 759 LEU A CA 1
ATOM 5959 C C . LEU A 1 759 ? 2.847 -10.959 26.382 1.00 63.19 759 LEU A C 1
ATOM 5961 O O . LEU A 1 759 ? 3.165 -11.399 25.282 1.00 63.19 759 LEU A O 1
ATOM 5965 N N . LYS A 1 760 ? 1.813 -11.458 27.076 1.00 63.50 760 LYS A N 1
ATOM 5966 C CA . LYS A 1 760 ? 1.029 -12.632 26.648 1.00 63.50 760 LYS A CA 1
ATOM 5967 C C . LYS A 1 760 ? 0.360 -12.493 25.275 1.00 63.50 760 LYS A C 1
ATOM 5969 O O . LYS A 1 760 ? 0.042 -13.513 24.682 1.00 63.50 760 LYS A O 1
ATOM 5974 N N . ARG A 1 761 ? 0.099 -11.269 24.801 1.00 62.12 761 ARG A N 1
ATOM 5975 C CA . ARG A 1 761 ? -0.537 -11.004 23.499 1.00 62.12 761 ARG A CA 1
ATOM 5976 C C . ARG A 1 761 ? 0.451 -10.842 22.339 1.00 62.12 761 ARG A C 1
ATOM 5978 O O . ARG A 1 761 ? -0.008 -10.699 21.212 1.00 62.12 761 ARG A O 1
ATOM 5985 N N . ARG A 1 762 ? 1.765 -10.781 22.597 1.00 63.69 762 ARG A N 1
ATOM 5986 C CA . ARG A 1 762 ? 2.786 -10.471 21.571 1.00 63.69 762 ARG A CA 1
ATOM 5987 C C . ARG A 1 762 ? 4.016 -11.371 21.596 1.00 63.69 762 ARG A C 1
ATOM 5989 O O . ARG A 1 762 ? 4.623 -11.585 20.557 1.00 63.69 762 ARG A O 1
ATOM 5996 N N . VAL A 1 763 ? 4.390 -11.895 22.760 1.00 70.94 763 VAL A N 1
ATOM 5997 C CA . VAL A 1 763 ? 5.529 -12.802 22.914 1.00 70.94 763 VAL A CA 1
ATOM 5998 C C . VAL A 1 763 ? 4.989 -14.159 23.335 1.00 70.94 763 VAL A C 1
ATOM 6000 O O . VAL A 1 763 ? 4.836 -14.446 24.523 1.00 70.94 763 VAL A O 1
ATOM 6003 N N . GLU A 1 764 ? 4.668 -14.988 22.344 1.00 62.94 764 GLU A N 1
ATOM 6004 C CA . GLU A 1 764 ? 4.243 -16.359 22.602 1.00 62.94 764 GLU A CA 1
ATOM 6005 C C . GLU A 1 764 ? 5.417 -17.165 23.209 1.00 62.94 764 GLU A C 1
ATOM 6007 O O . GLU A 1 764 ? 6.537 -17.131 22.664 1.00 62.94 764 GLU A O 1
ATOM 6012 N N . PRO A 1 765 ? 5.213 -17.833 24.364 1.00 58.66 765 PRO A N 1
ATOM 6013 C CA . PRO A 1 765 ? 6.258 -18.578 25.054 1.00 58.66 765 PRO A CA 1
ATOM 6014 C C . PRO A 1 765 ? 6.390 -19.984 24.459 1.00 58.66 765 PRO A C 1
ATOM 6016 O O . PRO A 1 765 ? 5.625 -20.874 24.813 1.00 58.66 765 PRO A O 1
ATOM 6019 N N . ALA A 1 766 ? 7.388 -20.190 23.596 1.00 55.84 766 ALA A N 1
ATOM 6020 C CA . ALA A 1 766 ? 7.506 -21.381 22.746 1.00 55.84 766 ALA A CA 1
ATOM 6021 C C . ALA A 1 766 ? 7.320 -22.741 23.460 1.00 55.84 766 ALA A C 1
ATOM 6023 O O . ALA A 1 766 ? 6.670 -23.617 22.900 1.00 55.84 766 ALA A O 1
ATOM 6024 N N . VAL A 1 767 ? 7.866 -22.926 24.676 1.00 55.84 767 VAL A N 1
ATOM 6025 C CA . VAL A 1 767 ? 7.787 -24.209 25.421 1.00 55.84 767 VAL A CA 1
ATOM 6026 C C . VAL A 1 767 ? 7.675 -24.041 26.955 1.00 55.84 767 VAL A C 1
ATOM 6028 O O . VAL A 1 767 ? 7.822 -25.000 27.711 1.00 55.84 767 VAL A O 1
ATOM 6031 N N . LEU A 1 768 ? 7.466 -22.825 27.478 1.00 67.81 768 LEU A N 1
ATOM 6032 C CA . LEU A 1 768 ? 7.550 -22.578 28.930 1.00 67.81 768 LEU A CA 1
ATOM 6033 C C . LEU A 1 768 ? 6.192 -22.658 29.636 1.00 67.81 768 LEU A C 1
ATOM 6035 O O . LEU A 1 768 ? 5.269 -21.905 29.328 1.00 67.81 768 LEU A O 1
ATOM 6039 N N . SER A 1 769 ? 6.114 -23.492 30.680 1.00 81.50 769 SER A N 1
ATOM 6040 C CA . SER A 1 769 ? 4.950 -23.539 31.572 1.00 81.50 769 SER A CA 1
ATOM 6041 C C . SER A 1 769 ? 4.674 -22.164 32.211 1.00 81.50 769 SER A C 1
ATOM 6043 O O . SER A 1 769 ? 5.614 -21.385 32.420 1.00 81.50 769 SER A O 1
ATOM 6045 N N . PRO A 1 770 ? 3.417 -21.833 32.576 1.00 78.38 770 PRO A N 1
ATOM 6046 C CA . PRO A 1 770 ? 3.053 -20.482 33.012 1.00 78.38 770 PRO A CA 1
ATOM 6047 C C . PRO A 1 770 ? 3.905 -19.920 34.161 1.00 78.38 770 PRO A C 1
ATOM 6049 O O . PRO A 1 770 ? 4.182 -18.721 34.184 1.00 78.38 770 PRO A O 1
ATOM 6052 N N . ASP A 1 771 ? 4.365 -20.769 35.084 1.00 80.88 771 ASP A N 1
ATOM 6053 C CA . ASP A 1 771 ? 5.208 -20.371 36.218 1.00 80.88 771 ASP A CA 1
ATOM 6054 C C . ASP A 1 771 ? 6.720 -20.437 35.949 1.00 80.88 771 ASP A C 1
ATOM 6056 O O . ASP A 1 771 ? 7.496 -19.823 36.684 1.00 80.88 771 ASP A O 1
ATOM 6060 N N . ALA A 1 772 ? 7.163 -21.112 34.883 1.00 82.38 772 ALA A N 1
ATOM 6061 C CA . ALA A 1 772 ? 8.502 -20.912 34.324 1.00 82.38 772 ALA A CA 1
ATOM 6062 C C . ALA A 1 772 ? 8.567 -19.579 33.553 1.00 82.38 772 ALA A C 1
ATOM 6064 O O . ALA A 1 772 ? 9.464 -18.773 33.786 1.00 82.38 772 ALA A O 1
ATOM 6065 N N . TRP A 1 773 ? 7.546 -19.278 32.744 1.00 79.62 773 TRP A N 1
ATOM 6066 C CA . TRP A 1 773 ? 7.390 -17.996 32.047 1.00 79.62 773 TRP A CA 1
ATOM 6067 C C . TRP A 1 773 ? 7.350 -16.805 33.019 1.00 79.62 773 TRP A C 1
ATOM 6069 O O . TRP A 1 773 ? 8.146 -15.871 32.911 1.00 79.62 773 TRP A O 1
ATOM 6079 N N . ARG A 1 774 ? 6.506 -16.872 34.062 1.00 79.94 774 ARG A N 1
ATOM 6080 C CA . ARG A 1 774 ? 6.463 -15.864 35.142 1.00 79.94 774 ARG A CA 1
ATOM 6081 C C . ARG A 1 774 ? 7.777 -15.737 35.920 1.00 79.94 774 ARG A C 1
ATOM 6083 O O . ARG A 1 774 ? 7.954 -14.724 36.592 1.00 79.94 774 ARG A O 1
ATOM 6090 N N . ARG A 1 775 ? 8.647 -16.753 35.947 1.00 84.38 775 ARG A N 1
ATOM 6091 C CA . ARG A 1 775 ? 9.988 -16.670 36.561 1.00 84.38 775 ARG A CA 1
ATOM 6092 C C . ARG A 1 775 ? 10.957 -15.950 35.633 1.00 84.38 775 ARG A C 1
ATOM 6094 O O . ARG A 1 775 ? 11.435 -14.884 36.006 1.00 84.38 775 ARG A O 1
ATOM 6101 N N . SER A 1 776 ? 11.073 -16.411 34.388 1.00 83.19 776 SER A N 1
ATOM 6102 C CA . SER A 1 776 ? 11.906 -15.782 33.356 1.00 83.19 776 SER A CA 1
ATOM 6103 C C . SER A 1 776 ? 11.593 -14.287 33.163 1.00 83.19 776 SER A C 1
ATOM 6105 O O . SER A 1 776 ? 12.513 -13.487 33.064 1.00 83.19 776 SER A O 1
ATOM 6107 N N . ILE A 1 777 ? 10.325 -13.855 33.228 1.00 81.50 777 ILE A N 1
ATOM 6108 C CA . ILE A 1 777 ? 9.970 -12.419 33.170 1.00 81.50 777 ILE A CA 1
ATOM 6109 C C . ILE A 1 777 ? 10.530 -11.603 34.351 1.00 81.50 777 ILE A C 1
ATOM 6111 O O . ILE A 1 777 ? 10.860 -10.434 34.174 1.00 81.50 777 ILE A O 1
ATOM 6115 N N . ARG A 1 778 ? 10.634 -12.186 35.552 1.00 82.00 778 ARG A N 1
ATOM 6116 C CA . ARG A 1 778 ? 11.173 -11.510 36.750 1.00 82.00 778 ARG A CA 1
ATOM 6117 C C . ARG A 1 778 ? 12.697 -11.570 36.820 1.00 82.00 778 ARG A C 1
ATOM 6119 O O . ARG A 1 778 ? 13.320 -10.623 37.281 1.00 82.00 778 ARG A O 1
ATOM 6126 N N . GLU A 1 779 ? 13.275 -12.683 36.386 1.00 86.81 779 GLU A N 1
ATOM 6127 C CA . GLU A 1 779 ? 14.722 -12.924 36.371 1.00 86.81 779 GLU A CA 1
ATOM 6128 C C . GLU A 1 779 ? 15.400 -12.203 35.190 1.00 86.81 779 GLU A C 1
ATOM 6130 O O . GLU A 1 779 ? 16.525 -11.725 35.315 1.00 86.81 779 GLU A O 1
ATOM 6135 N N . GLU A 1 780 ? 14.695 -12.052 34.064 1.00 89.00 780 GLU A N 1
ATOM 6136 C CA . GLU A 1 780 ? 15.238 -11.567 32.788 1.00 89.00 780 GLU A CA 1
ATOM 6137 C C . GLU A 1 780 ? 14.392 -10.438 32.172 1.00 89.00 780 GLU A C 1
ATOM 6139 O O . GLU A 1 780 ? 14.282 -10.321 30.952 1.00 89.00 780 GLU A O 1
ATOM 6144 N N . TYR A 1 781 ? 13.785 -9.580 33.001 1.00 83.31 781 TYR A N 1
ATOM 6145 C CA . TYR A 1 781 ? 12.873 -8.507 32.566 1.00 83.31 781 TYR A CA 1
ATOM 6146 C C . TYR A 1 781 ? 13.383 -7.696 31.358 1.00 83.31 781 TYR A C 1
ATOM 6148 O O . TYR A 1 781 ? 12.636 -7.434 30.417 1.00 83.31 781 TYR A O 1
ATOM 6156 N N . ALA A 1 782 ? 14.676 -7.357 31.337 1.00 84.81 782 ALA A N 1
ATOM 6157 C CA . ALA A 1 782 ? 15.297 -6.582 30.262 1.00 84.81 782 ALA A CA 1
ATOM 6158 C C . ALA A 1 782 ? 15.390 -7.317 28.904 1.00 84.81 782 ALA A C 1
ATOM 6160 O O . ALA A 1 782 ? 15.519 -6.650 27.879 1.00 84.81 782 ALA A O 1
ATOM 6161 N N . TYR A 1 783 ? 15.315 -8.654 28.888 1.00 90.88 783 TYR A N 1
ATOM 6162 C CA . TYR A 1 783 ? 15.203 -9.478 27.677 1.00 90.88 783 TYR A CA 1
ATOM 6163 C C . TYR A 1 783 ? 13.750 -9.519 27.181 1.00 90.88 783 TYR A C 1
ATOM 6165 O O . TYR A 1 783 ? 13.485 -9.239 26.016 1.00 90.88 783 TYR A O 1
ATOM 6173 N N . HIS A 1 784 ? 12.788 -9.765 28.077 1.00 86.31 784 HIS A N 1
ATOM 6174 C CA . HIS A 1 784 ? 11.358 -9.792 27.724 1.00 86.31 784 HIS A CA 1
ATOM 6175 C C . HIS A 1 784 ? 10.833 -8.428 27.264 1.00 86.31 784 HIS A C 1
ATOM 6177 O O . HIS A 1 784 ? 10.042 -8.354 26.326 1.00 86.31 784 HIS A O 1
ATOM 6183 N N . LEU A 1 785 ? 11.323 -7.340 27.865 1.00 82.50 785 LEU A N 1
ATOM 6184 C CA . LEU A 1 785 ? 11.064 -5.980 27.396 1.00 82.50 785 LEU A CA 1
ATOM 6185 C C . LEU A 1 785 ? 11.658 -5.742 25.997 1.00 82.50 785 LEU A C 1
ATOM 6187 O O . LEU A 1 785 ? 10.969 -5.188 25.146 1.00 82.50 785 LEU A O 1
ATOM 6191 N N . ALA A 1 786 ? 12.887 -6.201 25.735 1.00 88.62 786 ALA A N 1
ATOM 6192 C CA . ALA A 1 786 ? 13.506 -6.092 24.413 1.00 88.62 786 ALA A CA 1
ATOM 6193 C C . ALA A 1 786 ? 12.711 -6.858 23.338 1.00 88.62 786 ALA A C 1
ATOM 6195 O O . ALA A 1 786 ? 12.471 -6.313 22.262 1.00 88.62 786 ALA A O 1
ATOM 6196 N N . LEU A 1 787 ? 12.219 -8.067 23.647 1.00 87.25 787 LEU A N 1
ATOM 6197 C CA . LEU A 1 787 ? 11.315 -8.810 22.758 1.00 87.25 787 LEU A CA 1
ATOM 6198 C C . LEU A 1 787 ? 10.004 -8.054 22.486 1.00 87.25 787 LEU A C 1
ATOM 6200 O O . LEU A 1 787 ? 9.556 -8.019 21.343 1.00 87.25 787 LEU A O 1
ATOM 6204 N N . CYS A 1 788 ? 9.407 -7.415 23.498 1.00 83.38 788 CYS A N 1
ATOM 6205 C CA . CYS A 1 788 ? 8.195 -6.602 23.329 1.00 83.38 788 CYS A CA 1
ATOM 6206 C C . CYS A 1 788 ? 8.406 -5.325 22.501 1.00 83.38 788 CYS A C 1
ATOM 6208 O O . CYS A 1 788 ? 7.483 -4.910 21.801 1.00 83.38 788 CYS A O 1
ATOM 6210 N N . VAL A 1 789 ? 9.576 -4.684 22.598 1.00 80.50 789 VAL A N 1
ATOM 6211 C CA . VAL A 1 789 ? 9.895 -3.456 21.846 1.00 80.50 789 VAL A CA 1
ATOM 6212 C C . VAL A 1 789 ? 10.222 -3.779 20.387 1.00 80.50 789 VAL A C 1
ATOM 6214 O O . VAL A 1 789 ? 9.669 -3.153 19.484 1.00 80.50 789 VAL A O 1
ATOM 6217 N N . LEU A 1 790 ? 11.074 -4.784 20.157 1.00 85.94 790 LEU A N 1
ATOM 6218 C CA . LEU A 1 790 ? 11.539 -5.178 18.822 1.00 85.94 790 LEU A CA 1
ATOM 6219 C C . LEU A 1 790 ? 10.556 -6.071 18.057 1.00 85.94 790 LEU A C 1
ATOM 6221 O O . LEU A 1 790 ? 10.662 -6.165 16.840 1.00 85.94 790 LEU A O 1
ATOM 6225 N N . GLN A 1 791 ? 9.630 -6.733 18.759 1.00 84.44 791 GLN A N 1
ATOM 6226 C CA . GLN A 1 791 ? 8.584 -7.593 18.188 1.00 84.44 791 GLN A CA 1
ATOM 6227 C C . GLN A 1 791 ? 9.134 -8.694 17.261 1.00 84.44 791 GLN A C 1
ATOM 6229 O O . GLN A 1 791 ? 8.573 -8.992 16.212 1.00 84.44 791 GLN A O 1
ATOM 6234 N N . LEU A 1 792 ? 10.254 -9.302 17.668 1.00 84.69 792 LEU A N 1
ATOM 6235 C CA . LEU A 1 792 ? 10.943 -10.341 16.899 1.00 84.69 792 LEU A CA 1
ATOM 6236 C C . LEU A 1 792 ? 10.054 -11.595 16.728 1.00 84.69 792 LEU A C 1
ATOM 6238 O O . LEU A 1 792 ? 9.662 -12.183 17.749 1.00 84.69 792 LEU A O 1
ATOM 6242 N N . PRO A 1 793 ? 9.794 -12.050 15.483 1.00 84.50 793 PRO A N 1
ATOM 6243 C CA . PRO A 1 793 ? 9.065 -13.290 15.205 1.00 84.50 793 PRO A CA 1
ATOM 6244 C C . PRO A 1 793 ? 9.657 -14.501 15.940 1.00 84.50 793 PRO A C 1
ATOM 6246 O O . PRO A 1 793 ? 10.837 -14.515 16.308 1.00 84.50 793 PRO A O 1
ATOM 6249 N N . LYS A 1 794 ? 8.833 -15.515 16.217 1.00 84.88 794 LYS A N 1
ATOM 6250 C CA . LYS A 1 794 ? 9.243 -16.718 16.969 1.00 84.88 794 LYS A CA 1
ATOM 6251 C C . LYS A 1 794 ? 10.341 -17.479 16.222 1.00 84.88 794 LYS A C 1
ATOM 6253 O O . LYS A 1 794 ? 11.360 -17.828 16.804 1.00 84.88 794 LYS A O 1
ATOM 6258 N N . GLU A 1 795 ? 10.153 -17.580 14.923 1.00 84.25 795 GLU A N 1
ATOM 6259 C CA . GLU A 1 795 ? 10.977 -18.194 13.894 1.00 84.25 795 GLU A CA 1
ATOM 6260 C C . GLU A 1 795 ? 12.383 -17.574 13.900 1.00 84.25 795 GLU A C 1
ATOM 6262 O O . GLU A 1 795 ? 13.395 -18.271 13.867 1.00 84.25 795 GLU A O 1
ATOM 6267 N N . VAL A 1 796 ? 12.458 -16.244 14.035 1.00 86.38 796 VAL A N 1
ATOM 6268 C CA . VAL A 1 796 ? 13.723 -15.506 14.160 1.00 86.38 796 VAL A CA 1
ATOM 6269 C C . VAL A 1 796 ? 14.342 -15.678 15.543 1.00 86.38 796 VAL A C 1
ATOM 6271 O O . VAL A 1 796 ? 15.555 -15.843 15.631 1.00 86.38 796 VAL A O 1
ATOM 6274 N N . ARG A 1 797 ? 13.551 -15.676 16.625 1.00 88.81 797 ARG A N 1
ATOM 6275 C CA . ARG A 1 797 ? 14.056 -15.937 17.989 1.00 88.81 797 ARG A CA 1
ATOM 6276 C C . ARG A 1 797 ? 14.673 -17.334 18.112 1.00 88.81 797 ARG A C 1
ATOM 6278 O O . ARG A 1 797 ? 15.695 -17.482 18.777 1.00 88.81 797 ARG A O 1
ATOM 6285 N N . GLU A 1 798 ? 14.079 -18.323 17.455 1.00 88.31 798 GLU A N 1
ATOM 6286 C CA . GLU A 1 798 ? 14.572 -19.700 17.387 1.00 88.31 798 GLU A CA 1
ATOM 6287 C C . GLU A 1 798 ? 15.810 -19.789 16.475 1.00 88.31 798 GLU A C 1
ATOM 6289 O O . GLU A 1 798 ? 16.845 -20.286 16.914 1.00 88.31 798 GLU A O 1
ATOM 6294 N N . PHE A 1 799 ? 15.789 -19.186 15.278 1.00 87.00 799 PHE A N 1
ATOM 6295 C CA . PHE A 1 799 ? 16.954 -19.165 14.379 1.00 87.00 799 PHE A CA 1
ATOM 6296 C C . PHE A 1 799 ? 18.176 -18.441 14.986 1.00 87.00 799 PHE A C 1
ATOM 6298 O O . PHE A 1 799 ? 19.299 -18.925 14.845 1.00 87.00 799 PHE A O 1
ATOM 6305 N N . ILE A 1 800 ? 17.974 -17.337 15.723 1.00 91.12 800 ILE A N 1
ATOM 6306 C CA . ILE A 1 800 ? 19.019 -16.625 16.493 1.00 91.12 800 ILE A CA 1
ATOM 6307 C C . ILE A 1 800 ? 19.750 -17.555 17.465 1.00 91.12 800 ILE A C 1
ATOM 6309 O O . ILE A 1 800 ? 20.946 -17.376 17.692 1.00 91.12 800 ILE A O 1
ATOM 6313 N N . PHE A 1 801 ? 19.049 -18.503 18.091 1.00 89.56 801 PHE A N 1
ATOM 6314 C CA . PHE A 1 801 ? 19.582 -19.247 19.233 1.00 89.56 801 PHE A CA 1
ATOM 6315 C C . PHE A 1 801 ? 20.797 -20.110 18.863 1.00 89.56 801 PHE A C 1
ATOM 6317 O O . PHE A 1 801 ? 21.737 -20.222 19.656 1.00 89.56 801 PHE A O 1
ATOM 6324 N N . ASP A 1 802 ? 20.796 -20.641 17.639 1.00 91.44 802 ASP A N 1
ATOM 6325 C CA . ASP A 1 802 ? 21.786 -21.581 17.108 1.00 91.44 802 ASP A CA 1
ATOM 6326 C C . ASP A 1 802 ? 22.737 -20.984 16.050 1.00 91.44 802 ASP A C 1
ATOM 6328 O O . ASP A 1 802 ? 23.638 -21.682 15.590 1.00 91.44 802 ASP A O 1
ATOM 6332 N N . HIS A 1 803 ? 22.601 -19.698 15.694 1.00 93.56 803 HIS A N 1
ATOM 6333 C CA . HIS A 1 803 ? 23.368 -19.068 14.607 1.00 93.56 803 HIS A CA 1
ATOM 6334 C C . HIS A 1 803 ? 24.170 -17.830 15.035 1.00 93.56 803 HIS A C 1
ATOM 6336 O O . HIS A 1 803 ? 23.724 -16.996 15.828 1.00 93.56 803 HIS A O 1
ATOM 6342 N N . ALA A 1 804 ? 25.364 -17.672 14.455 1.00 95.50 804 ALA A N 1
ATOM 6343 C CA . ALA A 1 804 ? 26.213 -16.508 14.689 1.00 95.50 804 ALA A CA 1
ATOM 6344 C C . ALA A 1 804 ? 25.578 -15.250 14.073 1.00 95.50 804 ALA A C 1
ATOM 6346 O O . ALA A 1 804 ? 25.241 -15.223 12.887 1.00 95.50 804 ALA A O 1
ATOM 6347 N N . SER A 1 805 ? 25.426 -14.198 14.879 1.00 96.00 805 SER A N 1
ATOM 6348 C CA . SER A 1 805 ? 24.742 -12.959 14.486 1.00 96.00 805 SER A CA 1
ATOM 6349 C C . SER A 1 805 ? 25.708 -11.777 14.423 1.00 96.00 805 SER A C 1
ATOM 6351 O O . SER A 1 805 ? 26.576 -11.651 15.277 1.00 96.00 805 SER A O 1
ATOM 6353 N N . THR A 1 806 ? 25.532 -10.863 13.471 1.00 96.81 806 THR A N 1
ATOM 6354 C CA . THR A 1 806 ? 26.177 -9.538 13.461 1.00 96.81 806 THR A CA 1
ATOM 6355 C C . THR A 1 806 ? 25.124 -8.435 13.395 1.00 96.81 806 THR A C 1
ATOM 6357 O O . THR A 1 806 ? 24.002 -8.671 12.944 1.00 96.81 806 THR A O 1
ATOM 6360 N N . VAL A 1 807 ? 25.476 -7.226 13.839 1.00 96.69 807 VAL A N 1
ATOM 6361 C CA . VAL A 1 807 ? 24.567 -6.073 13.917 1.00 96.69 807 VAL A CA 1
ATOM 6362 C C . VAL A 1 807 ? 25.177 -4.863 13.205 1.00 96.69 807 VAL A C 1
ATOM 6364 O O . VAL A 1 807 ? 26.348 -4.548 13.401 1.00 96.69 807 VAL A O 1
ATOM 6367 N N . TRP A 1 808 ? 24.384 -4.189 12.373 1.00 95.56 808 TRP A N 1
ATOM 6368 C CA . TRP A 1 808 ? 24.770 -3.023 11.583 1.00 95.56 808 TRP A CA 1
ATOM 6369 C C . TRP A 1 808 ? 23.798 -1.862 11.825 1.00 95.56 808 TRP A C 1
ATOM 6371 O O . TRP A 1 808 ? 22.682 -1.849 11.307 1.00 95.56 808 TRP A O 1
ATOM 6381 N N . PHE A 1 809 ? 24.242 -0.880 12.610 1.00 94.69 809 PHE A N 1
ATOM 6382 C CA . PHE A 1 809 ? 23.449 0.276 13.057 1.00 94.69 809 PHE A CA 1
ATOM 6383 C C . PHE A 1 809 ? 24.082 1.634 12.690 1.00 94.69 809 PHE A C 1
ATOM 6385 O O . PHE A 1 809 ? 23.658 2.687 13.159 1.00 94.69 809 PHE A O 1
ATOM 6392 N N . ASN A 1 810 ? 25.106 1.635 11.829 1.00 91.25 810 ASN A N 1
ATOM 6393 C CA . ASN A 1 810 ? 25.798 2.857 11.424 1.00 91.25 810 ASN A CA 1
ATOM 6394 C C . ASN A 1 810 ? 24.901 3.743 10.534 1.00 91.25 810 ASN A C 1
ATOM 6396 O O . ASN A 1 810 ? 24.719 3.474 9.345 1.00 91.25 810 ASN A O 1
ATOM 6400 N N . SER A 1 811 ? 24.379 4.834 11.101 1.00 80.62 811 SER A N 1
ATOM 6401 C CA . SER A 1 811 ? 23.540 5.812 10.392 1.00 80.62 811 SER A CA 1
ATOM 6402 C C . SER A 1 811 ? 24.331 6.830 9.550 1.00 80.62 811 SER A C 1
ATOM 6404 O O . SER A 1 811 ? 23.741 7.769 9.025 1.00 80.62 811 SER A O 1
ATOM 6406 N N . GLY A 1 812 ? 25.652 6.672 9.398 1.00 77.81 812 GLY A N 1
ATOM 6407 C CA . GLY A 1 812 ? 26.503 7.466 8.498 1.00 77.81 812 GLY A CA 1
ATOM 6408 C C . GLY A 1 812 ? 27.043 8.775 9.083 1.00 77.81 812 GLY A C 1
ATOM 6409 O O . GLY A 1 812 ? 28.098 9.235 8.658 1.00 77.81 812 GLY A O 1
ATOM 6410 N N . ASN A 1 813 ? 26.403 9.330 10.116 1.00 75.44 813 ASN A N 1
ATOM 6411 C CA . ASN A 1 813 ? 26.772 10.612 10.743 1.00 75.44 813 ASN A CA 1
ATOM 6412 C C . ASN A 1 813 ? 28.069 10.565 11.591 1.00 75.44 813 ASN A C 1
ATOM 6414 O O . ASN A 1 813 ? 28.283 11.436 12.430 1.00 75.44 813 ASN A O 1
ATOM 6418 N N . GLY A 1 814 ? 28.895 9.521 11.469 1.00 75.56 814 GLY A N 1
ATOM 6419 C CA . GLY A 1 814 ? 30.087 9.284 12.300 1.00 75.56 814 GLY A CA 1
ATOM 6420 C C . GLY A 1 814 ? 29.814 8.907 13.766 1.00 75.56 814 GLY A C 1
ATOM 6421 O O . GLY A 1 814 ? 30.692 8.353 14.421 1.00 75.56 814 GLY A O 1
ATOM 6422 N N . ASP A 1 815 ? 28.609 9.156 14.288 1.00 74.62 815 ASP A N 1
ATOM 6423 C CA . ASP A 1 815 ? 28.213 8.789 15.650 1.00 74.62 815 ASP A CA 1
ATOM 6424 C C . ASP A 1 815 ? 27.801 7.308 15.752 1.00 74.62 815 ASP A C 1
ATOM 6426 O O . ASP A 1 815 ? 26.663 6.928 15.455 1.00 74.62 815 ASP A O 1
ATOM 6430 N N . PHE A 1 816 ? 28.747 6.478 16.202 1.00 75.75 816 PHE A N 1
ATOM 6431 C CA . PHE A 1 816 ? 28.611 5.032 16.433 1.00 75.75 816 PHE A CA 1
ATOM 6432 C C . PHE A 1 816 ? 27.922 4.667 17.768 1.00 75.75 816 PHE A C 1
ATOM 6434 O O . PHE A 1 816 ? 28.132 3.573 18.294 1.00 75.75 816 PHE A O 1
ATOM 6441 N N . ARG A 1 817 ? 27.116 5.555 18.362 1.00 81.94 817 ARG A N 1
ATOM 6442 C CA . ARG A 1 817 ? 26.338 5.223 19.569 1.00 81.94 817 ARG A CA 1
ATOM 6443 C C . ARG A 1 817 ? 25.243 4.203 19.250 1.00 81.94 817 ARG A C 1
ATOM 6445 O O . ARG A 1 817 ? 24.452 4.412 18.333 1.00 81.94 817 ARG A O 1
ATOM 6452 N N . GLU A 1 818 ? 25.184 3.129 20.041 1.00 86.88 818 GLU A N 1
ATOM 6453 C CA . GLU A 1 818 ? 24.066 2.179 20.038 1.00 86.88 818 GLU A CA 1
ATOM 6454 C C . GLU A 1 818 ? 22.777 2.894 20.473 1.00 86.88 818 GLU A C 1
ATOM 6456 O O . GLU A 1 818 ? 22.631 3.259 21.645 1.00 86.88 818 GLU A O 1
ATOM 6461 N N . ASP A 1 819 ? 21.824 3.056 19.556 1.00 84.75 819 ASP A N 1
ATOM 6462 C CA . ASP A 1 819 ? 20.468 3.495 19.897 1.00 84.75 819 ASP A CA 1
ATOM 6463 C C . ASP A 1 819 ? 19.741 2.482 20.803 1.00 84.75 819 ASP A C 1
ATOM 6465 O O . ASP A 1 819 ? 20.167 1.338 20.995 1.00 84.75 819 ASP A O 1
ATOM 6469 N N . GLN A 1 820 ? 18.622 2.907 21.397 1.00 84.88 820 GLN A N 1
ATOM 6470 C CA . GLN A 1 820 ? 17.892 2.090 22.368 1.00 84.88 820 GLN A CA 1
ATOM 6471 C C . GLN A 1 820 ? 17.410 0.750 21.777 1.00 84.88 820 GLN A C 1
ATOM 6473 O O . GLN A 1 820 ? 17.427 -0.262 22.483 1.00 84.88 820 GLN A O 1
ATOM 6478 N N . ASP A 1 821 ? 17.029 0.714 20.497 1.00 88.81 821 ASP A N 1
ATOM 6479 C CA . ASP A 1 821 ? 16.599 -0.511 19.810 1.00 88.81 821 ASP A CA 1
ATOM 6480 C C . ASP A 1 821 ? 17.775 -1.475 19.587 1.00 88.81 821 ASP A C 1
ATOM 6482 O O . ASP A 1 821 ? 17.641 -2.681 19.800 1.00 88.81 821 ASP A O 1
ATOM 6486 N N . THR A 1 822 ? 18.956 -0.957 19.254 1.00 93.62 822 THR A N 1
ATOM 6487 C CA . THR A 1 822 ? 20.209 -1.720 19.152 1.00 93.62 822 THR A CA 1
ATOM 6488 C C . THR A 1 822 ? 20.646 -2.267 20.513 1.00 93.62 822 THR A C 1
ATOM 6490 O O . THR A 1 822 ? 20.958 -3.455 20.636 1.00 93.62 822 THR A O 1
ATOM 6493 N N . GLN A 1 823 ? 20.553 -1.463 21.577 1.00 92.50 823 GLN A N 1
ATOM 6494 C CA . GLN A 1 823 ? 20.801 -1.926 22.947 1.00 92.50 823 GLN A CA 1
ATOM 6495 C C . GLN A 1 823 ? 19.800 -3.002 23.395 1.00 92.50 823 GLN A C 1
ATOM 6497 O O . GLN A 1 823 ? 20.164 -3.896 24.166 1.00 92.50 823 GLN A O 1
ATOM 6502 N N . HIS A 1 824 ? 18.539 -2.929 22.953 1.00 90.75 824 HIS A N 1
ATOM 6503 C CA . HIS A 1 824 ? 17.551 -3.992 23.160 1.00 90.75 824 HIS A CA 1
ATOM 6504 C C . HIS A 1 824 ? 17.922 -5.246 22.363 1.00 90.75 824 HIS A C 1
ATOM 6506 O O . HIS A 1 824 ? 17.921 -6.338 22.930 1.00 90.75 824 HIS A O 1
ATOM 6512 N N . LEU A 1 825 ? 18.332 -5.112 21.099 1.00 94.44 825 LEU A N 1
ATOM 6513 C CA . LEU A 1 825 ? 18.717 -6.251 20.262 1.00 94.44 825 LEU A CA 1
ATOM 6514 C C . LEU A 1 825 ? 19.918 -6.985 20.863 1.00 94.44 825 LEU A C 1
ATOM 6516 O O . LEU A 1 825 ? 19.878 -8.204 21.007 1.00 94.44 825 LEU A O 1
ATOM 6520 N N . HIS A 1 826 ? 20.939 -6.266 21.333 1.00 95.62 826 HIS A N 1
ATOM 6521 C CA . HIS A 1 826 ? 22.064 -6.883 22.035 1.00 95.62 826 HIS A CA 1
ATOM 6522 C C . HIS A 1 826 ? 21.653 -7.600 23.335 1.00 95.62 826 HIS A C 1
ATOM 6524 O O . HIS A 1 826 ? 22.320 -8.560 23.718 1.00 95.62 826 HIS A O 1
ATOM 6530 N N . ARG A 1 827 ? 20.552 -7.224 24.009 1.00 94.12 827 ARG A N 1
ATOM 6531 C CA . ARG A 1 827 ? 20.011 -8.005 25.147 1.00 94.12 827 ARG A CA 1
ATOM 6532 C C . ARG A 1 827 ? 19.380 -9.320 24.695 1.00 94.12 827 ARG A C 1
ATOM 6534 O O . ARG A 1 827 ? 19.493 -10.300 25.426 1.00 94.12 827 ARG A O 1
ATOM 6541 N N . VAL A 1 828 ? 18.766 -9.354 23.510 1.00 93.56 828 VAL A N 1
ATOM 6542 C CA . VAL A 1 828 ? 18.248 -10.588 22.895 1.00 93.56 828 VAL A CA 1
ATOM 6543 C C . VAL A 1 828 ? 19.397 -11.479 22.428 1.00 93.56 828 VAL A C 1
ATOM 6545 O O . VAL A 1 828 ? 19.473 -12.637 22.823 1.00 93.56 828 VAL A O 1
ATOM 6548 N N . LEU A 1 829 ? 20.339 -10.937 21.650 1.00 94.50 829 LEU A N 1
ATOM 6549 C CA . LEU A 1 829 ? 21.443 -11.711 21.072 1.00 94.50 829 LEU A CA 1
ATOM 6550 C C . LEU A 1 829 ? 22.420 -12.255 22.130 1.00 94.50 829 LEU A C 1
ATOM 6552 O O . LEU A 1 829 ? 23.043 -13.283 21.903 1.00 94.50 829 LEU A O 1
ATOM 6556 N N . ARG A 1 830 ? 22.495 -11.662 23.332 1.00 94.12 830 ARG A N 1
ATOM 6557 C CA . ARG A 1 830 ? 23.202 -12.248 24.496 1.00 94.12 830 ARG A CA 1
ATOM 6558 C C . ARG A 1 830 ? 22.591 -13.561 25.016 1.00 94.12 830 ARG A C 1
ATOM 6560 O O . ARG A 1 830 ? 23.136 -14.138 25.954 1.00 94.12 830 ARG A O 1
ATOM 6567 N N . LYS A 1 831 ? 21.467 -14.021 24.453 1.00 91.50 831 LYS A N 1
ATOM 6568 C CA . LYS A 1 831 ? 20.867 -15.337 24.721 1.00 91.50 831 LYS A CA 1
ATOM 6569 C C . LYS A 1 831 ? 21.128 -16.377 23.629 1.00 91.50 831 LYS A C 1
ATOM 6571 O O . LYS A 1 831 ? 20.769 -17.528 23.849 1.00 91.50 831 LYS A O 1
ATOM 6576 N N . SER A 1 832 ? 21.748 -16.026 22.497 1.00 89.75 832 SER A N 1
ATOM 6577 C CA . SER A 1 832 ? 22.195 -17.036 21.526 1.00 89.75 832 SER A CA 1
ATOM 6578 C C . SER A 1 832 ? 23.399 -17.819 22.056 1.00 89.75 832 SER A C 1
ATOM 6580 O O . SER A 1 832 ? 24.187 -17.307 22.854 1.00 89.75 832 SER A O 1
ATOM 6582 N N . LYS A 1 833 ? 23.569 -19.063 21.594 1.00 89.00 833 LYS A N 1
ATOM 6583 C CA . LYS A 1 833 ? 24.724 -19.906 21.952 1.00 89.00 833 LYS A CA 1
ATOM 6584 C C . LYS A 1 833 ? 26.029 -19.394 21.338 1.00 89.00 833 LYS A C 1
ATOM 6586 O O . LYS A 1 833 ? 27.082 -19.521 21.953 1.00 89.00 833 LYS A O 1
ATOM 6591 N N . LEU A 1 834 ? 25.953 -18.843 20.123 1.00 87.50 834 LEU A N 1
ATOM 6592 C CA . LEU A 1 834 ? 27.116 -18.422 19.328 1.00 87.50 834 LEU A CA 1
ATOM 6593 C C . LEU A 1 834 ? 27.457 -16.927 19.470 1.00 87.50 834 LEU A C 1
ATOM 6595 O O . LEU A 1 834 ? 28.515 -16.494 19.019 1.00 87.50 834 LEU A O 1
ATOM 6599 N N . GLY A 1 835 ? 26.597 -16.144 20.126 1.00 91.44 835 GLY A N 1
ATOM 6600 C CA . GLY A 1 835 ? 26.835 -14.736 20.435 1.00 91.44 835 GLY A CA 1
ATOM 6601 C C . GLY A 1 835 ? 26.766 -13.788 19.232 1.00 91.44 835 GLY A C 1
ATOM 6602 O O . GLY A 1 835 ? 26.161 -14.082 18.196 1.00 91.44 835 GLY A O 1
ATOM 6603 N N . VAL A 1 836 ? 27.372 -12.610 19.411 1.00 95.94 836 VAL A N 1
ATOM 6604 C CA . VAL A 1 836 ? 27.482 -11.564 18.386 1.00 95.94 836 VAL A CA 1
ATOM 6605 C C . VAL A 1 836 ? 28.920 -11.498 17.884 1.00 95.94 836 VAL A C 1
ATOM 6607 O O . VAL A 1 836 ? 29.838 -11.286 18.675 1.00 95.94 836 VAL A O 1
ATOM 6610 N N . VAL A 1 837 ? 29.108 -11.652 16.576 1.00 96.88 837 VAL A N 1
ATOM 6611 C CA . VAL A 1 837 ? 30.398 -11.498 15.887 1.00 96.88 837 VAL A CA 1
ATOM 6612 C C . VAL A 1 837 ? 30.489 -10.109 15.238 1.00 96.88 837 VAL A C 1
ATOM 6614 O O . VAL A 1 837 ? 29.451 -9.525 14.917 1.00 96.88 837 VAL A O 1
ATOM 6617 N N . PRO A 1 838 ? 31.697 -9.545 15.053 1.00 96.62 838 PRO A N 1
ATOM 6618 C CA . PRO A 1 838 ? 31.853 -8.204 14.487 1.00 96.62 838 PRO A CA 1
ATOM 6619 C C . PRO A 1 838 ? 31.451 -8.147 12.994 1.00 96.62 838 PRO A C 1
ATOM 6621 O O . PRO A 1 838 ? 31.536 -9.177 12.313 1.00 96.62 838 PRO A O 1
ATOM 6624 N N . PRO A 1 839 ? 31.052 -6.973 12.453 1.00 95.50 839 PRO A N 1
ATOM 6625 C CA . PRO A 1 839 ? 30.566 -6.820 11.071 1.00 95.50 839 PRO A CA 1
ATOM 6626 C C . PRO A 1 839 ? 31.524 -7.297 9.976 1.00 95.50 839 PRO A C 1
ATOM 6628 O O . PRO A 1 839 ? 31.079 -7.712 8.906 1.00 95.50 839 PRO A O 1
ATOM 6631 N N . GLU A 1 840 ? 32.825 -7.299 10.246 1.00 95.75 840 GLU A N 1
ATOM 6632 C CA . GLU A 1 840 ? 33.887 -7.800 9.373 1.00 95.75 840 GLU A CA 1
ATOM 6633 C C . GLU A 1 840 ? 33.880 -9.338 9.274 1.00 95.75 840 GLU A C 1
ATOM 6635 O O . GLU A 1 840 ? 34.384 -9.912 8.310 1.00 95.75 840 GLU A O 1
ATOM 6640 N N . SER A 1 841 ? 33.283 -10.042 10.243 1.00 96.06 841 SER A N 1
ATOM 6641 C CA . SER A 1 841 ? 33.317 -11.503 10.295 1.00 96.06 841 SER A CA 1
ATOM 6642 C C . SER A 1 841 ? 32.295 -12.147 9.358 1.00 96.06 841 SER A C 1
ATOM 6644 O O . SER A 1 841 ? 31.086 -12.165 9.620 1.00 96.06 841 SER A O 1
ATOM 6646 N N . LEU A 1 842 ? 32.792 -12.785 8.297 1.00 95.50 842 LEU A N 1
ATOM 6647 C CA . LEU A 1 842 ? 32.009 -13.640 7.393 1.00 95.50 842 LEU A CA 1
ATOM 6648 C C . LEU A 1 842 ? 31.408 -14.893 8.067 1.00 95.50 842 LEU A C 1
ATOM 6650 O O . LEU A 1 842 ? 30.677 -15.636 7.415 1.00 95.50 842 LEU A O 1
ATOM 6654 N N . SER A 1 843 ? 31.675 -15.133 9.355 1.00 95.62 843 SER A N 1
ATOM 6655 C CA . SER A 1 843 ? 31.066 -16.233 10.119 1.00 95.62 843 SER A CA 1
ATOM 6656 C C . SER A 1 843 ? 29.581 -16.016 10.443 1.00 95.62 843 SER A C 1
ATOM 6658 O O . SER A 1 843 ? 28.868 -16.996 10.627 1.00 95.62 843 SER A O 1
ATOM 6660 N N . ALA A 1 844 ? 29.092 -14.769 10.480 1.00 95.50 844 ALA A N 1
ATOM 6661 C CA . ALA A 1 844 ? 27.688 -14.486 10.789 1.00 95.50 844 ALA A CA 1
ATOM 6662 C C . ALA A 1 844 ? 26.719 -15.035 9.726 1.00 95.50 844 ALA A C 1
ATOM 6664 O O . ALA A 1 844 ? 26.711 -14.546 8.592 1.00 95.50 844 ALA A O 1
ATOM 6665 N N . ASN A 1 845 ? 25.852 -15.969 10.134 1.00 94.31 845 ASN A N 1
ATOM 6666 C CA . ASN A 1 845 ? 24.692 -16.423 9.364 1.00 94.31 845 ASN A CA 1
ATOM 6667 C C . ASN A 1 845 ? 23.478 -15.492 9.528 1.00 94.31 845 ASN A C 1
ATOM 6669 O O . ASN A 1 845 ? 22.527 -15.620 8.770 1.00 94.31 845 ASN A O 1
ATOM 6673 N N . ILE A 1 846 ? 23.478 -14.551 10.483 1.00 93.94 846 ILE A N 1
ATOM 6674 C CA . ILE A 1 846 ? 22.438 -13.513 10.585 1.00 93.94 846 ILE A CA 1
ATOM 6675 C C . ILE A 1 846 ? 23.069 -12.122 10.579 1.00 93.94 846 ILE A C 1
ATOM 6677 O O . ILE A 1 846 ? 24.017 -11.851 11.314 1.00 93.94 846 ILE A O 1
ATOM 6681 N N . VAL A 1 847 ? 22.510 -11.226 9.772 1.00 94.69 847 VAL A N 1
ATOM 6682 C CA . VAL A 1 847 ? 22.872 -9.813 9.669 1.00 94.69 847 VAL A CA 1
ATOM 6683 C C . VAL A 1 847 ? 21.657 -8.976 10.056 1.00 94.69 847 VAL A C 1
ATOM 6685 O O . VAL A 1 847 ? 20.727 -8.791 9.267 1.00 94.69 847 VAL A O 1
ATOM 6688 N N . PHE A 1 848 ? 21.668 -8.446 11.273 1.00 95.12 848 PHE A N 1
ATOM 6689 C CA . PHE A 1 848 ? 20.687 -7.463 11.714 1.00 95.12 848 PHE A CA 1
ATOM 6690 C C . PHE A 1 848 ? 21.078 -6.084 11.194 1.00 95.12 848 PHE A C 1
ATOM 6692 O O . PHE A 1 848 ? 22.171 -5.604 11.482 1.00 95.12 848 PHE A O 1
ATOM 6699 N N . VAL A 1 849 ? 20.189 -5.438 10.444 1.00 94.12 849 VAL A N 1
ATOM 6700 C CA . VAL A 1 849 ? 20.381 -4.080 9.922 1.00 94.12 849 VAL A CA 1
ATOM 6701 C C . VAL A 1 849 ? 19.359 -3.170 10.584 1.00 94.12 849 VAL A C 1
ATOM 6703 O O . VAL A 1 849 ? 18.157 -3.415 10.487 1.00 94.12 849 VAL A O 1
ATOM 6706 N N . HIS A 1 850 ? 19.813 -2.124 11.270 1.00 93.44 850 HIS A N 1
ATOM 6707 C CA . HIS A 1 850 ? 18.892 -1.131 11.816 1.00 93.44 850 HIS A CA 1
ATOM 6708 C C . HIS A 1 850 ? 18.262 -0.339 10.674 1.00 93.44 850 HIS A C 1
ATOM 6710 O O . HIS A 1 850 ? 18.956 0.022 9.720 1.00 93.44 850 HIS A O 1
ATOM 6716 N N . VAL A 1 851 ? 16.971 -0.020 10.762 1.00 89.38 851 VAL A N 1
ATOM 6717 C CA . VAL A 1 851 ? 16.293 0.744 9.697 1.00 89.38 851 VAL A CA 1
ATOM 6718 C C . VAL A 1 851 ? 16.935 2.123 9.457 1.00 89.38 851 VAL A C 1
ATOM 6720 O O . VAL A 1 851 ? 16.994 2.578 8.316 1.00 89.38 851 VAL A O 1
ATOM 6723 N N . GLY A 1 852 ? 17.541 2.743 10.479 1.00 88.62 852 GLY A N 1
ATOM 6724 C CA . GLY A 1 852 ? 18.325 3.979 10.337 1.00 88.62 852 GLY A CA 1
ATOM 6725 C C . GLY A 1 852 ? 19.672 3.818 9.620 1.00 88.62 852 GLY A C 1
ATOM 6726 O O . GLY A 1 852 ? 20.229 4.790 9.108 1.00 88.62 852 GLY A O 1
ATOM 6727 N N . ALA A 1 853 ? 20.191 2.592 9.526 1.00 92.00 853 ALA A N 1
ATOM 6728 C CA . ALA A 1 853 ? 21.442 2.277 8.839 1.00 92.00 853 ALA A CA 1
ATOM 6729 C C . ALA A 1 853 ? 21.255 1.945 7.346 1.00 92.00 853 ALA A C 1
ATOM 6731 O O . ALA A 1 853 ? 22.249 1.824 6.626 1.00 92.00 853 ALA A O 1
ATOM 6732 N N . LEU A 1 854 ? 20.012 1.839 6.852 1.00 90.25 854 LEU A N 1
ATOM 6733 C CA . LEU A 1 854 ? 19.700 1.443 5.469 1.00 90.25 854 LEU A CA 1
ATOM 6734 C C . LEU A 1 854 ? 20.393 2.312 4.418 1.00 90.25 854 LEU A C 1
ATOM 6736 O O . LEU A 1 854 ? 21.049 1.777 3.525 1.00 90.25 854 LEU A O 1
ATOM 6740 N N . LYS A 1 855 ? 20.355 3.646 4.560 1.00 89.50 855 LYS A N 1
ATOM 6741 C CA . LYS A 1 855 ? 21.033 4.574 3.627 1.00 89.50 855 LYS A CA 1
ATOM 6742 C C . LYS A 1 855 ? 22.548 4.287 3.510 1.00 89.50 855 LYS A C 1
ATOM 6744 O O . LYS A 1 855 ? 23.152 4.559 2.475 1.00 89.50 855 LYS A O 1
ATOM 6749 N N . ASN A 1 856 ? 23.137 3.640 4.521 1.00 92.19 856 ASN A N 1
ATOM 6750 C CA . ASN A 1 856 ? 24.547 3.254 4.612 1.00 92.19 856 ASN A CA 1
ATOM 6751 C C . ASN A 1 856 ? 24.785 1.735 4.532 1.00 92.19 856 ASN A C 1
ATOM 6753 O O . ASN A 1 856 ? 25.900 1.290 4.801 1.00 92.19 856 ASN A O 1
ATOM 6757 N N . ILE A 1 857 ? 23.791 0.925 4.136 1.00 93.12 857 ILE A N 1
ATOM 6758 C CA . ILE A 1 857 ? 23.949 -0.537 3.993 1.00 93.12 857 ILE A CA 1
ATOM 6759 C C . ILE A 1 857 ? 25.093 -0.887 3.027 1.00 93.12 857 ILE A C 1
ATOM 6761 O O . ILE A 1 857 ? 25.805 -1.862 3.226 1.00 93.12 857 ILE A O 1
ATOM 6765 N N . HIS A 1 858 ? 25.356 -0.018 2.047 1.00 92.06 858 HIS A N 1
ATOM 6766 C CA . HIS A 1 858 ? 26.479 -0.107 1.114 1.00 92.06 858 HIS A CA 1
ATOM 6767 C C . HIS A 1 858 ? 27.877 -0.118 1.769 1.00 92.06 858 HIS A C 1
ATOM 6769 O O . HIS A 1 858 ? 28.835 -0.533 1.122 1.00 92.06 858 HIS A O 1
ATOM 6775 N N . ASN A 1 859 ? 27.993 0.304 3.034 1.00 93.31 859 ASN A N 1
ATOM 6776 C CA . ASN A 1 859 ? 29.242 0.330 3.803 1.00 93.31 859 ASN A CA 1
ATOM 6777 C C . ASN A 1 859 ? 29.398 -0.866 4.766 1.00 93.31 859 ASN A C 1
ATOM 6779 O O . ASN A 1 859 ? 30.421 -0.960 5.441 1.00 93.31 859 ASN A O 1
ATOM 6783 N N . LEU A 1 860 ? 28.419 -1.779 4.835 1.00 94.00 860 LEU A N 1
ATOM 6784 C CA . LEU A 1 860 ? 28.491 -3.010 5.633 1.00 94.00 860 LEU A CA 1
ATOM 6785 C C . LEU A 1 860 ? 29.613 -3.929 5.101 1.00 94.00 860 LEU A C 1
ATOM 6787 O O . LEU A 1 860 ? 29.541 -4.350 3.938 1.00 94.00 860 LEU A O 1
ATOM 6791 N N . PRO A 1 861 ? 30.620 -4.295 5.922 1.00 94.75 861 PRO A N 1
ATOM 6792 C CA . PRO A 1 861 ? 31.711 -5.148 5.473 1.00 94.75 861 PRO A CA 1
ATOM 6793 C C . PRO A 1 861 ? 31.245 -6.467 4.843 1.00 94.75 861 PRO A C 1
ATOM 6795 O O . PRO A 1 861 ? 30.415 -7.213 5.376 1.00 94.75 861 PRO A O 1
ATOM 6798 N N . HIS A 1 862 ? 31.818 -6.738 3.671 1.00 94.69 862 HIS A N 1
ATOM 6799 C CA . HIS A 1 862 ? 31.574 -7.920 2.846 1.00 94.69 862 HIS A CA 1
ATOM 6800 C C . HIS A 1 862 ? 30.112 -8.147 2.406 1.00 94.69 862 HIS A C 1
ATOM 6802 O O . HIS A 1 862 ? 29.735 -9.283 2.116 1.00 94.69 862 HIS A O 1
ATOM 6808 N N . LEU A 1 863 ? 29.274 -7.102 2.320 1.00 94.31 863 LEU A N 1
ATOM 6809 C CA . LEU A 1 863 ? 27.865 -7.238 1.911 1.00 94.31 863 LEU A CA 1
ATOM 6810 C C . LEU A 1 863 ? 27.681 -8.013 0.590 1.00 94.31 863 LEU A C 1
ATOM 6812 O O . LEU A 1 863 ? 26.805 -8.870 0.516 1.00 94.31 863 LEU A O 1
ATOM 6816 N N . THR A 1 864 ? 28.526 -7.797 -0.422 1.00 93.25 864 THR A N 1
ATOM 6817 C CA . THR A 1 864 ? 28.456 -8.546 -1.691 1.00 93.25 864 THR A CA 1
ATOM 6818 C C . THR A 1 864 ? 28.673 -10.053 -1.478 1.00 93.25 864 THR A C 1
ATOM 6820 O O . THR A 1 864 ? 27.875 -10.866 -1.938 1.00 93.25 864 THR A O 1
ATOM 6823 N N . GLN A 1 865 ? 29.686 -10.449 -0.699 1.00 94.50 865 GLN A N 1
ATOM 6824 C CA . GLN A 1 865 ? 29.933 -11.853 -0.344 1.00 94.50 865 GLN A CA 1
ATOM 6825 C C . GLN A 1 865 ? 28.805 -12.440 0.522 1.00 94.50 865 GLN A C 1
ATOM 6827 O O . GLN A 1 865 ? 28.455 -13.609 0.371 1.00 94.50 865 GLN A O 1
ATOM 6832 N N . ARG A 1 866 ? 28.201 -11.632 1.406 1.00 94.00 866 ARG A N 1
ATOM 6833 C CA . ARG A 1 866 ? 27.048 -12.037 2.231 1.00 94.00 866 ARG A CA 1
ATOM 6834 C C . ARG A 1 866 ? 25.769 -12.232 1.403 1.00 94.00 866 ARG A C 1
ATOM 6836 O O . ARG A 1 866 ? 24.951 -13.095 1.716 1.00 94.00 866 ARG A O 1
ATOM 6843 N N . ARG A 1 867 ? 25.604 -11.462 0.323 1.00 92.06 867 ARG A N 1
ATOM 6844 C CA . ARG A 1 867 ? 24.506 -11.609 -0.646 1.00 92.06 867 ARG A CA 1
ATOM 6845 C C . ARG A 1 867 ? 24.659 -12.845 -1.532 1.00 92.06 867 ARG A C 1
ATOM 6847 O O . ARG A 1 867 ? 23.648 -13.461 -1.832 1.00 92.06 867 ARG A O 1
ATOM 6854 N N . LEU A 1 868 ? 25.883 -13.252 -1.872 1.00 91.25 868 LEU A N 1
ATOM 6855 C CA . LEU A 1 868 ? 26.152 -14.476 -2.648 1.00 91.25 868 LEU A CA 1
ATOM 6856 C C . LEU A 1 868 ? 25.910 -15.789 -1.874 1.00 91.25 868 LEU A C 1
ATOM 6858 O O . LEU A 1 868 ? 25.772 -16.840 -2.492 1.00 91.25 868 LEU A O 1
ATOM 6862 N N . ARG A 1 869 ? 25.866 -15.752 -0.536 1.00 91.06 869 ARG A N 1
ATOM 6863 C CA . ARG A 1 869 ? 25.656 -16.927 0.328 1.00 91.06 869 ARG A CA 1
ATOM 6864 C C . ARG A 1 869 ? 24.197 -17.072 0.748 1.00 91.06 869 ARG A C 1
ATOM 6866 O O . ARG A 1 869 ? 23.752 -16.313 1.602 1.00 91.06 869 ARG A O 1
ATOM 6873 N N . SER A 1 870 ? 23.480 -18.057 0.208 1.00 87.12 870 SER A N 1
ATOM 6874 C CA . SER A 1 870 ? 22.069 -18.334 0.540 1.00 87.12 870 SER A CA 1
ATOM 6875 C C . SER A 1 870 ? 21.809 -18.500 2.043 1.00 87.12 870 SER A C 1
ATOM 6877 O O . SER A 1 870 ? 20.823 -17.968 2.548 1.00 87.12 870 SER A O 1
ATOM 6879 N N . ASP A 1 871 ? 22.727 -19.156 2.762 1.00 88.94 871 ASP A N 1
ATOM 6880 C CA . ASP A 1 871 ? 22.611 -19.480 4.192 1.00 88.94 871 ASP A CA 1
ATOM 6881 C C . ASP A 1 871 ? 22.552 -18.256 5.125 1.00 88.94 871 ASP A C 1
ATOM 6883 O O . ASP A 1 871 ? 22.096 -18.364 6.263 1.00 88.94 871 ASP A O 1
ATOM 6887 N N . ILE A 1 872 ? 23.000 -17.085 4.658 1.00 91.25 872 ILE A N 1
ATOM 6888 C CA . ILE A 1 872 ? 22.986 -15.859 5.457 1.00 91.25 872 ILE A CA 1
ATOM 6889 C C . ILE A 1 872 ? 21.597 -15.217 5.406 1.00 91.25 872 ILE A C 1
ATOM 6891 O O . ILE A 1 872 ? 21.067 -14.964 4.322 1.00 91.25 872 ILE A O 1
ATOM 6895 N N . ARG A 1 873 ? 21.040 -14.865 6.570 1.00 90.31 873 ARG A N 1
ATOM 6896 C CA . ARG A 1 873 ? 19.786 -14.118 6.698 1.00 90.31 873 ARG A CA 1
ATOM 6897 C C . ARG A 1 873 ? 19.998 -12.633 6.988 1.00 90.31 873 ARG A C 1
ATOM 6899 O O . ARG A 1 873 ? 20.826 -12.278 7.821 1.00 90.31 873 ARG A O 1
ATOM 6906 N N . PHE A 1 874 ? 19.221 -11.769 6.334 1.00 90.94 874 PHE A N 1
ATOM 6907 C CA . PHE A 1 874 ? 19.169 -10.328 6.601 1.00 90.94 874 PHE A CA 1
ATOM 6908 C C . PHE A 1 874 ? 17.851 -9.970 7.302 1.00 90.94 874 PHE A C 1
ATOM 6910 O O . PHE A 1 874 ? 16.781 -10.373 6.849 1.00 90.94 874 PHE A O 1
ATOM 6917 N N . CYS A 1 875 ? 17.936 -9.205 8.393 1.00 90.56 875 CYS A N 1
ATOM 6918 C CA . CYS A 1 875 ? 16.802 -8.870 9.259 1.00 90.56 875 CYS A CA 1
ATOM 6919 C C . CYS A 1 875 ? 16.770 -7.362 9.556 1.00 90.56 875 CYS A C 1
ATOM 6921 O O . CYS A 1 875 ? 17.666 -6.860 10.242 1.00 90.56 875 CYS A O 1
ATOM 6923 N N . LEU A 1 876 ? 15.748 -6.640 9.083 1.00 90.69 876 LEU A N 1
ATOM 6924 C CA . LEU A 1 876 ? 15.584 -5.208 9.372 1.00 90.69 876 LEU A CA 1
ATOM 6925 C C . LEU A 1 876 ? 14.910 -4.984 10.729 1.00 90.69 876 LEU A C 1
ATOM 6927 O O . LEU A 1 876 ? 13.782 -5.434 10.918 1.00 90.69 876 LEU A O 1
ATOM 6931 N N . TYR A 1 877 ? 15.566 -4.270 11.652 1.00 90.81 877 TYR A N 1
ATOM 6932 C CA . TYR A 1 877 ? 15.075 -4.063 13.024 1.00 90.81 877 TYR A CA 1
ATOM 6933 C C . TYR A 1 877 ? 15.037 -2.592 13.468 1.00 90.81 877 TYR A C 1
ATOM 6935 O O . TYR A 1 877 ? 15.701 -1.723 12.901 1.00 90.81 877 TYR A O 1
ATOM 6943 N N . GLY A 1 878 ? 14.302 -2.354 14.560 1.00 88.00 878 GLY A N 1
ATOM 6944 C CA . GLY A 1 878 ? 14.244 -1.074 15.263 1.00 88.00 878 GLY A CA 1
ATOM 6945 C C . GLY A 1 878 ? 13.434 -0.002 14.536 1.00 88.00 878 GLY A C 1
ATOM 6946 O O . GLY A 1 878 ? 12.590 -0.299 13.691 1.00 88.00 878 GLY A O 1
ATOM 6947 N N . THR A 1 879 ? 13.670 1.255 14.904 1.00 82.88 879 THR A N 1
ATOM 6948 C CA . THR A 1 879 ? 12.946 2.424 14.397 1.00 82.88 879 THR A CA 1
ATOM 6949 C C . THR A 1 879 ? 13.859 3.581 14.031 1.00 82.88 879 THR A C 1
ATOM 6951 O O . THR A 1 879 ? 14.899 3.789 14.652 1.00 82.88 879 THR A O 1
ATOM 6954 N N . HIS A 1 880 ? 13.459 4.362 13.025 1.00 82.50 880 HIS A N 1
ATOM 6955 C CA . HIS A 1 880 ? 14.165 5.578 12.642 1.00 82.50 880 HIS A CA 1
ATOM 6956 C C . HIS A 1 880 ? 13.212 6.585 11.990 1.00 82.50 880 HIS A C 1
ATOM 6958 O O . HIS A 1 880 ? 12.382 6.214 11.167 1.00 82.50 880 HIS A O 1
ATOM 6964 N N . GLU A 1 881 ? 13.372 7.863 12.330 1.00 72.25 881 GLU A N 1
ATOM 6965 C CA . GLU A 1 881 ? 12.625 9.013 11.787 1.00 72.25 881 GLU A CA 1
ATOM 6966 C C . GLU A 1 881 ? 12.452 8.995 10.259 1.00 72.25 881 GLU A C 1
ATOM 6968 O O . GLU A 1 881 ? 11.360 9.230 9.749 1.00 72.25 881 GLU A O 1
ATOM 6973 N N . THR A 1 882 ? 13.520 8.680 9.526 1.00 71.56 882 THR A N 1
ATOM 6974 C CA . THR A 1 882 ? 13.553 8.701 8.055 1.00 71.56 882 THR A CA 1
ATOM 6975 C C . THR A 1 882 ? 12.917 7.476 7.386 1.00 71.56 882 THR A C 1
ATOM 6977 O O . THR A 1 882 ? 12.946 7.384 6.160 1.00 71.56 882 THR A O 1
ATOM 6980 N N . VAL A 1 883 ? 12.350 6.537 8.155 1.00 74.19 883 VAL A N 1
ATOM 6981 C CA . VAL A 1 883 ? 11.706 5.314 7.647 1.00 74.19 883 VAL A CA 1
ATOM 6982 C C . VAL A 1 883 ? 10.334 5.156 8.321 1.00 74.19 883 VAL A C 1
ATOM 6984 O O . VAL A 1 883 ? 10.243 4.598 9.415 1.00 74.19 883 VAL A O 1
ATOM 6987 N N . PRO A 1 884 ? 9.243 5.655 7.711 1.00 67.12 884 PRO A N 1
ATOM 6988 C CA . PRO A 1 884 ? 7.946 5.714 8.372 1.00 67.12 884 PRO A CA 1
ATOM 6989 C C . PRO A 1 884 ? 7.325 4.316 8.453 1.00 67.12 884 PRO A C 1
ATOM 6991 O O . PRO A 1 884 ? 7.227 3.613 7.445 1.00 67.12 884 PRO A O 1
ATOM 6994 N N . SER A 1 885 ? 6.803 3.938 9.623 1.00 63.31 885 SER A N 1
ATOM 6995 C CA . SER A 1 885 ? 6.295 2.584 9.924 1.00 63.31 885 SER A CA 1
ATOM 6996 C C . SER A 1 885 ? 5.118 2.079 9.067 1.00 63.31 885 SER A C 1
ATOM 6998 O O . SER A 1 885 ? 4.646 0.967 9.285 1.00 63.31 885 SER A O 1
ATOM 7000 N N . ARG A 1 886 ? 4.621 2.865 8.098 1.00 61.78 886 ARG A N 1
ATOM 7001 C CA . ARG A 1 886 ? 3.659 2.413 7.071 1.00 61.78 886 ARG A CA 1
ATOM 7002 C C . ARG A 1 886 ? 4.309 2.032 5.736 1.00 61.78 886 ARG A C 1
ATOM 7004 O O . ARG A 1 886 ? 3.732 1.222 5.021 1.00 61.78 886 ARG A O 1
ATOM 7011 N N . ALA A 1 887 ? 5.482 2.578 5.400 1.00 58.00 887 ALA A N 1
ATOM 7012 C CA . ALA A 1 887 ? 6.194 2.248 4.159 1.00 58.00 887 ALA A CA 1
ATOM 7013 C C . ALA A 1 887 ? 6.809 0.836 4.192 1.00 58.00 887 ALA A C 1
ATOM 7015 O O . ALA A 1 887 ? 7.040 0.241 3.147 1.00 58.00 887 ALA A O 1
ATOM 7016 N N . LEU A 1 888 ? 7.015 0.287 5.394 1.00 56.41 888 LEU A N 1
ATOM 7017 C CA . LEU A 1 888 ? 7.459 -1.088 5.640 1.00 56.41 888 LEU A CA 1
ATOM 7018 C C . LEU A 1 888 ? 6.293 -2.087 5.808 1.00 56.41 888 LEU A C 1
ATOM 7020 O O . LEU A 1 888 ? 6.449 -3.067 6.520 1.00 56.41 888 LEU A O 1
ATOM 7024 N N . GLY A 1 889 ? 5.138 -1.839 5.176 1.00 47.44 889 GLY A N 1
ATOM 7025 C CA . GLY A 1 889 ? 4.071 -2.831 4.963 1.00 47.44 889 GLY A CA 1
ATOM 7026 C C . GLY A 1 889 ? 3.597 -3.604 6.205 1.00 47.44 889 GLY A C 1
ATOM 7027 O O . GLY A 1 889 ? 4.070 -4.703 6.471 1.00 47.44 889 GLY A O 1
ATOM 7028 N N . THR A 1 890 ? 2.560 -3.095 6.886 1.00 45.66 890 THR A N 1
ATOM 7029 C CA . THR A 1 890 ? 2.033 -3.591 8.186 1.00 45.66 890 THR A CA 1
ATOM 7030 C C . THR A 1 890 ? 2.921 -3.219 9.400 1.00 45.66 890 THR A C 1
ATOM 7032 O O . THR A 1 890 ? 4.052 -2.764 9.230 1.00 45.66 890 THR A O 1
ATOM 7035 N N . PRO A 1 891 ? 2.405 -3.244 10.650 1.00 42.44 891 PRO A N 1
ATOM 7036 C CA . PRO A 1 891 ? 3.017 -2.487 11.740 1.00 42.44 891 PRO A CA 1
ATOM 7037 C C . PRO A 1 891 ? 4.186 -3.226 12.401 1.00 42.44 891 PRO A C 1
ATOM 7039 O O . PRO A 1 891 ? 4.000 -3.968 13.366 1.00 42.44 891 PRO A O 1
ATOM 7042 N N . ARG A 1 892 ? 5.410 -2.901 11.965 1.00 50.19 892 ARG A N 1
ATOM 7043 C CA . ARG A 1 892 ? 6.669 -3.264 12.649 1.00 50.19 892 ARG A CA 1
ATOM 7044 C C . ARG A 1 892 ? 6.893 -4.772 12.788 1.00 50.19 892 ARG A C 1
ATOM 7046 O O . ARG A 1 892 ? 7.497 -5.217 13.765 1.00 50.19 892 ARG A O 1
ATOM 7053 N N . HIS A 1 893 ? 6.466 -5.542 11.792 1.00 43.94 893 HIS A N 1
ATOM 7054 C CA . HIS A 1 893 ? 7.147 -6.800 11.530 1.00 43.94 893 HIS A CA 1
ATOM 7055 C C . HIS A 1 893 ? 8.600 -6.459 11.189 1.00 43.94 893 HIS A C 1
ATOM 7057 O O . HIS A 1 893 ? 8.865 -5.599 10.347 1.00 43.94 893 HIS A O 1
ATOM 7063 N N . LEU A 1 894 ? 9.535 -7.090 11.902 1.00 45.53 894 LEU A N 1
ATOM 7064 C CA . LEU A 1 894 ? 10.939 -7.154 11.512 1.00 45.53 894 LEU A CA 1
ATOM 7065 C C . LEU A 1 894 ? 10.961 -7.556 10.032 1.00 45.53 894 LEU A C 1
ATOM 7067 O O . LEU A 1 894 ? 10.500 -8.650 9.718 1.00 45.53 894 LEU A O 1
ATOM 7071 N N . PHE A 1 895 ? 11.439 -6.693 9.128 1.00 45.78 895 PHE A N 1
ATOM 7072 C CA . PHE A 1 895 ? 11.435 -7.020 7.700 1.00 45.78 895 PHE A CA 1
ATOM 7073 C C . PHE A 1 895 ? 12.558 -8.033 7.457 1.00 45.78 895 PHE A C 1
ATOM 7075 O O . PHE A 1 895 ? 13.718 -7.692 7.207 1.00 45.78 895 PHE A O 1
ATOM 7082 N N . ILE A 1 896 ? 12.220 -9.305 7.632 1.00 46.25 896 ILE A N 1
ATOM 7083 C CA . ILE A 1 896 ? 13.023 -10.423 7.175 1.00 46.25 896 ILE A CA 1
ATOM 7084 C C . ILE A 1 896 ? 12.838 -10.418 5.657 1.00 46.25 896 ILE A C 1
ATOM 7086 O O . ILE A 1 896 ? 11.782 -10.811 5.170 1.00 46.25 896 ILE A O 1
ATOM 7090 N N . GLY A 1 897 ? 13.853 -10.026 4.883 1.00 41.41 897 GLY A N 1
ATOM 7091 C CA . GLY A 1 897 ? 13.832 -10.162 3.409 1.00 41.41 897 GLY A CA 1
ATOM 7092 C C . GLY A 1 897 ? 13.899 -11.625 2.933 1.00 41.41 897 GLY A C 1
ATOM 7093 O O . GLY A 1 897 ? 14.408 -11.906 1.855 1.00 41.41 897 GLY A O 1
ATOM 7094 N N . LEU A 1 898 ? 13.526 -12.551 3.823 1.00 45.50 898 LEU A N 1
ATOM 7095 C CA . LEU A 1 898 ? 13.678 -14.004 3.812 1.00 45.50 898 LEU A CA 1
ATOM 7096 C C . LEU A 1 898 ? 12.640 -14.667 4.754 1.00 45.50 898 LEU A C 1
ATOM 7098 O O . LEU A 1 898 ? 12.876 -15.773 5.237 1.00 45.50 898 LEU A O 1
ATOM 7102 N N . GLU A 1 899 ? 11.502 -14.017 5.043 1.00 42.50 899 GLU A N 1
ATOM 7103 C CA . GLU A 1 899 ? 10.280 -14.757 5.411 1.00 42.50 899 GLU A CA 1
ATOM 7104 C C . GLU A 1 899 ? 9.579 -15.174 4.116 1.00 42.50 899 GLU A C 1
ATOM 7106 O O . GLU A 1 899 ? 8.505 -14.705 3.752 1.00 42.50 899 GLU A O 1
ATOM 7111 N N . ILE A 1 900 ? 10.281 -16.018 3.365 1.00 43.06 900 ILE A N 1
ATOM 7112 C CA . ILE A 1 900 ? 9.812 -16.607 2.122 1.00 43.06 900 ILE A CA 1
ATOM 7113 C C . ILE A 1 900 ? 10.249 -18.069 2.129 1.00 43.06 900 ILE A C 1
ATOM 7115 O O . ILE A 1 900 ? 11.343 -18.397 2.595 1.00 43.06 900 ILE A O 1
ATOM 7119 N N . ASP A 1 901 ? 9.383 -18.927 1.596 1.00 49.81 901 ASP A N 1
ATOM 7120 C CA . ASP A 1 901 ? 9.692 -20.283 1.138 1.00 49.81 901 ASP A CA 1
ATOM 7121 C C . ASP A 1 901 ? 11.094 -20.327 0.493 1.00 49.81 901 ASP A C 1
ATOM 7123 O O . ASP A 1 901 ? 11.420 -19.460 -0.326 1.00 49.81 901 ASP A O 1
ATOM 7127 N N . GLU A 1 902 ? 11.931 -21.302 0.885 1.00 54.47 902 GLU A N 1
ATOM 7128 C CA . GLU A 1 902 ? 13.408 -21.276 0.749 1.00 54.47 902 GLU A CA 1
ATOM 7129 C C . GLU A 1 902 ? 13.897 -20.912 -0.669 1.00 54.47 902 GLU A C 1
ATOM 7131 O O . GLU A 1 902 ? 14.943 -20.277 -0.853 1.00 54.47 902 GLU A O 1
ATOM 7136 N N . LYS A 1 903 ? 13.066 -21.264 -1.654 1.00 53.69 903 LYS A N 1
ATOM 7137 C CA . LYS A 1 903 ? 13.153 -20.994 -3.092 1.00 53.69 903 LYS A CA 1
ATOM 7138 C C . LYS A 1 903 ? 13.467 -19.536 -3.458 1.00 53.69 903 LYS A C 1
ATOM 7140 O O . LYS A 1 903 ? 14.232 -19.310 -4.388 1.00 53.69 903 LYS A O 1
ATOM 7145 N N . CYS A 1 904 ? 12.898 -18.542 -2.769 1.00 51.03 904 CYS A N 1
ATOM 7146 C CA . CYS A 1 904 ? 12.960 -17.141 -3.232 1.00 51.03 904 CYS A CA 1
ATOM 7147 C C . CYS A 1 904 ? 14.227 -16.383 -2.791 1.00 51.03 904 CYS A C 1
ATOM 7149 O O . CYS A 1 904 ? 14.422 -15.223 -3.142 1.00 51.03 904 CYS A O 1
ATOM 7151 N N . SER A 1 905 ? 15.121 -17.027 -2.038 1.00 62.09 905 SER A N 1
ATOM 7152 C CA . SER A 1 905 ? 16.253 -16.384 -1.354 1.00 62.09 905 SER A CA 1
ATOM 7153 C C . SER A 1 905 ? 17.460 -16.005 -2.236 1.00 62.09 905 SER A C 1
ATOM 7155 O O . SER A 1 905 ? 18.520 -15.683 -1.690 1.00 62.09 905 SER A O 1
ATOM 7157 N N . LEU A 1 906 ? 17.337 -16.052 -3.570 1.00 76.75 906 LEU A N 1
ATOM 7158 C CA . LEU A 1 906 ? 18.466 -16.022 -4.522 1.00 76.75 906 LEU A CA 1
ATOM 7159 C C . LEU A 1 906 ? 18.393 -14.936 -5.613 1.00 76.75 906 LEU A C 1
ATOM 7161 O O . LEU A 1 906 ? 19.389 -14.710 -6.303 1.00 76.75 906 LEU A O 1
ATOM 7165 N N . GLY A 1 907 ? 17.257 -14.245 -5.740 1.00 90.38 907 GLY A N 1
ATOM 7166 C CA . GLY A 1 907 ? 16.989 -13.284 -6.812 1.00 90.38 907 GLY A CA 1
ATOM 7167 C C . GLY A 1 907 ? 17.896 -12.049 -6.856 1.00 90.38 907 GLY A C 1
ATOM 7168 O O . GLY A 1 907 ? 18.602 -11.730 -5.891 1.00 90.38 907 GLY A O 1
ATOM 7169 N N . GLY A 1 908 ? 17.847 -11.296 -7.958 1.00 94.62 908 GLY A N 1
ATOM 7170 C CA . GLY A 1 908 ? 18.666 -10.091 -8.115 1.00 94.62 908 GLY A CA 1
ATOM 7171 C C . GLY A 1 908 ? 18.226 -9.080 -9.178 1.00 94.62 908 GLY A C 1
ATOM 7172 O O . GLY A 1 908 ? 17.520 -9.398 -10.132 1.00 94.62 908 GLY A O 1
ATOM 7173 N N . VAL A 1 909 ? 18.701 -7.843 -9.007 1.00 96.75 909 VAL A N 1
ATOM 7174 C CA . VAL A 1 909 ? 18.551 -6.731 -9.958 1.00 96.75 909 VAL A CA 1
ATOM 7175 C C . VAL A 1 909 ? 19.858 -6.540 -10.728 1.00 96.75 909 VAL A C 1
ATOM 7177 O O . VAL A 1 909 ? 20.921 -6.390 -10.118 1.00 96.75 909 VAL A O 1
ATOM 7180 N N . VAL A 1 910 ? 19.784 -6.501 -12.059 1.00 98.00 910 VAL A N 1
ATOM 7181 C CA . VAL A 1 910 ? 20.942 -6.337 -12.954 1.00 98.00 910 VAL A CA 1
ATOM 7182 C C . VAL A 1 910 ? 20.888 -5.007 -13.706 1.00 98.00 910 VAL A C 1
ATOM 7184 O O . VAL A 1 910 ? 19.834 -4.579 -14.177 1.00 98.00 910 VAL A O 1
ATOM 7187 N N . THR A 1 911 ? 22.044 -4.372 -13.880 1.00 98.00 911 THR A N 1
ATOM 7188 C CA . THR A 1 911 ? 22.244 -3.306 -14.869 1.00 98.00 911 THR A CA 1
ATOM 7189 C C . THR A 1 911 ? 23.602 -3.456 -15.563 1.00 98.00 911 THR A C 1
ATOM 7191 O O . THR A 1 911 ? 24.402 -4.322 -15.208 1.00 98.00 911 THR A O 1
ATOM 7194 N N . PHE A 1 912 ? 23.859 -2.642 -16.582 1.00 97.88 912 PHE A N 1
ATOM 7195 C CA . PHE A 1 912 ? 24.978 -2.797 -17.518 1.00 97.88 912 PHE A CA 1
ATOM 7196 C C . PHE A 1 912 ? 25.827 -1.521 -17.580 1.00 97.88 912 PHE A C 1
ATOM 7198 O O . PHE A 1 912 ? 25.321 -0.427 -17.325 1.00 97.88 912 PHE A O 1
ATOM 7205 N N . THR A 1 913 ? 27.106 -1.635 -17.942 1.00 97.38 913 THR A N 1
ATOM 7206 C CA . THR A 1 913 ? 27.959 -0.471 -18.247 1.00 97.38 913 THR A CA 1
ATOM 7207 C C . THR A 1 913 ? 27.794 -0.006 -19.705 1.00 97.38 913 THR A C 1
ATOM 7209 O O . THR A 1 913 ? 27.382 -0.793 -20.566 1.00 97.38 913 THR A O 1
ATOM 7212 N N . PRO A 1 914 ? 28.138 1.258 -20.031 1.00 97.12 914 PRO A N 1
ATOM 7213 C CA . PRO A 1 914 ? 28.243 1.706 -21.422 1.00 97.12 914 PRO A CA 1
ATOM 7214 C C . PRO A 1 914 ? 29.205 0.841 -22.249 1.00 97.12 914 PRO A C 1
ATOM 7216 O O . PRO A 1 914 ? 28.952 0.572 -23.422 1.00 97.12 914 PRO A O 1
ATOM 7219 N N . GLU A 1 915 ? 30.292 0.386 -21.626 1.00 95.81 915 GLU A N 1
ATOM 7220 C CA . GLU A 1 915 ? 31.311 -0.479 -22.213 1.00 95.81 915 GLU A CA 1
ATOM 7221 C C . GLU A 1 915 ? 30.788 -1.890 -22.515 1.00 95.81 915 GLU A C 1
ATOM 7223 O O . GLU A 1 915 ? 31.110 -2.426 -23.573 1.00 95.81 915 GLU A O 1
ATOM 7228 N N . ALA A 1 916 ? 29.946 -2.476 -21.655 1.00 96.44 916 ALA A N 1
ATOM 7229 C CA . ALA A 1 916 ? 29.274 -3.751 -21.924 1.00 96.44 916 ALA A CA 1
ATOM 7230 C C . ALA A 1 916 ? 28.343 -3.645 -23.143 1.00 96.44 916 ALA A C 1
ATOM 7232 O O . ALA A 1 916 ? 28.394 -4.484 -24.043 1.00 96.44 916 ALA A O 1
ATOM 7233 N N . LEU A 1 917 ? 27.547 -2.572 -23.206 1.00 97.00 917 LEU A N 1
ATOM 7234 C CA . LEU A 1 917 ? 26.621 -2.290 -24.308 1.00 97.00 917 LEU A CA 1
ATOM 7235 C C . LEU A 1 917 ? 27.349 -2.055 -25.641 1.00 97.00 917 LEU A C 1
ATOM 7237 O O . LEU A 1 917 ? 26.973 -2.639 -26.652 1.00 97.00 917 LEU A O 1
ATOM 7241 N N . ALA A 1 918 ? 28.397 -1.227 -25.654 1.00 95.31 918 ALA A N 1
ATOM 7242 C CA . ALA A 1 918 ? 29.177 -0.937 -26.862 1.00 95.31 918 ALA A CA 1
ATOM 7243 C C . ALA A 1 918 ? 30.211 -2.032 -27.211 1.00 95.31 918 ALA A C 1
ATOM 7245 O O . ALA A 1 918 ? 30.765 -2.031 -28.312 1.00 95.31 918 ALA A O 1
ATOM 7246 N N . GLY A 1 919 ? 30.513 -2.935 -26.271 1.00 93.56 919 GLY A N 1
ATOM 7247 C CA . GLY A 1 919 ? 31.455 -4.049 -26.411 1.00 93.56 919 GLY A CA 1
ATOM 7248 C C . GLY A 1 919 ? 30.821 -5.328 -26.940 1.00 93.56 919 GLY A C 1
ATOM 7249 O O . GLY A 1 919 ? 31.315 -5.888 -27.915 1.00 93.56 919 GLY A O 1
ATOM 7250 N N . ASP A 1 920 ? 29.725 -5.770 -26.325 1.00 95.44 920 ASP A N 1
ATOM 7251 C CA . ASP A 1 920 ? 29.021 -7.001 -26.693 1.00 95.44 920 ASP A CA 1
ATOM 7252 C C . ASP A 1 920 ? 27.513 -6.862 -26.447 1.00 95.44 920 ASP A C 1
ATOM 7254 O O . ASP A 1 920 ? 26.914 -7.512 -25.589 1.00 95.44 920 ASP A O 1
ATOM 7258 N N . ALA A 1 921 ? 26.880 -6.003 -27.248 1.00 95.94 921 ALA A N 1
ATOM 7259 C CA . ALA A 1 921 ? 25.429 -5.840 -27.282 1.00 95.94 921 ALA A CA 1
ATOM 7260 C C . ALA A 1 921 ? 24.665 -7.166 -27.491 1.00 95.94 921 ALA A C 1
ATOM 7262 O O . ALA A 1 921 ? 23.529 -7.279 -27.039 1.00 95.94 921 ALA A O 1
ATOM 7263 N N . PHE A 1 922 ? 25.260 -8.179 -28.136 1.00 95.94 922 PHE A N 1
ATOM 7264 C CA . PHE A 1 922 ? 24.634 -9.497 -28.294 1.00 95.94 922 PHE A CA 1
ATOM 7265 C C . PHE A 1 922 ? 24.689 -10.313 -26.995 1.00 95.94 922 PHE A C 1
ATOM 7267 O O . PHE A 1 922 ? 23.684 -10.915 -26.614 1.00 95.94 922 PHE A O 1
ATOM 7274 N N . GLY A 1 923 ? 25.814 -10.285 -26.278 1.00 96.19 923 GLY A N 1
ATOM 7275 C CA . GLY A 1 923 ? 25.952 -10.835 -24.930 1.00 96.19 923 GLY A CA 1
ATOM 7276 C C . GLY A 1 923 ? 25.027 -10.146 -23.926 1.00 96.19 923 GLY A C 1
ATOM 7277 O O . GLY A 1 923 ? 24.358 -10.833 -23.152 1.00 96.19 923 GLY A O 1
ATOM 7278 N N . VAL A 1 924 ? 24.895 -8.814 -23.998 1.00 97.31 924 VAL A N 1
ATOM 7279 C CA . VAL A 1 924 ? 23.899 -8.056 -23.218 1.00 97.31 924 VAL A CA 1
ATOM 7280 C C . VAL A 1 924 ? 22.481 -8.505 -23.575 1.00 97.31 924 VAL A C 1
ATOM 7282 O O . VAL A 1 924 ? 21.735 -8.891 -22.683 1.00 97.31 924 VAL A O 1
ATOM 7285 N N . LEU A 1 925 ? 22.111 -8.520 -24.859 1.00 97.12 925 LEU A N 1
ATOM 7286 C CA . LEU A 1 925 ? 20.761 -8.886 -25.306 1.00 97.12 925 LEU A CA 1
ATOM 7287 C C . LEU A 1 925 ? 20.381 -10.322 -24.909 1.00 97.12 925 LEU A C 1
ATOM 7289 O O . LEU A 1 925 ? 19.269 -10.557 -24.442 1.00 97.12 925 LEU A O 1
ATOM 7293 N N . ARG A 1 926 ? 21.315 -11.277 -25.019 1.00 96.50 926 ARG A N 1
ATOM 7294 C CA . ARG A 1 926 ? 21.127 -12.637 -24.495 1.00 96.50 926 ARG A CA 1
ATOM 7295 C C . ARG A 1 926 ? 20.916 -12.624 -22.984 1.00 96.50 926 ARG A C 1
ATOM 7297 O O . ARG A 1 926 ? 20.003 -13.278 -22.503 1.00 96.50 926 ARG A O 1
ATOM 7304 N N . THR A 1 927 ? 21.724 -11.867 -22.246 1.00 96.94 927 THR A N 1
ATOM 7305 C CA . THR A 1 927 ? 21.586 -11.744 -20.786 1.00 96.94 927 THR A CA 1
ATOM 7306 C C . THR A 1 927 ? 20.234 -11.144 -20.391 1.00 96.94 927 THR A C 1
ATOM 7308 O O . THR A 1 927 ? 19.635 -11.594 -19.421 1.00 96.94 927 THR A O 1
ATOM 7311 N N . ILE A 1 928 ? 19.708 -10.195 -21.172 1.00 97.62 928 ILE A N 1
ATOM 7312 C CA . ILE A 1 928 ? 18.364 -9.633 -20.989 1.00 97.62 928 ILE A CA 1
ATOM 7313 C C . ILE A 1 928 ? 17.290 -10.713 -21.170 1.00 97.62 928 ILE A C 1
ATOM 7315 O O . ILE A 1 928 ? 16.408 -10.812 -20.325 1.00 97.62 928 ILE A O 1
ATOM 7319 N N . TYR A 1 929 ? 17.375 -11.562 -22.201 1.00 96.50 929 TYR A N 1
ATOM 7320 C CA . TYR A 1 929 ? 16.424 -12.670 -22.376 1.00 96.50 929 TYR A CA 1
ATOM 7321 C C . TYR A 1 929 ? 16.546 -13.744 -21.289 1.00 96.50 929 TYR A C 1
ATOM 7323 O O . TYR A 1 929 ? 15.527 -14.174 -20.751 1.00 96.50 929 TYR A O 1
ATOM 7331 N N . ASP A 1 930 ? 17.773 -14.133 -20.926 1.00 95.62 930 ASP A N 1
ATOM 7332 C CA . ASP A 1 930 ? 18.040 -15.072 -19.831 1.00 95.62 930 ASP A CA 1
ATOM 7333 C C . ASP A 1 930 ? 17.445 -14.555 -18.499 1.00 95.62 930 ASP A C 1
ATOM 7335 O O . ASP A 1 930 ? 16.948 -15.355 -17.711 1.00 95.62 930 ASP A O 1
ATOM 7339 N N . ILE A 1 931 ? 17.479 -13.235 -18.247 1.00 96.25 931 ILE A N 1
ATOM 7340 C CA . ILE A 1 931 ? 16.881 -12.586 -17.064 1.00 96.25 931 ILE A CA 1
ATOM 7341 C C . ILE A 1 931 ? 15.357 -12.466 -17.187 1.00 96.25 931 ILE A C 1
ATOM 7343 O O . ILE A 1 931 ? 14.652 -12.787 -16.240 1.00 96.25 931 ILE A O 1
ATOM 7347 N N . HIS A 1 932 ? 14.831 -12.032 -18.334 1.00 95.75 932 HIS A N 1
ATOM 7348 C CA . HIS A 1 932 ? 13.390 -11.847 -18.545 1.00 95.75 932 HIS A CA 1
ATOM 7349 C C . HIS A 1 932 ? 12.600 -13.162 -18.423 1.00 95.75 932 HIS A C 1
ATOM 7351 O O . HIS A 1 932 ? 11.449 -13.164 -17.992 1.00 95.75 932 HIS A O 1
ATOM 7357 N N . ALA A 1 933 ? 13.223 -14.293 -18.765 1.00 93.88 933 ALA A N 1
ATOM 7358 C CA . ALA A 1 933 ? 12.655 -15.623 -18.556 1.00 93.88 933 ALA A CA 1
ATOM 7359 C C . ALA A 1 933 ? 12.693 -16.099 -17.085 1.00 93.88 933 ALA A C 1
ATOM 7361 O O . ALA A 1 933 ? 12.108 -17.136 -16.770 1.00 93.88 933 ALA A O 1
ATOM 7362 N N . HIS A 1 934 ? 13.392 -15.393 -16.190 1.00 93.75 934 HIS A N 1
ATOM 7363 C CA . HIS A 1 934 ? 13.720 -15.869 -14.849 1.00 93.75 934 HIS A CA 1
ATOM 7364 C C . HIS A 1 934 ? 12.845 -15.209 -13.763 1.00 93.75 934 HIS A C 1
ATOM 7366 O O . HIS A 1 934 ? 12.953 -14.009 -13.531 1.00 93.75 934 HIS A O 1
ATOM 7372 N N . PRO A 1 935 ? 12.051 -15.971 -12.980 1.00 91.06 935 PRO A N 1
ATOM 7373 C CA . PRO A 1 935 ? 11.046 -15.395 -12.074 1.00 91.06 935 PRO A CA 1
ATOM 7374 C C . PRO A 1 935 ? 11.600 -14.570 -10.897 1.00 91.06 935 PRO A C 1
ATOM 7376 O O . PRO A 1 935 ? 10.892 -13.721 -10.371 1.00 91.06 935 PRO A O 1
ATOM 7379 N N . LEU A 1 936 ? 12.839 -14.824 -10.461 1.00 91.69 936 LEU A N 1
ATOM 7380 C CA . LEU A 1 936 ? 13.498 -14.136 -9.341 1.00 91.69 936 LEU A CA 1
ATOM 7381 C C . LEU A 1 936 ? 14.467 -13.018 -9.776 1.00 91.69 936 LEU A C 1
ATOM 7383 O O . LEU A 1 936 ? 15.146 -12.441 -8.927 1.00 91.69 936 LEU A O 1
ATOM 7387 N N . TRP A 1 937 ? 14.602 -12.727 -11.072 1.00 95.38 937 TRP A N 1
ATOM 7388 C CA . TRP A 1 937 ? 15.584 -11.755 -11.560 1.00 95.38 937 TRP A CA 1
ATOM 7389 C C . TRP A 1 937 ? 14.939 -10.687 -12.434 1.00 95.38 937 TRP A C 1
ATOM 7391 O O . TRP A 1 937 ? 13.995 -10.934 -13.174 1.00 95.38 937 TRP A O 1
ATOM 7401 N N . THR A 1 938 ? 15.476 -9.473 -12.357 1.00 96.38 938 THR A N 1
ATOM 7402 C CA . THR A 1 938 ? 15.021 -8.340 -13.167 1.00 96.38 938 THR A CA 1
ATOM 7403 C C . THR A 1 938 ? 16.205 -7.499 -13.624 1.00 96.38 938 THR A C 1
ATOM 7405 O O . THR A 1 938 ? 17.287 -7.540 -13.030 1.00 96.38 938 THR A O 1
ATOM 7408 N N . CYS A 1 939 ? 16.032 -6.732 -14.698 1.00 97.69 939 CYS A N 1
ATOM 7409 C CA . CYS A 1 939 ? 17.072 -5.847 -15.203 1.00 97.69 939 CYS A CA 1
ATOM 7410 C C . CYS A 1 939 ? 16.534 -4.489 -15.650 1.00 97.69 939 CYS A C 1
ATOM 7412 O O . CYS A 1 939 ? 15.379 -4.343 -16.061 1.00 97.69 939 CYS A O 1
ATOM 7414 N N . TYR A 1 940 ? 17.404 -3.482 -15.571 1.00 97.69 940 TYR A N 1
ATOM 7415 C CA . TYR A 1 940 ? 17.114 -2.143 -16.066 1.00 97.69 940 TYR A CA 1
ATOM 7416 C C . TYR A 1 940 ? 18.350 -1.452 -16.647 1.00 97.69 940 TYR A C 1
ATOM 7418 O O . TYR A 1 940 ? 19.494 -1.786 -16.327 1.00 97.69 940 TYR A O 1
ATOM 7426 N N . LEU A 1 941 ? 18.111 -0.453 -17.492 1.00 97.25 941 LEU A N 1
ATOM 7427 C CA . LEU A 1 941 ? 19.125 0.424 -18.065 1.00 97.25 941 LEU A CA 1
ATOM 7428 C C . LEU A 1 941 ? 18.921 1.863 -17.605 1.00 97.25 941 LEU A C 1
ATOM 7430 O O . LEU A 1 941 ? 17.816 2.402 -17.677 1.00 97.25 941 LEU A O 1
ATOM 7434 N N . LEU A 1 942 ? 20.019 2.504 -17.201 1.00 97.31 942 LEU A N 1
ATOM 7435 C CA . LEU A 1 942 ? 20.035 3.936 -16.938 1.00 97.31 942 LEU A CA 1
ATOM 7436 C C . LEU A 1 942 ? 20.026 4.700 -18.282 1.00 97.31 942 LEU A C 1
ATOM 7438 O O . LEU A 1 942 ? 20.885 4.441 -19.131 1.00 97.31 942 LEU A O 1
ATOM 7442 N N . PRO A 1 943 ? 19.141 5.694 -18.477 1.00 96.56 943 PRO A N 1
ATOM 7443 C CA . PRO A 1 943 ? 19.063 6.500 -19.700 1.00 96.56 943 PRO A CA 1
ATOM 7444 C C . PRO A 1 943 ? 20.408 7.068 -20.177 1.00 96.56 943 PRO A C 1
ATOM 7446 O O . PRO A 1 943 ? 20.770 6.912 -21.345 1.00 96.56 943 PRO A O 1
ATOM 7449 N N . ALA A 1 944 ? 21.186 7.661 -19.264 1.00 97.38 944 ALA A N 1
ATOM 7450 C CA . ALA A 1 944 ? 22.501 8.234 -19.561 1.00 97.38 944 ALA A CA 1
ATOM 7451 C C . ALA A 1 944 ? 23.565 7.185 -19.947 1.00 97.38 944 ALA A C 1
ATOM 7453 O O . ALA A 1 944 ? 24.518 7.512 -20.652 1.00 97.38 944 ALA A O 1
ATOM 7454 N N . VAL A 1 945 ? 23.400 5.928 -19.519 1.00 97.69 945 VAL A N 1
ATOM 7455 C CA . VAL A 1 945 ? 24.301 4.816 -19.858 1.00 97.69 945 VAL A CA 1
ATOM 7456 C C . VAL A 1 945 ? 24.059 4.334 -21.285 1.00 97.69 945 VAL A C 1
ATOM 7458 O O . VAL A 1 945 ? 25.018 4.183 -22.037 1.00 97.69 945 VAL A O 1
ATOM 7461 N N . LEU A 1 946 ? 22.797 4.171 -21.696 1.00 97.25 946 LEU A N 1
ATOM 7462 C CA . LEU A 1 946 ? 22.473 3.810 -23.080 1.00 97.25 946 LEU A CA 1
ATOM 7463 C C . LEU A 1 946 ? 22.836 4.944 -24.057 1.00 97.25 946 LEU A C 1
ATOM 7465 O O . LEU A 1 946 ? 23.401 4.677 -25.115 1.00 97.25 946 LEU A O 1
ATOM 7469 N N . GLY A 1 947 ? 22.616 6.209 -23.676 1.00 96.75 947 GLY A N 1
ATOM 7470 C CA . GLY A 1 947 ? 23.066 7.361 -24.469 1.00 96.75 947 GLY A CA 1
ATOM 7471 C C . GLY A 1 947 ? 24.591 7.413 -24.635 1.00 96.75 947 GLY A C 1
ATOM 7472 O O . GLY A 1 947 ? 25.086 7.681 -25.729 1.00 96.75 947 GLY A O 1
ATOM 7473 N N . MET A 1 948 ? 25.343 7.073 -23.582 1.00 97.06 948 MET A N 1
ATOM 7474 C CA . MET A 1 948 ? 26.798 6.938 -23.664 1.00 97.06 948 MET A CA 1
ATOM 7475 C C . MET A 1 948 ? 27.230 5.745 -24.528 1.00 97.06 948 MET A C 1
ATOM 7477 O O . MET A 1 948 ? 28.180 5.874 -25.293 1.00 97.06 948 MET A O 1
ATOM 7481 N N . ALA A 1 949 ? 26.547 4.600 -24.438 1.00 96.88 949 ALA A N 1
ATOM 7482 C CA . ALA A 1 949 ? 26.872 3.406 -25.221 1.00 96.88 949 ALA A CA 1
ATOM 7483 C C . ALA A 1 949 ? 26.752 3.648 -26.732 1.00 96.88 949 ALA A C 1
ATOM 7485 O O . ALA A 1 949 ? 27.647 3.266 -27.485 1.00 96.88 949 ALA A O 1
ATOM 7486 N N . VAL A 1 950 ? 25.699 4.352 -27.165 1.00 95.25 950 VAL A N 1
ATOM 7487 C CA . VAL A 1 950 ? 25.559 4.814 -28.557 1.00 95.25 950 VAL A CA 1
ATOM 7488 C C . VAL A 1 950 ? 26.754 5.684 -28.943 1.00 95.25 950 VAL A C 1
ATOM 7490 O O . VAL A 1 950 ? 27.401 5.418 -29.954 1.00 95.25 950 VAL A O 1
ATOM 7493 N N . LYS A 1 951 ? 27.134 6.655 -28.099 1.00 94.50 951 LYS A N 1
ATOM 7494 C CA . LYS A 1 951 ? 28.271 7.537 -28.395 1.00 94.50 951 LYS A CA 1
ATOM 7495 C C . LYS A 1 951 ? 29.632 6.822 -28.399 1.00 94.50 951 LYS A C 1
ATOM 7497 O O . LYS A 1 951 ? 30.536 7.255 -29.107 1.00 94.50 951 LYS A O 1
ATOM 7502 N N . LEU A 1 952 ? 29.788 5.731 -27.647 1.00 93.50 952 LEU A N 1
ATOM 7503 C CA . LEU A 1 952 ? 30.980 4.874 -27.698 1.00 93.50 952 LEU A CA 1
ATOM 7504 C C . LEU A 1 952 ? 31.021 3.991 -28.954 1.00 93.50 952 LEU A C 1
ATOM 7506 O O . LEU A 1 952 ? 32.111 3.735 -29.461 1.00 93.50 952 LEU A O 1
ATOM 7510 N N . ALA A 1 953 ? 29.869 3.540 -29.457 1.00 91.75 953 ALA A N 1
ATOM 7511 C CA . ALA A 1 953 ? 29.786 2.790 -30.709 1.00 91.75 953 ALA A CA 1
ATOM 7512 C C . ALA A 1 953 ? 30.132 3.680 -31.918 1.00 91.75 953 ALA A C 1
ATOM 7514 O O . ALA A 1 953 ? 30.997 3.310 -32.705 1.00 91.75 953 ALA A O 1
ATOM 7515 N N . GLU A 1 954 ? 29.582 4.901 -31.983 1.00 88.62 954 GLU A N 1
ATOM 7516 C CA . GLU A 1 954 ? 29.915 5.903 -33.018 1.00 88.62 954 GLU A CA 1
ATOM 7517 C C . GLU A 1 954 ? 31.429 6.185 -33.137 1.00 88.62 954 GLU A C 1
ATOM 7519 O O . GLU A 1 954 ? 31.920 6.503 -34.213 1.00 88.62 954 GLU A O 1
ATOM 7524 N N . VAL A 1 955 ? 32.182 6.090 -32.033 1.00 84.56 955 VAL A N 1
ATOM 7525 C CA . VAL A 1 955 ? 33.638 6.347 -31.991 1.00 84.56 955 VAL A CA 1
ATOM 7526 C C . VAL A 1 955 ? 34.469 5.126 -32.423 1.00 84.56 955 VAL A C 1
ATOM 7528 O O . VAL A 1 955 ? 35.672 5.250 -32.639 1.00 84.56 955 VAL A O 1
ATOM 7531 N N . ARG A 1 956 ? 33.858 3.940 -32.552 1.00 78.56 956 ARG A N 1
ATOM 7532 C CA . ARG A 1 956 ? 34.543 2.692 -32.937 1.00 78.56 956 ARG A CA 1
ATOM 7533 C C . ARG A 1 956 ? 34.441 2.349 -34.418 1.00 78.56 956 ARG A C 1
ATOM 7535 O O . ARG A 1 956 ? 35.273 1.583 -34.892 1.00 78.56 956 ARG A O 1
ATOM 7542 N N . GLU A 1 957 ? 33.424 2.847 -35.116 1.00 69.19 957 GLU A N 1
ATOM 7543 C CA . GLU A 1 957 ? 33.128 2.411 -36.487 1.00 69.19 957 GLU A CA 1
ATOM 7544 C C . GLU A 1 957 ? 33.909 3.179 -37.567 1.00 69.19 957 GLU A C 1
ATOM 7546 O O . GLU A 1 957 ? 33.998 2.677 -38.683 1.00 69.19 957 GLU A O 1
ATOM 7551 N N . ASP A 1 958 ? 34.520 4.335 -37.257 1.00 54.84 958 ASP A N 1
ATOM 7552 C CA . ASP A 1 958 ? 35.101 5.203 -38.290 1.00 54.84 958 ASP A CA 1
ATOM 7553 C C . ASP A 1 958 ? 36.408 5.933 -37.920 1.00 54.84 958 ASP A C 1
ATOM 7555 O O . ASP A 1 958 ? 36.450 6.774 -37.020 1.00 54.84 958 ASP A O 1
ATOM 7559 N N . GLU A 1 959 ? 37.451 5.719 -38.734 1.00 52.38 959 GLU A N 1
ATOM 7560 C CA . GLU A 1 959 ? 38.530 6.703 -38.943 1.00 52.38 959 GLU A CA 1
ATOM 7561 C C . GLU A 1 959 ? 38.112 7.799 -39.958 1.00 52.38 959 GLU A C 1
ATOM 7563 O O . GLU A 1 959 ? 38.827 8.787 -40.140 1.00 52.38 959 GLU A O 1
ATOM 7568 N N . THR A 1 960 ? 36.941 7.667 -40.602 1.00 57.03 960 THR A N 1
ATOM 7569 C CA . THR A 1 960 ? 36.409 8.585 -41.625 1.00 57.03 960 THR A CA 1
ATOM 7570 C C . THR A 1 960 ? 35.052 9.184 -41.210 1.00 57.03 960 THR A C 1
ATOM 7572 O O . THR A 1 960 ? 34.010 8.640 -41.541 1.00 57.03 960 THR A O 1
ATOM 7575 N N . PRO A 1 961 ? 35.002 10.338 -40.512 1.00 47.12 961 PRO A N 1
ATOM 7576 C CA . PRO A 1 961 ? 33.801 10.794 -39.800 1.00 47.12 961 PRO A CA 1
ATOM 7577 C C . PRO A 1 961 ? 32.640 11.214 -40.726 1.00 47.12 961 PRO A C 1
ATOM 7579 O O . PRO A 1 961 ? 32.471 12.393 -41.057 1.00 47.12 961 PRO A O 1
ATOM 7582 N N . HIS A 1 962 ? 31.801 10.257 -41.124 1.00 55.44 962 HIS A N 1
ATOM 7583 C CA . HIS A 1 962 ? 30.605 10.463 -41.944 1.00 55.44 962 HIS A CA 1
ATOM 7584 C C . HIS A 1 962 ? 29.350 10.008 -41.198 1.00 55.44 962 HIS A C 1
ATOM 7586 O O . HIS A 1 962 ? 28.813 8.925 -41.399 1.00 55.44 962 HIS A O 1
ATOM 7592 N N . TYR A 1 963 ? 28.869 10.899 -40.327 1.00 48.97 963 TYR A N 1
ATOM 7593 C CA . TYR A 1 963 ? 27.696 10.692 -39.483 1.00 48.97 963 TYR A CA 1
ATOM 7594 C C . TYR A 1 963 ? 26.417 10.468 -40.307 1.00 48.97 963 TYR A C 1
ATOM 7596 O O . TYR A 1 963 ? 25.762 11.418 -40.735 1.00 48.97 963 TYR A O 1
ATOM 7604 N N . THR A 1 964 ? 26.033 9.207 -40.503 1.00 59.12 964 THR A N 1
ATOM 7605 C CA . THR A 1 964 ? 24.793 8.811 -41.195 1.00 59.12 964 THR A CA 1
ATOM 7606 C C . THR A 1 964 ? 23.536 8.984 -40.339 1.00 59.12 964 THR A C 1
ATOM 7608 O O . THR A 1 964 ? 22.428 8.890 -40.860 1.00 59.12 964 THR A O 1
ATOM 7611 N N . GLY A 1 965 ? 23.686 9.181 -39.023 1.00 70.06 965 GLY A N 1
ATOM 7612 C CA . GLY A 1 965 ? 22.579 9.175 -38.059 1.00 70.06 965 GLY A CA 1
ATOM 7613 C C . GLY A 1 965 ? 21.919 7.803 -37.862 1.00 70.06 965 GLY A C 1
ATOM 7614 O O . GLY A 1 965 ? 20.902 7.713 -37.175 1.00 70.06 965 GLY A O 1
ATOM 7615 N N . SER A 1 966 ? 22.466 6.732 -38.451 1.00 80.75 966 SER A N 1
ATOM 7616 C CA . SER A 1 966 ? 21.937 5.377 -38.288 1.00 80.75 966 SER A CA 1
ATOM 7617 C C . SER A 1 966 ? 22.365 4.770 -36.955 1.00 80.75 966 SER A C 1
ATOM 7619 O O . SER A 1 966 ? 23.537 4.798 -36.594 1.00 80.75 966 SER A O 1
ATOM 7621 N N . ILE A 1 967 ? 21.410 4.168 -36.251 1.00 83.31 967 ILE A N 1
ATOM 7622 C CA . ILE A 1 967 ? 21.634 3.476 -34.979 1.00 83.31 967 ILE A CA 1
ATOM 7623 C C . ILE A 1 967 ? 22.443 2.195 -35.248 1.00 83.31 967 ILE A C 1
ATOM 7625 O O . ILE A 1 967 ? 22.022 1.417 -36.111 1.00 83.31 967 ILE A O 1
ATOM 7629 N N . PRO A 1 968 ? 23.524 1.902 -34.498 1.00 87.50 968 PRO A N 1
ATOM 7630 C CA . PRO A 1 968 ? 24.197 0.608 -34.566 1.00 87.50 968 PRO A CA 1
ATOM 7631 C C . PRO A 1 968 ? 23.189 -0.536 -34.389 1.00 87.50 968 PRO A C 1
ATOM 7633 O O . PRO A 1 968 ? 22.443 -0.586 -33.405 1.00 87.50 968 PRO A O 1
ATOM 7636 N N . TYR A 1 969 ? 23.127 -1.442 -35.370 1.00 88.38 969 TYR A N 1
ATOM 7637 C CA . TYR A 1 969 ? 22.053 -2.441 -35.501 1.00 88.38 969 TYR A CA 1
ATOM 7638 C C . TYR A 1 969 ? 21.874 -3.308 -34.242 1.00 88.38 969 TYR A C 1
ATOM 7640 O O . TYR A 1 969 ? 20.758 -3.659 -33.855 1.00 88.38 969 TYR A O 1
ATOM 7648 N N . ASN A 1 970 ? 22.984 -3.613 -33.574 1.00 88.69 970 ASN A N 1
ATOM 7649 C CA . ASN A 1 970 ? 23.042 -4.361 -32.324 1.00 88.69 970 ASN A CA 1
ATOM 7650 C C . ASN A 1 970 ? 22.435 -3.589 -31.129 1.00 88.69 970 ASN A C 1
ATOM 7652 O O . ASN A 1 970 ? 21.672 -4.173 -30.360 1.00 88.69 970 ASN A O 1
ATOM 7656 N N . LEU A 1 971 ? 22.682 -2.280 -31.005 1.00 95.00 971 LEU A N 1
ATOM 7657 C CA . LEU A 1 971 ? 22.048 -1.424 -29.995 1.00 95.00 971 LEU A CA 1
ATOM 7658 C C . LEU A 1 971 ? 20.554 -1.219 -30.279 1.00 95.00 971 LEU A C 1
ATOM 7660 O O . LEU A 1 971 ? 19.756 -1.214 -29.340 1.00 95.00 971 LEU A O 1
ATOM 7664 N N . ASN A 1 972 ? 20.140 -1.141 -31.552 1.00 95.19 972 ASN A N 1
ATOM 7665 C CA . ASN A 1 972 ? 18.714 -1.076 -31.893 1.00 95.19 972 ASN A CA 1
ATOM 7666 C C . ASN A 1 972 ? 17.937 -2.312 -31.399 1.00 95.19 972 ASN A C 1
ATOM 7668 O O . ASN A 1 972 ? 16.784 -2.178 -31.003 1.00 95.19 972 ASN A O 1
ATOM 7672 N N . LYS A 1 973 ? 18.560 -3.498 -31.326 1.00 96.56 973 LYS A N 1
ATOM 7673 C CA . LYS A 1 973 ? 17.910 -4.692 -30.752 1.00 96.56 973 LYS A CA 1
ATOM 7674 C C . LYS A 1 973 ? 17.692 -4.604 -29.239 1.00 96.56 973 LYS A C 1
ATOM 7676 O O . LYS A 1 973 ? 16.677 -5.095 -28.755 1.00 96.56 973 LYS A O 1
ATOM 7681 N N . ILE A 1 974 ? 18.572 -3.924 -28.504 1.00 96.94 974 ILE A N 1
ATOM 7682 C CA . ILE A 1 974 ? 18.357 -3.626 -27.076 1.00 96.94 974 ILE A CA 1
ATOM 7683 C C . ILE A 1 974 ? 17.223 -2.600 -26.912 1.00 96.94 974 ILE A C 1
ATOM 7685 O O . ILE A 1 974 ? 16.404 -2.718 -26.004 1.00 96.94 974 ILE A O 1
ATOM 7689 N N . ILE A 1 975 ? 17.118 -1.635 -27.829 1.00 96.31 975 ILE A N 1
ATOM 7690 C CA . ILE A 1 975 ? 16.039 -0.638 -27.847 1.00 96.31 975 ILE A CA 1
ATOM 7691 C C . ILE A 1 975 ? 14.680 -1.273 -28.198 1.00 96.31 975 ILE A C 1
ATOM 7693 O O . ILE A 1 975 ? 13.684 -0.964 -27.549 1.00 96.31 975 ILE A O 1
ATOM 7697 N N . GLU A 1 976 ? 14.633 -2.225 -29.137 1.00 95.69 976 GLU A N 1
ATOM 7698 C CA . GLU A 1 976 ? 13.446 -3.062 -29.382 1.00 95.69 976 GLU A CA 1
ATOM 7699 C C . GLU A 1 976 ? 13.013 -3.812 -28.109 1.00 95.69 976 GLU A C 1
ATOM 7701 O O . GLU A 1 976 ? 11.824 -3.836 -27.791 1.00 95.69 976 GLU A O 1
ATOM 7706 N N . SER A 1 977 ? 13.962 -4.361 -27.341 1.00 96.44 977 SER A N 1
ATOM 7707 C CA . SER A 1 977 ? 13.683 -5.008 -26.050 1.00 96.44 977 SER A CA 1
ATOM 7708 C C . SER A 1 977 ? 13.161 -4.049 -24.972 1.00 96.44 977 SER A C 1
ATOM 7710 O O . SER A 1 977 ? 12.289 -4.441 -24.197 1.00 96.44 977 SER A O 1
ATOM 7712 N N . ILE A 1 978 ? 13.605 -2.786 -24.946 1.00 95.31 978 ILE A N 1
ATOM 7713 C CA . ILE A 1 978 ? 13.009 -1.746 -24.083 1.00 95.31 978 ILE A CA 1
ATOM 7714 C C . ILE A 1 978 ? 11.545 -1.492 -24.479 1.00 95.31 978 ILE A C 1
ATOM 7716 O O . ILE A 1 978 ? 10.671 -1.450 -23.617 1.00 95.31 978 ILE A O 1
ATOM 7720 N N . ILE A 1 979 ? 11.256 -1.363 -25.780 1.00 94.12 979 ILE A N 1
ATOM 7721 C CA . ILE A 1 979 ? 9.904 -1.063 -26.290 1.00 94.12 979 ILE A CA 1
ATOM 7722 C C . ILE A 1 979 ? 8.927 -2.225 -26.038 1.00 94.12 979 ILE A C 1
ATOM 7724 O O . ILE A 1 979 ? 7.748 -1.990 -25.774 1.00 94.12 979 ILE A O 1
ATOM 7728 N N . ARG A 1 980 ? 9.403 -3.478 -26.071 1.00 93.69 980 ARG A N 1
ATOM 7729 C CA . ARG A 1 980 ? 8.602 -4.654 -25.682 1.00 93.69 980 ARG A CA 1
ATOM 7730 C C . ARG A 1 980 ? 8.370 -4.780 -24.173 1.00 93.69 980 ARG A C 1
ATOM 7732 O O . ARG A 1 980 ? 7.424 -5.456 -23.776 1.00 93.69 980 ARG A O 1
ATOM 7739 N N . GLY A 1 981 ? 9.196 -4.132 -23.350 1.00 92.56 981 GLY A N 1
ATOM 7740 C CA . GLY A 1 981 ? 9.195 -4.298 -21.895 1.00 92.56 981 GLY A CA 1
ATOM 7741 C C . GLY A 1 981 ? 10.007 -5.499 -21.402 1.00 92.56 981 GLY A C 1
ATOM 7742 O O . GLY A 1 981 ? 9.829 -5.910 -20.258 1.00 92.56 981 GLY A O 1
ATOM 7743 N N . ASP A 1 982 ? 10.906 -6.051 -22.227 1.00 95.25 982 ASP A N 1
ATOM 7744 C CA . ASP A 1 982 ? 11.810 -7.133 -21.812 1.00 95.25 982 ASP A CA 1
ATOM 7745 C C . ASP A 1 982 ? 12.789 -6.643 -20.723 1.00 95.25 982 ASP A C 1
ATOM 7747 O O . ASP A 1 982 ? 13.169 -7.390 -19.822 1.00 95.25 982 ASP A O 1
ATOM 7751 N N . ILE A 1 983 ? 13.179 -5.365 -20.820 1.00 95.94 983 ILE A N 1
ATOM 7752 C CA . ILE A 1 983 ? 14.042 -4.623 -19.894 1.00 95.94 983 ILE A CA 1
ATOM 7753 C C . ILE A 1 983 ? 13.465 -3.221 -19.656 1.00 95.94 983 ILE A C 1
ATOM 7755 O O . ILE A 1 983 ? 12.988 -2.566 -20.582 1.00 95.94 983 ILE A O 1
ATOM 7759 N N . SER A 1 984 ? 13.539 -2.726 -18.418 1.00 94.12 984 SER A N 1
ATOM 7760 C CA . SER A 1 984 ? 13.090 -1.365 -18.091 1.00 94.12 984 SER A CA 1
ATOM 7761 C C . SER A 1 984 ? 14.157 -0.306 -18.381 1.00 94.12 984 SER A C 1
ATOM 7763 O O . SER A 1 984 ? 15.336 -0.508 -18.099 1.00 94.12 984 SER A O 1
ATOM 7765 N N . ILE A 1 985 ? 13.746 0.875 -18.848 1.00 94.88 985 ILE A N 1
ATOM 7766 C CA . ILE A 1 985 ? 14.587 2.080 -18.860 1.00 94.88 985 ILE A CA 1
ATOM 7767 C C . ILE A 1 985 ? 14.175 2.995 -17.699 1.00 94.88 985 ILE A C 1
ATOM 7769 O O . ILE A 1 985 ? 13.070 3.531 -17.689 1.00 94.88 985 ILE A O 1
ATOM 7773 N N . MET A 1 986 ? 15.036 3.143 -16.688 1.00 94.81 986 MET A N 1
ATOM 7774 C CA . MET A 1 986 ? 14.725 3.936 -15.491 1.00 94.81 986 MET A CA 1
ATOM 7775 C C . MET A 1 986 ? 15.974 4.369 -14.709 1.00 94.81 986 MET A C 1
ATOM 7777 O O . MET A 1 986 ? 17.079 3.875 -14.925 1.00 94.81 986 MET A O 1
ATOM 7781 N N . HIS A 1 987 ? 15.761 5.268 -13.753 1.00 94.38 987 HIS A N 1
ATOM 7782 C CA . HIS A 1 987 ? 16.651 5.505 -12.616 1.00 94.38 987 HIS A CA 1
ATOM 7783 C C . HIS A 1 987 ? 15.964 5.017 -11.338 1.00 94.38 987 HIS A C 1
ATOM 7785 O O . HIS A 1 987 ? 14.733 5.020 -11.273 1.00 94.38 987 HIS A O 1
ATOM 7791 N N . ALA A 1 988 ? 16.732 4.674 -10.305 1.00 93.56 988 ALA A N 1
ATOM 7792 C CA . ALA A 1 988 ? 16.181 4.396 -8.982 1.00 93.56 988 ALA A CA 1
ATOM 7793 C C . ALA A 1 988 ? 15.347 5.587 -8.454 1.00 93.56 988 ALA A C 1
ATOM 7795 O O . ALA A 1 988 ? 15.775 6.736 -8.634 1.00 93.56 988 ALA A O 1
ATOM 7796 N N . PRO A 1 989 ? 14.209 5.336 -7.774 1.00 91.12 989 PRO A N 1
ATOM 7797 C CA . PRO A 1 989 ? 13.407 6.388 -7.159 1.00 91.12 989 PRO A CA 1
ATOM 7798 C C . PRO A 1 989 ? 14.247 7.292 -6.241 1.00 91.12 989 PRO A C 1
ATOM 7800 O O . PRO A 1 989 ? 15.148 6.795 -5.545 1.00 91.12 989 PRO A O 1
ATOM 7803 N N . PRO A 1 990 ? 13.978 8.611 -6.202 1.00 89.69 990 PRO A N 1
ATOM 7804 C CA . PRO A 1 990 ? 14.591 9.490 -5.217 1.00 89.69 990 PRO A CA 1
ATOM 7805 C C . PRO A 1 990 ? 14.245 9.003 -3.803 1.00 89.69 990 PRO A C 1
ATOM 7807 O O . PRO A 1 990 ? 13.108 8.662 -3.489 1.00 89.69 990 PRO A O 1
ATOM 7810 N N . VAL A 1 991 ? 15.263 8.924 -2.944 1.00 80.38 991 VAL A N 1
ATOM 7811 C CA . VAL A 1 991 ? 15.119 8.441 -1.563 1.00 80.38 991 VAL A CA 1
ATOM 7812 C C . VAL A 1 991 ? 14.817 9.642 -0.674 1.00 80.38 991 VAL A C 1
ATOM 7814 O O . VAL A 1 991 ? 15.663 10.080 0.117 1.00 80.38 991 VAL A O 1
ATOM 7817 N N . ASP A 1 992 ? 13.616 10.181 -0.885 1.00 68.06 992 ASP A N 1
ATOM 7818 C CA . ASP A 1 992 ? 13.074 11.348 -0.195 1.00 68.06 992 ASP A CA 1
ATOM 7819 C C . ASP A 1 992 ? 13.181 11.233 1.332 1.00 68.06 992 ASP A C 1
ATOM 7821 O O . ASP A 1 992 ? 13.311 10.157 1.933 1.00 68.06 992 ASP A O 1
ATOM 7825 N N . ASP A 1 993 ? 13.099 12.388 1.979 1.00 64.31 993 ASP A N 1
ATOM 7826 C CA . ASP A 1 993 ? 12.706 12.441 3.376 1.00 64.31 993 ASP A CA 1
ATOM 7827 C C . ASP A 1 993 ? 11.190 12.173 3.455 1.00 64.31 993 ASP A C 1
ATOM 7829 O O . ASP A 1 993 ? 10.430 12.871 2.785 1.00 64.31 993 ASP A O 1
ATOM 7833 N N . PRO A 1 994 ? 10.703 11.198 4.244 1.00 56.12 994 PRO A N 1
ATOM 7834 C CA . PRO A 1 994 ? 9.280 10.846 4.273 1.00 56.12 994 PRO A CA 1
ATOM 7835 C C . PRO A 1 994 ? 8.350 11.998 4.686 1.00 56.12 994 PRO A C 1
ATOM 7837 O O . PRO A 1 994 ? 7.143 11.917 4.445 1.00 56.12 994 PRO A O 1
ATOM 7840 N N . PHE A 1 995 ? 8.879 13.058 5.308 1.00 55.44 995 PHE A N 1
ATOM 7841 C CA . PHE A 1 995 ? 8.108 14.249 5.665 1.00 55.44 995 PHE A CA 1
ATOM 7842 C C . PHE A 1 995 ? 8.015 15.269 4.519 1.00 55.44 995 PHE A C 1
ATOM 7844 O O . PHE A 1 995 ? 6.980 15.935 4.399 1.00 55.44 995 PHE A O 1
ATOM 7851 N N . ASN A 1 996 ? 9.027 15.301 3.643 1.00 59.38 996 ASN A N 1
ATOM 7852 C CA . ASN A 1 996 ? 9.065 16.068 2.398 1.00 59.38 996 ASN A CA 1
ATOM 7853 C C . ASN A 1 996 ? 8.950 15.108 1.202 1.00 59.38 996 ASN A C 1
ATOM 7855 O O . ASN A 1 996 ? 9.940 14.840 0.524 1.00 59.38 996 ASN A O 1
ATOM 7859 N N . GLN A 1 997 ? 7.730 14.624 0.925 1.00 58.75 997 GLN A N 1
ATOM 7860 C CA . GLN A 1 997 ? 7.402 14.060 -0.392 1.00 58.75 997 GLN A CA 1
ATOM 7861 C C . GLN A 1 997 ? 7.681 15.137 -1.438 1.00 58.75 997 GLN A C 1
ATOM 7863 O O . GLN A 1 997 ? 6.936 16.114 -1.545 1.00 58.75 997 GLN A O 1
ATOM 7868 N N . SER A 1 998 ? 8.799 15.004 -2.137 1.00 63.59 998 SER A N 1
ATOM 7869 C CA . SER A 1 998 ? 9.354 16.089 -2.923 1.00 63.59 998 SER A CA 1
ATOM 7870 C C . SER A 1 998 ? 8.698 16.165 -4.294 1.00 63.59 998 SER A C 1
ATOM 7872 O O . SER A 1 998 ? 8.094 15.212 -4.806 1.00 63.59 998 SER A O 1
ATOM 7874 N N . THR A 1 999 ? 8.889 17.312 -4.941 1.00 75.94 999 THR A N 1
ATOM 7875 C CA . THR A 1 999 ? 8.643 17.433 -6.375 1.00 75.94 999 THR A CA 1
ATOM 7876 C C . THR A 1 999 ? 9.508 16.462 -7.185 1.00 75.94 999 THR A C 1
ATOM 7878 O O . THR A 1 999 ? 9.100 16.113 -8.286 1.00 75.94 999 THR A O 1
ATOM 7881 N N . GLU A 1 1000 ? 10.630 15.945 -6.659 1.00 80.38 1000 GLU A N 1
ATOM 7882 C CA . GLU A 1 1000 ? 11.439 14.924 -7.337 1.00 80.38 1000 GLU A CA 1
ATOM 7883 C C . GLU A 1 1000 ? 10.749 13.556 -7.373 1.00 80.38 1000 GLU A C 1
ATOM 7885 O O . GLU A 1 1000 ? 10.762 12.926 -8.426 1.00 80.38 1000 GLU A O 1
ATOM 7890 N N . THR A 1 1001 ? 10.098 13.090 -6.294 1.00 81.25 1001 THR A N 1
ATOM 7891 C CA . THR A 1 1001 ? 9.321 11.828 -6.350 1.00 81.25 1001 THR A CA 1
ATOM 7892 C C . THR A 1 1001 ? 8.152 11.953 -7.320 1.00 81.25 1001 THR A C 1
ATOM 7894 O O . THR A 1 1001 ? 7.931 11.059 -8.139 1.00 81.25 1001 THR A O 1
ATOM 7897 N N . GLN A 1 1002 ? 7.418 13.069 -7.275 1.00 79.62 1002 GLN A N 1
ATOM 7898 C CA . GLN A 1 1002 ? 6.305 13.294 -8.200 1.00 79.62 1002 GLN A CA 1
ATOM 7899 C C . GLN A 1 1002 ? 6.796 13.394 -9.652 1.00 79.62 1002 GLN A C 1
ATOM 7901 O O . GLN A 1 1002 ? 6.228 12.744 -10.528 1.00 79.62 1002 GLN A O 1
ATOM 7906 N N . GLN A 1 1003 ? 7.890 14.120 -9.905 1.00 82.94 1003 GLN A N 1
ATOM 7907 C CA . GLN A 1 1003 ? 8.501 14.204 -11.231 1.00 82.94 1003 GLN A CA 1
ATOM 7908 C C . GLN A 1 1003 ? 9.059 12.853 -11.691 1.00 82.94 1003 GLN A C 1
ATOM 7910 O O . GLN A 1 1003 ? 8.905 12.526 -12.858 1.00 82.94 1003 GLN A O 1
ATOM 7915 N N . TRP A 1 1004 ? 9.633 12.031 -10.807 1.00 88.25 1004 TRP A N 1
ATOM 7916 C CA . TRP A 1 1004 ? 10.102 10.680 -11.142 1.00 88.25 1004 TRP A CA 1
ATOM 7917 C C . TRP A 1 1004 ? 8.942 9.763 -11.555 1.00 88.25 1004 TRP A C 1
ATOM 7919 O O . TRP A 1 1004 ? 9.062 9.041 -12.544 1.00 88.25 1004 TRP A O 1
ATOM 7929 N N . VAL A 1 1005 ? 7.796 9.830 -10.863 1.00 82.31 1005 VAL A N 1
ATOM 7930 C CA . VAL A 1 1005 ? 6.577 9.091 -11.251 1.00 82.31 1005 VAL A CA 1
ATOM 7931 C C . VAL A 1 1005 ? 6.023 9.595 -12.588 1.00 82.31 1005 VAL A C 1
ATOM 7933 O O . VAL A 1 1005 ? 5.619 8.783 -13.420 1.00 82.31 1005 VAL A O 1
ATOM 7936 N N . VAL A 1 1006 ? 6.019 10.912 -12.820 1.00 80.56 1006 VAL A N 1
ATOM 7937 C CA . VAL A 1 1006 ? 5.580 11.515 -14.092 1.00 80.56 1006 VAL A CA 1
ATOM 7938 C C . VAL A 1 1006 ? 6.516 11.130 -15.237 1.00 80.56 1006 VAL A C 1
ATOM 7940 O O . VAL A 1 1006 ? 6.039 10.654 -16.264 1.00 80.56 1006 VAL A O 1
ATOM 7943 N N . ASP A 1 1007 ? 7.829 11.264 -15.054 1.00 80.12 1007 ASP A N 1
ATOM 7944 C CA . ASP A 1 1007 ? 8.845 10.864 -16.027 1.00 80.12 1007 ASP A CA 1
ATOM 7945 C C . ASP A 1 1007 ? 8.683 9.377 -16.361 1.00 80.12 1007 ASP A C 1
ATOM 7947 O O . ASP A 1 1007 ? 8.462 9.035 -17.519 1.00 80.12 1007 ASP A O 1
ATOM 7951 N N . PHE A 1 1008 ? 8.699 8.484 -15.365 1.00 82.19 1008 PHE A N 1
ATOM 7952 C CA . PHE A 1 1008 ? 8.565 7.041 -15.593 1.00 82.19 1008 PHE A CA 1
ATOM 7953 C C . PHE A 1 1008 ? 7.214 6.652 -16.221 1.00 82.19 1008 PHE A C 1
ATOM 7955 O O . PHE A 1 1008 ? 7.166 5.805 -17.113 1.00 82.19 1008 PHE A O 1
ATOM 7962 N N . GLY A 1 1009 ? 6.116 7.295 -15.813 1.00 76.00 1009 GLY A N 1
ATOM 7963 C CA . GLY A 1 1009 ? 4.783 7.063 -16.376 1.00 76.00 1009 GLY A CA 1
ATOM 7964 C C . GLY A 1 1009 ? 4.643 7.513 -17.835 1.00 76.00 1009 GLY A C 1
ATOM 7965 O O . GLY A 1 1009 ? 3.960 6.849 -18.619 1.00 76.00 1009 GLY A O 1
ATOM 7966 N N . LEU A 1 1010 ? 5.312 8.607 -18.216 1.00 72.12 1010 LEU A N 1
ATOM 7967 C CA . LEU A 1 1010 ? 5.376 9.102 -19.596 1.00 72.12 1010 LEU A CA 1
ATOM 7968 C C . LEU A 1 1010 ? 6.409 8.345 -20.449 1.00 72.12 1010 LEU A C 1
ATOM 7970 O O . LEU A 1 1010 ? 6.266 8.283 -21.672 1.00 72.12 1010 LEU A O 1
ATOM 7974 N N . LEU A 1 1011 ? 7.410 7.712 -19.831 1.00 67.50 1011 LEU A N 1
ATOM 7975 C CA . LEU A 1 1011 ? 8.434 6.883 -20.480 1.00 67.50 1011 LEU A CA 1
ATOM 7976 C C . LEU A 1 1011 ? 7.920 5.483 -20.863 1.00 67.50 1011 LEU A C 1
ATOM 7978 O O . LEU A 1 1011 ? 8.555 4.461 -20.608 1.00 67.50 1011 LEU A O 1
ATOM 7982 N N . ARG A 1 1012 ? 6.812 5.455 -21.612 1.00 72.75 1012 ARG A N 1
ATOM 7983 C CA . ARG A 1 1012 ? 6.437 4.344 -22.504 1.00 72.75 1012 ARG A CA 1
ATOM 7984 C C . ARG A 1 1012 ? 6.683 4.741 -23.970 1.00 72.75 1012 ARG A C 1
ATOM 7986 O O . ARG A 1 1012 ? 5.720 4.966 -24.712 1.00 72.75 1012 ARG A O 1
ATOM 7993 N N . PRO A 1 1013 ? 7.956 4.897 -24.390 1.00 70.50 1013 PRO A N 1
ATOM 7994 C CA . PRO A 1 1013 ? 8.305 5.358 -25.730 1.00 70.50 1013 PRO A CA 1
ATOM 7995 C C . PRO A 1 1013 ? 7.781 4.393 -26.799 1.00 70.50 1013 PRO A C 1
ATOM 7997 O O . PRO A 1 1013 ? 8.058 3.199 -26.771 1.00 70.50 1013 PRO A O 1
ATOM 8000 N N . GLN A 1 1014 ? 7.033 4.935 -27.761 1.00 79.75 1014 GLN A N 1
ATOM 8001 C CA . GLN A 1 1014 ? 6.421 4.168 -28.853 1.00 79.75 1014 GLN A CA 1
ATOM 8002 C C . GLN A 1 1014 ? 7.415 3.824 -29.982 1.00 79.75 1014 GLN A C 1
ATOM 8004 O O . GLN A 1 1014 ? 7.125 2.955 -30.799 1.00 79.75 1014 GLN A O 1
ATOM 8009 N N . THR A 1 1015 ? 8.565 4.508 -30.063 1.00 92.19 1015 THR A N 1
ATOM 8010 C CA . THR A 1 1015 ? 9.560 4.348 -31.142 1.00 92.19 1015 THR A CA 1
ATOM 8011 C C . THR A 1 1015 ? 10.995 4.359 -30.610 1.00 92.19 1015 THR A C 1
ATOM 8013 O O . THR A 1 1015 ? 11.284 4.981 -29.582 1.00 92.19 1015 THR A O 1
ATOM 8016 N N . SER A 1 1016 ? 11.921 3.716 -31.336 1.00 92.44 1016 SER A N 1
ATOM 8017 C CA . SER A 1 1016 ? 13.356 3.699 -31.000 1.00 92.44 1016 SER A CA 1
ATOM 8018 C C . SER A 1 1016 ? 13.963 5.101 -30.926 1.00 92.44 1016 SER A C 1
ATOM 8020 O O . SER A 1 1016 ? 14.818 5.372 -30.086 1.00 92.44 1016 SER A O 1
ATOM 8022 N N . GLU A 1 1017 ? 13.487 6.011 -31.774 1.00 92.38 1017 GLU A N 1
ATOM 8023 C CA . GLU A 1 1017 ? 13.917 7.411 -31.838 1.00 92.38 1017 GLU A CA 1
ATOM 8024 C C . GLU A 1 1017 ? 13.578 8.157 -30.539 1.00 92.38 1017 GLU A C 1
ATOM 8026 O O . GLU A 1 1017 ? 14.398 8.919 -30.030 1.00 92.38 1017 GLU A O 1
ATOM 8031 N N . ALA A 1 1018 ? 12.398 7.896 -29.961 1.00 91.19 1018 ALA A N 1
ATOM 8032 C CA . ALA A 1 1018 ? 11.980 8.487 -28.693 1.00 91.19 1018 ALA A CA 1
ATOM 8033 C C . ALA A 1 1018 ? 12.826 7.975 -27.511 1.00 91.19 1018 ALA A C 1
ATOM 8035 O O . ALA A 1 1018 ? 13.228 8.778 -26.665 1.00 91.19 1018 ALA A O 1
ATOM 8036 N N . VAL A 1 1019 ? 13.154 6.672 -27.486 1.00 92.31 1019 VAL A N 1
ATOM 8037 C CA . VAL A 1 1019 ? 14.106 6.094 -26.513 1.00 92.31 1019 VAL A CA 1
ATOM 8038 C C . VAL A 1 1019 ? 15.456 6.804 -26.629 1.00 92.31 1019 VAL A C 1
ATOM 8040 O O . VAL A 1 1019 ? 15.984 7.317 -25.644 1.00 92.31 1019 VAL A O 1
ATOM 8043 N N . LEU A 1 1020 ? 15.997 6.884 -27.847 1.00 92.62 1020 LEU A N 1
ATOM 8044 C CA . LEU A 1 1020 ? 17.324 7.434 -28.114 1.00 92.62 1020 LEU A CA 1
ATOM 8045 C C . LEU A 1 1020 ? 17.437 8.923 -27.815 1.00 92.62 1020 LEU A C 1
ATOM 8047 O O . LEU A 1 1020 ? 18.406 9.332 -27.184 1.00 92.62 1020 LEU A O 1
ATOM 8051 N N . HIS A 1 1021 ? 16.454 9.731 -28.211 1.00 92.44 1021 HIS A N 1
ATOM 8052 C CA . HIS A 1 1021 ? 16.443 11.160 -27.909 1.00 92.44 1021 HIS A CA 1
ATOM 8053 C C . HIS A 1 1021 ? 16.430 11.413 -26.391 1.00 92.44 1021 HIS A C 1
ATOM 8055 O O . HIS A 1 1021 ? 17.158 12.277 -25.896 1.00 92.44 1021 HIS A O 1
ATOM 8061 N N . TYR A 1 1022 ? 15.669 10.617 -25.631 1.00 92.25 1022 TYR A N 1
ATOM 8062 C CA . TYR A 1 1022 ? 15.670 10.676 -24.170 1.00 92.25 1022 TYR A CA 1
ATOM 8063 C C . TYR A 1 1022 ? 17.020 10.239 -23.566 1.00 92.25 1022 TYR A C 1
ATOM 8065 O O . TYR A 1 1022 ? 17.602 10.975 -22.764 1.00 92.25 1022 TYR A O 1
ATOM 8073 N N . CYS A 1 1023 ? 17.573 9.105 -24.008 1.00 95.00 1023 CYS A N 1
ATOM 8074 C CA . CYS A 1 1023 ? 18.892 8.613 -23.598 1.00 95.00 1023 CYS A CA 1
ATOM 8075 C C . CYS A 1 1023 ? 20.025 9.605 -23.892 1.00 95.00 1023 CYS A C 1
ATOM 8077 O O . CYS A 1 1023 ? 20.859 9.869 -23.026 1.00 95.00 1023 CYS A O 1
ATOM 8079 N N . ALA A 1 1024 ? 20.046 10.185 -25.093 1.00 94.69 1024 ALA A N 1
ATOM 8080 C CA . ALA A 1 1024 ? 21.029 11.179 -25.506 1.00 94.69 1024 ALA A CA 1
ATOM 8081 C C . ALA A 1 1024 ? 20.918 12.453 -24.657 1.00 94.69 1024 ALA A C 1
ATOM 8083 O O . ALA A 1 1024 ? 21.931 12.962 -24.181 1.00 94.69 1024 ALA A O 1
ATOM 8084 N N . LYS A 1 1025 ? 19.698 12.937 -24.383 1.00 94.69 1025 LYS A N 1
ATOM 8085 C CA . LYS A 1 1025 ? 19.465 14.084 -23.488 1.00 94.69 1025 LYS A CA 1
ATOM 8086 C C . LYS A 1 1025 ? 19.978 13.816 -22.065 1.00 94.69 1025 LYS A C 1
ATOM 8088 O O . LYS A 1 1025 ? 20.625 14.689 -21.487 1.00 94.69 1025 LYS A O 1
ATOM 8093 N N . ALA A 1 1026 ? 19.737 12.620 -21.522 1.00 94.62 1026 ALA A N 1
ATOM 8094 C CA . ALA A 1 1026 ? 20.239 12.213 -20.207 1.00 94.62 1026 ALA A CA 1
ATOM 8095 C C . ALA A 1 1026 ? 21.776 12.098 -20.179 1.00 94.62 1026 ALA A C 1
ATOM 8097 O O . ALA A 1 1026 ? 22.422 12.662 -19.298 1.00 94.62 1026 ALA A O 1
ATOM 8098 N N . PHE A 1 1027 ? 22.382 11.456 -21.185 1.00 96.94 1027 PHE A N 1
ATOM 8099 C CA . PHE A 1 1027 ? 23.841 11.389 -21.342 1.00 96.94 1027 PHE A CA 1
ATOM 8100 C C . PHE A 1 1027 ? 24.472 12.787 -21.416 1.00 96.94 1027 PHE A C 1
ATOM 8102 O O . PHE A 1 1027 ? 25.453 13.060 -20.715 1.00 96.94 1027 PHE A O 1
ATOM 8109 N N . THR A 1 1028 ? 23.879 13.687 -22.208 1.00 95.88 1028 THR A N 1
ATOM 8110 C CA . THR A 1 1028 ? 24.348 15.070 -22.342 1.00 95.88 1028 THR A CA 1
ATOM 8111 C C . THR A 1 1028 ? 24.339 15.793 -20.996 1.00 95.88 1028 THR A C 1
ATOM 8113 O O . THR A 1 1028 ? 25.337 16.408 -20.623 1.00 95.88 1028 THR A O 1
ATOM 8116 N N . LYS A 1 1029 ? 23.234 15.680 -20.249 1.00 95.50 1029 LYS A N 1
ATOM 8117 C CA . LYS A 1 1029 ? 23.023 16.328 -18.947 1.00 95.50 1029 LYS A CA 1
ATOM 8118 C C . LYS A 1 1029 ? 23.942 15.780 -17.847 1.00 95.50 1029 LYS A C 1
ATOM 8120 O O . LYS A 1 1029 ? 24.608 16.555 -17.166 1.00 95.50 1029 LYS A O 1
ATOM 8125 N N . ASP A 1 1030 ? 23.960 14.463 -17.651 1.00 94.19 1030 ASP A N 1
ATOM 8126 C CA . ASP A 1 1030 ? 24.491 13.852 -16.424 1.00 94.19 1030 ASP A CA 1
ATOM 8127 C C . ASP A 1 1030 ? 25.962 13.388 -16.550 1.00 94.19 1030 ASP A C 1
ATOM 8129 O O . ASP A 1 1030 ? 26.627 13.148 -15.529 1.00 94.19 1030 ASP A O 1
ATOM 8133 N N . ILE A 1 1031 ? 26.482 13.288 -17.785 1.00 95.00 1031 ILE A N 1
ATOM 8134 C CA . ILE A 1 1031 ? 27.862 12.878 -18.104 1.00 95.00 1031 ILE A CA 1
ATOM 8135 C C . ILE A 1 1031 ? 28.577 13.927 -18.970 1.00 95.00 1031 ILE A C 1
ATOM 8137 O O . ILE A 1 1031 ? 29.519 14.559 -18.490 1.00 95.00 1031 ILE A O 1
ATOM 8141 N N . HIS A 1 1032 ? 28.148 14.135 -20.220 1.00 95.00 1032 HIS A N 1
ATOM 8142 C CA . HIS A 1 1032 ? 28.910 14.900 -21.222 1.00 95.00 1032 HIS A CA 1
ATOM 8143 C C . HIS A 1 1032 ? 29.177 16.356 -20.809 1.00 95.00 1032 HIS A C 1
ATOM 8145 O O . HIS A 1 1032 ? 30.276 16.865 -21.013 1.00 95.00 1032 HIS A O 1
ATOM 8151 N N . ALA A 1 1033 ? 28.186 17.038 -20.227 1.00 94.88 1033 ALA A N 1
ATOM 8152 C CA . ALA A 1 1033 ? 28.318 18.428 -19.786 1.00 94.88 1033 ALA A CA 1
ATOM 8153 C C . ALA A 1 1033 ? 29.178 18.604 -18.518 1.00 94.88 1033 ALA A C 1
ATOM 8155 O O . ALA A 1 1033 ? 29.526 19.733 -18.178 1.00 94.88 1033 ALA A O 1
ATOM 8156 N N . LEU A 1 1034 ? 29.508 17.516 -17.810 1.00 94.94 1034 LEU A N 1
ATOM 8157 C CA . LEU A 1 1034 ? 30.158 17.560 -16.494 1.00 94.94 1034 LEU A CA 1
ATOM 8158 C C . LEU A 1 1034 ? 31.603 17.042 -16.491 1.00 94.94 1034 LEU A C 1
ATOM 8160 O O . LEU A 1 1034 ? 32.355 17.367 -15.573 1.00 94.94 1034 LEU A O 1
ATOM 8164 N N . VAL A 1 1035 ? 32.005 16.229 -17.475 1.00 95.88 1035 VAL A N 1
ATOM 8165 C CA . VAL A 1 1035 ? 33.343 15.612 -17.532 1.00 95.88 1035 VAL A CA 1
ATOM 8166 C C . VAL A 1 1035 ? 33.868 15.448 -18.969 1.00 95.88 1035 VAL A C 1
ATOM 8168 O O . VAL A 1 1035 ? 33.090 15.165 -19.882 1.00 95.88 1035 VAL A O 1
ATOM 8171 N N . PRO A 1 1036 ? 35.196 15.556 -19.187 1.00 96.31 1036 PRO A N 1
ATOM 8172 C CA . PRO A 1 1036 ? 35.809 15.312 -20.494 1.00 96.31 1036 PRO A CA 1
ATOM 8173 C C . PRO A 1 1036 ? 35.724 13.825 -20.905 1.00 96.31 1036 PRO A C 1
ATOM 8175 O O . PRO A 1 1036 ? 35.597 12.966 -20.025 1.00 96.31 1036 PRO A O 1
ATOM 8178 N N . PRO A 1 1037 ? 35.870 13.494 -22.207 1.00 95.19 1037 PRO A N 1
ATOM 8179 C CA . PRO A 1 1037 ? 35.693 12.133 -22.731 1.00 95.19 1037 PRO A CA 1
ATOM 8180 C C . PRO A 1 1037 ? 36.498 11.036 -22.027 1.00 95.19 1037 PRO A C 1
ATOM 8182 O O . PRO A 1 1037 ? 35.970 9.960 -21.759 1.00 95.19 1037 PRO A O 1
ATOM 8185 N N . SER A 1 1038 ? 37.741 11.325 -21.634 1.00 94.31 1038 SER A N 1
ATOM 8186 C CA . SER A 1 1038 ? 38.603 10.401 -20.878 1.00 94.31 1038 SER A CA 1
ATOM 8187 C C . SER A 1 1038 ? 38.028 9.968 -19.522 1.00 94.31 1038 SER A C 1
ATOM 8189 O O . SER A 1 1038 ? 38.395 8.914 -19.008 1.00 94.31 1038 SER A O 1
ATOM 8191 N N . ASN A 1 1039 ? 37.116 10.759 -18.950 1.00 94.94 1039 ASN A N 1
ATOM 8192 C CA . ASN A 1 1039 ? 36.503 10.527 -17.644 1.00 94.94 1039 ASN A CA 1
ATOM 8193 C C . ASN A 1 1039 ? 35.042 10.047 -17.733 1.00 94.94 1039 ASN A C 1
ATOM 8195 O O . ASN A 1 1039 ? 34.444 9.764 -16.690 1.00 94.94 1039 ASN A O 1
ATOM 8199 N N . TRP A 1 1040 ? 34.461 9.921 -18.936 1.00 94.88 1040 TRP A N 1
ATOM 8200 C CA . TRP A 1 1040 ? 33.077 9.458 -19.120 1.00 94.88 1040 TRP A CA 1
ATOM 8201 C C . TRP A 1 1040 ? 32.839 8.084 -18.484 1.00 94.88 1040 TRP A C 1
ATOM 8203 O O . TRP A 1 1040 ? 31.861 7.914 -17.763 1.00 94.88 1040 TRP A O 1
ATOM 8213 N N . THR A 1 1041 ? 33.766 7.136 -18.664 1.00 93.19 1041 THR A N 1
ATOM 8214 C CA . THR A 1 1041 ? 33.672 5.769 -18.111 1.00 93.19 1041 THR A CA 1
ATOM 8215 C C . THR A 1 1041 ? 33.593 5.781 -16.584 1.00 93.19 1041 THR A C 1
ATOM 8217 O O . THR A 1 1041 ? 32.714 5.178 -15.974 1.00 93.19 1041 THR A O 1
ATOM 8220 N N . THR A 1 1042 ? 34.475 6.558 -15.947 1.00 93.12 1042 THR A N 1
ATOM 8221 C CA . THR A 1 1042 ? 34.533 6.706 -14.487 1.00 93.12 1042 THR A CA 1
ATOM 8222 C C . THR A 1 1042 ? 33.262 7.382 -13.966 1.00 93.12 1042 THR A C 1
ATOM 8224 O O . THR A 1 1042 ? 32.697 6.957 -12.959 1.00 93.12 1042 THR A O 1
ATOM 8227 N N . ARG A 1 1043 ? 32.763 8.405 -14.675 1.00 94.50 1043 ARG A N 1
ATOM 8228 C CA . ARG A 1 1043 ? 31.518 9.105 -14.331 1.00 94.50 1043 ARG A CA 1
ATOM 8229 C C . ARG A 1 1043 ? 30.291 8.201 -14.465 1.00 94.50 1043 ARG A C 1
ATOM 8231 O O . ARG A 1 1043 ? 29.470 8.199 -13.551 1.00 94.50 1043 ARG A O 1
ATOM 8238 N N . ALA A 1 1044 ? 30.178 7.424 -15.541 1.00 95.06 1044 ALA A N 1
ATOM 8239 C CA . ALA A 1 1044 ? 29.102 6.452 -15.728 1.00 95.06 1044 ALA A CA 1
ATOM 8240 C C . ALA A 1 1044 ? 29.097 5.413 -14.600 1.00 95.06 1044 ALA A C 1
ATOM 8242 O O . ALA A 1 1044 ? 28.064 5.200 -13.969 1.00 95.06 1044 ALA A O 1
ATOM 8243 N N . ALA A 1 1045 ? 30.262 4.851 -14.267 1.00 94.12 1045 ALA A N 1
ATOM 8244 C CA . ALA A 1 1045 ? 30.405 3.886 -13.182 1.00 94.12 1045 ALA A CA 1
ATOM 8245 C C . ALA A 1 1045 ? 30.022 4.472 -11.804 1.00 94.12 1045 ALA A C 1
ATOM 8247 O O . ALA A 1 1045 ? 29.367 3.795 -11.009 1.00 94.12 1045 ALA A O 1
ATOM 8248 N N . HIS A 1 1046 ? 30.335 5.747 -11.534 1.00 94.44 1046 HIS A N 1
ATOM 8249 C CA . HIS A 1 1046 ? 29.845 6.452 -10.340 1.00 94.44 1046 HIS A CA 1
ATOM 8250 C C . HIS A 1 1046 ? 28.323 6.660 -10.338 1.00 94.44 1046 HIS A C 1
ATOM 8252 O O . HIS A 1 1046 ? 27.706 6.504 -9.284 1.00 94.44 1046 HIS A O 1
ATOM 8258 N N . ILE A 1 1047 ? 27.711 6.995 -11.480 1.00 95.62 1047 ILE A N 1
ATOM 8259 C CA . ILE A 1 1047 ? 26.251 7.159 -11.595 1.00 95.62 1047 ILE A CA 1
ATOM 8260 C C . ILE A 1 1047 ? 25.550 5.815 -11.372 1.00 95.62 1047 ILE A C 1
ATOM 8262 O O . ILE A 1 1047 ? 24.649 5.745 -10.542 1.00 95.62 1047 ILE A O 1
ATOM 8266 N N . ILE A 1 1048 ? 26.006 4.742 -12.030 1.00 96.00 1048 ILE A N 1
ATOM 8267 C CA . ILE A 1 1048 ? 25.493 3.378 -11.832 1.00 96.00 1048 ILE A CA 1
ATOM 8268 C C . ILE A 1 1048 ? 25.614 2.971 -10.358 1.00 96.00 1048 ILE A C 1
ATOM 8270 O O . ILE A 1 1048 ? 24.645 2.500 -9.768 1.00 96.00 1048 ILE A O 1
ATOM 8274 N N . ALA A 1 1049 ? 26.773 3.201 -9.728 1.00 95.12 1049 ALA A N 1
ATOM 8275 C CA . ALA A 1 1049 ? 26.978 2.868 -8.320 1.00 95.12 1049 ALA A CA 1
ATOM 8276 C C . ALA A 1 1049 ? 26.076 3.681 -7.374 1.00 95.12 1049 ALA A C 1
ATOM 8278 O O . ALA A 1 1049 ? 25.587 3.136 -6.386 1.00 95.12 1049 ALA A O 1
ATOM 8279 N N . ALA A 1 1050 ? 25.841 4.967 -7.650 1.00 94.44 1050 ALA A N 1
ATOM 8280 C CA . ALA A 1 1050 ? 24.922 5.794 -6.867 1.00 94.44 1050 ALA A CA 1
ATOM 8281 C C . ALA A 1 1050 ? 23.457 5.362 -7.056 1.00 94.44 1050 ALA A C 1
ATOM 8283 O O . ALA A 1 1050 ? 22.696 5.323 -6.089 1.00 94.44 1050 ALA A O 1
ATOM 8284 N N . ASP A 1 1051 ? 23.072 4.987 -8.276 1.00 96.00 1051 ASP A N 1
ATOM 8285 C CA . ASP A 1 1051 ? 21.722 4.533 -8.596 1.00 96.00 1051 ASP A CA 1
ATOM 8286 C C . ASP A 1 1051 ? 21.419 3.168 -7.966 1.00 96.00 1051 ASP A C 1
ATOM 8288 O O . ASP A 1 1051 ? 20.470 3.054 -7.196 1.00 96.00 1051 ASP A O 1
ATOM 8292 N N . MET A 1 1052 ? 22.305 2.182 -8.144 1.00 95.19 1052 MET A N 1
ATOM 8293 C CA . MET A 1 1052 ? 22.265 0.883 -7.456 1.00 95.19 1052 MET A CA 1
ATOM 8294 C C . MET A 1 1052 ? 22.174 1.031 -5.927 1.00 95.19 1052 MET A C 1
ATOM 8296 O O . MET A 1 1052 ? 21.417 0.303 -5.283 1.00 95.19 1052 MET A O 1
ATOM 8300 N N . ARG A 1 1053 ? 22.890 2.000 -5.326 1.00 94.00 1053 ARG A N 1
ATOM 8301 C CA . ARG A 1 1053 ? 22.810 2.283 -3.878 1.00 94.00 1053 ARG A CA 1
ATOM 8302 C C . ARG A 1 1053 ? 21.438 2.789 -3.426 1.00 94.00 1053 ARG A C 1
ATOM 8304 O O . ARG A 1 1053 ? 21.077 2.514 -2.284 1.00 94.00 1053 ARG A O 1
ATOM 8311 N N . ARG A 1 1054 ? 20.696 3.498 -4.286 1.00 93.56 1054 ARG A N 1
ATOM 8312 C CA . ARG A 1 1054 ? 19.292 3.890 -4.053 1.00 93.56 1054 ARG A CA 1
ATOM 8313 C C . ARG A 1 1054 ? 18.327 2.745 -4.362 1.00 93.56 1054 ARG A C 1
ATOM 8315 O O . ARG A 1 1054 ? 17.344 2.580 -3.649 1.00 93.56 1054 ARG A O 1
ATOM 8322 N N . MET A 1 1055 ? 18.614 1.949 -5.390 1.00 93.56 1055 MET A N 1
ATOM 8323 C CA . MET A 1 1055 ? 17.777 0.834 -5.838 1.00 93.56 1055 MET A CA 1
ATOM 8324 C C . MET A 1 1055 ? 17.684 -0.265 -4.766 1.00 93.56 1055 MET A C 1
ATOM 8326 O O . MET A 1 1055 ? 16.596 -0.718 -4.426 1.00 93.56 1055 MET A O 1
ATOM 8330 N N . GLN A 1 1056 ? 18.810 -0.608 -4.133 1.00 92.12 1056 GLN A N 1
ATOM 8331 C CA . GLN A 1 1056 ? 18.875 -1.620 -3.067 1.00 92.12 1056 GLN A CA 1
ATOM 8332 C C . GLN A 1 1056 ? 18.207 -1.235 -1.731 1.00 92.12 1056 GLN A C 1
ATOM 8334 O O . GLN A 1 1056 ? 18.273 -2.025 -0.790 1.00 92.12 1056 GLN A O 1
ATOM 8339 N N . ILE A 1 1057 ? 17.659 -0.019 -1.605 1.00 90.88 1057 ILE A N 1
ATOM 8340 C CA . ILE A 1 1057 ? 16.924 0.441 -0.412 1.00 90.88 1057 ILE A CA 1
ATOM 8341 C C . ILE A 1 1057 ? 15.466 0.815 -0.708 1.00 90.88 1057 ILE A C 1
ATOM 8343 O O . ILE A 1 1057 ? 14.791 1.385 0.147 1.00 90.88 1057 ILE A O 1
ATOM 8347 N N . GLN A 1 1058 ? 14.963 0.483 -1.901 1.00 88.94 1058 GLN A N 1
ATOM 8348 C CA . GLN A 1 1058 ? 13.537 0.581 -2.214 1.00 88.94 1058 GLN A CA 1
ATOM 8349 C C . GLN A 1 1058 ? 12.793 -0.581 -1.534 1.00 88.94 1058 GLN A C 1
ATOM 8351 O O . GLN A 1 1058 ? 13.145 -1.728 -1.811 1.00 88.94 1058 GLN A O 1
ATOM 8356 N N . PRO A 1 1059 ? 11.764 -0.347 -0.692 1.00 83.62 1059 PRO A N 1
ATOM 8357 C CA . PRO A 1 1059 ? 11.124 -1.414 0.086 1.00 83.62 1059 PRO A CA 1
ATOM 8358 C C . PRO A 1 1059 ? 10.618 -2.599 -0.748 1.00 83.62 1059 PRO A C 1
ATOM 8360 O O . PRO A 1 1059 ? 10.820 -3.742 -0.352 1.00 83.62 1059 PRO A O 1
ATOM 8363 N N . ALA A 1 1060 ? 10.044 -2.339 -1.930 1.00 81.38 1060 ALA A N 1
ATOM 8364 C CA . ALA A 1 1060 ? 9.607 -3.387 -2.857 1.00 81.38 1060 ALA A CA 1
ATOM 8365 C C . ALA A 1 1060 ? 10.772 -4.290 -3.307 1.00 81.38 1060 ALA A C 1
ATOM 8367 O O . ALA A 1 1060 ? 10.686 -5.511 -3.240 1.00 81.38 1060 ALA A O 1
ATOM 8368 N N . LEU A 1 1061 ? 11.910 -3.693 -3.681 1.00 85.81 1061 LEU A N 1
ATOM 8369 C CA . LEU A 1 1061 ? 13.067 -4.449 -4.162 1.00 85.81 1061 LEU A CA 1
ATOM 8370 C C . LEU A 1 1061 ? 13.847 -5.127 -3.028 1.00 85.81 1061 LEU A C 1
ATOM 8372 O O . LEU A 1 1061 ? 14.478 -6.152 -3.258 1.00 85.81 1061 LEU A O 1
ATOM 8376 N N . MET A 1 1062 ? 13.792 -4.582 -1.808 1.00 83.56 1062 MET A N 1
ATOM 8377 C CA . MET A 1 1062 ? 14.403 -5.184 -0.617 1.00 83.56 1062 MET A CA 1
ATOM 8378 C C . MET A 1 1062 ? 13.721 -6.480 -0.160 1.00 83.56 1062 MET A C 1
ATOM 8380 O O . MET A 1 1062 ? 14.372 -7.291 0.498 1.00 83.56 1062 MET A O 1
ATOM 8384 N N . GLY A 1 1063 ? 12.430 -6.653 -0.460 1.00 78.69 1063 GLY A N 1
ATOM 8385 C CA . GLY A 1 1063 ? 11.693 -7.888 -0.179 1.00 78.69 1063 GLY A CA 1
ATOM 8386 C C . GLY A 1 1063 ? 11.877 -8.968 -1.250 1.00 78.69 1063 GLY A C 1
ATOM 8387 O O . GLY A 1 1063 ? 11.845 -10.148 -0.922 1.00 78.69 1063 GLY A O 1
ATOM 8388 N N . GLU A 1 1064 ? 12.086 -8.571 -2.509 1.00 82.81 1064 GLU A N 1
ATOM 8389 C CA . GLU A 1 1064 ? 12.117 -9.481 -3.665 1.00 82.81 1064 GLU A CA 1
ATOM 8390 C C . GLU A 1 1064 ? 13.536 -9.874 -4.127 1.00 82.81 1064 GLU A C 1
ATOM 8392 O O . GLU A 1 1064 ? 13.747 -11.010 -4.551 1.00 82.81 1064 GLU A O 1
ATOM 8397 N N . TYR A 1 1065 ? 14.526 -8.970 -4.050 1.00 90.12 1065 TYR A N 1
ATOM 8398 C CA . TYR A 1 1065 ? 15.839 -9.161 -4.686 1.00 90.12 1065 TYR A CA 1
ATOM 8399 C C . TYR A 1 1065 ? 17.002 -9.059 -3.693 1.00 90.12 1065 TYR A C 1
ATOM 8401 O O . TYR A 1 1065 ? 17.194 -8.070 -2.982 1.00 90.12 1065 TYR A O 1
ATOM 8409 N N . ARG A 1 1066 ? 17.856 -10.086 -3.700 1.00 91.12 1066 ARG A N 1
ATOM 8410 C CA . ARG A 1 1066 ? 19.022 -10.211 -2.819 1.00 91.12 1066 ARG A CA 1
ATOM 8411 C C . ARG A 1 1066 ? 20.291 -9.622 -3.429 1.00 91.12 1066 ARG A C 1
ATOM 8413 O O . ARG A 1 1066 ? 21.058 -8.968 -2.718 1.00 91.12 1066 ARG A O 1
ATOM 8420 N N . ARG A 1 1067 ? 20.548 -9.886 -4.713 1.00 94.00 1067 ARG A N 1
ATOM 8421 C CA . ARG A 1 1067 ? 21.765 -9.475 -5.438 1.00 94.00 1067 ARG A CA 1
ATOM 8422 C C . ARG A 1 1067 ? 21.532 -8.190 -6.236 1.00 94.00 1067 ARG A C 1
ATOM 8424 O O . ARG A 1 1067 ? 20.446 -7.948 -6.743 1.00 94.00 1067 ARG A O 1
ATOM 8431 N N . PHE A 1 1068 ? 22.573 -7.370 -6.345 1.00 95.50 1068 PHE A N 1
ATOM 8432 C CA . PHE A 1 1068 ? 22.563 -6.104 -7.084 1.00 95.50 1068 PHE A CA 1
ATOM 8433 C C . PHE A 1 1068 ? 23.833 -6.064 -7.925 1.00 95.50 1068 PHE A C 1
ATOM 8435 O O . PHE A 1 1068 ? 24.929 -5.946 -7.370 1.00 95.50 1068 PHE A O 1
ATOM 8442 N N . VAL A 1 1069 ? 23.681 -6.268 -9.234 1.00 96.44 1069 VAL A N 1
ATOM 8443 C CA . VAL A 1 1069 ? 24.771 -6.662 -10.135 1.00 96.44 1069 VAL A CA 1
ATOM 8444 C C . VAL A 1 1069 ? 24.947 -5.639 -11.250 1.00 96.44 1069 VAL A C 1
ATOM 8446 O O . VAL A 1 1069 ? 23.998 -5.297 -11.953 1.00 96.44 1069 VAL A O 1
ATOM 8449 N N . VAL A 1 1070 ? 26.184 -5.189 -11.443 1.00 96.62 1070 VAL A N 1
ATOM 8450 C CA . VAL A 1 1070 ? 26.607 -4.402 -12.602 1.00 96.62 1070 VAL A CA 1
ATOM 8451 C C . VAL A 1 1070 ? 27.448 -5.295 -13.505 1.00 96.62 1070 VAL A C 1
ATOM 8453 O O . VAL A 1 1070 ? 28.485 -5.817 -13.082 1.00 96.62 1070 VAL A O 1
ATOM 8456 N N . LEU A 1 1071 ? 26.991 -5.472 -14.743 1.00 96.75 1071 LEU A N 1
ATOM 8457 C CA . LEU A 1 1071 ? 27.689 -6.243 -15.764 1.00 96.75 1071 LEU A CA 1
ATOM 8458 C C . LEU A 1 1071 ? 28.513 -5.322 -16.659 1.00 96.75 1071 LEU A C 1
ATOM 8460 O O . LEU A 1 1071 ? 27.978 -4.431 -17.322 1.00 96.75 1071 LEU A O 1
ATOM 8464 N N . ASP A 1 1072 ? 29.822 -5.555 -16.647 1.00 94.75 1072 ASP A N 1
ATOM 8465 C CA . ASP A 1 1072 ? 30.820 -4.818 -17.414 1.00 94.75 1072 ASP A CA 1
ATOM 8466 C C . ASP A 1 1072 ? 31.371 -5.649 -18.586 1.00 94.75 1072 ASP A C 1
ATOM 8468 O O . ASP A 1 1072 ? 31.166 -6.866 -18.689 1.00 94.75 1072 ASP A O 1
ATOM 8472 N N . TRP A 1 1073 ? 32.087 -4.979 -19.484 1.00 91.25 1073 TRP A N 1
ATOM 8473 C CA . TRP A 1 1073 ? 32.887 -5.624 -20.514 1.00 91.25 1073 TRP A CA 1
ATOM 8474 C C . TRP A 1 1073 ? 34.105 -6.338 -19.900 1.00 91.25 1073 TRP A C 1
ATOM 8476 O O . TRP A 1 1073 ? 34.699 -5.891 -18.919 1.00 91.25 1073 TRP A O 1
ATOM 8486 N N . GLU A 1 1074 ? 34.494 -7.483 -20.467 1.00 80.25 1074 GLU A N 1
ATOM 8487 C CA . GLU A 1 1074 ? 35.422 -8.411 -19.797 1.00 80.25 1074 GLU A CA 1
ATOM 8488 C C . GLU A 1 1074 ? 36.837 -7.845 -19.595 1.00 80.25 1074 GLU A C 1
ATOM 8490 O O . GLU A 1 1074 ? 37.552 -8.283 -18.695 1.00 80.25 1074 GLU A O 1
ATOM 8495 N N . SER A 1 1075 ? 37.245 -6.863 -20.407 1.00 62.44 1075 SER A N 1
ATOM 8496 C CA . SER A 1 1075 ? 38.597 -6.290 -20.380 1.00 62.44 1075 SER A CA 1
ATOM 8497 C C . SER A 1 1075 ? 38.719 -4.945 -19.648 1.00 62.44 1075 SER A C 1
ATOM 8499 O O . SER A 1 1075 ? 39.793 -4.346 -19.699 1.00 62.44 1075 SER A O 1
ATOM 8501 N N . SER A 1 1076 ? 37.654 -4.426 -19.019 1.00 62.91 1076 SER A N 1
ATOM 8502 C CA . SER A 1 1076 ? 37.639 -3.092 -18.374 1.00 62.91 1076 SER A CA 1
ATOM 8503 C C . SER A 1 1076 ? 37.634 -3.106 -16.839 1.00 62.91 1076 SER A C 1
ATOM 8505 O O . SER A 1 1076 ? 37.819 -2.049 -16.224 1.00 62.91 1076 SER A O 1
ATOM 8507 N N . LEU A 1 1077 ? 37.507 -4.282 -16.212 1.00 68.31 1077 LEU A N 1
ATOM 8508 C CA . LEU A 1 1077 ? 37.512 -4.467 -14.755 1.00 68.31 1077 LEU A CA 1
ATOM 8509 C C . LEU A 1 1077 ? 38.916 -4.346 -14.129 1.00 68.31 1077 LEU A C 1
ATOM 8511 O O . LEU A 1 1077 ? 39.451 -5.281 -13.532 1.00 68.31 1077 LEU A O 1
ATOM 8515 N N . ASP A 1 1078 ? 39.488 -3.145 -14.209 1.00 75.50 1078 ASP A N 1
ATOM 8516 C CA . ASP A 1 1078 ? 40.612 -2.729 -13.370 1.00 75.50 1078 ASP A CA 1
ATOM 8517 C C . ASP A 1 1078 ? 40.235 -2.889 -11.883 1.00 75.50 1078 ASP A C 1
ATOM 8519 O O . ASP A 1 1078 ? 39.264 -2.307 -11.380 1.00 75.50 1078 ASP A O 1
ATOM 8523 N N . VAL A 1 1079 ? 41.025 -3.691 -11.165 1.00 70.38 1079 VAL A N 1
ATOM 8524 C CA . VAL A 1 1079 ? 40.830 -4.017 -9.745 1.00 70.38 1079 VAL A CA 1
ATOM 8525 C C . VAL A 1 1079 ? 40.817 -2.753 -8.868 1.00 70.38 1079 VAL A C 1
ATOM 8527 O O . VAL A 1 1079 ? 40.113 -2.713 -7.852 1.00 70.38 1079 VAL A O 1
ATOM 8530 N N . SER A 1 1080 ? 41.526 -1.693 -9.275 1.00 70.25 1080 SER A N 1
ATOM 8531 C CA . SER A 1 1080 ? 41.525 -0.401 -8.581 1.00 70.25 1080 SER A CA 1
ATOM 8532 C C . SER A 1 1080 ? 40.164 0.303 -8.681 1.00 70.25 1080 SER A C 1
ATOM 8534 O O . SER A 1 1080 ? 39.580 0.644 -7.646 1.00 70.25 1080 SER A O 1
ATOM 8536 N N . ARG A 1 1081 ? 39.595 0.420 -9.895 1.00 69.06 1081 ARG A N 1
ATOM 8537 C CA . ARG A 1 1081 ? 38.242 0.962 -10.141 1.00 69.06 1081 ARG A CA 1
ATOM 8538 C C . ARG A 1 1081 ? 37.193 0.195 -9.342 1.00 69.06 1081 ARG A C 1
ATOM 8540 O O . ARG A 1 1081 ? 36.364 0.796 -8.656 1.00 69.06 1081 ARG A O 1
ATOM 8547 N N . ALA A 1 1082 ? 37.259 -1.135 -9.394 1.00 66.38 1082 ALA A N 1
ATOM 8548 C CA . ALA A 1 1082 ? 36.305 -2.001 -8.715 1.00 66.38 1082 ALA A CA 1
ATOM 8549 C C . ALA A 1 1082 ? 36.295 -1.779 -7.190 1.00 66.38 1082 ALA A C 1
ATOM 8551 O O . ALA A 1 1082 ? 35.231 -1.793 -6.575 1.00 66.38 1082 ALA A O 1
ATOM 8552 N N . THR A 1 1083 ? 37.451 -1.532 -6.568 1.00 73.44 1083 THR A N 1
ATOM 8553 C CA . THR A 1 1083 ? 37.567 -1.427 -5.101 1.00 73.44 1083 THR A CA 1
ATOM 8554 C C . THR A 1 1083 ? 36.815 -0.219 -4.523 1.00 73.44 1083 THR A C 1
ATOM 8556 O O . THR A 1 1083 ? 36.175 -0.350 -3.482 1.00 73.44 1083 THR A O 1
ATOM 8559 N N . VAL A 1 1084 ? 36.804 0.928 -5.212 1.00 69.19 1084 VAL A N 1
ATOM 8560 C CA . VAL A 1 1084 ? 36.078 2.141 -4.764 1.00 69.19 1084 VAL A CA 1
ATOM 8561 C C . VAL A 1 1084 ? 34.562 2.044 -5.026 1.00 69.19 1084 VAL A C 1
ATOM 8563 O O . VAL A 1 1084 ? 33.759 2.693 -4.352 1.00 69.19 1084 VAL A O 1
ATOM 8566 N N . LEU A 1 1085 ? 34.149 1.222 -5.997 1.00 77.06 1085 LEU A N 1
ATOM 8567 C CA . LEU A 1 1085 ? 32.757 1.118 -6.456 1.00 77.06 1085 LEU A CA 1
ATOM 8568 C C . LEU A 1 1085 ? 31.979 -0.074 -5.862 1.00 77.06 1085 LEU A C 1
ATOM 8570 O O . LEU A 1 1085 ? 30.747 -0.026 -5.820 1.00 77.06 1085 LEU A O 1
ATOM 8574 N N . ARG A 1 1086 ? 32.664 -1.102 -5.336 1.00 74.31 1086 ARG A N 1
ATOM 8575 C CA . ARG A 1 1086 ? 32.111 -2.330 -4.708 1.00 74.31 1086 ARG A CA 1
ATOM 8576 C C . ARG A 1 1086 ? 31.432 -2.125 -3.338 1.00 74.31 1086 ARG A C 1
ATOM 8578 O O . ARG A 1 1086 ? 31.437 -3.011 -2.487 1.00 74.31 1086 ARG A O 1
ATOM 8585 N N . ALA A 1 1087 ? 30.799 -0.976 -3.119 1.00 80.62 1087 ALA A N 1
ATOM 8586 C CA . ALA A 1 1087 ? 30.048 -0.669 -1.903 1.00 80.62 1087 ALA A CA 1
ATOM 8587 C C . ALA A 1 1087 ? 28.713 -1.449 -1.861 1.00 80.62 1087 ALA A C 1
ATOM 8589 O O . ALA A 1 1087 ? 27.658 -0.931 -2.227 1.00 80.62 1087 ALA A O 1
ATOM 8590 N N . GLY A 1 1088 ? 28.776 -2.735 -1.502 1.00 88.25 1088 GLY A N 1
ATOM 8591 C CA . GLY A 1 1088 ? 27.632 -3.657 -1.448 1.00 88.25 1088 GLY A CA 1
ATOM 8592 C C . GLY A 1 1088 ? 27.107 -4.158 -2.799 1.00 88.25 1088 GLY A C 1
ATOM 8593 O O . GLY A 1 1088 ? 26.161 -4.946 -2.824 1.00 88.25 1088 GLY A O 1
ATOM 8594 N N . ILE A 1 1089 ? 27.712 -3.704 -3.898 1.00 94.50 1089 ILE A N 1
ATOM 8595 C CA . ILE A 1 1089 ? 27.339 -4.010 -5.284 1.00 94.50 1089 ILE A CA 1
ATOM 8596 C C . ILE A 1 1089 ? 28.258 -5.110 -5.827 1.00 94.50 1089 ILE A C 1
ATOM 8598 O O . ILE A 1 1089 ? 29.464 -5.130 -5.555 1.00 94.50 1089 ILE A O 1
ATOM 8602 N N . GLU A 1 1090 ? 27.688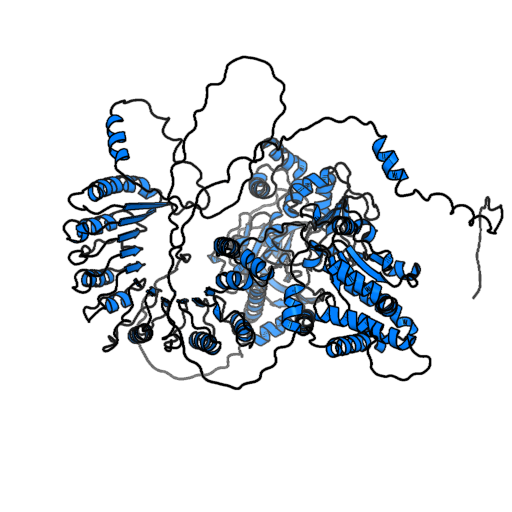 -6.027 -6.599 1.00 94.06 1090 GLU A N 1
ATOM 8603 C CA . GLU A 1 1090 ? 28.402 -7.053 -7.352 1.00 94.06 1090 GLU A CA 1
ATOM 8604 C C . GLU A 1 1090 ? 28.833 -6.485 -8.714 1.00 94.06 1090 GLU A C 1
ATOM 8606 O O . GLU A 1 1090 ? 28.029 -5.884 -9.417 1.00 94.06 1090 GLU A O 1
ATOM 8611 N N . TRP A 1 1091 ? 30.106 -6.647 -9.080 1.00 93.56 1091 TRP A N 1
ATOM 8612 C CA . TRP A 1 1091 ? 30.655 -6.199 -10.367 1.00 93.56 1091 TRP A CA 1
ATOM 8613 C C . TRP A 1 1091 ? 31.324 -7.393 -11.047 1.00 93.56 1091 TRP A C 1
ATOM 8615 O O . TRP A 1 1091 ? 32.288 -7.933 -10.489 1.00 93.56 1091 TRP A O 1
ATOM 8625 N N . GLY A 1 1092 ? 30.823 -7.785 -12.220 1.00 92.75 1092 GLY A N 1
ATOM 8626 C CA . GLY A 1 1092 ? 31.283 -8.954 -12.977 1.00 92.75 1092 GLY A CA 1
ATOM 8627 C C . GLY A 1 1092 ? 31.248 -8.726 -14.490 1.00 92.75 1092 GLY A C 1
ATOM 8628 O O . GLY A 1 1092 ? 30.617 -7.788 -14.967 1.00 92.75 1092 GLY A O 1
ATOM 8629 N N . GLY A 1 1093 ? 31.948 -9.572 -15.247 1.00 93.81 1093 GLY A N 1
ATOM 8630 C CA . GLY A 1 1093 ? 31.922 -9.548 -16.712 1.00 93.81 1093 GLY A CA 1
ATOM 8631 C C . GLY A 1 1093 ? 30.748 -10.356 -17.270 1.00 93.81 1093 GLY A C 1
ATOM 8632 O O . GLY A 1 1093 ? 30.366 -11.364 -16.668 1.00 93.81 1093 GLY A O 1
ATOM 8633 N N . LEU A 1 1094 ? 30.211 -9.962 -18.430 1.00 94.38 1094 LEU A N 1
ATOM 8634 C CA . LEU A 1 1094 ? 29.033 -10.588 -19.063 1.00 94.38 1094 LEU A CA 1
ATOM 8635 C C . LEU A 1 1094 ? 29.044 -12.131 -19.085 1.00 94.38 1094 LEU A C 1
ATOM 8637 O O . LEU A 1 1094 ? 28.026 -12.740 -18.769 1.00 94.38 1094 LEU A O 1
ATOM 8641 N N . ARG A 1 1095 ? 30.173 -12.784 -19.407 1.00 92.75 1095 ARG A N 1
ATOM 8642 C CA . ARG A 1 1095 ? 30.249 -14.262 -19.480 1.00 92.75 1095 ARG A CA 1
ATOM 8643 C C . ARG A 1 1095 ? 30.536 -14.934 -18.136 1.00 92.75 1095 ARG A C 1
ATOM 8645 O O . ARG A 1 1095 ? 30.365 -16.141 -18.010 1.00 92.75 1095 ARG A O 1
ATOM 8652 N N . THR A 1 1096 ? 30.959 -14.160 -17.135 1.00 92.88 1096 THR A N 1
ATOM 8653 C CA . THR A 1 1096 ? 31.159 -14.628 -15.750 1.00 92.88 1096 THR A CA 1
ATOM 8654 C C . THR A 1 1096 ? 29.898 -14.508 -14.892 1.00 92.88 1096 THR A C 1
ATOM 8656 O O . THR A 1 1096 ? 29.885 -14.984 -13.760 1.00 92.88 1096 THR A O 1
ATOM 8659 N N . PHE A 1 1097 ? 28.837 -13.879 -15.410 1.00 94.50 1097 PHE A N 1
ATOM 8660 C CA . PHE A 1 1097 ? 27.567 -13.755 -14.707 1.00 94.50 1097 PHE A CA 1
ATOM 8661 C C . PHE A 1 1097 ? 26.873 -15.114 -14.542 1.00 94.50 1097 PHE A C 1
ATOM 8663 O O . PHE A 1 1097 ? 26.694 -15.871 -15.497 1.00 94.50 1097 PHE A O 1
ATOM 8670 N N . SER A 1 1098 ? 26.433 -15.394 -13.317 1.00 93.38 1098 SER A N 1
ATOM 8671 C CA . SER A 1 1098 ? 25.687 -16.597 -12.962 1.00 93.38 1098 SER A CA 1
ATOM 8672 C C . SER A 1 1098 ? 24.578 -16.280 -11.959 1.00 93.38 1098 SER A C 1
ATOM 8674 O O . SER A 1 1098 ? 24.780 -15.532 -10.997 1.00 93.38 1098 SER A O 1
ATOM 8676 N N . PHE A 1 1099 ? 23.405 -16.883 -12.160 1.00 92.88 1099 PHE A N 1
ATOM 8677 C CA . PHE A 1 1099 ? 22.236 -16.730 -11.287 1.00 92.88 1099 PHE A CA 1
ATOM 8678 C C . PHE A 1 1099 ? 22.427 -17.397 -9.906 1.00 92.88 1099 PHE A C 1
ATOM 8680 O O . PHE A 1 1099 ? 22.043 -16.833 -8.886 1.00 92.88 1099 PHE A O 1
ATOM 8687 N N . ASN A 1 1100 ? 23.186 -18.503 -9.851 1.00 89.94 1100 ASN A N 1
ATOM 8688 C CA . ASN A 1 1100 ? 23.544 -19.271 -8.640 1.00 89.94 1100 ASN A CA 1
ATOM 8689 C C . ASN A 1 1100 ? 22.367 -19.968 -7.917 1.00 89.94 1100 ASN A C 1
ATOM 8691 O O . ASN A 1 1100 ? 22.468 -20.315 -6.744 1.00 89.94 1100 ASN A O 1
ATOM 8695 N N . ASP A 1 1101 ? 21.293 -20.246 -8.654 1.00 84.75 1101 ASP A N 1
ATOM 8696 C CA . ASP A 1 1101 ? 20.020 -20.847 -8.216 1.00 84.75 1101 ASP A CA 1
ATOM 8697 C C . ASP A 1 1101 ? 19.643 -22.130 -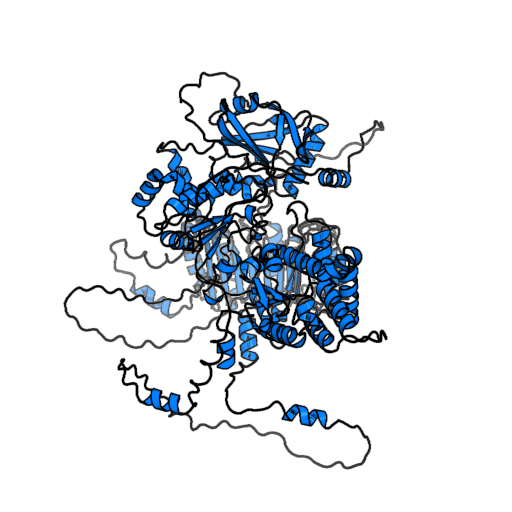8.987 1.00 84.75 1101 ASP A C 1
ATOM 8699 O O . ASP A 1 1101 ? 18.548 -22.654 -8.833 1.00 84.75 1101 ASP A O 1
ATOM 8703 N N . ASN A 1 1102 ? 20.577 -22.682 -9.769 1.00 81.25 1102 ASN A N 1
ATOM 8704 C CA . ASN A 1 1102 ? 20.416 -23.837 -10.671 1.00 81.25 1102 ASN A CA 1
ATOM 8705 C C . ASN A 1 1102 ? 19.489 -23.646 -11.885 1.00 81.25 1102 ASN A C 1
ATOM 8707 O O . ASN A 1 1102 ? 19.516 -24.524 -12.742 1.00 81.25 1102 ASN A O 1
ATOM 8711 N N . PHE A 1 1103 ? 18.792 -22.516 -12.055 1.00 81.50 1103 PHE A N 1
ATOM 8712 C CA . PHE A 1 1103 ? 17.773 -22.301 -13.102 1.00 81.50 1103 PHE A CA 1
ATOM 8713 C C . PHE A 1 1103 ? 18.167 -22.762 -14.523 1.00 81.50 1103 PHE A C 1
ATOM 8715 O O . PHE A 1 1103 ? 17.364 -23.358 -15.239 1.00 81.50 1103 PHE A O 1
ATOM 8722 N N . LYS A 1 1104 ? 19.429 -22.559 -14.935 1.00 72.88 1104 LYS A N 1
ATOM 8723 C CA . LYS A 1 1104 ? 19.912 -23.010 -16.257 1.00 72.88 1104 LYS A CA 1
ATOM 8724 C C . LYS A 1 1104 ? 19.999 -24.533 -16.418 1.00 72.88 1104 LYS A C 1
ATOM 8726 O O . LYS A 1 1104 ? 19.888 -25.000 -17.540 1.00 72.88 1104 LYS A O 1
ATOM 8731 N N . ARG A 1 1105 ? 20.154 -25.305 -15.336 1.00 71.25 1105 ARG A N 1
ATOM 8732 C CA . ARG A 1 1105 ? 20.058 -26.775 -15.381 1.00 71.25 1105 ARG A CA 1
ATOM 8733 C C . ARG A 1 1105 ? 18.625 -27.207 -15.645 1.00 71.25 1105 ARG A C 1
ATOM 8735 O O . ARG A 1 1105 ? 18.404 -28.069 -16.481 1.00 71.25 1105 ARG A O 1
ATOM 8742 N N . ASP A 1 1106 ? 17.663 -26.583 -14.975 1.00 66.69 1106 ASP A N 1
ATOM 8743 C CA . ASP A 1 1106 ? 16.250 -26.950 -15.099 1.00 66.69 1106 ASP A CA 1
ATOM 8744 C C . ASP A 1 1106 ? 15.721 -26.634 -16.516 1.00 66.69 1106 ASP A C 1
ATOM 8746 O O . ASP A 1 1106 ? 14.982 -27.427 -17.100 1.00 66.69 1106 ASP A O 1
ATOM 8750 N N . LEU A 1 1107 ? 16.204 -25.543 -17.128 1.00 68.12 1107 LEU A N 1
ATOM 8751 C CA . LEU A 1 1107 ? 16.006 -25.229 -18.554 1.00 68.12 1107 LEU A CA 1
ATOM 8752 C C . LEU A 1 1107 ? 16.761 -26.150 -19.535 1.00 68.12 1107 LEU A C 1
ATOM 8754 O O . LEU A 1 1107 ? 16.382 -26.223 -20.697 1.00 68.12 1107 LEU A O 1
ATOM 8758 N N . GLU A 1 1108 ? 17.828 -26.831 -19.111 1.00 69.31 1108 GLU A N 1
ATOM 8759 C CA . GLU A 1 1108 ? 18.543 -27.832 -19.926 1.00 69.31 1108 GLU A CA 1
ATOM 8760 C C . GLU A 1 1108 ? 17.961 -29.254 -19.763 1.00 69.31 1108 GLU A C 1
ATOM 8762 O O . GLU A 1 1108 ? 18.275 -30.144 -20.555 1.00 69.31 1108 GLU A O 1
ATOM 8767 N N . PHE A 1 1109 ? 17.104 -29.469 -18.756 1.00 53.38 1109 PHE A N 1
ATOM 8768 C CA . PHE A 1 1109 ? 16.373 -30.717 -18.504 1.00 53.38 1109 PHE A CA 1
ATOM 8769 C C . PHE A 1 1109 ? 14.926 -30.725 -19.040 1.00 53.38 1109 PHE A C 1
ATOM 8771 O O . PHE A 1 1109 ? 14.301 -31.789 -19.006 1.00 53.38 1109 PHE A O 1
ATOM 8778 N N . SER A 1 1110 ? 14.393 -29.584 -19.503 1.00 42.94 1110 SER A N 1
ATOM 8779 C CA . SER A 1 1110 ? 13.004 -29.415 -19.983 1.00 42.94 1110 SER A CA 1
ATOM 8780 C C . SER A 1 1110 ? 12.858 -29.383 -21.507 1.00 42.94 1110 SER A C 1
ATOM 8782 O O . SER A 1 1110 ? 11.884 -30.016 -21.976 1.00 42.94 1110 SER A O 1
#

Radius of gyration: 39.84 Å; chains: 1; bounding box: 126×109×117 Å

Organism: NCBI:txid1745969

pLDDT: mean 71.79, std 25.04, range [22.19, 98.0]

Sequence (1110 aa):
MNVASVDKGVLNDVALLAAPANDFIRAADEFIWTRKEFAQKLEASDVLLPPYRCDFSALKARVVSDQLIFPSWFDSQPDAQLMPNATSLLSLSAVIDQFTRCHSPSGVNMRVPIELVENIIDASCSNSPTLAACSLVCKQWLPRSRHHLFSSLDLSADWTPEPNSVTEFFKVIDTPHSTLIPYVTGVVLSKRSWGMTSVHKILTTLARSGIHPASLHINCPTYEPVLFPVFSASLVHLALHLHIDMPMAILVDHVCAFPLLETLYIGGSARYSIISRPRSCTLPSKLHTLIISNPIFAEWVISPDPVPSQISTIVLRDIRQPYQWSAINRYLASAAAPAIRSLTFHGYPQQPFSPLDFENLEELQELIVEHRSPAVALFDILHGLRGSPTCNTLETIGLYVCTCDSLRQSLHAYWRELDAILADRVVFPQLRRIVRVTQDMFGGVATRLAAVDYLDFLPGLPILMASFDHLVGQHKIAVVIDETLGIGATITPQLDFGEGQYLNNPPLRSEEFESRNIEYVKPRLWWNAMDFVDPDEEFPPSGNDFLHESSNAEDFPTTATAIEVDEFLSSVELPKPTKHAFDHRPSRLASNFFRPVSSNKWAWNGGLRISVSGELQTVCSKVTLTDATEAAAPRLASFILSTMQNLELTHLYDIADLHTVLLGFKSAHQFARLIASGPDEASLNVLSKYLSKKKQAFLIPAHWDGERIGVIVFTPPTARYLLRVPPDMCRKTCLIAALLFNQDPSPNKAEHKHFLPLLKRRVEPAVLSPDAWRRSIREEYAYHLALCVLQLPKEVREFIFDHASTVWFNSGNGDFREDQDTQHLHRVLRKSKLGVVPPESLSANIVFVHVGALKNIHNLPHLTQRRLRSDIRFCLYGTHETVPSRALGTPRHLFIGLEIDEKCSLGGVVTFTPEALAGDAFGVLRTIYDIHAHPLWTCYLLPAVLGMAVKLAEVREDETPHYTGSIPYNLNKIIESIIRGDISIMHAPPVDDPFNQSTETQQWVVDFGLLRPQTSEAVLHYCAKAFTKDIHALVPPSNWTTRAAHIIAADMRRMQIQPALMGEYRRFVVLDWESSLDVSRATVLRAGIEWGGLRTFSFNDNFKRDLEFS

Foldseek 3Di:
DDDDDDDDDDDDDDDDDDDDDDPDPDDPPDDDDDPVVVVVVVVVDDDDDDDDDDDPPPPDDDDDDDDDDDDDDDDDDDDDDDDDDDDDDDDPVVVVVVVVPDDPDDDPPPDDPLVVVLVVLVVCLVPLVVLVVQCVPDPSSVVSSLLSNQCEAEPQDAQAPPCDPLNVVLVQLPDPPNPNQVNHQHYAYAYPDPHPDDPQVSLVSNLVSVRQHQYYAYHYADPDLDPDLSNLVRHAEYADAYAEADAPLSVQVNQLSNLNHQYYHYAYDYDHDPPDDNDDGAGRLNHQEYEYHDQVNLLNCLPVPDRHLRNQYYAYHPQADQVSVVSQLSNQPDLSQCNHQEYHYAADYDDDHQQRANQRPQNHAYYEYAYAPAADVVVSPLVNLQPHNNLARHQEYEYHYEDEPVCVVVNVVRVVVVVVSLVPCVSRVNHQYYHYHYHHPVCPPDDDDDPPPPPPDDDDDPPDPVPPVVVVVPHPHDHDDDDPDDDDDDDDDDDDDDDDDDDDDDDDDDDDDDDDDDDDDDDDDDDDDDDDDDDDDDDDDDDDDDDDDDDDDDDDPDDDDPVVLVVVVVPFQFAFDDQPQPPFDDDDDDDDPDDDDPPQFQKAKAWEWTAGVRDTHTLAGIKMWHPKDRFPDRVLSNVLRVVDRYHYQNHKDALLLVLLVCLQWDQFRMKTWIAGDPPSRVSQLSVLVVCVVRNMKGWDFRDDPNHGFWIKIKHHLVSCVRSVNDPVNNDPSIIMITTITGPPLPLDPPPVVVSVVLLVVQPPDPDDDPVSVVVCCSVLVLLSSLCSSWSADPVRLVVLQAFEEEEAEDLPPPDPDQGPNSVSVQSSSVNHPNGYDYQQDPRGLEYEYEPSCLLVLLQRHPLQVLLLDLSRWYWYTDDGSQDHQPLLPDGNDGQGLPPDDSQQSQAAEEEEALQQCLPCLVLVLVVLQVQLPDPQYAYAYELLRLLSNQVSNLVPPDPPNDCPVDGDPSSVSVLVCCLVVSYDHAFFAPSDRPVDPDPRNVVRCVVRVVPNDNDSVSSNVSSNVNNVPQAVVPDDPVCSRVSRLVRLLVRLSRNCSNSVCVSRHSAAEYEYAAPPPDVVSCVVSSSSHHYYHSVPDDSSSCVVVVVVVD

Secondary structure (DSSP, 8-state):
-----------------------SSSS-S-----HHHHHHHHTT--------PPP--SS---------PPPP-------------------THHHHHHHTTS--SS-------HHHHHHHHHHTTT-HHHHHHHHHH-TTTHHHHHHHHHSEEE--S---SSS-HHHHHHHHHTSTT--SGGG--EEEEE--S--S--HHHHHHHHHHTT---SEEEEEE--------STTTTT-SEEEEEE-S---HHHHHHHHHT-TT--EEEEESS-----S---SS-PPPTT--EEEE--HHHHHHHTSSS---TT--EEEEE---SHHHHHHHHHHHTSTTGGG--EEEEES--SS--SPPP-TT-TT--EEEEEESS-SHHHHHHHHHHTTSGGGGT--EEEEEEEE-GGGHHHHHHHHHHHHHHHT-TTT-TT--EEEEEEEETT-TT--SS-SSS-SS--------GGGTHHHHTT----PPP------------------------PPPPPPP-PPPP----PPPP-PPPPPPPP-------PPP----------PPPP---HHHHHHHHHHS-PPP--GGGG--------TT-----S-----EEEEEEEEETTEEEEEEEEEEEE-PPPPSSHHHHHHHHHT-SEEEE--EEEHHHHHHHHTTBPSPSEEEEEEE-TTHHHHHHHHHHHHHHHTEEEEEEEEETTEEEEEEEEE-GGGHHHHT--GGG--SSPEEEEEEEBPP-S--TTTHHHHHHHHHTT---SS--HHHHHHHHHHSHHHHHHHHHH---HHHHHHHHHS-EEEE---SSS-----HHHHHHHHHHTTSSS-B--TT-TT-SEEEEEGGGGGGGGGSTTHHHHHH-TT-EEEEES-BTTB-TTTTSSS---EETT-S-GGGTT-EEEEE-HHHHHH-HHHHHHHHHHHHT-TTEEEEE-HHHHHHHHHHHHTTS-SS-----PPPHHHHHHHHHHHHTSSEE--PPP--BTTB--HHHHHHHHHHHH---SSHHHHHHHHHHHHIIIIITTS-GGGHHHHHHHHHHHHHHHHTT-HHHHHH--EEEEEE-TT---HHHHHHH-SS-EEEEGGG---SSSHHHHHHH-